Protein 5Y9D (pdb70)

Solvent-accessible surface area: 52419 Å² total; per-residue (Å²): 197,39,57,34,22,65,8,1,38,73,20,0,68,121,3,52,64,76,31,132,22,88,47,83,36,1,10,24,20,3,22,49,31,63,119,41,1,87,52,18,71,145,6,11,34,42,2,56,193,44,113,67,2,43,2,57,53,17,11,58,38,36,38,112,91,14,8,78,33,3,1,63,12,1,26,26,6,8,84,71,32,104,106,32,84,71,66,46,22,3,24,22,31,5,2,2,2,0,3,9,9,13,0,29,11,0,20,20,13,0,39,16,19,0,9,15,3,0,85,19,7,0,20,77,120,23,33,145,101,11,54,155,86,10,0,44,32,0,59,79,2,0,0,0,21,0,10,40,1,0,1,6,30,35,16,33,149,19,4,47,0,34,0,46,21,32,85,152,52,40,45,0,28,0,36,17,71,28,52,0,0,0,0,0,42,5,7,0,0,4,26,0,0,0,15,0,0,0,0,0,28,2,33,3,145,76,113,73,63,22,8,32,2,0,0,0,34,0,0,53,30,137,72,0,33,53,74,142,26,8,47,11,4,22,0,2,53,7,24,6,5,25,0,1,0,13,0,18,0,33,0,90,91,10,117,1,64,42,103,12,0,7,19,14,25,8,31,2,25,84,75,4,86,26,74,80,79,20,151,36,105,18,24,21,20,8,11,10,29,4,12,4,8,10,0,5,6,0,2,12,3,0,8,1,0,0,0,0,0,0,4,2,0,0,4,26,45,12,92,15,125,66,87,113,113,60,28,35,19,20,0,62,54,41,23,14,7,22,32,0,0,0,3,0,0,11,0,0,0,0,13,1,0,2,34,74,12,19,162,55,24,40,70,2,28,93,121,16,58,86,17,73,45,92,50,117,88,53,137,117,88,39,109,99,3,23,67,31,10,120,68,10,68,22,42,2,0,0,11,0,0,19,0,0,54,6,0,10,87,0,0,24,44,0,10,18,3,5,21,24,9,0,12,0,4,1,0,0,0,6,57,0,12,18,8,2,1,10,7,3,16,70,29,22,28,1,16,39,6,0,33,15,8,0,82,18,5,1,88,19,0,56,76,38,109,59,68,127,158,19,16,92,38,18,107,13,1,44,86,194,41,172,29,114,29,141,46,162,29,7,53,93,129,81,1,61,36,46,124,20,1,20,19,1,2,80,5,0,0,9,49,19,1,60,78,2,1,78,96,21,71,95,41,56,177,112,42,92,73,83,58,0,6,51,114,7,10,64,42,11,35,45,1,0,87,3,10,3,31,5,39,1,2,18,6,0,22,65,52,2,72,106,15,132,109,106,3,62,70,42,0,57,85,0,2,15,0,0,0,0,21,0,3,39,96,14,20,10,23,1,16,58,40,89,2,5,14,55,52,3,11,38,51,2,12,58,1,0,39,84,10,2,88,34,5,16,56,8,0,2,0,2,2,13,0,10,38,14,42,63,42,0,1,17,8,12,0,0,6,105,64,0,31,0,4,88,68,0,33,52,40,0,39,116,39,30,104,30,134,86,20,78,6,118,6,18,124,75,14,0,76,64,11,4,63,75,162,146,155,119,108,139,146,116,127,172,184,202,40,57,34,34,60,6,1,39,76,9,1,66,117,5,60,61,82,36,130,17,80,42,84,22,0,9,21,22,2,21,41,21,74,126,46,0,95,52,17,76,164,6,14,36,36,2,64,194,40,115,70,4,46,2,66,44,22,11,52,27,41,45,108,84,22,8,75,53,5,0,56,8,0,29,26,7,8,81,72,28,122,98,20,85,114,95,39,29,45,47,21,25,6,5,2,3,0,4,9,10,17,0,38,8,0,23,23,14,0,37,79,64,0,8,35,22,0,124,37,30,1,27,94,140,26,40,148,106,12,56,166,112,8,0,44,41,1,69,66,2,0,0,0,40,0,41,34,1,0,1,8,26,47,17,85,178,17,6,48,0,33,0,49,21,40,89,150,51,58,45,0,30,0,35,18,71,33,54,0,0,0,0,0,46,6,3,0,0,4,26,0,0,1,20,0,0,0,21,0,34,3,35,3,131,76,122,81,75,25,40,51,21,0,0,0,28,0,2,62,39,127,76,1,32,52,72,143,26,8,44,9,3,21,0,3,54,6,25,5,13,30,1,2,0,16,0,16,0,32,1,92,84,12,113,3,64,41,115,14,0,7,19,111,124,9,78,2,67,92,35,32,44,87,66,178,162,189,15,88,80,4,137,18,16,12,12,20,2,12,7,0,2,16,5,0,5,2,0,0,1,0,1,0,4,5,0,0,3,22,43,14,76,30,40,86,80,114,136,79,43,32,17,21,0,54,33,50,24,14,4,30,38,0,0,1,12,0,0,14,0,0,0,0,14,0,0,3,40,45,15,95,133,35,18,95,101,10,42,86,150,50,153,88,67,73,98,137,90,56,82,170,127,90,105,82,108,95,5,37,39,25,14,125,14,26,57,22,9,7,5,0,6,0,0,22,0,0,54,5,0,11,119,0,1,24,38,0,7,18,6,2,25,22,8,0,8,1,7,1,0,0,0,11,65,0,13,9,8,2,1,18,8,6,25,85,52,29,26,2,12,57,12,0,36,63,4,0,75,25,1,0,77,17,0,41,64,35,103,78,70,120,60,8,3,75,21,0,76,8,3,44,77,184,53,190,30,97,27,132,53,149,44,15,67,107,136,65,1,51,26,27,136,21,2,26,27,1,1,76,4,0,0,9,41,6,0,62,74,1,0,92,51,21,82,106,40,57,159,116,45,93,78,83,91,0,2,49,89,8,7,32,20,12,27,29,1,0,71,1,1,3,44,4,27,1,2,18,10,1,21,69,51,5,78,100,12,123,106,67,2,55,71,23,0,65,88,0,1,6,0,0,0,0,28,2,2,51,86,16,20,6,18,0,13,23,24,66,12,3,17,54,54,5,18,57,53,2,53,58,1,1,63,90,15,1,90,31,3,18,63,8,2,3,0,2,2,16,1,8,30,17,43,61,36,0,0,20,7,14,0,0,3,112,67,0,28,0,4,80,64,0,34,42,28,0,47,113,48,29,107,34,136,77,23,66,2,117,6,7,112,73,12,0,73,68,11,1,53,71,140,142,147,128,130,152,152,119,133,164,124,216

Organism: Yarrowia lipolytica (strain CLIB 122 / E 150) (NCBI:txid284591)

Foldseek 3Di:
DDDLQRQFLVLLVVLQVLAQDDLQQLLQLLQVHPVSVVLLVVLVVVQVPPVLNFCLCVLVDDLVRLQVSLVSVLVVCLVCLVVDDPVSVLSSLLLSCLRALLNSVLNCQQSQVVLVLCLLQADPVLSVVVVVVCRSSVDLFGEGEQQAFQQDDFDSQPQAWAFEADLVQQKTFTFDPDNRNWRWQIWCQAQHGQKYWHWHFYHYPRDTLTIFIFIDGAADSPVRHGDPQKDKHFPADALASSNTGGMIIGGDRGIDHNSRTHHQQWDADSVGDRVHRRPAPSSLVSLLSVLLSLLSSLLSNLLLLLLLLLSLQSSDFDAAQDPVGTGDRNLVPLVLLLLRLLLLLVSSLSSLVSVVLVVLSVVLVVQSSPDRPPDPVCPVSVVVSRVSVVVSLLLSLLSSQVSLVSSLSSLVSSLCSNPPLSVDSQQPSSSSNSSSNCSCCPSDNNLVSLLSNLLVLLVQVVCVVVVHDDDPLNPLLNDDQPDADPQPFDDPVLLLDLVNLLSLLSLLLSVLSVVLNVQLVVVVVPDPSVVSSVVCSVSSNVNSVSSSLSSSLVSLVVSLVVRDPSCSVLSSLSSSLNSLVVCVVVVVSSVVSNNGHPVVNVVSVVSNSVSSVVNSSNVLSSSVSNVDAVSSSSRLSSHNSRSNNVSNVVSVCVSPPCPDVADPCVVPPVVCVVVPDDDDPPDDDDD/DADLQRQFLVLLVVLVVLAQFDLQQLLCLLQVHPVRSVVLVVLVCLQPPDPLNFQLCVLVDDLVRLQVSLVSVLVVCLVVLVVDDPVSLLSSLLLSCQRAVLNSVLNCQQSPAVLVPCVVQADPVRNVVVVVVCRSSVDLFGEGEFQAFQQDDQDSQPADWAWAADLVVQWTWTFDPDRRNWGWQIWCFAQHGQWYWHWHFYHFPRDTPTIFTFIGGAADSPPRDGDPQKDKHFPADDLASSNTGIIIIGGHGDIGHLNRTGDPQWDDDPRDICRVPDDSLLVVLLSLLVSLLSNLLLLLLLLLLLQSSDFDDADPPDPTGDRNLPDLVLLLLRLLLLLVSSLSSLVSVVLVVVQVVLVCVVVVDDCVVAVVHNPPCLSVQLNVLSVLLSLLSSQVSLVSSLVSLVSSLVSNPPLSVPSQQPSSNSNRSSVVSCCPSHNSLRSLLVSLLVLLVQVVCVVVPHRHHPLNCLLNDDAPADCPVPFDDPVLLLDLVNLLRLLSVLLSVLSVVLNVQLVVVVVPDPNVVSSVVCRVSSNVSSVSSNLSVSLVSLVVSLVVRDPSCSVLSSLSSSLNSLSVCVVVVVSSVVVPRGDPVRVVVSVVSNSVSSVVNSSNVLSSSCSNVDACSSSSHQSSHSSSSRPVVNVVSVCVNPPDPDPDDPCVVVPVVCVVPPDDDDPDDDDDDD

Structure (mmCIF, N/CA/C/O backbone):
data_5Y9D
#
_entry.id   5Y9D
#
_cell.length_a   167.884
_cell.length_b   167.884
_cell.length_c   95.313
_cell.angle_alpha   90.000
_cell.angle_beta   90.000
_cell.angle_gamma   90.000
#
_symmetry.space_group_name_H-M   'I 4'
#
loop_
_entity.id
_entity.type
_entity.pdbx_description
1 polymer 'Acyl-coenzyme A oxidase 1'
2 non-polymer 'FLAVIN-ADENINE DINUCLEOTIDE'
3 water water
#
loop_
_atom_site.group_PDB
_atom_site.id
_atom_site.type_symbol
_atom_site.label_atom_id
_atom_site.label_alt_id
_atom_site.label_comp_id
_atom_site.label_asym_id
_atom_site.label_entity_id
_atom_site.label_seq_id
_atom_site.pdbx_PDB_ins_code
_atom_site.Cartn_x
_atom_site.Cartn_y
_atom_site.Cartn_z
_atom_site.occupancy
_atom_site.B_iso_or_equiv
_atom_site.auth_seq_id
_atom_site.auth_comp_id
_atom_site.auth_asym_id
_atom_site.auth_atom_id
_atom_site.pdbx_PDB_model_num
ATOM 1 N N . THR A 1 22 ? 45.990 -28.945 17.525 1.00 56.18 2 THR A N 1
ATOM 2 C CA . THR A 1 22 ? 44.952 -29.186 18.583 1.00 63.18 2 THR A CA 1
ATOM 3 C C . THR A 1 22 ? 44.167 -27.925 19.050 1.00 59.90 2 THR A C 1
ATOM 4 O O . THR A 1 22 ? 42.970 -28.035 19.345 1.00 62.29 2 THR A O 1
ATOM 8 N N . THR A 1 23 ? 44.804 -26.758 19.059 1.00 49.66 3 THR A N 1
ATOM 9 C CA . THR A 1 23 ? 44.143 -25.530 19.496 1.00 46.22 3 THR A CA 1
ATOM 10 C C . THR A 1 23 ? 44.061 -24.429 18.460 1.00 40.14 3 THR A C 1
ATOM 11 O O . THR A 1 23 ? 44.864 -24.346 17.562 1.00 43.86 3 THR A O 1
ATOM 15 N N . ASN A 1 24 ? 43.044 -23.600 18.609 1.00 37.65 4 ASN A N 1
ATOM 16 C CA . ASN A 1 24 ? 42.856 -22.397 17.822 1.00 35.49 4 ASN A CA 1
ATOM 17 C C . ASN A 1 24 ? 42.820 -21.171 18.728 1.00 35.50 4 ASN A C 1
ATOM 18 O O . ASN A 1 24 ? 43.055 -21.266 19.912 1.00 31.29 4 ASN A O 1
ATOM 23 N N . THR A 1 25 ? 42.533 -20.018 18.155 1.00 34.36 5 THR A N 1
ATOM 24 C CA . THR A 1 25 ? 42.597 -18.788 18.892 1.00 36.50 5 THR A CA 1
ATOM 25 C C . THR A 1 25 ? 41.653 -18.889 20.064 1.00 36.27 5 THR A C 1
ATOM 26 O O . THR A 1 25 ? 41.946 -18.412 21.128 1.00 35.19 5 THR A O 1
ATOM 30 N N . PHE A 1 26 ? 40.514 -19.517 19.852 1.00 37.18 6 PHE A N 1
ATOM 31 C CA . PHE A 1 26 ? 39.461 -19.568 20.850 1.00 38.19 6 PHE A CA 1
ATOM 32 C C . PHE A 1 26 ? 39.807 -20.483 22.022 1.00 38.00 6 PHE A C 1
ATOM 33 O O . PHE A 1 26 ? 39.555 -20.127 23.160 1.00 40.99 6 PHE A O 1
ATOM 41 N N . THR A 1 27 ? 40.430 -21.625 21.741 1.00 35.68 7 THR A N 1
ATOM 42 C CA . THR A 1 27 ? 40.664 -22.654 22.744 1.00 34.53 7 THR A CA 1
ATOM 43 C C . THR A 1 27 ? 42.061 -22.610 23.350 1.00 34.34 7 THR A C 1
ATOM 44 O O . THR A 1 27 ? 42.364 -23.316 24.298 1.00 34.18 7 THR A O 1
ATOM 48 N N . ASP A 1 28 ? 42.929 -21.782 22.799 1.00 35.77 8 ASP A N 1
ATOM 49 C CA . ASP A 1 28 ? 44.297 -21.683 23.277 1.00 33.95 8 ASP A CA 1
ATOM 50 C C . ASP A 1 28 ? 44.474 -21.058 24.661 1.00 32.14 8 ASP A C 1
ATOM 51 O O . ASP A 1 28 ? 45.320 -21.504 25.412 1.00 32.58 8 ASP A O 1
ATOM 56 N N . PRO A 1 29 ? 43.691 -20.015 25.001 1.00 30.59 9 PRO A N 1
ATOM 57 C CA . PRO A 1 29 ? 44.029 -19.299 26.231 1.00 29.78 9 PRO A CA 1
ATOM 58 C C . PRO A 1 29 ? 44.122 -20.112 27.518 1.00 29.19 9 PRO A C 1
ATOM 59 O O . PRO A 1 29 ? 45.036 -19.893 28.320 1.00 29.60 9 PRO A O 1
ATOM 63 N N . PRO A 1 30 ? 43.208 -21.056 27.733 1.00 29.21 10 PRO A N 1
ATOM 64 C CA . PRO A 1 30 ? 43.325 -21.715 29.040 1.00 28.94 10 PRO A CA 1
ATOM 65 C C . PRO A 1 30 ? 44.489 -22.677 29.079 1.00 29.48 10 PRO A C 1
ATOM 66 O O . PRO A 1 30 ? 45.068 -22.945 30.153 1.00 26.60 10 PRO A O 1
ATOM 70 N N . VAL A 1 31 ? 44.852 -23.173 27.907 1.00 31.10 11 VAL A N 1
ATOM 71 C CA . VAL A 1 31 ? 46.004 -24.051 27.814 1.00 33.21 11 VAL A CA 1
ATOM 72 C C . VAL A 1 31 ? 47.235 -23.230 28.123 1.00 31.28 11 VAL A C 1
ATOM 73 O O . VAL A 1 31 ? 48.067 -23.650 28.916 1.00 31.67 11 VAL A O 1
ATOM 77 N N . GLU A 1 32 ? 47.314 -22.036 27.546 1.00 31.77 12 GLU A N 1
ATOM 78 C CA . GLU A 1 32 ? 48.416 -21.115 27.859 1.00 34.48 12 GLU A CA 1
ATOM 79 C C . GLU A 1 32 ? 48.471 -20.672 29.297 1.00 33.30 12 GLU A C 1
ATOM 80 O O . GLU A 1 32 ? 49.549 -20.586 29.864 1.00 33.42 12 GLU A O 1
ATOM 86 N N . MET A 1 33 ? 47.319 -20.384 29.890 1.00 32.82 13 MET A N 1
ATOM 87 C CA . MET A 1 33 ? 47.287 -19.960 31.283 1.00 31.33 13 MET A CA 1
ATOM 88 C C . MET A 1 33 ? 47.748 -21.060 32.233 1.00 30.68 13 MET A C 1
ATOM 89 O O . MET A 1 33 ? 48.401 -20.780 33.221 1.00 33.71 13 MET A O 1
ATOM 94 N N . ALA A 1 34 ? 47.422 -22.308 31.940 1.00 30.77 14 ALA A N 1
ATOM 95 C CA . ALA A 1 34 ? 47.849 -23.434 32.778 1.00 30.87 14 ALA A CA 1
ATOM 96 C C . ALA A 1 34 ? 49.372 -23.587 32.714 1.00 30.95 14 ALA A C 1
ATOM 97 O O . ALA A 1 34 ? 50.012 -23.895 33.724 1.00 33.43 14 ALA A O 1
ATOM 99 N N . LYS A 1 35 ? 49.940 -23.325 31.546 1.00 31.79 15 LYS A N 1
ATOM 100 C CA . LYS A 1 35 ? 51.392 -23.367 31.335 1.00 35.09 15 LYS A CA 1
ATOM 101 C C . LYS A 1 35 ? 52.045 -22.255 32.115 1.00 35.38 15 LYS A C 1
ATOM 102 O O . LYS A 1 35 ? 53.022 -22.487 32.848 1.00 37.71 15 LYS A O 1
ATOM 108 N N . GLU A 1 36 ? 51.492 -21.049 31.984 1.00 34.53 16 GLU A N 1
ATOM 109 C CA . GLU A 1 36 ? 52.056 -19.888 32.674 1.00 34.40 16 GLU A CA 1
ATOM 110 C C . GLU A 1 36 ? 52.040 -20.144 34.151 1.00 33.15 16 GLU A C 1
ATOM 111 O O . GLU A 1 36 ? 52.988 -19.809 34.840 1.00 31.52 16 GLU A O 1
ATOM 117 N N . ARG A 1 37 ? 50.958 -20.749 34.622 1.00 34.85 17 ARG A N 1
ATOM 118 C CA . ARG A 1 37 ? 50.770 -20.979 36.053 1.00 36.90 17 ARG A CA 1
ATOM 119 C C . ARG A 1 37 ? 51.630 -22.145 36.585 1.00 36.77 17 ARG A C 1
ATOM 120 O O . ARG A 1 37 ? 51.894 -22.238 37.772 1.00 37.50 17 ARG A O 1
ATOM 128 N N . GLY A 1 38 ? 52.056 -23.036 35.702 1.00 40.37 18 GLY A N 1
ATOM 129 C CA . GLY A 1 38 ? 53.059 -24.046 36.071 1.00 40.17 18 GLY A CA 1
ATOM 130 C C . GLY A 1 38 ? 54.461 -23.477 36.268 1.00 38.41 18 GLY A C 1
ATOM 131 O O . GLY A 1 38 ? 55.276 -24.090 36.939 1.00 40.79 18 GLY A O 1
ATOM 132 N N . LYS A 1 39 ? 54.752 -22.302 35.701 1.00 36.97 19 LYS A N 1
ATOM 133 C CA . LYS A 1 39 ? 56.078 -21.670 35.884 1.00 35.21 19 LYS A CA 1
ATOM 134 C C . LYS A 1 39 ? 56.302 -21.134 37.299 1.00 34.94 19 LYS A C 1
ATOM 135 O O . LYS A 1 39 ? 57.428 -20.918 37.708 1.00 36.87 19 LYS A O 1
ATOM 141 N N . THR A 1 40 ? 55.240 -20.915 38.060 1.00 33.83 20 THR A N 1
ATOM 142 C CA . THR A 1 40 ? 55.388 -20.322 39.371 1.00 31.97 20 THR A CA 1
ATOM 143 C C . THR A 1 40 ? 56.349 -21.143 40.242 1.00 33.62 20 THR A C 1
ATOM 144 O O . THR A 1 40 ? 56.189 -22.346 40.363 1.00 33.29 20 THR A O 1
ATOM 148 N N . GLN A 1 41 ? 57.330 -20.470 40.846 1.00 36.19 21 GLN A N 1
ATOM 149 C CA . GLN A 1 41 ? 58.437 -21.114 41.564 1.00 39.67 21 GLN A CA 1
ATOM 150 C C . GLN A 1 41 ? 58.183 -21.230 43.055 1.00 38.25 21 GLN A C 1
ATOM 151 O O . GLN A 1 41 ? 58.915 -21.927 43.741 1.00 36.00 21 GLN A O 1
ATOM 157 N N . PHE A 1 42 ? 57.164 -20.517 43.540 1.00 36.52 22 PHE A N 1
ATOM 158 C CA . PHE A 1 42 ? 56.867 -20.361 44.972 1.00 35.13 22 PHE A CA 1
ATOM 159 C C . PHE A 1 42 ? 55.405 -20.751 45.304 1.00 34.80 22 PHE A C 1
ATOM 160 O O . PHE A 1 42 ? 54.575 -20.918 44.424 1.00 38.15 22 PHE A O 1
ATOM 168 N N . THR A 1 43 ? 55.099 -20.918 46.574 1.00 35.30 23 THR A N 1
ATOM 169 C CA . THR A 1 43 ? 53.730 -21.117 47.021 1.00 36.01 23 THR A CA 1
ATOM 170 C C . THR A 1 43 ? 52.987 -19.776 47.076 1.00 38.54 23 THR A C 1
ATOM 171 O O . THR A 1 43 ? 53.344 -18.885 47.867 1.00 40.17 23 THR A O 1
ATOM 175 N N . VAL A 1 44 ? 51.954 -19.637 46.244 1.00 36.98 24 VAL A N 1
ATOM 176 C CA . VAL A 1 44 ? 51.249 -18.359 46.089 1.00 37.14 24 VAL A CA 1
ATOM 177 C C . VAL A 1 44 ? 50.851 -17.758 47.431 1.00 33.72 24 VAL A C 1
ATOM 178 O O . VAL A 1 44 ? 51.014 -16.584 47.654 1.00 35.31 24 VAL A O 1
ATOM 182 N N . ARG A 1 45 ? 50.345 -18.576 48.330 1.00 33.01 25 ARG A N 1
ATOM 183 C CA . ARG A 1 45 ? 49.847 -18.077 49.602 1.00 30.08 25 ARG A CA 1
ATOM 184 C C . ARG A 1 45 ? 50.941 -17.499 50.477 1.00 32.56 25 ARG A C 1
ATOM 185 O O . ARG A 1 45 ? 50.635 -16.733 51.384 1.00 35.00 25 ARG A O 1
ATOM 193 N N . ASP A 1 46 ? 52.213 -17.843 50.241 1.00 31.61 26 ASP A N 1
ATOM 194 C CA . ASP A 1 46 ? 53.271 -17.213 51.018 1.00 31.84 26 ASP A CA 1
ATOM 195 C C . ASP A 1 46 ? 53.372 -15.714 50.616 1.00 31.16 26 ASP A C 1
ATOM 196 O O . ASP A 1 46 ? 53.506 -14.852 51.480 1.00 32.38 26 ASP A O 1
ATOM 201 N N . VAL A 1 47 ? 53.301 -15.403 49.322 1.00 29.49 27 VAL A N 1
ATOM 202 C CA . VAL A 1 47 ? 53.280 -14.001 48.880 1.00 31.78 27 VAL A CA 1
ATOM 203 C C . VAL A 1 47 ? 52.008 -13.285 49.363 1.00 32.60 27 VAL A C 1
ATOM 204 O O . VAL A 1 47 ? 52.080 -12.146 49.792 1.00 35.31 27 VAL A O 1
ATOM 208 N N . THR A 1 48 ? 50.862 -13.964 49.295 1.00 31.62 28 THR A N 1
ATOM 209 C CA . THR A 1 48 ? 49.586 -13.414 49.774 1.00 31.00 28 THR A CA 1
ATOM 210 C C . THR A 1 48 ? 49.703 -13.041 51.270 1.00 31.06 28 THR A C 1
ATOM 211 O O . THR A 1 48 ? 49.300 -11.966 51.676 1.00 29.30 28 THR A O 1
ATOM 215 N N . ASN A 1 49 ? 50.323 -13.917 52.050 1.00 32.30 29 ASN A N 1
ATOM 216 C CA . ASN A 1 49 ? 50.608 -13.691 53.479 1.00 31.27 29 ASN A CA 1
ATOM 217 C C . ASN A 1 49 ? 51.582 -12.556 53.718 1.00 31.91 29 ASN A C 1
ATOM 218 O O . ASN A 1 49 ? 51.411 -11.763 54.626 1.00 33.69 29 ASN A O 1
ATOM 223 N N . PHE A 1 50 ? 52.579 -12.450 52.866 1.00 30.60 30 PHE A N 1
ATOM 224 C CA . PHE A 1 50 ? 53.467 -11.319 52.921 1.00 31.04 30 PHE A CA 1
ATOM 225 C C . PHE A 1 50 ? 52.734 -10.003 52.673 1.00 33.09 30 PHE A C 1
ATOM 226 O O . PHE A 1 50 ? 53.008 -9.009 53.329 1.00 36.16 30 PHE A O 1
ATOM 234 N N . LEU A 1 51 ? 51.819 -9.986 51.704 1.00 34.40 31 LEU A N 1
ATOM 235 C CA . LEU A 1 51 ? 51.044 -8.782 51.418 1.00 32.49 31 LEU A CA 1
ATOM 236 C C . LEU A 1 51 ? 50.054 -8.435 52.512 1.00 31.30 31 LEU A C 1
ATOM 237 O O . LEU A 1 51 ? 49.812 -7.275 52.752 1.00 34.61 31 LEU A O 1
ATOM 242 N N . ASN A 1 52 ? 49.504 -9.415 53.200 1.00 31.28 32 ASN A N 1
ATOM 243 C CA . ASN A 1 52 ? 48.507 -9.118 54.230 1.00 32.46 32 ASN A CA 1
ATOM 244 C C . ASN A 1 52 ? 49.056 -8.959 55.640 1.00 34.45 32 ASN A C 1
ATOM 245 O O . ASN A 1 52 ? 48.304 -8.604 56.538 1.00 38.08 32 ASN A O 1
ATOM 250 N N . GLY A 1 53 ? 50.345 -9.232 55.849 1.00 36.54 33 GLY A N 1
ATOM 251 C CA . GLY A 1 53 ? 50.939 -9.170 57.191 1.00 35.57 33 GLY A CA 1
ATOM 252 C C . GLY A 1 53 ? 50.673 -10.412 58.026 1.00 37.49 33 GLY A C 1
ATOM 253 O O . GLY A 1 53 ? 50.406 -10.295 59.203 1.00 42.26 33 GLY A O 1
ATOM 254 N N . GLY A 1 54 ? 50.733 -11.596 57.406 1.00 36.65 34 GLY A N 1
ATOM 255 C CA . GLY A 1 54 ? 50.618 -12.879 58.090 1.00 36.00 34 GLY A CA 1
ATOM 256 C C . GLY A 1 54 ? 49.403 -13.714 57.689 1.00 37.22 34 GLY A C 1
ATOM 257 O O . GLY A 1 54 ? 48.423 -13.169 57.180 1.00 39.55 34 GLY A O 1
ATOM 258 N N . GLU A 1 55 ? 49.474 -15.026 57.954 1.00 34.65 35 GLU A N 1
ATOM 259 C CA . GLU A 1 55 ? 48.406 -15.979 57.662 1.00 39.34 35 GLU A CA 1
ATOM 260 C C . GLU A 1 55 ? 47.091 -15.653 58.391 1.00 40.77 35 GLU A C 1
ATOM 261 O O . GLU A 1 55 ? 45.992 -15.846 57.845 1.00 39.91 35 GLU A O 1
ATOM 267 N N . GLU A 1 56 ? 47.201 -15.130 59.607 1.00 42.58 36 GLU A N 1
ATOM 268 C CA . GLU A 1 56 ? 46.031 -14.739 60.364 1.00 43.07 36 GLU A CA 1
ATOM 269 C C . GLU A 1 56 ? 45.274 -13.638 59.639 1.00 41.27 36 GLU A C 1
ATOM 270 O O . GLU A 1 56 ? 44.049 -13.669 59.555 1.00 38.52 36 GLU A O 1
ATOM 276 N N . GLU A 1 57 ? 46.008 -12.683 59.082 1.00 41.56 37 GLU A N 1
ATOM 277 C CA . GLU A 1 57 ? 45.387 -11.552 58.406 1.00 41.30 37 GLU A CA 1
ATOM 278 C C . GLU A 1 57 ? 44.750 -12.003 57.094 1.00 38.35 37 GLU A C 1
ATOM 279 O O . GLU A 1 57 ? 43.644 -11.606 56.751 1.00 37.54 37 GLU A O 1
ATOM 285 N N . THR A 1 58 ? 45.447 -12.853 56.371 1.00 37.92 38 THR A N 1
ATOM 286 C CA . THR A 1 58 ? 44.887 -13.455 55.186 1.00 37.72 38 THR A CA 1
ATOM 287 C C . THR A 1 58 ? 43.594 -14.208 55.462 1.00 37.69 38 THR A C 1
ATOM 288 O O . THR A 1 58 ? 42.651 -14.130 54.660 1.00 34.67 38 THR A O 1
ATOM 292 N N . GLN A 1 59 ? 43.534 -14.920 56.585 1.00 37.93 39 GLN A N 1
ATOM 293 C CA . GLN A 1 59 ? 42.315 -15.644 56.920 1.00 38.03 39 GLN A CA 1
ATOM 294 C C . GLN A 1 59 ? 41.160 -14.691 57.147 1.00 38.07 39 GLN A C 1
ATOM 295 O O . GLN A 1 59 ? 40.042 -14.959 56.713 1.00 39.67 39 GLN A O 1
ATOM 301 N N . ILE A 1 60 ? 41.447 -13.573 57.809 1.00 37.24 40 ILE A N 1
ATOM 302 C CA . ILE A 1 60 ? 40.448 -12.568 58.105 1.00 34.92 40 ILE A CA 1
ATOM 303 C C . ILE A 1 60 ? 40.019 -11.911 56.800 1.00 34.13 40 ILE A C 1
ATOM 304 O O . ILE A 1 60 ? 38.834 -11.679 56.556 1.00 31.55 40 ILE A O 1
ATOM 309 N N . VAL A 1 61 ? 40.984 -11.624 55.948 1.00 33.96 41 VAL A N 1
ATOM 310 C CA . VAL A 1 61 ? 40.684 -11.051 54.627 1.00 34.84 41 VAL A CA 1
ATOM 311 C C . VAL A 1 61 ? 39.833 -11.988 53.776 1.00 33.13 41 VAL A C 1
ATOM 312 O O . VAL A 1 61 ? 38.912 -11.524 53.089 1.00 31.93 41 VAL A O 1
ATOM 316 N N . GLU A 1 62 ? 40.114 -13.288 53.848 1.00 31.53 42 GLU A N 1
ATOM 317 C CA . GLU A 1 62 ? 39.307 -14.289 53.129 1.00 32.25 42 GLU A CA 1
ATOM 318 C C . GLU A 1 62 ? 37.866 -14.377 53.665 1.00 29.88 42 GLU A C 1
ATOM 319 O O . GLU A 1 62 ? 36.940 -14.391 52.869 1.00 26.24 42 GLU A O 1
ATOM 325 N N . LYS A 1 63 ? 37.691 -14.399 54.987 1.00 30.13 43 LYS A N 1
ATOM 326 C CA . LYS A 1 63 ? 36.366 -14.299 55.600 1.00 34.55 43 LYS A CA 1
ATOM 327 C C . LYS A 1 63 ? 35.571 -13.084 55.122 1.00 33.45 43 LYS A C 1
ATOM 328 O O . LYS A 1 63 ? 34.372 -13.193 54.897 1.00 35.15 43 LYS A O 1
ATOM 334 N N . ILE A 1 64 ? 36.205 -11.929 54.970 1.00 32.04 44 ILE A N 1
ATOM 335 C CA . ILE A 1 64 ? 35.450 -10.771 54.535 1.00 33.84 44 ILE A CA 1
ATOM 336 C C . ILE A 1 64 ? 34.964 -11.025 53.114 1.00 35.18 44 ILE A C 1
ATOM 337 O O . ILE A 1 64 ? 33.809 -10.737 52.771 1.00 34.15 44 ILE A O 1
ATOM 342 N N . MET A 1 65 ? 35.868 -11.547 52.287 1.00 36.10 45 MET A N 1
ATOM 343 C CA . MET A 1 65 ? 35.626 -11.655 50.853 1.00 33.94 45 MET A CA 1
ATOM 344 C C . MET A 1 65 ? 34.603 -12.685 50.497 1.00 32.48 45 MET A C 1
ATOM 345 O O . MET A 1 65 ? 33.857 -12.450 49.556 1.00 32.73 45 MET A O 1
ATOM 350 N N . SER A 1 66 ? 34.528 -13.803 51.230 1.00 31.34 46 SER A N 1
ATOM 351 C CA . SER A 1 66 ? 33.439 -14.756 50.967 1.00 31.73 46 SER A CA 1
ATOM 352 C C . SER A 1 66 ? 32.086 -14.202 51.388 1.00 30.80 46 SER A C 1
ATOM 353 O O . SER A 1 66 ? 31.069 -14.548 50.800 1.00 33.75 46 SER A O 1
ATOM 356 N N . SER A 1 67 ? 32.042 -13.386 52.430 1.00 29.46 47 SER A N 1
ATOM 357 C CA . SER A 1 67 ? 30.770 -12.766 52.760 1.00 31.64 47 SER A CA 1
ATOM 358 C C . SER A 1 67 ? 30.353 -11.891 51.632 1.00 29.32 47 SER A C 1
ATOM 359 O O . SER A 1 67 ? 29.224 -11.995 51.176 1.00 34.79 47 SER A O 1
ATOM 362 N N . ILE A 1 68 ? 31.254 -11.052 51.146 1.00 28.05 48 ILE A N 1
ATOM 363 C CA . ILE A 1 68 ? 30.898 -10.165 50.035 1.00 27.66 48 ILE A CA 1
ATOM 364 C C . ILE A 1 68 ? 30.524 -10.923 48.763 1.00 26.95 48 ILE A C 1
ATOM 365 O O . ILE A 1 68 ? 29.551 -10.574 48.138 1.00 27.76 48 ILE A O 1
ATOM 370 N N . GLU A 1 69 ? 31.271 -11.970 48.419 1.00 29.31 49 GLU A N 1
ATOM 371 C CA . GLU A 1 69 ? 31.032 -12.823 47.229 1.00 30.07 49 GLU A CA 1
ATOM 372 C C . GLU A 1 69 ? 29.683 -13.512 47.172 1.00 29.36 49 GLU A C 1
ATOM 373 O O . GLU A 1 69 ? 29.120 -13.748 46.110 1.00 30.48 49 GLU A O 1
ATOM 379 N N . ARG A 1 70 ? 29.209 -13.935 48.314 1.00 28.67 50 ARG A N 1
ATOM 380 C CA . ARG A 1 70 ? 28.126 -14.888 48.335 1.00 30.15 50 ARG A CA 1
ATOM 381 C C . ARG A 1 70 ? 26.764 -14.229 48.540 1.00 29.61 50 ARG A C 1
ATOM 382 O O . ARG A 1 70 ? 25.743 -14.782 48.131 1.00 29.20 50 ARG A O 1
ATOM 390 N N . ASP A 1 71 ? 26.766 -13.075 49.197 1.00 30.19 51 ASP A N 1
ATOM 391 C CA . ASP A 1 71 ? 25.558 -12.327 49.505 1.00 32.36 51 ASP A CA 1
ATOM 392 C C . ASP A 1 71 ? 24.904 -11.847 48.219 1.00 32.07 51 ASP A C 1
ATOM 393 O O . ASP A 1 71 ? 25.444 -10.974 47.542 1.00 31.19 51 ASP A O 1
ATOM 398 N N . PRO A 1 72 ? 23.733 -12.416 47.878 1.00 32.31 52 PRO A N 1
ATOM 399 C CA . PRO A 1 72 ? 23.112 -12.087 46.609 1.00 33.02 52 PRO A CA 1
ATOM 400 C C . PRO A 1 72 ? 22.638 -10.644 46.454 1.00 31.86 52 PRO A C 1
ATOM 401 O O . PRO A 1 72 ? 22.522 -10.186 45.326 1.00 30.83 52 PRO A O 1
ATOM 405 N N . VAL A 1 73 ? 22.378 -9.929 47.551 1.00 30.40 53 VAL A N 1
ATOM 406 C CA . VAL A 1 73 ? 22.069 -8.513 47.438 1.00 29.33 53 VAL A CA 1
ATOM 407 C C . VAL A 1 73 ? 23.262 -7.780 46.854 1.00 28.58 53 VAL A C 1
ATOM 408 O O . VAL A 1 73 ? 23.066 -6.844 46.084 1.00 27.56 53 VAL A O 1
ATOM 412 N N . LEU A 1 74 ? 24.479 -8.243 47.167 1.00 27.32 54 LEU A N 1
ATOM 413 C CA . LEU A 1 74 ? 25.737 -7.550 46.797 1.00 25.92 54 LEU A CA 1
ATOM 414 C C . LEU A 1 74 ? 26.331 -7.922 45.439 1.00 26.51 54 LEU A C 1
ATOM 415 O O . LEU A 1 74 ? 27.468 -7.562 45.130 1.00 24.40 54 LEU A O 1
ATOM 420 N N . SER A 1 75 ? 25.595 -8.666 44.631 1.00 28.62 55 SER A N 1
ATOM 421 C CA . SER A 1 75 ? 26.187 -9.267 43.431 1.00 29.51 55 SER A CA 1
ATOM 422 C C . SER A 1 75 ? 26.365 -8.174 42.389 1.00 30.37 55 SER A C 1
ATOM 423 O O . SER A 1 75 ? 25.475 -7.367 42.179 1.00 31.70 55 SER A O 1
ATOM 426 N N . VAL A 1 76 ? 27.498 -8.171 41.713 1.00 33.80 56 VAL A N 1
ATOM 427 C CA . VAL A 1 76 ? 27.823 -7.099 40.760 1.00 34.16 56 VAL A CA 1
ATOM 428 C C . VAL A 1 76 ? 27.739 -7.508 39.280 1.00 34.16 56 VAL A C 1
ATOM 429 O O . VAL A 1 76 ? 27.962 -6.689 38.396 1.00 42.64 56 VAL A O 1
ATOM 433 N N . THR A 1 77 ? 27.352 -8.750 39.030 1.00 30.83 57 THR A N 1
ATOM 434 C CA . THR A 1 77 ? 27.093 -9.274 37.694 1.00 31.35 57 THR A CA 1
ATOM 435 C C . THR A 1 77 ? 26.473 -8.304 36.716 1.00 29.32 57 THR A C 1
ATOM 436 O O . THR A 1 77 ? 26.955 -8.162 35.636 1.00 32.72 57 THR A O 1
ATOM 440 N N . ALA A 1 78 ? 25.349 -7.692 37.074 1.00 31.54 58 ALA A N 1
ATOM 441 C CA . ALA A 1 78 ? 24.601 -6.825 36.143 1.00 29.14 58 ALA A CA 1
ATOM 442 C C . ALA A 1 78 ? 24.943 -5.320 36.283 1.00 28.95 58 ALA A C 1
ATOM 443 O O . ALA A 1 78 ? 24.392 -4.505 35.579 1.00 28.97 58 ALA A O 1
ATOM 445 N N . ASP A 1 79 ? 25.880 -4.967 37.153 1.00 29.95 59 ASP A N 1
ATOM 446 C CA . ASP A 1 79 ? 26.144 -3.561 37.473 1.00 30.97 59 ASP A CA 1
ATOM 447 C C . ASP A 1 79 ? 26.641 -2.681 36.353 1.00 30.63 59 ASP A C 1
ATOM 448 O O . ASP A 1 79 ? 26.485 -1.459 36.402 1.00 35.03 59 ASP A O 1
ATOM 453 N N . TYR A 1 80 ? 27.311 -3.262 35.381 1.00 27.88 60 TYR A N 1
ATOM 454 C CA . TYR A 1 80 ? 27.795 -2.470 34.282 1.00 27.15 60 TYR A CA 1
ATOM 455 C C . TYR A 1 80 ? 26.647 -1.949 33.417 1.00 28.16 60 TYR A C 1
ATOM 456 O O . TYR A 1 80 ? 26.755 -0.900 32.800 1.00 26.67 60 TYR A O 1
ATOM 465 N N . ASP A 1 81 ? 25.557 -2.707 33.394 1.00 29.45 61 ASP A N 1
ATOM 466 C CA . ASP A 1 81 ? 24.385 -2.396 32.605 1.00 31.69 61 ASP A CA 1
ATOM 467 C C . ASP A 1 81 ? 23.420 -1.413 33.312 1.00 29.28 61 ASP A C 1
ATOM 468 O O . ASP A 1 81 ? 22.480 -0.966 32.708 1.00 26.32 61 ASP A O 1
ATOM 473 N N . CYS A 1 82 ? 23.669 -1.089 34.581 1.00 29.70 62 CYS A N 1
ATOM 474 C CA . CYS A 1 82 ? 22.763 -0.261 35.385 1.00 30.29 62 CYS A CA 1
ATOM 475 C C . CYS A 1 82 ? 22.636 1.200 34.965 1.00 31.51 62 CYS A C 1
ATOM 476 O O . CYS A 1 82 ? 23.658 1.915 34.837 1.00 31.30 62 CYS A O 1
ATOM 479 N N . ASN A 1 83 ? 21.385 1.663 34.814 1.00 28.55 63 ASN A N 1
ATOM 480 C CA . ASN A 1 83 ? 21.128 3.110 34.744 1.00 26.55 63 ASN A CA 1
ATOM 481 C C . ASN A 1 83 ? 21.202 3.721 36.143 1.00 25.90 63 ASN A C 1
ATOM 482 O O . ASN A 1 83 ? 21.185 3.002 37.138 1.00 23.40 63 ASN A O 1
ATOM 487 N N . LEU A 1 84 ? 21.257 5.047 36.213 1.00 26.61 64 LEU A N 1
ATOM 488 C CA . LEU A 1 84 ? 21.420 5.777 37.484 1.00 27.47 64 LEU A CA 1
ATOM 489 C C . LEU A 1 84 ? 20.301 5.481 38.499 1.00 28.12 64 LEU A C 1
ATOM 490 O O . LEU A 1 84 ? 20.555 5.244 39.687 1.00 28.94 64 LEU A O 1
ATOM 495 N N . GLN A 1 85 ? 19.061 5.462 38.049 1.00 27.36 65 GLN A N 1
ATOM 496 C CA . GLN A 1 85 ? 17.963 5.118 38.959 1.00 27.04 65 GLN A CA 1
ATOM 497 C C . GLN A 1 85 ? 18.104 3.662 39.502 1.00 26.84 65 GLN A C 1
ATOM 498 O O . GLN A 1 85 ? 17.855 3.427 40.651 1.00 32.00 65 GLN A O 1
ATOM 504 N N . GLN A 1 86 ? 18.561 2.709 38.700 1.00 27.05 66 GLN A N 1
ATOM 505 C CA . GLN A 1 86 ? 18.860 1.362 39.177 1.00 26.94 66 GLN A CA 1
ATOM 506 C C . GLN A 1 86 ? 20.069 1.287 40.123 1.00 26.55 66 GLN A C 1
ATOM 507 O O . GLN A 1 86 ? 20.048 0.525 41.107 1.00 25.30 66 GLN A O 1
ATOM 513 N N . ALA A 1 87 ? 21.136 2.027 39.812 1.00 24.69 67 ALA A N 1
ATOM 514 C CA . ALA A 1 87 ? 22.278 2.107 40.712 1.00 24.92 67 ALA A CA 1
ATOM 515 C C . ALA A 1 87 ? 21.884 2.696 42.054 1.00 25.04 67 ALA A C 1
ATOM 516 O O . ALA A 1 87 ? 22.350 2.242 43.105 1.00 24.70 67 ALA A O 1
ATOM 518 N N . ARG A 1 88 ? 21.062 3.730 41.997 1.00 25.06 68 ARG A N 1
ATOM 519 C CA . ARG A 1 88 ? 20.682 4.478 43.191 1.00 27.27 68 ARG A CA 1
ATOM 520 C C . ARG A 1 88 ? 19.986 3.548 44.159 1.00 27.92 68 ARG A C 1
ATOM 521 O O . ARG A 1 88 ? 20.347 3.485 45.319 1.00 26.38 68 ARG A O 1
ATOM 529 N N . LYS A 1 89 ? 19.030 2.788 43.619 1.00 29.20 69 LYS A N 1
ATOM 530 C CA . LYS A 1 89 ? 18.208 1.880 44.387 1.00 29.00 69 LYS A CA 1
ATOM 531 C C . LYS A 1 89 ? 18.996 0.683 44.892 1.00 26.38 69 LYS A C 1
ATOM 532 O O . LYS A 1 89 ? 18.881 0.310 46.061 1.00 24.78 69 LYS A O 1
ATOM 538 N N . GLN A 1 90 ? 19.792 0.064 44.039 1.00 26.28 70 GLN A N 1
ATOM 539 C CA . GLN A 1 90 ? 20.507 -1.132 44.495 1.00 28.18 70 GLN A CA 1
ATOM 540 C C . GLN A 1 90 ? 21.655 -0.834 45.465 1.00 24.74 70 GLN A C 1
ATOM 541 O O . GLN A 1 90 ? 22.000 -1.649 46.296 1.00 23.40 70 GLN A O 1
ATOM 547 N N . THR A 1 91 ? 22.231 0.344 45.372 1.00 23.40 71 THR A N 1
ATOM 548 C CA . THR A 1 91 ? 23.178 0.798 46.359 1.00 23.02 71 THR A CA 1
ATOM 549 C C . THR A 1 91 ? 22.488 0.893 47.737 1.00 25.54 71 THR A C 1
ATOM 550 O O . THR A 1 91 ? 23.076 0.515 48.764 1.00 24.02 71 THR A O 1
ATOM 554 N N . MET A 1 92 ? 21.237 1.355 47.765 1.00 27.56 72 MET A N 1
ATOM 555 C CA . MET A 1 92 ? 20.508 1.417 49.034 1.00 29.90 72 MET A CA 1
ATOM 556 C C . MET A 1 92 ? 20.260 0.054 49.620 1.00 27.09 72 MET A C 1
ATOM 557 O O . MET A 1 92 ? 20.468 -0.143 50.791 1.00 25.24 72 MET A O 1
ATOM 562 N N . GLU A 1 93 ? 19.786 -0.877 48.809 1.00 26.11 73 GLU A N 1
ATOM 563 C CA . GLU A 1 93 ? 19.696 -2.266 49.255 1.00 27.27 73 GLU A CA 1
ATOM 564 C C . GLU A 1 93 ? 21.060 -2.789 49.781 1.00 26.37 73 GLU A C 1
ATOM 565 O O . GLU A 1 93 ? 21.122 -3.450 50.846 1.00 24.28 73 GLU A O 1
ATOM 571 N N . ARG A 1 94 ? 22.137 -2.527 49.034 1.00 24.61 74 ARG A N 1
ATOM 572 C CA . ARG A 1 94 ? 23.461 -3.025 49.444 1.00 26.24 74 ARG A CA 1
ATOM 573 C C . ARG A 1 94 ? 23.910 -2.422 50.762 1.00 26.15 74 ARG A C 1
ATOM 574 O O . ARG A 1 94 ? 24.383 -3.121 51.635 1.00 30.22 74 ARG A O 1
ATOM 582 N N . VAL A 1 95 ? 23.714 -1.132 50.933 1.00 26.97 75 VAL A N 1
ATOM 583 C CA . VAL A 1 95 ? 23.971 -0.493 52.218 1.00 26.58 75 VAL A CA 1
ATOM 584 C C . VAL A 1 95 ? 23.200 -1.191 53.345 1.00 25.42 75 VAL A C 1
ATOM 585 O O . VAL A 1 95 ? 23.767 -1.478 54.389 1.00 26.23 75 VAL A O 1
ATOM 589 N N . ALA A 1 96 ? 21.925 -1.479 53.127 1.00 23.21 76 ALA A N 1
ATOM 590 C CA . ALA A 1 96 ? 21.137 -2.208 54.120 1.00 23.66 76 ALA A CA 1
ATOM 591 C C . ALA A 1 96 ? 21.740 -3.544 54.518 1.00 25.69 76 ALA A C 1
ATOM 592 O O . ALA A 1 96 ? 21.832 -3.858 55.684 1.00 29.15 76 ALA A O 1
ATOM 594 N N . ALA A 1 97 ? 22.200 -4.306 53.536 1.00 29.32 77 ALA A N 1
ATOM 595 C CA . ALA A 1 97 ? 22.727 -5.661 53.746 1.00 28.07 77 ALA A CA 1
ATOM 596 C C . ALA A 1 97 ? 24.060 -5.672 54.471 1.00 29.82 77 ALA A C 1
ATOM 597 O O . ALA A 1 97 ? 24.369 -6.673 55.141 1.00 31.49 77 ALA A O 1
ATOM 599 N N . LEU A 1 98 ? 24.839 -4.591 54.328 1.00 28.14 78 LEU A N 1
ATOM 600 C CA . LEU A 1 98 ? 26.116 -4.442 55.033 1.00 29.21 78 LEU A CA 1
ATOM 601 C C . LEU A 1 98 ? 25.951 -3.887 56.450 1.00 27.94 78 LEU A C 1
ATOM 602 O O . LEU A 1 98 ? 26.874 -3.944 57.256 1.00 27.97 78 LEU A O 1
ATOM 607 N N . SER A 1 99 ? 24.766 -3.401 56.781 1.00 28.10 79 SER A N 1
ATOM 608 C CA . SER A 1 99 ? 24.589 -2.715 58.053 1.00 29.82 79 SER A CA 1
ATOM 609 C C . SER A 1 99 ? 24.735 -3.557 59.348 1.00 27.99 79 SER A C 1
ATOM 610 O O . SER A 1 99 ? 25.141 -3.035 60.365 1.00 27.46 79 SER A O 1
ATOM 613 N N . PRO A 1 100 ? 24.439 -4.861 59.323 1.00 28.22 80 PRO A N 1
ATOM 614 C CA . PRO A 1 100 ? 24.746 -5.620 60.546 1.00 27.19 80 PRO A CA 1
ATOM 615 C C . PRO A 1 100 ? 26.213 -5.552 60.991 1.00 29.01 80 PRO A C 1
ATOM 616 O O . PRO A 1 100 ? 26.522 -5.579 62.201 1.00 30.00 80 PRO A O 1
ATOM 620 N N . TYR A 1 101 ? 27.116 -5.462 60.034 1.00 30.12 81 TYR A N 1
ATOM 621 C CA . TYR A 1 101 ? 28.551 -5.399 60.346 1.00 33.42 81 TYR A CA 1
ATOM 622 C C . TYR A 1 101 ? 29.017 -4.095 61.049 1.00 34.94 81 TYR A C 1
ATOM 623 O O . TYR A 1 101 ? 30.114 -4.033 61.594 1.00 36.18 81 TYR A O 1
ATOM 632 N N . LEU A 1 102 ? 28.184 -3.061 61.057 1.00 38.18 82 LEU A N 1
ATOM 633 C CA . LEU A 1 102 ? 28.518 -1.808 61.744 1.00 38.26 82 LEU A CA 1
ATOM 634 C C . LEU A 1 102 ? 28.491 -1.980 63.273 1.00 42.33 82 LEU A C 1
ATOM 635 O O . LEU A 1 102 ? 29.057 -1.167 64.015 1.00 43.72 82 LEU A O 1
ATOM 640 N N . VAL A 1 103 ? 27.799 -3.010 63.743 1.00 40.38 83 VAL A N 1
ATOM 641 C CA . VAL A 1 103 ? 27.659 -3.235 65.164 1.00 40.48 83 VAL A CA 1
ATOM 642 C C . VAL A 1 103 ? 28.726 -4.168 65.683 1.00 41.22 83 VAL A C 1
ATOM 643 O O . VAL A 1 103 ? 29.041 -4.116 66.856 1.00 42.58 83 VAL A O 1
ATOM 647 N N . THR A 1 104 ? 29.265 -5.042 64.839 1.00 39.87 84 THR A N 1
ATOM 648 C CA . THR A 1 104 ? 30.193 -6.037 65.333 1.00 37.45 84 THR A CA 1
ATOM 649 C C . THR A 1 104 ? 31.628 -5.738 64.956 1.00 37.76 84 THR A C 1
ATOM 650 O O . THR A 1 104 ? 32.532 -6.148 65.668 1.00 34.55 84 THR A O 1
ATOM 654 N N . ASP A 1 105 ? 31.832 -5.018 63.858 1.00 36.75 85 ASP A N 1
ATOM 655 C CA . ASP A 1 105 ? 33.164 -4.833 63.314 1.00 38.46 85 ASP A CA 1
ATOM 656 C C . ASP A 1 105 ? 34.053 -4.015 64.261 1.00 40.10 85 ASP A C 1
ATOM 657 O O . ASP A 1 105 ? 33.639 -2.999 64.823 1.00 40.49 85 ASP A O 1
ATOM 662 N N . THR A 1 106 ? 35.296 -4.466 64.399 1.00 40.33 86 THR A N 1
ATOM 663 C CA . THR A 1 106 ? 36.381 -3.637 64.902 1.00 39.28 86 THR A CA 1
ATOM 664 C C . THR A 1 106 ? 36.760 -2.590 63.857 1.00 40.04 86 THR A C 1
ATOM 665 O O . THR A 1 106 ? 36.298 -2.648 62.724 1.00 35.46 86 THR A O 1
ATOM 669 N N . GLU A 1 107 ? 37.636 -1.663 64.235 1.00 46.41 87 GLU A N 1
ATOM 670 C CA . GLU A 1 107 ? 38.163 -0.649 63.306 1.00 50.66 87 GLU A CA 1
ATOM 671 C C . GLU A 1 107 ? 38.841 -1.296 62.084 1.00 51.07 87 GLU A C 1
ATOM 672 O O . GLU A 1 107 ? 38.583 -0.919 60.931 1.00 49.06 87 GLU A O 1
ATOM 678 N N . LYS A 1 108 ? 39.685 -2.290 62.347 1.00 52.18 88 LYS A N 1
ATOM 679 C CA . LYS A 1 108 ? 40.416 -3.001 61.292 1.00 50.24 88 LYS A CA 1
ATOM 680 C C . LYS A 1 108 ? 39.449 -3.696 60.323 1.00 43.87 88 LYS A C 1
ATOM 681 O O . LYS A 1 108 ? 39.557 -3.517 59.107 1.00 38.25 88 LYS A O 1
ATOM 687 N N . LEU A 1 109 ? 38.489 -4.451 60.862 1.00 39.62 89 LEU A N 1
ATOM 688 C CA . LEU A 1 109 ? 37.452 -5.083 60.024 1.00 37.29 89 LEU A CA 1
ATOM 689 C C . LEU A 1 109 ? 36.650 -4.076 59.208 1.00 36.17 89 LEU A C 1
ATOM 690 O O . LEU A 1 109 ? 36.352 -4.320 58.042 1.00 38.74 89 LEU A O 1
ATOM 695 N N . SER A 1 110 ? 36.328 -2.939 59.803 1.00 34.25 90 SER A N 1
ATOM 696 C CA . SER A 1 110 ? 35.501 -1.945 59.141 1.00 32.64 90 SER A CA 1
ATOM 697 C C . SER A 1 110 ? 36.288 -1.410 57.973 1.00 32.24 90 SER A C 1
ATOM 698 O O . SER A 1 110 ? 35.806 -1.439 56.842 1.00 33.16 90 SER A O 1
ATOM 701 N N . LEU A 1 111 ? 37.522 -0.970 58.221 1.00 35.25 91 LEU A N 1
ATOM 702 C CA . LEU A 1 111 ? 38.405 -0.518 57.141 1.00 34.00 91 LEU A CA 1
ATOM 703 C C . LEU A 1 111 ? 38.415 -1.553 56.016 1.00 33.57 91 LEU A C 1
ATOM 704 O O . LEU A 1 111 ? 38.121 -1.226 54.853 1.00 31.75 91 LEU A O 1
ATOM 709 N N . TRP A 1 112 ? 38.729 -2.804 56.377 1.00 31.11 92 TRP A N 1
ATOM 710 C CA . TRP A 1 112 ? 38.961 -3.852 55.394 1.00 30.18 92 TRP A CA 1
ATOM 711 C C . TRP A 1 112 ? 37.709 -4.232 54.657 1.00 27.93 92 TRP A C 1
ATOM 712 O O . TRP A 1 112 ? 37.725 -4.453 53.475 1.00 27.15 92 TRP A O 1
ATOM 723 N N . ARG A 1 113 ? 36.592 -4.275 55.332 1.00 28.67 93 ARG A N 1
ATOM 724 C CA . ARG A 1 113 ? 35.359 -4.624 54.626 1.00 28.99 93 ARG A CA 1
ATOM 725 C C . ARG A 1 113 ? 34.993 -3.571 53.594 1.00 26.63 93 ARG A C 1
ATOM 726 O O . ARG A 1 113 ? 34.524 -3.881 52.502 1.00 28.25 93 ARG A O 1
ATOM 734 N N . ALA A 1 114 ? 35.234 -2.327 53.936 1.00 27.02 94 ALA A N 1
ATOM 735 C CA . ALA A 1 114 ? 35.017 -1.215 53.002 1.00 28.89 94 ALA A CA 1
ATOM 736 C C . ALA A 1 114 ? 36.036 -1.218 51.826 1.00 28.35 94 ALA A C 1
ATOM 737 O O . ALA A 1 114 ? 35.656 -1.138 50.656 1.00 30.08 94 ALA A O 1
ATOM 739 N N . GLN A 1 115 ? 37.311 -1.375 52.128 1.00 28.86 95 GLN A N 1
ATOM 740 C CA . GLN A 1 115 ? 38.343 -1.438 51.091 1.00 30.09 95 GLN A CA 1
ATOM 741 C C . GLN A 1 115 ? 38.130 -2.584 50.104 1.00 30.10 95 GLN A C 1
ATOM 742 O O . GLN A 1 115 ? 38.122 -2.369 48.888 1.00 28.00 95 GLN A O 1
ATOM 748 N N . LEU A 1 116 ? 37.911 -3.789 50.625 1.00 31.96 96 LEU A N 1
ATOM 749 C CA . LEU A 1 116 ? 37.722 -4.966 49.775 1.00 33.70 96 LEU A CA 1
ATOM 750 C C . LEU A 1 116 ? 36.475 -4.867 48.889 1.00 36.17 96 LEU A C 1
ATOM 751 O O . LEU A 1 116 ? 36.482 -5.270 47.716 1.00 38.50 96 LEU A O 1
ATOM 756 N N . HIS A 1 117 ? 35.395 -4.325 49.440 1.00 39.05 97 HIS A N 1
ATOM 757 C CA . HIS A 1 117 ? 34.155 -4.191 48.682 1.00 35.07 97 HIS A CA 1
ATOM 758 C C . HIS A 1 117 ? 34.255 -3.093 47.627 1.00 32.25 97 HIS A C 1
ATOM 759 O O . HIS A 1 117 ? 33.619 -3.178 46.577 1.00 29.94 97 HIS A O 1
ATOM 766 N N . GLY A 1 118 ? 35.086 -2.086 47.894 1.00 30.98 98 GLY A N 1
ATOM 767 C CA . GLY A 1 118 ? 35.298 -0.963 46.971 1.00 28.31 98 GLY A CA 1
ATOM 768 C C . GLY A 1 118 ? 36.072 -1.345 45.734 1.00 29.15 98 GLY A C 1
ATOM 769 O O . GLY A 1 118 ? 36.058 -0.619 44.737 1.00 28.76 98 GLY A O 1
ATOM 770 N N . MET A 1 119 ? 36.766 -2.480 45.779 1.00 27.89 99 MET A N 1
ATOM 771 C CA . MET A 1 119 ? 37.371 -3.015 44.562 1.00 30.54 99 MET A CA 1
ATOM 772 C C . MET A 1 119 ? 36.430 -3.115 43.388 1.00 26.67 99 MET A C 1
ATOM 773 O O . MET A 1 119 ? 36.878 -2.976 42.287 1.00 26.47 99 MET A O 1
ATOM 778 N N . VAL A 1 120 ? 35.169 -3.457 43.638 1.00 26.33 100 VAL A N 1
ATOM 779 C CA . VAL A 1 120 ? 34.175 -3.747 42.579 1.00 28.30 100 VAL A CA 1
ATOM 780 C C . VAL A 1 120 ? 32.863 -2.959 42.685 1.00 28.15 100 VAL A C 1
ATOM 781 O O . VAL A 1 120 ? 32.056 -3.004 41.761 1.00 29.71 100 VAL A O 1
ATOM 785 N N . ASP A 1 121 ? 32.644 -2.273 43.805 1.00 26.54 101 ASP A N 1
ATOM 786 C CA . ASP A 1 121 ? 31.440 -1.460 43.986 1.00 26.02 101 ASP A CA 1
ATOM 787 C C . ASP A 1 121 ? 31.746 -0.185 44.758 1.00 25.50 101 ASP A C 1
ATOM 788 O O . ASP A 1 121 ? 31.499 -0.071 45.942 1.00 25.04 101 ASP A O 1
ATOM 793 N N . MET A 1 122 ? 32.258 0.803 44.058 1.00 27.09 102 MET A N 1
ATOM 794 C CA . MET A 1 122 ? 32.531 2.055 44.693 1.00 27.96 102 MET A CA 1
ATOM 795 C C . MET A 1 122 ? 31.285 2.824 45.152 1.00 26.66 102 MET A C 1
ATOM 796 O O . MET A 1 122 ? 31.372 3.524 46.154 1.00 27.17 102 MET A O 1
ATOM 801 N N . SER A 1 123 ? 30.128 2.676 44.498 1.00 24.27 103 SER A N 1
ATOM 802 C CA . SER A 1 123 ? 28.966 3.458 44.898 1.00 22.91 103 SER A CA 1
ATOM 803 C C . SER A 1 123 ? 28.499 3.081 46.342 1.00 23.71 103 SER A C 1
ATOM 804 O O . SER A 1 123 ? 28.283 3.958 47.183 1.00 21.02 103 SER A O 1
ATOM 807 N N . THR A 1 124 ? 28.394 1.787 46.644 1.00 24.55 104 THR A N 1
ATOM 808 C CA . THR A 1 124 ? 27.934 1.352 47.975 1.00 24.81 104 THR A CA 1
ATOM 809 C C . THR A 1 124 ? 28.995 1.679 49.022 1.00 26.21 104 THR A C 1
ATOM 810 O O . THR A 1 124 ? 28.699 2.007 50.172 1.00 25.73 104 THR A O 1
ATOM 814 N N . ARG A 1 125 ? 30.246 1.548 48.632 1.00 24.83 105 ARG A N 1
ATOM 815 C CA . ARG A 1 125 ? 31.289 1.857 49.545 1.00 26.70 105 ARG A CA 1
ATOM 816 C C . ARG A 1 125 ? 31.138 3.320 49.991 1.00 25.53 105 ARG A C 1
ATOM 817 O O . ARG A 1 125 ? 31.046 3.596 51.163 1.00 23.39 105 ARG A O 1
ATOM 825 N N . THR A 1 126 ? 31.003 4.248 49.051 1.00 26.41 106 THR A N 1
ATOM 826 C CA . THR A 1 126 ? 30.861 5.650 49.410 1.00 25.95 106 THR A CA 1
ATOM 827 C C . THR A 1 126 ? 29.575 5.944 50.194 1.00 27.54 106 THR A C 1
ATOM 828 O O . THR A 1 126 ? 29.589 6.727 51.180 1.00 23.84 106 THR A O 1
ATOM 832 N N . ARG A 1 127 ? 28.472 5.324 49.752 1.00 26.85 107 ARG A N 1
ATOM 833 C CA . ARG A 1 127 ? 27.168 5.621 50.324 1.00 28.10 107 ARG A CA 1
ATOM 834 C C . ARG A 1 127 ? 27.066 5.116 51.767 1.00 28.40 107 ARG A C 1
ATOM 835 O O . ARG A 1 127 ? 26.353 5.661 52.593 1.00 30.00 107 ARG A O 1
ATOM 843 N N . LEU A 1 128 ? 27.798 4.080 52.075 1.00 28.24 108 LEU A N 1
ATOM 844 C CA . LEU A 1 128 ? 27.872 3.626 53.435 1.00 28.95 108 LEU A CA 1
ATOM 845 C C . LEU A 1 128 ? 28.831 4.517 54.212 1.00 27.46 108 LEU A C 1
ATOM 846 O O . LEU A 1 128 ? 28.629 4.863 55.368 1.00 25.83 108 LEU A O 1
ATOM 851 N N . SER A 1 129 ? 29.898 4.869 53.542 1.00 28.06 109 SER A N 1
ATOM 852 C CA . SER A 1 129 ? 31.030 5.483 54.167 1.00 29.33 109 SER A CA 1
ATOM 853 C C . SER A 1 129 ? 30.699 6.884 54.721 1.00 29.03 109 SER A C 1
ATOM 854 O O . SER A 1 129 ? 31.103 7.206 55.822 1.00 31.81 109 SER A O 1
ATOM 857 N N . ILE A 1 130 ? 29.918 7.687 54.002 1.00 26.50 110 ILE A N 1
ATOM 858 C CA . ILE A 1 130 ? 29.576 9.023 54.484 1.00 26.62 110 ILE A CA 1
ATOM 859 C C . ILE A 1 130 ? 28.917 9.058 55.879 1.00 26.57 110 ILE A C 1
ATOM 860 O O . ILE A 1 130 ? 28.956 10.073 56.576 1.00 25.23 110 ILE A O 1
ATOM 865 N N . HIS A 1 131 ? 28.302 7.970 56.284 1.00 26.72 111 HIS A N 1
ATOM 866 C CA . HIS A 1 131 ? 27.676 7.931 57.596 1.00 28.58 111 HIS A CA 1
ATOM 867 C C . HIS A 1 131 ? 28.609 7.346 58.598 1.00 29.60 111 HIS A C 1
ATOM 868 O O . HIS A 1 131 ? 28.939 7.944 59.626 1.00 31.70 111 HIS A O 1
ATOM 875 N N . ASN A 1 132 ? 29.049 6.144 58.276 1.00 32.49 112 ASN A N 1
ATOM 876 C CA . ASN A 1 132 ? 29.771 5.303 59.202 1.00 31.18 112 ASN A CA 1
ATOM 877 C C . ASN A 1 132 ? 31.234 5.726 59.316 1.00 32.77 112 ASN A C 1
ATOM 878 O O . ASN A 1 132 ? 31.795 5.595 60.371 1.00 35.12 112 ASN A O 1
ATOM 883 N N . ASN A 1 133 ? 31.820 6.293 58.264 1.00 33.85 113 ASN A N 1
ATOM 884 C CA . ASN A 1 133 ? 33.191 6.893 58.318 1.00 37.40 113 ASN A CA 1
ATOM 885 C C . ASN A 1 133 ? 33.129 8.397 58.636 1.00 34.48 113 ASN A C 1
ATOM 886 O O . ASN A 1 133 ? 33.567 8.820 59.687 1.00 38.50 113 ASN A O 1
ATOM 891 N N . LEU A 1 134 ? 32.552 9.201 57.750 1.00 32.51 114 LEU A N 1
ATOM 892 C CA . LEU A 1 134 ? 32.602 10.653 57.900 1.00 30.44 114 LEU A CA 1
ATOM 893 C C . LEU A 1 134 ? 31.722 11.204 59.003 1.00 28.97 114 LEU A C 1
ATOM 894 O O . LEU A 1 134 ? 32.184 11.968 59.823 1.00 28.71 114 LEU A O 1
ATOM 899 N N . PHE A 1 135 ? 30.465 10.789 59.045 1.00 27.35 115 PHE A N 1
ATOM 900 C CA . PHE A 1 135 ? 29.541 11.365 59.984 1.00 27.30 115 PHE A CA 1
ATOM 901 C C . PHE A 1 135 ? 29.830 10.881 61.399 1.00 27.76 115 PHE A C 1
ATOM 902 O O . PHE A 1 135 ? 29.921 11.684 62.333 1.00 26.48 115 PHE A O 1
ATOM 910 N N . ILE A 1 136 ? 29.970 9.571 61.544 1.00 29.64 116 ILE A N 1
ATOM 911 C CA . ILE A 1 136 ? 30.201 8.960 62.853 1.00 29.83 116 ILE A CA 1
ATOM 912 C C . ILE A 1 136 ? 31.551 9.344 63.394 1.00 30.81 116 ILE A C 1
ATOM 913 O O . ILE A 1 136 ? 31.675 9.636 64.595 1.00 31.99 116 ILE A O 1
ATOM 918 N N . GLY A 1 137 ? 32.548 9.370 62.511 1.00 30.99 117 GLY A N 1
ATOM 919 C CA . GLY A 1 137 ? 33.925 9.687 62.909 1.00 31.93 117 GLY A CA 1
ATOM 920 C C . GLY A 1 137 ? 34.022 11.096 63.455 1.00 32.94 117 GLY A C 1
ATOM 921 O O . GLY A 1 137 ? 34.794 11.356 64.382 1.00 33.36 117 GLY A O 1
ATOM 922 N N . SER A 1 138 ? 33.219 11.996 62.878 1.00 31.78 118 SER A N 1
ATOM 923 C CA . SER A 1 138 ? 33.182 13.371 63.320 1.00 32.65 118 SER A CA 1
ATOM 924 C C . SER A 1 138 ? 32.519 13.490 64.681 1.00 33.27 118 SER A C 1
ATOM 925 O O . SER A 1 138 ? 32.961 14.280 65.474 1.00 36.44 118 SER A O 1
ATOM 928 N N . ILE A 1 139 ? 31.498 12.704 64.990 1.00 34.00 119 ILE A N 1
ATOM 929 C CA . ILE A 1 139 ? 30.877 12.860 66.306 1.00 37.24 119 ILE A CA 1
ATOM 930 C C . ILE A 1 139 ? 31.751 12.256 67.383 1.00 37.34 119 ILE A C 1
ATOM 931 O O . ILE A 1 139 ? 31.763 12.733 68.501 1.00 38.43 119 ILE A O 1
ATOM 936 N N . ARG A 1 140 ? 32.446 11.180 67.063 1.00 39.97 120 ARG A N 1
ATOM 937 C CA . ARG A 1 140 ? 33.363 10.594 68.025 1.00 42.82 120 ARG A CA 1
ATOM 938 C C . ARG A 1 140 ? 34.540 11.546 68.220 1.00 43.36 120 ARG A C 1
ATOM 939 O O . ARG A 1 140 ? 34.855 11.904 69.344 1.00 47.37 120 ARG A O 1
ATOM 947 N N . GLY A 1 141 ? 35.153 11.978 67.120 1.00 42.82 121 GLY A N 1
ATOM 948 C CA . GLY A 1 141 ? 36.369 12.799 67.167 1.00 41.19 121 GLY A CA 1
ATOM 949 C C . GLY A 1 141 ? 36.212 14.238 67.637 1.00 39.12 121 GLY A C 1
ATOM 950 O O . GLY A 1 141 ? 37.147 14.815 68.161 1.00 38.07 121 GLY A O 1
ATOM 951 N N . SER A 1 142 ? 35.043 14.835 67.428 1.00 39.98 122 SER A N 1
ATOM 952 C CA . SER A 1 142 ? 34.810 16.217 67.844 1.00 38.52 122 SER A CA 1
ATOM 953 C C . SER A 1 142 ? 33.741 16.367 68.905 1.00 37.31 122 SER A C 1
ATOM 954 O O . SER A 1 142 ? 33.587 17.454 69.453 1.00 37.26 122 SER A O 1
ATOM 957 N N . GLY A 1 143 ? 33.007 15.302 69.220 1.00 35.99 123 GLY A N 1
ATOM 958 C CA . GLY A 1 143 ? 32.024 15.391 70.298 1.00 35.58 123 GLY A CA 1
ATOM 959 C C . GLY A 1 143 ? 32.587 14.909 71.625 1.00 35.15 123 GLY A C 1
ATOM 960 O O . GLY A 1 143 ? 33.454 14.069 71.633 1.00 36.81 123 GLY A O 1
ATOM 961 N N . THR A 1 144 ? 32.089 15.420 72.743 1.00 35.16 124 THR A N 1
ATOM 962 C CA . THR A 1 144 ? 32.449 14.857 74.045 1.00 38.50 124 THR A CA 1
ATOM 963 C C . THR A 1 144 ? 31.923 13.426 74.095 1.00 42.42 124 THR A C 1
ATOM 964 O O . THR A 1 144 ? 31.118 13.050 73.263 1.00 43.01 124 THR A O 1
ATOM 968 N N . PRO A 1 145 ? 32.382 12.631 75.070 1.00 46.69 125 PRO A N 1
ATOM 969 C CA . PRO A 1 145 ? 31.764 11.328 75.301 1.00 45.40 125 PRO A CA 1
ATOM 970 C C . PRO A 1 145 ? 30.255 11.362 75.522 1.00 42.82 125 PRO A C 1
ATOM 971 O O . PRO A 1 145 ? 29.580 10.492 75.011 1.00 50.75 125 PRO A O 1
ATOM 975 N N . GLU A 1 146 ? 29.721 12.337 76.244 1.00 42.29 126 GLU A N 1
ATOM 976 C CA . GLU A 1 146 ? 28.253 12.431 76.437 1.00 43.36 126 GLU A CA 1
ATOM 977 C C . GLU A 1 146 ? 27.532 12.750 75.120 1.00 41.49 126 GLU A C 1
ATOM 978 O O . GLU A 1 146 ? 26.445 12.248 74.881 1.00 44.23 126 GLU A O 1
ATOM 984 N N . GLN A 1 147 ? 28.123 13.632 74.311 1.00 36.70 127 GLN A N 1
ATOM 985 C CA . GLN A 1 147 ? 27.523 14.086 73.062 1.00 34.92 127 GLN A CA 1
ATOM 986 C C . GLN A 1 147 ? 27.398 12.905 72.139 1.00 32.51 127 GLN A C 1
ATOM 987 O O . GLN A 1 147 ? 26.319 12.634 71.628 1.00 31.80 127 GLN A O 1
ATOM 993 N N . PHE A 1 148 ? 28.499 12.185 71.973 1.00 30.72 128 PHE A N 1
ATOM 994 C CA . PHE A 1 148 ? 28.496 10.932 71.260 1.00 32.63 128 PHE A CA 1
ATOM 995 C C . PHE A 1 148 ? 27.458 9.923 71.777 1.00 37.53 128 PHE A C 1
ATOM 996 O O . PHE A 1 148 ? 26.652 9.415 71.000 1.00 42.46 128 PHE A O 1
ATOM 1004 N N . LYS A 1 149 ? 27.486 9.608 73.065 1.00 40.70 129 LYS A N 1
ATOM 1005 C CA . LYS A 1 149 ? 26.530 8.639 73.626 1.00 44.33 129 LYS A CA 1
ATOM 1006 C C . LYS A 1 149 ? 25.089 8.995 73.288 1.00 41.49 129 LYS A C 1
ATOM 1007 O O . LYS A 1 149 ? 24.267 8.120 73.038 1.00 45.96 129 LYS A O 1
ATOM 1013 N N . TYR A 1 150 ? 24.802 10.286 73.262 1.00 37.20 130 TYR A N 1
ATOM 1014 C CA . TYR A 1 150 ? 23.465 10.773 72.981 1.00 36.58 130 TYR A CA 1
ATOM 1015 C C . TYR A 1 150 ? 22.986 10.442 71.570 1.00 35.86 130 TYR A C 1
ATOM 1016 O O . TYR A 1 150 ? 21.865 9.995 71.389 1.00 38.44 130 TYR A O 1
ATOM 1025 N N . TRP A 1 151 ? 23.829 10.698 70.575 1.00 35.23 131 TRP A N 1
ATOM 1026 C CA . TRP A 1 151 ? 23.485 10.402 69.205 1.00 34.78 131 TRP A CA 1
ATOM 1027 C C . TRP A 1 151 ? 23.545 8.886 68.985 1.00 37.14 131 TRP A C 1
ATOM 1028 O O . TRP A 1 151 ? 22.727 8.328 68.234 1.00 36.57 131 TRP A O 1
ATOM 1039 N N . VAL A 1 152 ? 24.486 8.219 69.649 1.00 36.02 132 VAL A N 1
ATOM 1040 C CA . VAL A 1 152 ? 24.493 6.759 69.650 1.00 36.28 132 VAL A CA 1
ATOM 1041 C C . VAL A 1 152 ? 23.107 6.297 70.043 1.00 38.02 132 VAL A C 1
ATOM 1042 O O . VAL A 1 152 ? 22.489 5.501 69.331 1.00 38.49 132 VAL A O 1
ATOM 1046 N N . LYS A 1 153 ? 22.612 6.820 71.159 1.00 40.91 133 LYS A N 1
ATOM 1047 C CA . LYS A 1 153 ? 21.376 6.297 71.718 1.00 45.68 133 LYS A CA 1
ATOM 1048 C C . LYS A 1 153 ? 20.219 6.683 70.813 1.00 43.74 133 LYS A C 1
ATOM 1049 O O . LYS A 1 153 ? 19.234 5.960 70.755 1.00 44.88 133 LYS A O 1
ATOM 1055 N N . LYS A 1 154 ? 20.348 7.777 70.060 1.00 42.54 134 LYS A N 1
ATOM 1056 C CA . LYS A 1 154 ? 19.298 8.128 69.096 1.00 39.57 134 LYS A CA 1
ATOM 1057 C C . LYS A 1 154 ? 19.364 7.366 67.775 1.00 32.43 134 LYS A C 1
ATOM 1058 O O . LYS A 1 154 ? 18.640 7.705 66.862 1.00 32.36 134 LYS A O 1
ATOM 1064 N N . GLY A 1 155 ? 20.208 6.338 67.679 1.00 30.74 135 GLY A N 1
ATOM 1065 C CA . GLY A 1 155 ? 20.237 5.429 66.529 1.00 27.87 135 GLY A CA 1
ATOM 1066 C C . GLY A 1 155 ? 21.427 5.600 65.602 1.00 28.64 135 GLY A C 1
ATOM 1067 O O . GLY A 1 155 ? 21.557 4.869 64.628 1.00 28.72 135 GLY A O 1
ATOM 1068 N N . ALA A 1 156 ? 22.311 6.549 65.903 1.00 27.54 136 ALA A N 1
ATOM 1069 C CA . ALA A 1 156 ? 23.354 6.956 64.980 1.00 26.28 136 ALA A CA 1
ATOM 1070 C C . ALA A 1 156 ? 24.275 5.846 64.545 1.00 26.68 136 ALA A C 1
ATOM 1071 O O . ALA A 1 156 ? 24.401 5.596 63.341 1.00 24.85 136 ALA A O 1
ATOM 1073 N N . VAL A 1 157 ? 24.927 5.181 65.501 1.00 28.30 137 VAL A N 1
ATOM 1074 C CA . VAL A 1 157 ? 25.778 4.010 65.190 1.00 30.82 137 VAL A CA 1
ATOM 1075 C C . VAL A 1 157 ? 24.965 2.849 64.566 1.00 32.84 137 VAL A C 1
ATOM 1076 O O . VAL A 1 157 ? 25.297 2.381 63.471 1.00 35.57 137 VAL A O 1
ATOM 1080 N N . ALA A 1 158 ? 23.867 2.436 65.199 1.00 31.36 138 ALA A N 1
ATOM 1081 C CA . ALA A 1 158 ? 23.035 1.339 64.643 1.00 34.45 138 ALA A CA 1
ATOM 1082 C C . ALA A 1 158 ? 22.323 1.591 63.261 1.00 31.99 138 ALA A C 1
ATOM 1083 O O . ALA A 1 158 ? 21.833 0.657 62.631 1.00 28.91 138 ALA A O 1
ATOM 1085 N N . VAL A 1 159 ? 22.267 2.847 62.824 1.00 31.60 139 VAL A N 1
ATOM 1086 C CA . VAL A 1 159 ? 21.510 3.273 61.644 1.00 30.59 139 VAL A CA 1
ATOM 1087 C C . VAL A 1 159 ? 20.029 2.880 61.750 1.00 32.57 139 VAL A C 1
ATOM 1088 O O . VAL A 1 159 ? 19.443 2.289 60.858 1.00 34.06 139 VAL A O 1
ATOM 1092 N N . LYS A 1 160 ? 19.454 3.189 62.893 1.00 36.59 140 LYS A N 1
ATOM 1093 C CA . LYS A 1 160 ? 18.057 2.964 63.122 1.00 35.46 140 LYS A CA 1
ATOM 1094 C C . LYS A 1 160 ? 17.359 4.289 63.274 1.00 34.80 140 LYS A C 1
ATOM 1095 O O . LYS A 1 160 ? 17.589 5.019 64.216 1.00 35.31 140 LYS A O 1
ATOM 1101 N N . GLN A 1 161 ? 16.500 4.587 62.321 1.00 35.65 141 GLN A N 1
ATOM 1102 C CA . GLN A 1 161 ? 15.742 5.812 62.310 1.00 33.54 141 GLN A CA 1
ATOM 1103 C C . GLN A 1 161 ? 16.686 6.976 62.144 1.00 31.22 141 GLN A C 1
ATOM 1104 O O . GLN A 1 161 ? 16.355 8.089 62.460 1.00 30.97 141 GLN A O 1
ATOM 1110 N N . PHE A 1 162 ? 17.891 6.695 61.691 1.00 30.86 142 PHE A N 1
ATOM 1111 C CA . PHE A 1 162 ? 18.926 7.687 61.632 1.00 30.93 142 PHE A CA 1
ATOM 1112 C C . PHE A 1 162 ? 19.897 7.394 60.501 1.00 28.90 142 PHE A C 1
ATOM 1113 O O . PHE A 1 162 ? 20.468 6.331 60.463 1.00 26.96 142 PHE A O 1
ATOM 1121 N N . TYR A 1 163 ? 20.100 8.339 59.600 1.00 25.41 143 TYR A N 1
ATOM 1122 C CA . TYR A 1 163 ? 21.180 8.241 58.643 1.00 25.24 143 TYR A CA 1
ATOM 1123 C C . TYR A 1 163 ? 21.955 9.539 58.550 1.00 23.18 143 TYR A C 1
ATOM 1124 O O . TYR A 1 163 ? 21.384 10.570 58.344 1.00 26.68 143 TYR A O 1
ATOM 1133 N N . GLY A 1 164 ? 23.264 9.477 58.661 1.00 21.40 144 GLY A N 1
ATOM 1134 C CA . GLY A 1 164 ? 24.053 10.661 58.804 1.00 22.15 144 GLY A CA 1
ATOM 1135 C C . GLY A 1 164 ? 24.718 11.021 57.505 1.00 23.37 144 GLY A C 1
ATOM 1136 O O . GLY A 1 164 ? 24.812 10.192 56.602 1.00 24.76 144 GLY A O 1
ATOM 1137 N N . CYS A 1 165 ? 25.168 12.263 57.400 1.00 22.75 145 CYS A N 1
ATOM 1138 C CA . CYS A 1 165 ? 26.019 12.689 56.280 1.00 23.35 145 CYS A CA 1
ATOM 1139 C C . CYS A 1 165 ? 26.953 13.814 56.743 1.00 23.18 145 CYS A C 1
ATOM 1140 O O . CYS A 1 165 ? 26.907 14.235 57.901 1.00 24.08 145 CYS A O 1
ATOM 1143 N N . PHE A 1 166 ? 27.775 14.321 55.840 1.00 23.22 146 PHE A N 1
ATOM 1144 C CA . PHE A 1 166 ? 28.931 15.147 56.206 1.00 24.29 146 PHE A CA 1
ATOM 1145 C C . PHE A 1 166 ? 28.933 16.379 55.334 1.00 21.57 146 PHE A C 1
ATOM 1146 O O . PHE A 1 166 ? 29.300 16.323 54.193 1.00 21.74 146 PHE A O 1
ATOM 1154 N N . ALA A 1 167 ? 28.483 17.495 55.866 1.00 21.95 147 ALA A N 1
ATOM 1155 C CA . ALA A 1 167 ? 28.236 18.687 55.048 1.00 21.38 147 ALA A CA 1
ATOM 1156 C C . ALA A 1 167 ? 29.290 19.743 55.262 1.00 21.76 147 ALA A C 1
ATOM 1157 O O . ALA A 1 167 ? 29.069 20.721 55.955 1.00 22.81 147 ALA A O 1
ATOM 1159 N N . MET A 1 168 ? 30.440 19.546 54.633 1.00 23.89 148 MET A N 1
ATOM 1160 C CA . MET A 1 168 ? 31.565 20.450 54.751 1.00 24.91 148 MET A CA 1
ATOM 1161 C C . MET A 1 168 ? 31.656 21.386 53.554 1.00 25.51 148 MET A C 1
ATOM 1162 O O . MET A 1 168 ? 31.656 22.585 53.711 1.00 26.56 148 MET A O 1
ATOM 1167 N N . THR A 1 169 ? 31.760 20.797 52.360 1.00 26.51 149 THR A N 1
ATOM 1168 C CA . THR A 1 169 ? 32.000 21.487 51.084 1.00 24.71 149 THR A CA 1
ATOM 1169 C C . THR A 1 169 ? 30.868 22.388 50.665 1.00 23.14 149 THR A C 1
ATOM 1170 O O . THR A 1 169 ? 29.739 22.040 50.841 1.00 23.77 149 THR A O 1
ATOM 1174 N N . GLU A 1 170 ? 31.180 23.558 50.121 1.00 23.81 150 GLU A N 1
ATOM 1175 C CA . GLU A 1 170 ? 30.171 24.476 49.572 1.00 24.88 150 GLU A CA 1
ATOM 1176 C C . GLU A 1 170 ? 30.466 24.692 48.113 1.00 24.06 150 GLU A C 1
ATOM 1177 O O . GLU A 1 170 ? 31.577 24.475 47.658 1.00 26.43 150 GLU A O 1
ATOM 1183 N N . LEU A 1 171 ? 29.465 25.141 47.387 1.00 23.10 151 LEU A N 1
ATOM 1184 C CA . LEU A 1 171 ? 29.653 25.476 46.006 1.00 23.42 151 LEU A CA 1
ATOM 1185 C C . LEU A 1 171 ? 30.891 26.366 45.807 1.00 25.23 151 LEU A C 1
ATOM 1186 O O . LEU A 1 171 ? 31.657 26.139 44.905 1.00 27.10 151 LEU A O 1
ATOM 1191 N N . GLY A 1 172 ? 30.992 27.391 46.633 1.00 27.15 152 GLY A N 1
ATOM 1192 C CA . GLY A 1 172 ? 32.099 28.307 46.708 1.00 26.73 152 GLY A CA 1
ATOM 1193 C C . GLY A 1 172 ? 33.456 27.831 47.168 1.00 26.94 152 GLY A C 1
ATOM 1194 O O . GLY A 1 172 ? 34.445 28.361 46.757 1.00 26.07 152 GLY A O 1
ATOM 1195 N N . HIS A 1 173 ? 33.497 26.934 48.131 1.00 28.60 153 HIS A N 1
ATOM 1196 C CA . HIS A 1 173 ? 34.755 26.533 48.725 1.00 30.68 153 HIS A CA 1
ATOM 1197 C C . HIS A 1 173 ? 34.960 25.055 48.872 1.00 32.61 153 HIS A C 1
ATOM 1198 O O . HIS A 1 173 ? 34.163 24.391 49.495 1.00 34.79 153 HIS A O 1
ATOM 1205 N N . GLY A 1 174 ? 36.068 24.546 48.355 1.00 31.52 154 GLY A N 1
ATOM 1206 C CA . GLY A 1 174 ? 36.380 23.157 48.558 1.00 31.98 154 GLY A CA 1
ATOM 1207 C C . GLY A 1 174 ? 37.598 22.934 49.407 1.00 31.84 154 GLY A C 1
ATOM 1208 O O . GLY A 1 174 ? 37.502 22.374 50.465 1.00 37.95 154 GLY A O 1
ATOM 1209 N N . SER A 1 175 ? 38.749 23.353 48.919 1.00 32.21 155 SER A N 1
ATOM 1210 C CA . SER A 1 175 ? 39.996 23.274 49.661 1.00 33.16 155 SER A CA 1
ATOM 1211 C C . SER A 1 175 ? 40.143 24.183 50.868 1.00 32.28 155 SER A C 1
ATOM 1212 O O . SER A 1 175 ? 40.627 23.760 51.896 1.00 30.74 155 SER A O 1
ATOM 1215 N N . ASN A 1 176 ? 39.709 25.426 50.747 1.00 30.51 156 ASN A N 1
ATOM 1216 C CA . ASN A 1 176 ? 39.868 26.356 51.845 1.00 34.48 156 ASN A CA 1
ATOM 1217 C C . ASN A 1 176 ? 38.701 26.355 52.812 1.00 35.38 156 ASN A C 1
ATOM 1218 O O . ASN A 1 176 ? 37.749 27.093 52.653 1.00 31.08 156 ASN A O 1
ATOM 1223 N N . LEU A 1 177 ? 38.822 25.525 53.835 1.00 33.68 157 LEU A N 1
ATOM 1224 C CA . LEU A 1 177 ? 37.815 25.385 54.848 1.00 33.79 157 LEU A CA 1
ATOM 1225 C C . LEU A 1 177 ? 37.655 26.617 55.713 1.00 37.21 157 LEU A C 1
ATOM 1226 O O . LEU A 1 177 ? 36.567 26.856 56.251 1.00 39.06 157 LEU A O 1
ATOM 1231 N N . LYS A 1 178 ? 38.706 27.425 55.835 1.00 40.68 158 LYS A N 1
ATOM 1232 C CA . LYS A 1 178 ? 38.612 28.655 56.626 1.00 41.29 158 LYS A CA 1
ATOM 1233 C C . LYS A 1 178 ? 37.736 29.683 55.932 1.00 38.69 158 LYS A C 1
ATOM 1234 O O . LYS A 1 178 ? 37.249 30.594 56.572 1.00 38.99 158 LYS A O 1
ATOM 1240 N N . GLY A 1 179 ? 37.530 29.543 54.627 1.00 37.39 159 GLY A N 1
ATOM 1241 C CA . GLY A 1 179 ? 36.745 30.522 53.859 1.00 34.38 159 GLY A CA 1
ATOM 1242 C C . GLY A 1 179 ? 35.298 30.124 53.651 1.00 34.36 159 GLY A C 1
ATOM 1243 O O . GLY A 1 179 ? 34.584 30.746 52.850 1.00 34.52 159 GLY A O 1
ATOM 1244 N N . LEU A 1 180 ? 34.858 29.089 54.365 1.00 32.08 160 LEU A N 1
ATOM 1245 C CA . LEU A 1 180 ? 33.469 28.647 54.287 1.00 32.21 160 LEU A CA 1
ATOM 1246 C C . LEU A 1 180 ? 32.575 29.789 54.664 1.00 30.54 160 LEU A C 1
ATOM 1247 O O . LEU A 1 180 ? 32.863 30.536 55.584 1.00 34.03 160 LEU A O 1
ATOM 1252 N N . GLU A 1 181 ? 31.452 29.881 53.999 1.00 29.96 161 GLU A N 1
ATOM 1253 C CA . GLU A 1 181 ? 30.643 31.058 54.093 1.00 29.00 161 GLU A CA 1
ATOM 1254 C C . GLU A 1 181 ? 29.367 30.805 54.879 1.00 27.77 161 GLU A C 1
ATOM 1255 O O . GLU A 1 181 ? 28.757 31.737 55.368 1.00 32.63 161 GLU A O 1
ATOM 1261 N N . THR A 1 182 ? 28.969 29.559 55.032 1.00 27.29 162 THR A N 1
ATOM 1262 C CA . THR A 1 182 ? 27.825 29.207 55.885 1.00 26.85 162 THR A CA 1
ATOM 1263 C C . THR A 1 182 ? 28.061 29.612 57.321 1.00 26.44 162 THR A C 1
ATOM 1264 O O . THR A 1 182 ? 29.120 29.350 57.850 1.00 25.47 162 THR A O 1
ATOM 1268 N N . THR A 1 183 ? 27.056 30.184 57.982 1.00 27.97 163 THR A N 1
ATOM 1269 C CA . THR A 1 183 ? 27.250 30.679 59.345 1.00 27.37 163 THR A CA 1
ATOM 1270 C C . THR A 1 183 ? 26.497 29.922 60.392 1.00 28.54 163 THR A C 1
ATOM 1271 O O . THR A 1 183 ? 25.375 29.487 60.160 1.00 29.63 163 THR A O 1
ATOM 1275 N N . ALA A 1 184 ? 27.079 29.893 61.586 1.00 29.72 164 ALA A N 1
ATOM 1276 C CA . ALA A 1 184 ? 26.426 29.409 62.795 1.00 30.46 164 ALA A CA 1
ATOM 1277 C C . ALA A 1 184 ? 26.509 30.485 63.873 1.00 32.74 164 ALA A C 1
ATOM 1278 O O . ALA A 1 184 ? 27.503 30.559 64.621 1.00 31.89 164 ALA A O 1
ATOM 1280 N N . THR A 1 185 ? 25.464 31.298 63.981 1.00 31.55 165 THR A N 1
ATOM 1281 C CA . THR A 1 185 ? 25.528 32.448 64.847 1.00 30.80 165 THR A CA 1
ATOM 1282 C C . THR A 1 185 ? 24.683 32.192 66.084 1.00 32.28 165 THR A C 1
ATOM 1283 O O . THR A 1 185 ? 23.531 31.782 65.984 1.00 28.30 165 THR A O 1
ATOM 1287 N N . TYR A 1 186 ? 25.305 32.440 67.247 1.00 36.41 166 TYR A N 1
ATOM 1288 C CA . TYR A 1 186 ? 24.803 32.009 68.552 1.00 37.08 166 TYR A CA 1
ATOM 1289 C C . TYR A 1 186 ? 23.709 32.924 69.029 1.00 34.22 166 TYR A C 1
ATOM 1290 O O . TYR A 1 186 ? 23.791 34.115 68.842 1.00 30.87 166 TYR A O 1
ATOM 1299 N N . ASP A 1 187 ? 22.675 32.349 69.623 1.00 36.38 167 ASP A N 1
ATOM 1300 C CA . ASP A 1 187 ? 21.566 33.137 70.132 1.00 41.20 167 ASP A CA 1
ATOM 1301 C C . ASP A 1 187 ? 21.325 32.776 71.585 1.00 39.54 167 ASP A C 1
ATOM 1302 O O . ASP A 1 187 ? 20.872 31.679 71.893 1.00 42.14 167 ASP A O 1
ATOM 1307 N N . GLN A 1 188 ? 21.608 33.729 72.462 1.00 44.39 168 GLN A N 1
ATOM 1308 C CA . GLN A 1 188 ? 21.580 33.509 73.909 1.00 46.99 168 GLN A CA 1
ATOM 1309 C C . GLN A 1 188 ? 20.162 33.454 74.450 1.00 44.91 168 GLN A C 1
ATOM 1310 O O . GLN A 1 188 ? 19.859 32.600 75.264 1.00 47.90 168 GLN A O 1
ATOM 1316 N N . ASP A 1 189 ? 19.290 34.348 73.979 1.00 46.34 169 ASP A N 1
ATOM 1317 C CA . ASP A 1 189 ? 17.880 34.348 74.375 1.00 45.60 169 ASP A CA 1
ATOM 1318 C C . ASP A 1 189 ? 17.309 32.945 74.364 1.00 46.18 169 ASP A C 1
ATOM 1319 O O . ASP A 1 189 ? 16.627 32.572 75.296 1.00 48.66 169 ASP A O 1
ATOM 1324 N N . SER A 1 190 ? 17.632 32.155 73.333 1.00 50.83 170 SER A N 1
ATOM 1325 C CA . SER A 1 190 ? 17.091 30.781 73.145 1.00 48.15 170 SER A CA 1
ATOM 1326 C C . SER A 1 190 ? 18.085 29.618 73.415 1.00 46.25 170 SER A C 1
ATOM 1327 O O . SER A 1 190 ? 17.676 28.449 73.441 1.00 45.86 170 SER A O 1
ATOM 1330 N N . ASP A 1 191 ? 19.362 29.944 73.629 1.00 41.57 171 ASP A N 1
ATOM 1331 C CA . ASP A 1 191 ? 20.439 28.956 73.736 1.00 39.74 171 ASP A CA 1
ATOM 1332 C C . ASP A 1 191 ? 20.498 28.027 72.492 1.00 39.57 171 ASP A C 1
ATOM 1333 O O . ASP A 1 191 ? 20.543 26.788 72.597 1.00 32.39 171 ASP A O 1
ATOM 1338 N N . GLN A 1 192 ? 20.533 28.679 71.323 1.00 37.87 172 GLN A N 1
ATOM 1339 C CA . GLN A 1 192 ? 20.538 28.016 70.018 1.00 34.31 172 GLN A CA 1
ATOM 1340 C C . GLN A 1 192 ? 21.601 28.565 69.075 1.00 31.97 172 GLN A C 1
ATOM 1341 O O . GLN A 1 192 ? 22.088 29.704 69.256 1.00 30.48 172 GLN A O 1
ATOM 1347 N N . PHE A 1 193 ? 21.975 27.750 68.083 1.00 28.48 173 PHE A N 1
ATOM 1348 C CA . PHE A 1 193 ? 22.646 28.278 66.900 1.00 27.03 173 PHE A CA 1
ATOM 1349 C C . PHE A 1 193 ? 21.658 28.449 65.751 1.00 26.66 173 PHE A C 1
ATOM 1350 O O . PHE A 1 193 ? 20.745 27.639 65.524 1.00 24.14 173 PHE A O 1
ATOM 1358 N N . ILE A 1 194 ? 21.866 29.539 65.038 1.00 28.11 174 ILE A N 1
ATOM 1359 C CA . ILE A 1 194 ? 21.168 29.848 63.818 1.00 28.52 174 ILE A CA 1
ATOM 1360 C C . ILE A 1 194 ? 22.132 29.540 62.682 1.00 27.80 174 ILE A C 1
ATOM 1361 O O . ILE A 1 194 ? 23.162 30.212 62.511 1.00 28.27 174 ILE A O 1
ATOM 1366 N N . ILE A 1 195 ? 21.777 28.510 61.923 1.00 25.27 175 ILE A N 1
ATOM 1367 C CA . ILE A 1 195 ? 22.552 28.058 60.796 1.00 24.79 175 ILE A CA 1
ATOM 1368 C C . ILE A 1 195 ? 21.973 28.654 59.542 1.00 24.59 175 ILE A C 1
ATOM 1369 O O . ILE A 1 195 ? 20.819 28.377 59.206 1.00 24.89 175 ILE A O 1
ATOM 1374 N N . ASN A 1 196 ? 22.798 29.423 58.832 1.00 23.58 176 ASN A N 1
ATOM 1375 C CA . ASN A 1 196 ? 22.348 30.155 57.661 1.00 23.01 176 ASN A CA 1
ATOM 1376 C C . ASN A 1 196 ? 23.329 30.119 56.487 1.00 23.61 176 ASN A C 1
ATOM 1377 O O . ASN A 1 196 ? 24.551 30.311 56.653 1.00 23.08 176 ASN A O 1
ATOM 1382 N N . THR A 1 197 ? 22.762 29.894 55.298 1.00 23.20 177 THR A N 1
ATOM 1383 C CA . THR A 1 197 ? 23.478 29.987 54.051 1.00 22.70 177 THR A CA 1
ATOM 1384 C C . THR A 1 197 ? 23.170 31.374 53.461 1.00 23.52 177 THR A C 1
ATOM 1385 O O . THR A 1 197 ? 22.081 31.614 52.976 1.00 22.85 177 THR A O 1
ATOM 1389 N N . PRO A 1 198 ? 24.131 32.293 53.498 1.00 24.96 178 PRO A N 1
ATOM 1390 C CA . PRO A 1 198 ? 23.837 33.674 53.135 1.00 25.68 178 PRO A CA 1
ATOM 1391 C C . PRO A 1 198 ? 23.556 33.907 51.622 1.00 28.90 178 PRO A C 1
ATOM 1392 O O . PRO A 1 198 ? 22.755 34.780 51.273 1.00 32.58 178 PRO A O 1
ATOM 1396 N N . HIS A 1 199 ? 24.168 33.128 50.733 1.00 28.37 179 HIS A N 1
ATOM 1397 C CA . HIS A 1 199 ? 23.800 33.172 49.298 1.00 25.54 179 HIS A CA 1
ATOM 1398 C C . HIS A 1 199 ? 24.014 31.812 48.656 1.00 25.06 179 HIS A C 1
ATOM 1399 O O . HIS A 1 199 ? 24.490 30.886 49.290 1.00 23.90 179 HIS A O 1
ATOM 1406 N N . ILE A 1 200 ? 23.674 31.690 47.384 1.00 28.39 180 ILE A N 1
ATOM 1407 C CA . ILE A 1 200 ? 23.737 30.400 46.696 1.00 29.62 180 ILE A CA 1
ATOM 1408 C C . ILE A 1 200 ? 25.172 29.820 46.697 1.00 27.54 180 ILE A C 1
ATOM 1409 O O . ILE A 1 200 ? 25.357 28.616 46.614 1.00 26.95 180 ILE A O 1
ATOM 1414 N N . GLY A 1 201 ? 26.168 30.679 46.757 1.00 26.90 181 GLY A N 1
ATOM 1415 C CA . GLY A 1 201 ? 27.596 30.267 46.818 1.00 27.40 181 GLY A CA 1
ATOM 1416 C C . GLY A 1 201 ? 28.022 29.453 48.024 1.00 27.43 181 GLY A C 1
ATOM 1417 O O . GLY A 1 201 ? 28.988 28.652 47.970 1.00 30.81 181 GLY A O 1
ATOM 1418 N N . ALA A 1 202 ? 27.310 29.628 49.123 1.00 24.52 182 ALA A N 1
ATOM 1419 C CA . ALA A 1 202 ? 27.565 28.819 50.281 1.00 23.28 182 ALA A CA 1
ATOM 1420 C C . ALA A 1 202 ? 26.687 27.568 50.334 1.00 22.39 182 ALA A C 1
ATOM 1421 O O . ALA A 1 202 ? 26.732 26.812 51.337 1.00 22.26 182 ALA A O 1
ATOM 1423 N N . THR A 1 203 ? 25.873 27.351 49.302 1.00 20.17 183 THR A N 1
ATOM 1424 C CA . THR A 1 203 ? 25.120 26.106 49.220 1.00 20.36 183 THR A CA 1
ATOM 1425 C C . THR A 1 203 ? 26.135 24.946 49.502 1.00 20.66 183 THR A C 1
ATOM 1426 O O . THR A 1 203 ? 27.217 24.920 48.925 1.00 18.42 183 THR A O 1
ATOM 1430 N N . LYS A 1 204 ? 25.813 24.053 50.448 1.00 20.51 184 LYS A N 1
ATOM 1431 C CA . LYS A 1 204 ? 26.641 22.858 50.681 1.00 21.48 184 LYS A CA 1
ATOM 1432 C C . LYS A 1 204 ? 26.485 22.020 49.449 1.00 20.96 184 LYS A C 1
ATOM 1433 O O . LYS A 1 204 ? 25.423 22.021 48.841 1.00 21.75 184 LYS A O 1
ATOM 1439 N N . TRP A 1 205 ? 27.543 21.360 49.036 1.00 21.28 185 TRP A N 1
ATOM 1440 C CA . TRP A 1 205 ? 27.616 20.830 47.660 1.00 21.55 185 TRP A CA 1
ATOM 1441 C C . TRP A 1 205 ? 28.404 19.541 47.591 1.00 22.75 185 TRP A C 1
ATOM 1442 O O . TRP A 1 205 ? 29.388 19.386 48.319 1.00 24.60 185 TRP A O 1
ATOM 1453 N N . TRP A 1 206 ? 27.929 18.614 46.753 1.00 23.28 186 TRP A N 1
ATOM 1454 C CA . TRP A 1 206 ? 28.421 17.238 46.666 1.00 23.08 186 TRP A CA 1
ATOM 1455 C C . TRP A 1 206 ? 28.114 16.395 47.887 1.00 22.74 186 TRP A C 1
ATOM 1456 O O . TRP A 1 206 ? 28.780 15.367 48.111 1.00 21.72 186 TRP A O 1
ATOM 1467 N N . ILE A 1 207 ? 27.175 16.814 48.721 1.00 20.88 187 ILE A N 1
ATOM 1468 C CA . ILE A 1 207 ? 27.033 16.109 49.988 1.00 20.67 187 ILE A CA 1
ATOM 1469 C C . ILE A 1 207 ? 26.463 14.701 49.779 1.00 20.28 187 ILE A C 1
ATOM 1470 O O . ILE A 1 207 ? 25.269 14.529 49.572 1.00 20.28 187 ILE A O 1
ATOM 1475 N N . GLY A 1 208 ? 27.320 13.693 49.840 1.00 20.64 188 GLY A N 1
ATOM 1476 C CA . GLY A 1 208 ? 26.867 12.300 49.815 1.00 21.59 188 GLY A CA 1
ATOM 1477 C C . GLY A 1 208 ? 25.754 11.980 50.796 1.00 23.56 188 GLY A C 1
ATOM 1478 O O . GLY A 1 208 ? 25.835 12.355 51.966 1.00 24.89 188 GLY A O 1
ATOM 1479 N N . GLY A 1 209 ? 24.682 11.339 50.305 1.00 24.65 189 GLY A N 1
ATOM 1480 C CA . GLY A 1 209 ? 23.548 10.945 51.144 1.00 23.17 189 GLY A CA 1
ATOM 1481 C C . GLY A 1 209 ? 22.495 12.028 51.343 1.00 23.28 189 GLY A C 1
ATOM 1482 O O . GLY A 1 209 ? 21.335 11.737 51.699 1.00 20.64 189 GLY A O 1
ATOM 1483 N N . ALA A 1 210 ? 22.854 13.279 51.066 1.00 23.05 190 ALA A N 1
ATOM 1484 C CA . ALA A 1 210 ? 21.938 14.365 51.353 1.00 23.89 190 ALA A CA 1
ATOM 1485 C C . ALA A 1 210 ? 20.705 14.319 50.474 1.00 23.85 190 ALA A C 1
ATOM 1486 O O . ALA A 1 210 ? 19.606 14.541 50.957 1.00 21.85 190 ALA A O 1
ATOM 1488 N N . ALA A 1 211 ? 20.886 14.014 49.188 1.00 24.79 191 ALA A N 1
ATOM 1489 C CA . ALA A 1 211 ? 19.805 14.205 48.243 1.00 24.99 191 ALA A CA 1
ATOM 1490 C C . ALA A 1 211 ? 18.590 13.436 48.667 1.00 23.66 191 ALA A C 1
ATOM 1491 O O . ALA A 1 211 ? 17.509 13.984 48.749 1.00 25.45 191 ALA A O 1
ATOM 1493 N N . HIS A 1 212 ? 18.786 12.189 49.037 1.00 24.45 192 HIS A N 1
ATOM 1494 C CA . HIS A 1 212 ? 17.678 11.282 49.210 1.00 23.79 192 HIS A CA 1
ATOM 1495 C C . HIS A 1 212 ? 17.637 10.477 50.507 1.00 25.63 192 HIS A C 1
ATOM 1496 O O . HIS A 1 212 ? 16.596 9.932 50.830 1.00 24.23 192 HIS A O 1
ATOM 1503 N N . THR A 1 213 ? 18.733 10.364 51.255 1.00 27.65 193 THR A N 1
ATOM 1504 C CA . THR A 1 213 ? 18.758 9.344 52.317 1.00 27.79 193 THR A CA 1
ATOM 1505 C C . THR A 1 213 ? 18.997 9.833 53.766 1.00 27.73 193 THR A C 1
ATOM 1506 O O . THR A 1 213 ? 18.392 9.329 54.716 1.00 29.60 193 THR A O 1
ATOM 1510 N N . SER A 1 214 ? 19.835 10.830 53.933 1.00 26.90 194 SER A N 1
ATOM 1511 C CA . SER A 1 214 ? 20.236 11.248 55.254 1.00 26.68 194 SER A CA 1
ATOM 1512 C C . SER A 1 214 ? 19.176 12.000 55.990 1.00 27.41 194 SER A C 1
ATOM 1513 O O . SER A 1 214 ? 18.471 12.851 55.388 1.00 26.47 194 SER A O 1
ATOM 1516 N N . THR A 1 215 ? 19.075 11.682 57.291 1.00 24.99 195 THR A N 1
ATOM 1517 C CA . THR A 1 215 ? 18.181 12.402 58.209 1.00 25.54 195 THR A CA 1
ATOM 1518 C C . THR A 1 215 ? 18.887 13.506 58.987 1.00 24.77 195 THR A C 1
ATOM 1519 O O . THR A 1 215 ? 18.287 14.491 59.350 1.00 22.40 195 THR A O 1
ATOM 1523 N N . HIS A 1 216 ? 20.164 13.293 59.266 1.00 27.48 196 HIS A N 1
ATOM 1524 C CA . HIS A 1 216 ? 20.947 14.216 60.050 1.00 29.04 196 HIS A CA 1
ATOM 1525 C C . HIS A 1 216 ? 22.158 14.515 59.250 1.00 29.93 196 HIS A C 1
ATOM 1526 O O . HIS A 1 216 ? 22.529 13.714 58.384 1.00 32.68 196 HIS A O 1
ATOM 1533 N N . CYS A 1 217 ? 22.757 15.670 59.514 1.00 29.88 197 CYS A N 1
ATOM 1534 C CA . CYS A 1 217 ? 24.067 16.000 58.942 1.00 30.59 197 CYS A CA 1
ATOM 1535 C C . CYS A 1 217 ? 25.007 16.527 60.027 1.00 29.08 197 CYS A C 1
ATOM 1536 O O . CYS A 1 217 ? 24.557 16.963 61.099 1.00 27.27 197 CYS A O 1
ATOM 1539 N N . VAL A 1 218 ? 26.303 16.441 59.757 1.00 26.96 198 VAL A N 1
ATOM 1540 C CA . VAL A 1 218 ? 27.280 17.236 60.474 1.00 27.50 198 VAL A CA 1
ATOM 1541 C C . VAL A 1 218 ? 27.645 18.336 59.543 1.00 26.57 198 VAL A C 1
ATOM 1542 O O . VAL A 1 218 ? 28.042 18.087 58.428 1.00 26.51 198 VAL A O 1
ATOM 1546 N N . CYS A 1 219 ? 27.518 19.563 59.984 1.00 27.18 199 CYS A N 1
ATOM 1547 C CA . CYS A 1 219 ? 27.629 20.685 59.063 1.00 28.26 199 CYS A CA 1
ATOM 1548 C C . CYS A 1 219 ? 28.720 21.636 59.542 1.00 27.76 199 CYS A C 1
ATOM 1549 O O . CYS A 1 219 ? 28.776 21.955 60.716 1.00 26.18 199 CYS A O 1
ATOM 1552 N N . PHE A 1 220 ? 29.616 22.040 58.656 1.00 27.90 200 PHE A N 1
ATOM 1553 C CA . PHE A 1 220 ? 30.723 22.907 59.063 1.00 29.53 200 PHE A CA 1
ATOM 1554 C C . PHE A 1 220 ? 30.353 24.360 58.743 1.00 28.82 200 PHE A C 1
ATOM 1555 O O . PHE A 1 220 ? 29.875 24.640 57.658 1.00 29.99 200 PHE A O 1
ATOM 1563 N N . ALA A 1 221 ? 30.580 25.271 59.685 1.00 27.66 201 ALA A N 1
ATOM 1564 C CA . ALA A 1 221 ? 30.159 26.657 59.543 1.00 28.02 201 ALA A CA 1
ATOM 1565 C C . ALA A 1 221 ? 30.983 27.592 60.426 1.00 28.49 201 ALA A C 1
ATOM 1566 O O . ALA A 1 221 ? 31.604 27.171 61.411 1.00 30.05 201 ALA A O 1
ATOM 1568 N N . LYS A 1 222 ? 30.941 28.873 60.095 1.00 27.05 202 LYS A N 1
ATOM 1569 C CA . LYS A 1 222 ? 31.602 29.883 60.899 1.00 27.34 202 LYS A CA 1
ATOM 1570 C C . LYS A 1 222 ? 30.776 30.162 62.122 1.00 27.99 202 LYS A C 1
ATOM 1571 O O . LYS A 1 222 ? 29.603 30.540 62.036 1.00 26.74 202 LYS A O 1
ATOM 1577 N N . LEU A 1 223 ? 31.404 29.927 63.268 1.00 29.40 203 LEU A N 1
ATOM 1578 C CA . LEU A 1 223 ? 30.793 30.131 64.570 1.00 28.21 203 LEU A CA 1
ATOM 1579 C C . LEU A 1 223 ? 30.771 31.624 64.857 1.00 30.67 203 LEU A C 1
ATOM 1580 O O . LEU A 1 223 ? 31.838 32.241 65.038 1.00 27.55 203 LEU A O 1
ATOM 1585 N N . ILE A 1 224 ? 29.578 32.227 64.869 1.00 32.50 204 ILE A N 1
ATOM 1586 C CA . ILE A 1 224 ? 29.508 33.655 65.123 1.00 32.92 204 ILE A CA 1
ATOM 1587 C C . ILE A 1 224 ? 28.869 33.916 66.474 1.00 32.26 204 ILE A C 1
ATOM 1588 O O . ILE A 1 224 ? 27.767 33.496 66.706 1.00 33.88 204 ILE A O 1
ATOM 1593 N N . VAL A 1 225 ? 29.583 34.624 67.343 1.00 35.82 205 VAL A N 1
ATOM 1594 C CA . VAL A 1 225 ? 29.102 35.027 68.679 1.00 38.58 205 VAL A CA 1
ATOM 1595 C C . VAL A 1 225 ? 29.398 36.521 68.862 1.00 42.00 205 VAL A C 1
ATOM 1596 O O . VAL A 1 225 ? 30.534 36.973 68.659 1.00 44.04 205 VAL A O 1
ATOM 1600 N N . HIS A 1 226 ? 28.371 37.289 69.221 1.00 48.33 206 HIS A N 1
ATOM 1601 C CA . HIS A 1 226 ? 28.503 38.741 69.430 1.00 49.66 206 HIS A CA 1
ATOM 1602 C C . HIS A 1 226 ? 29.252 39.462 68.311 1.00 47.94 206 HIS A C 1
ATOM 1603 O O . HIS A 1 226 ? 30.064 40.367 68.563 1.00 47.77 206 HIS A O 1
ATOM 1610 N N . GLY A 1 227 ? 28.971 39.045 67.077 1.00 45.75 207 GLY A N 1
ATOM 1611 C CA . GLY A 1 227 ? 29.508 39.671 65.876 1.00 41.70 207 GLY A CA 1
ATOM 1612 C C . GLY A 1 227 ? 30.918 39.272 65.528 1.00 42.94 207 GLY A C 1
ATOM 1613 O O . GLY A 1 227 ? 31.506 39.840 64.622 1.00 43.90 207 GLY A O 1
ATOM 1614 N N . LYS A 1 228 ? 31.476 38.301 66.245 1.00 46.05 208 LYS A N 1
ATOM 1615 C CA . LYS A 1 228 ? 32.839 37.863 65.987 1.00 44.06 208 LYS A CA 1
ATOM 1616 C C . LYS A 1 228 ? 32.853 36.413 65.480 1.00 43.19 208 LYS A C 1
ATOM 1617 O O . LYS A 1 228 ? 32.225 35.521 66.069 1.00 37.58 208 LYS A O 1
ATOM 1623 N N . ASP A 1 229 ? 33.591 36.220 64.384 1.00 42.15 209 ASP A N 1
ATOM 1624 C CA . ASP A 1 229 ? 33.848 34.916 63.774 1.00 39.30 209 ASP A CA 1
ATOM 1625 C C . ASP A 1 229 ? 34.935 34.164 64.542 1.00 37.41 209 ASP A C 1
ATOM 1626 O O . ASP A 1 229 ? 36.100 34.543 64.498 1.00 37.18 209 ASP A O 1
ATOM 1631 N N . TYR A 1 230 ? 34.564 33.084 65.221 1.00 35.63 210 TYR A N 1
ATOM 1632 C CA . TYR A 1 230 ? 35.555 32.258 65.905 1.00 35.69 210 TYR A CA 1
ATOM 1633 C C . TYR A 1 230 ? 36.144 31.134 65.057 1.00 35.77 210 TYR A C 1
ATOM 1634 O O . TYR A 1 230 ? 36.889 30.273 65.565 1.00 33.56 210 TYR A O 1
ATOM 1643 N N . GLY A 1 231 ? 35.842 31.162 63.761 1.00 35.28 211 GLY A N 1
ATOM 1644 C CA . GLY A 1 231 ? 36.305 30.139 62.845 1.00 34.37 211 GLY A CA 1
ATOM 1645 C C . GLY A 1 231 ? 35.343 28.991 62.573 1.00 32.10 211 GLY A C 1
ATOM 1646 O O . GLY A 1 231 ? 34.217 28.934 63.059 1.00 31.70 211 GLY A O 1
ATOM 1647 N N . THR A 1 232 ? 35.834 28.030 61.811 1.00 31.76 212 THR A N 1
ATOM 1648 C CA . THR A 1 232 ? 35.044 26.900 61.372 1.00 32.21 212 THR A CA 1
ATOM 1649 C C . THR A 1 232 ? 34.886 25.822 62.432 1.00 32.56 212 THR A C 1
ATOM 1650 O O . THR A 1 232 ? 35.847 25.285 62.933 1.00 33.11 212 THR A O 1
ATOM 1654 N N . ARG A 1 233 ? 33.639 25.482 62.698 1.00 32.01 213 ARG A N 1
ATOM 1655 C CA . ARG A 1 233 ? 33.239 24.638 63.796 1.00 33.18 213 ARG A CA 1
ATOM 1656 C C . ARG A 1 233 ? 32.244 23.574 63.315 1.00 33.86 213 ARG A C 1
ATOM 1657 O O . ARG A 1 233 ? 31.815 23.606 62.187 1.00 34.42 213 ARG A O 1
ATOM 1665 N N . ASN A 1 234 ? 31.939 22.606 64.166 1.00 33.78 214 ASN A N 1
ATOM 1666 C CA . ASN A 1 234 ? 31.142 21.438 63.830 1.00 33.38 214 ASN A CA 1
ATOM 1667 C C . ASN A 1 234 ? 29.762 21.401 64.460 1.00 30.91 214 ASN A C 1
ATOM 1668 O O . ASN A 1 234 ? 29.665 21.445 65.654 1.00 30.64 214 ASN A O 1
ATOM 1673 N N . PHE A 1 235 ? 28.693 21.247 63.691 1.00 29.45 215 PHE A N 1
ATOM 1674 C CA . PHE A 1 235 ? 27.365 21.151 64.327 1.00 28.65 215 PHE A CA 1
ATOM 1675 C C . PHE A 1 235 ? 26.556 20.012 63.737 1.00 27.18 215 PHE A C 1
ATOM 1676 O O . PHE A 1 235 ? 26.634 19.763 62.551 1.00 28.64 215 PHE A O 1
ATOM 1684 N N . VAL A 1 236 ? 25.796 19.315 64.569 1.00 25.23 216 VAL A N 1
ATOM 1685 C CA . VAL A 1 236 ? 24.809 18.387 64.086 1.00 24.42 216 VAL A CA 1
ATOM 1686 C C . VAL A 1 236 ? 23.509 19.123 63.789 1.00 25.58 216 VAL A C 1
ATOM 1687 O O . VAL A 1 236 ? 22.933 19.765 64.681 1.00 24.57 216 VAL A O 1
ATOM 1691 N N . VAL A 1 237 ? 23.025 18.984 62.550 1.00 25.14 217 VAL A N 1
ATOM 1692 C CA . VAL A 1 237 ? 21.788 19.615 62.131 1.00 24.59 217 VAL A CA 1
ATOM 1693 C C . VAL A 1 237 ? 20.873 18.525 61.570 1.00 24.39 217 VAL A C 1
ATOM 1694 O O . VAL A 1 237 ? 21.249 17.837 60.626 1.00 21.87 217 VAL A O 1
ATOM 1698 N N . PRO A 1 238 ? 19.662 18.364 62.159 1.00 25.88 218 PRO A N 1
ATOM 1699 C CA . PRO A 1 238 ? 18.633 17.496 61.559 1.00 24.79 218 PRO A CA 1
ATOM 1700 C C . PRO A 1 238 ? 18.237 18.039 60.218 1.00 23.24 218 PRO A C 1
ATOM 1701 O O . PRO A 1 238 ? 18.063 19.261 60.075 1.00 21.54 218 PRO A O 1
ATOM 1705 N N . LEU A 1 239 ? 18.106 17.151 59.244 1.00 21.26 219 LEU A N 1
ATOM 1706 C CA . LEU A 1 239 ? 17.719 17.573 57.906 1.00 21.18 219 LEU A CA 1
ATOM 1707 C C . LEU A 1 239 ? 16.285 17.239 57.606 1.00 20.41 219 LEU A C 1
ATOM 1708 O O . LEU A 1 239 ? 15.630 17.998 56.955 1.00 22.77 219 LEU A O 1
ATOM 1713 N N . ARG A 1 240 ? 15.847 16.061 57.999 1.00 20.29 220 ARG A N 1
ATOM 1714 C CA . ARG A 1 240 ? 14.513 15.576 57.650 1.00 21.13 220 ARG A CA 1
ATOM 1715 C C . ARG A 1 240 ? 13.697 15.142 58.881 1.00 21.55 220 ARG A C 1
ATOM 1716 O O . ARG A 1 240 ? 14.270 14.738 59.917 1.00 20.99 220 ARG A O 1
ATOM 1724 N N . ASN A 1 241 ? 12.372 15.209 58.746 1.00 21.66 221 ASN A N 1
ATOM 1725 C CA . ASN A 1 241 ? 11.466 14.582 59.700 1.00 23.20 221 ASN A CA 1
ATOM 1726 C C . ASN A 1 241 ? 11.554 13.081 59.427 1.00 24.32 221 ASN A C 1
ATOM 1727 O O . ASN A 1 241 ? 11.311 12.635 58.313 1.00 24.04 221 ASN A O 1
ATOM 1732 N N . VAL A 1 242 ? 11.928 12.321 60.442 1.00 26.47 222 VAL A N 1
ATOM 1733 C CA . VAL A 1 242 ? 12.309 10.918 60.266 1.00 31.60 222 VAL A CA 1
ATOM 1734 C C . VAL A 1 242 ? 11.148 9.991 59.887 1.00 30.58 222 VAL A C 1
ATOM 1735 O O . VAL A 1 242 ? 11.354 8.955 59.267 1.00 32.64 222 VAL A O 1
ATOM 1739 N N . HIS A 1 243 ? 9.925 10.377 60.217 1.00 31.34 223 HIS A N 1
ATOM 1740 C CA . HIS A 1 243 ? 8.799 9.483 60.064 1.00 31.45 223 HIS A CA 1
ATOM 1741 C C . HIS A 1 243 ? 8.143 9.560 58.707 1.00 31.21 223 HIS A C 1
ATOM 1742 O O . HIS A 1 243 ? 7.454 8.622 58.312 1.00 35.53 223 HIS A O 1
ATOM 1749 N N . ASP A 1 244 ? 8.358 10.653 57.981 1.00 31.04 224 ASP A N 1
ATOM 1750 C CA . ASP A 1 244 ? 7.929 10.765 56.575 1.00 29.35 224 ASP A CA 1
ATOM 1751 C C . ASP A 1 244 ? 9.051 11.198 55.618 1.00 27.08 224 ASP A C 1
ATOM 1752 O O . ASP A 1 244 ? 8.837 11.370 54.428 1.00 25.78 224 ASP A O 1
ATOM 1757 N N . HIS A 1 245 ? 10.245 11.412 56.154 1.00 25.95 225 HIS A N 1
ATOM 1758 C CA . HIS A 1 245 ? 11.393 11.869 55.368 1.00 23.97 225 HIS A CA 1
ATOM 1759 C C . HIS A 1 245 ? 11.335 13.292 54.768 1.00 22.37 225 HIS A C 1
ATOM 1760 O O . HIS A 1 245 ? 12.189 13.663 53.964 1.00 21.94 225 HIS A O 1
ATOM 1767 N N . SER A 1 246 ? 10.353 14.081 55.168 1.00 21.04 226 SER A N 1
ATOM 1768 C CA . SER A 1 246 ? 10.217 15.445 54.682 1.00 20.66 226 SER A CA 1
ATOM 1769 C C . SER A 1 246 ? 11.273 16.361 55.322 1.00 20.60 226 SER A C 1
ATOM 1770 O O . SER A 1 246 ? 11.705 16.105 56.427 1.00 19.63 226 SER A O 1
ATOM 1773 N N . LEU A 1 247 ? 11.660 17.408 54.596 1.00 22.10 227 LEU A N 1
ATOM 1774 C CA . LEU A 1 247 ? 12.651 18.401 55.022 1.00 23.45 227 LEU A CA 1
ATOM 1775 C C . LEU A 1 247 ? 12.134 19.212 56.201 1.00 23.71 227 LEU A C 1
ATOM 1776 O O . LEU A 1 247 ? 10.995 19.659 56.194 1.00 23.44 227 LEU A O 1
ATOM 1781 N N . LYS A 1 248 ? 12.974 19.386 57.209 1.00 25.25 228 LYS A N 1
ATOM 1782 C CA . LYS A 1 248 ? 12.676 20.314 58.274 1.00 28.87 228 LYS A CA 1
ATOM 1783 C C . LYS A 1 248 ? 12.585 21.738 57.749 1.00 30.05 228 LYS A C 1
ATOM 1784 O O . LYS A 1 248 ? 13.091 22.078 56.659 1.00 30.16 228 LYS A O 1
ATOM 1790 N N . VAL A 1 249 ? 11.919 22.564 58.537 1.00 30.65 229 VAL A N 1
ATOM 1791 C CA . VAL A 1 249 ? 11.720 23.971 58.204 1.00 31.18 229 VAL A CA 1
ATOM 1792 C C . VAL A 1 249 ? 13.062 24.723 58.088 1.00 29.97 229 VAL A C 1
ATOM 1793 O O . VAL A 1 249 ? 13.948 24.584 58.953 1.00 29.91 229 VAL A O 1
ATOM 1797 N N . GLY A 1 250 ? 13.206 25.470 56.984 1.00 27.37 230 GLY A N 1
ATOM 1798 C CA . GLY A 1 250 ? 14.447 26.181 56.645 1.00 25.25 230 GLY A CA 1
ATOM 1799 C C . GLY A 1 250 ? 15.524 25.357 55.939 1.00 24.43 230 GLY A C 1
ATOM 1800 O O . GLY A 1 250 ? 16.516 25.896 55.522 1.00 24.53 230 GLY A O 1
ATOM 1801 N N . VAL A 1 251 ? 15.345 24.048 55.832 1.00 24.42 231 VAL A N 1
ATOM 1802 C CA . VAL A 1 251 ? 16.293 23.170 55.178 1.00 23.70 231 VAL A CA 1
ATOM 1803 C C . VAL A 1 251 ? 15.844 22.900 53.738 1.00 23.35 231 VAL A C 1
ATOM 1804 O O . VAL A 1 251 ? 14.749 22.343 53.506 1.00 20.84 231 VAL A O 1
ATOM 1808 N N . SER A 1 252 ? 16.708 23.257 52.788 1.00 22.55 232 SER A N 1
ATOM 1809 C CA . SER A 1 252 ? 16.453 23.065 51.366 1.00 21.85 232 SER A CA 1
ATOM 1810 C C . SER A 1 252 ? 17.462 22.110 50.768 1.00 21.42 232 SER A C 1
ATOM 1811 O O . SER A 1 252 ? 18.644 22.358 50.873 1.00 21.14 232 SER A O 1
ATOM 1814 N N . ILE A 1 253 ? 16.990 21.063 50.095 1.00 21.80 233 ILE A N 1
ATOM 1815 C CA . ILE A 1 253 ? 17.844 20.019 49.479 1.00 22.91 233 ILE A CA 1
ATOM 1816 C C . ILE A 1 253 ? 17.402 19.639 48.047 1.00 22.66 233 ILE A C 1
ATOM 1817 O O . ILE A 1 253 ? 16.209 19.577 47.725 1.00 22.36 233 ILE A O 1
ATOM 1822 N N . GLY A 1 254 ? 18.380 19.378 47.188 1.00 22.48 234 GLY A N 1
ATOM 1823 C CA . GLY A 1 254 ? 18.117 18.757 45.895 1.00 20.99 234 GLY A CA 1
ATOM 1824 C C . GLY A 1 254 ? 19.249 17.856 45.507 1.00 20.58 234 GLY A C 1
ATOM 1825 O O . GLY A 1 254 ? 20.261 17.780 46.188 1.00 23.02 234 GLY A O 1
ATOM 1826 N N . ASP A 1 255 ? 19.068 17.165 44.406 1.00 20.79 235 ASP A N 1
ATOM 1827 C CA . ASP A 1 255 ? 19.986 16.157 43.919 1.00 20.83 235 ASP A CA 1
ATOM 1828 C C . ASP A 1 255 ? 20.867 16.772 42.864 1.00 21.32 235 ASP A C 1
ATOM 1829 O O . ASP A 1 255 ? 20.394 17.403 41.921 1.00 21.40 235 ASP A O 1
ATOM 1834 N N . ILE A 1 256 ? 22.163 16.571 43.005 1.00 24.03 236 ILE A N 1
ATOM 1835 C CA . ILE A 1 256 ? 23.147 17.145 42.091 1.00 24.27 236 ILE A CA 1
ATOM 1836 C C . ILE A 1 256 ? 23.051 16.421 40.774 1.00 24.20 236 ILE A C 1
ATOM 1837 O O . ILE A 1 256 ? 23.480 16.934 39.758 1.00 28.72 236 ILE A O 1
ATOM 1842 N N . GLY A 1 257 ? 22.567 15.189 40.802 1.00 25.09 237 GLY A N 1
ATOM 1843 C CA . GLY A 1 257 ? 22.348 14.417 39.583 1.00 24.09 237 GLY A CA 1
ATOM 1844 C C . GLY A 1 257 ? 23.587 13.740 39.041 1.00 24.01 237 GLY A C 1
ATOM 1845 O O . GLY A 1 257 ? 24.478 13.330 39.789 1.00 22.73 237 GLY A O 1
ATOM 1846 N N . LYS A 1 258 ? 23.655 13.665 37.719 1.00 25.41 238 LYS A N 1
ATOM 1847 C CA . LYS A 1 258 ? 24.618 12.826 37.045 1.00 27.65 238 LYS A CA 1
ATOM 1848 C C . LYS A 1 258 ? 26.044 13.208 37.392 1.00 27.35 238 LYS A C 1
ATOM 1849 O O . LYS A 1 258 ? 26.439 14.350 37.266 1.00 30.12 238 LYS A O 1
ATOM 1855 N N . LYS A 1 259 ? 26.828 12.228 37.798 1.00 27.40 239 LYS A N 1
ATOM 1856 C CA . LYS A 1 259 ? 28.253 12.434 38.050 1.00 26.43 239 LYS A CA 1
ATOM 1857 C C . LYS A 1 259 ? 29.021 11.682 36.998 1.00 25.30 239 LYS A C 1
ATOM 1858 O O . LYS A 1 259 ? 28.451 10.992 36.196 1.00 27.65 239 LYS A O 1
ATOM 1864 N N . MET A 1 260 ? 30.326 11.809 37.005 1.00 26.40 240 MET A N 1
ATOM 1865 C CA . MET A 1 260 ? 31.162 11.139 36.018 1.00 25.49 240 MET A CA 1
ATOM 1866 C C . MET A 1 260 ? 31.205 9.660 36.339 1.00 26.02 240 MET A C 1
ATOM 1867 O O . MET A 1 260 ? 31.299 8.824 35.434 1.00 25.18 240 MET A O 1
ATOM 1872 N N . GLY A 1 261 ? 31.170 9.354 37.646 1.00 26.73 241 GLY A N 1
ATOM 1873 C CA . GLY A 1 261 ? 30.967 7.991 38.159 1.00 23.70 241 GLY A CA 1
ATOM 1874 C C . GLY A 1 261 ? 30.274 8.024 39.516 1.00 24.12 241 GLY A C 1
ATOM 1875 O O . GLY A 1 261 ? 29.889 9.067 40.002 1.00 25.15 241 GLY A O 1
ATOM 1876 N N . ARG A 1 262 ? 30.163 6.869 40.143 1.00 23.71 242 ARG A N 1
ATOM 1877 C CA . ARG A 1 262 ? 29.565 6.689 41.468 1.00 23.99 242 ARG A CA 1
ATOM 1878 C C . ARG A 1 262 ? 28.126 7.135 41.519 1.00 23.46 242 ARG A C 1
ATOM 1879 O O . ARG A 1 262 ? 27.649 7.724 42.517 1.00 22.32 242 ARG A O 1
ATOM 1887 N N . ASP A 1 263 ? 27.432 6.761 40.463 1.00 23.08 243 ASP A N 1
ATOM 1888 C CA . ASP A 1 263 ? 26.078 7.210 40.245 1.00 24.43 243 ASP A CA 1
ATOM 1889 C C . ASP A 1 263 ? 25.073 6.677 41.218 1.00 23.11 243 ASP A C 1
ATOM 1890 O O . ASP A 1 263 ? 24.022 7.288 41.393 1.00 23.29 243 ASP A O 1
ATOM 1895 N N . GLY A 1 264 ? 25.423 5.596 41.904 1.00 23.56 244 GLY A N 1
ATOM 1896 C CA . GLY A 1 264 ? 24.604 5.073 42.983 1.00 22.98 244 GLY A CA 1
ATOM 1897 C C . GLY A 1 264 ? 24.632 5.883 44.248 1.00 23.66 244 GLY A C 1
ATOM 1898 O O . GLY A 1 264 ? 23.937 5.543 45.181 1.00 25.15 244 GLY A O 1
ATOM 1899 N N . VAL A 1 265 ? 25.433 6.948 44.300 1.00 26.07 245 VAL A N 1
ATOM 1900 C CA . VAL A 1 265 ? 25.578 7.797 45.497 1.00 25.11 245 VAL A CA 1
ATOM 1901 C C . VAL A 1 265 ? 24.754 9.025 45.240 1.00 25.11 245 VAL A C 1
ATOM 1902 O O . VAL A 1 265 ? 24.893 9.628 44.202 1.00 24.61 245 VAL A O 1
ATOM 1906 N N . ASP A 1 266 ? 23.900 9.392 46.195 1.00 27.08 246 ASP A N 1
ATOM 1907 C CA . ASP A 1 266 ? 22.916 10.450 45.992 1.00 27.48 246 ASP A CA 1
ATOM 1908 C C . ASP A 1 266 ? 23.443 11.745 46.566 1.00 26.64 246 ASP A C 1
ATOM 1909 O O . ASP A 1 266 ? 23.092 12.149 47.664 1.00 28.03 246 ASP A O 1
ATOM 1914 N N . ASN A 1 267 ? 24.316 12.383 45.814 1.00 26.37 247 ASN A N 1
ATOM 1915 C CA . ASN A 1 267 ? 24.998 13.550 46.296 1.00 25.66 247 ASN A CA 1
ATOM 1916 C C . ASN A 1 267 ? 24.030 14.686 46.097 1.00 23.75 247 ASN A C 1
ATOM 1917 O O . ASN A 1 267 ? 23.477 14.876 45.004 1.00 21.11 247 ASN A O 1
ATOM 1922 N N . GLY A 1 268 ? 23.809 15.415 47.171 1.00 22.65 248 GLY A N 1
ATOM 1923 C CA . GLY A 1 268 ? 22.844 16.483 47.158 1.00 23.52 248 GLY A CA 1
ATOM 1924 C C . GLY A 1 268 ? 23.447 17.822 47.561 1.00 21.83 248 GLY A C 1
ATOM 1925 O O . GLY A 1 268 ? 24.568 17.917 48.078 1.00 21.68 248 GLY A O 1
ATOM 1926 N N . TRP A 1 269 ? 22.668 18.862 47.331 1.00 20.11 249 TRP A N 1
ATOM 1927 C CA . TRP A 1 269 ? 23.012 20.182 47.802 1.00 19.25 249 TRP A CA 1
ATOM 1928 C C . TRP A 1 269 ? 22.021 20.557 48.916 1.00 19.96 249 TRP A C 1
ATOM 1929 O O . TRP A 1 269 ? 20.903 20.023 48.942 1.00 18.95 249 TRP A O 1
ATOM 1940 N N . ILE A 1 270 ? 22.471 21.416 49.839 1.00 19.47 250 ILE A N 1
ATOM 1941 C CA . ILE A 1 270 ? 21.760 21.780 51.045 1.00 19.42 250 ILE A CA 1
ATOM 1942 C C . ILE A 1 270 ? 21.885 23.286 51.222 1.00 21.26 250 ILE A C 1
ATOM 1943 O O . ILE A 1 270 ? 22.992 23.834 51.175 1.00 21.98 250 ILE A O 1
ATOM 1948 N N . GLN A 1 271 ? 20.754 23.948 51.423 1.00 22.51 251 GLN A N 1
ATOM 1949 C CA . GLN A 1 271 ? 20.721 25.351 51.828 1.00 23.64 251 GLN A CA 1
ATOM 1950 C C . GLN A 1 271 ? 19.995 25.432 53.174 1.00 24.69 251 GLN A C 1
ATOM 1951 O O . GLN A 1 271 ? 19.005 24.749 53.383 1.00 21.99 251 GLN A O 1
ATOM 1957 N N . PHE A 1 272 ? 20.545 26.224 54.090 1.00 26.73 252 PHE A N 1
ATOM 1958 C CA . PHE A 1 272 ? 19.904 26.515 55.376 1.00 26.87 252 PHE A CA 1
ATOM 1959 C C . PHE A 1 272 ? 19.422 27.984 55.437 1.00 26.48 252 PHE A C 1
ATOM 1960 O O . PHE A 1 272 ? 20.181 28.893 55.129 1.00 26.12 252 PHE A O 1
ATOM 1968 N N . THR A 1 273 ? 18.161 28.189 55.815 1.00 28.21 253 THR A N 1
ATOM 1969 C CA . THR A 1 273 ? 17.603 29.522 56.080 1.00 31.83 253 THR A CA 1
ATOM 1970 C C . THR A 1 273 ? 17.079 29.628 57.527 1.00 32.85 253 THR A C 1
ATOM 1971 O O . THR A 1 273 ? 15.992 29.134 57.809 1.00 31.42 253 THR A O 1
ATOM 1975 N N . ASN A 1 274 ? 17.849 30.291 58.400 1.00 34.21 254 ASN A N 1
ATOM 1976 C CA . ASN A 1 274 ? 17.554 30.470 59.866 1.00 36.25 254 ASN A CA 1
ATOM 1977 C C . ASN A 1 274 ? 17.061 29.211 60.492 1.00 32.96 254 ASN A C 1
ATOM 1978 O O . ASN A 1 274 ? 15.941 29.147 61.009 1.00 31.00 254 ASN A O 1
ATOM 1983 N N . VAL A 1 275 ? 17.890 28.186 60.374 1.00 30.49 255 VAL A N 1
ATOM 1984 C CA . VAL A 1 275 ? 17.621 26.909 61.006 1.00 29.20 255 VAL A CA 1
ATOM 1985 C C . VAL A 1 275 ? 18.197 26.866 62.414 1.00 27.63 255 VAL A C 1
ATOM 1986 O O . VAL A 1 275 ? 19.388 27.082 62.615 1.00 27.57 255 VAL A O 1
ATOM 1990 N N . ARG A 1 276 ? 17.339 26.548 63.373 1.00 28.72 256 ARG A N 1
ATOM 1991 C CA . ARG A 1 276 ? 17.679 26.637 64.776 1.00 28.64 256 ARG A CA 1
ATOM 1992 C C . ARG A 1 276 ? 18.030 25.273 65.249 1.00 26.94 256 ARG A C 1
ATOM 1993 O O . ARG A 1 276 ? 17.286 24.315 65.019 1.00 25.91 256 ARG A O 1
ATOM 2001 N N . ILE A 1 277 ? 19.217 25.182 65.834 1.00 26.24 257 ILE A N 1
ATOM 2002 C CA . ILE A 1 277 ? 19.623 23.996 66.553 1.00 27.91 257 ILE A CA 1
ATOM 2003 C C . ILE A 1 277 ? 19.974 24.367 68.014 1.00 28.02 257 ILE A C 1
ATOM 2004 O O . ILE A 1 277 ? 20.409 25.471 68.289 1.00 27.57 257 ILE A O 1
ATOM 2009 N N . PRO A 1 278 ? 19.788 23.443 68.948 1.00 27.92 258 PRO A N 1
ATOM 2010 C CA . PRO A 1 278 ? 20.309 23.782 70.268 1.00 30.20 258 PRO A CA 1
ATOM 2011 C C . PRO A 1 278 ? 21.819 23.932 70.278 1.00 32.21 258 PRO A C 1
ATOM 2012 O O . PRO A 1 278 ? 22.505 23.468 69.377 1.00 30.84 258 PRO A O 1
ATOM 2016 N N . ARG A 1 279 ? 22.321 24.583 71.320 1.00 36.25 259 ARG A N 1
ATOM 2017 C CA . ARG A 1 279 ? 23.758 24.876 71.462 1.00 35.24 259 ARG A CA 1
ATOM 2018 C C . ARG A 1 279 ? 24.574 23.586 71.651 1.00 35.28 259 ARG A C 1
ATOM 2019 O O . ARG A 1 279 ? 25.712 23.498 71.197 1.00 33.90 259 ARG A O 1
ATOM 2027 N N . GLN A 1 280 ? 23.961 22.582 72.283 1.00 35.70 260 GLN A N 1
ATOM 2028 C CA . GLN A 1 280 ? 24.608 21.287 72.541 1.00 35.55 260 GLN A CA 1
ATOM 2029 C C . GLN A 1 280 ? 24.850 20.413 71.293 1.00 33.08 260 GLN A C 1
ATOM 2030 O O . GLN A 1 280 ? 25.445 19.359 71.390 1.00 32.23 260 GLN A O 1
ATOM 2036 N N . ASN A 1 281 ? 24.380 20.862 70.139 1.00 31.72 261 ASN A N 1
ATOM 2037 C CA . ASN A 1 281 ? 24.576 20.169 68.878 1.00 31.21 261 ASN A CA 1
ATOM 2038 C C . ASN A 1 281 ? 25.923 20.478 68.301 1.00 30.33 261 ASN A C 1
ATOM 2039 O O . ASN A 1 281 ? 26.431 19.745 67.465 1.00 31.59 261 ASN A O 1
ATOM 2044 N N . MET A 1 282 ? 26.483 21.601 68.700 1.00 30.03 262 MET A N 1
ATOM 2045 C CA . MET A 1 282 ? 27.837 21.929 68.316 1.00 30.35 262 MET A CA 1
ATOM 2046 C C . MET A 1 282 ? 28.670 20.927 69.047 1.00 29.39 262 MET A C 1
ATOM 2047 O O . MET A 1 282 ? 28.389 20.611 70.189 1.00 31.92 262 MET A O 1
ATOM 2052 N N . LEU A 1 283 ? 29.690 20.419 68.395 1.00 30.12 263 LEU A N 1
ATOM 2053 C CA . LEU A 1 283 ? 30.483 19.345 68.962 1.00 30.95 263 LEU A CA 1
ATOM 2054 C C . LEU A 1 283 ? 31.656 19.969 69.728 1.00 32.67 263 LEU A C 1
ATOM 2055 O O . LEU A 1 283 ? 32.396 20.755 69.165 1.00 33.46 263 LEU A O 1
ATOM 2060 N N . MET A 1 284 ? 31.790 19.639 71.018 1.00 35.53 264 MET A N 1
ATOM 2061 C CA . MET A 1 284 ? 32.553 20.471 71.952 1.00 36.99 264 MET A CA 1
ATOM 2062 C C . MET A 1 284 ? 33.656 19.743 72.702 1.00 38.69 264 MET A C 1
ATOM 2063 O O . MET A 1 284 ? 33.949 20.059 73.854 1.00 42.13 264 MET A O 1
ATOM 2068 N N . ARG A 1 285 ? 34.287 18.779 72.062 1.00 40.50 265 ARG A N 1
ATOM 2069 C CA . ARG A 1 285 ? 35.379 18.077 72.698 1.00 40.50 265 ARG A CA 1
ATOM 2070 C C . ARG A 1 285 ? 36.538 19.060 72.932 1.00 43.33 265 ARG A C 1
ATOM 2071 O O . ARG A 1 285 ? 37.134 19.094 74.015 1.00 40.86 265 ARG A O 1
ATOM 2079 N N . TYR A 1 286 ? 36.804 19.889 71.929 1.00 42.19 266 TYR A N 1
ATOM 2080 C CA . TYR A 1 286 ? 37.949 20.784 71.933 1.00 46.05 266 TYR A CA 1
ATOM 2081 C C . TYR A 1 286 ? 37.589 22.261 72.008 1.00 43.73 266 TYR A C 1
ATOM 2082 O O . TYR A 1 286 ? 38.261 23.035 72.684 1.00 50.68 266 TYR A O 1
ATOM 2091 N N . ALA A 1 287 ? 36.558 22.650 71.278 1.00 41.66 267 ALA A N 1
ATOM 2092 C CA . ALA A 1 287 ? 36.070 24.020 71.252 1.00 40.19 267 ALA A CA 1
ATOM 2093 C C . ALA A 1 287 ? 34.729 24.064 71.950 1.00 38.41 267 ALA A C 1
ATOM 2094 O O . ALA A 1 287 ? 33.886 23.229 71.676 1.00 36.12 267 ALA A O 1
ATOM 2096 N N . LYS A 1 288 ? 34.529 25.048 72.833 1.00 38.90 268 LYS A N 1
ATOM 2097 C CA . LYS A 1 288 ? 33.333 25.123 73.669 1.00 38.41 268 LYS A CA 1
ATOM 2098 C C . LYS A 1 288 ? 32.675 26.472 73.570 1.00 37.71 268 LYS A C 1
ATOM 2099 O O . LYS A 1 288 ? 33.299 27.466 73.234 1.00 45.22 268 LYS A O 1
ATOM 2105 N N . VAL A 1 289 ? 31.394 26.496 73.865 1.00 36.14 269 VAL A N 1
ATOM 2106 C CA . VAL A 1 289 ? 30.643 27.714 73.945 1.00 37.49 269 VAL A CA 1
ATOM 2107 C C . VAL A 1 289 ? 29.689 27.522 75.092 1.00 38.74 269 VAL A C 1
ATOM 2108 O O . VAL A 1 289 ? 28.982 26.512 75.132 1.00 39.59 269 VAL A O 1
ATOM 2112 N N . SER A 1 290 ? 29.684 28.483 76.014 1.00 38.39 270 SER A N 1
ATOM 2113 C CA . SER A 1 290 ? 28.825 28.435 77.193 1.00 39.77 270 SER A CA 1
ATOM 2114 C C . SER A 1 290 ? 27.448 28.984 76.860 1.00 39.51 270 SER A C 1
ATOM 2115 O O . SER A 1 290 ? 27.256 29.637 75.810 1.00 38.53 270 SER A O 1
ATOM 2118 N N . ASP A 1 291 ? 26.499 28.755 77.767 1.00 38.97 271 ASP A N 1
ATOM 2119 C CA . ASP A 1 291 ? 25.150 29.327 77.637 1.00 41.21 271 ASP A CA 1
ATOM 2120 C C . ASP A 1 291 ? 25.098 30.865 77.826 1.00 45.44 271 ASP A C 1
ATOM 2121 O O . ASP A 1 291 ? 24.023 31.466 77.741 1.00 39.39 271 ASP A O 1
ATOM 2126 N N . THR A 1 292 ? 26.252 31.489 78.096 1.00 51.01 272 THR A N 1
ATOM 2127 C CA . THR A 1 292 ? 26.355 32.953 78.157 1.00 55.62 272 THR A CA 1
ATOM 2128 C C . THR A 1 292 ? 27.049 33.515 76.915 1.00 54.50 272 THR A C 1
ATOM 2129 O O . THR A 1 292 ? 26.983 34.718 76.657 1.00 50.73 272 THR A O 1
ATOM 2133 N N . GLY A 1 293 ? 27.726 32.641 76.169 1.00 51.39 273 GLY A N 1
ATOM 2134 C CA . GLY A 1 293 ? 28.269 32.995 74.868 1.00 49.84 273 GLY A CA 1
ATOM 2135 C C . GLY A 1 293 ? 29.766 33.156 74.813 1.00 48.77 273 GLY A C 1
ATOM 2136 O O . GLY A 1 293 ? 30.294 33.696 73.844 1.00 49.42 273 GLY A O 1
ATOM 2137 N N . VAL A 1 294 ? 30.461 32.691 75.841 1.00 53.15 274 VAL A N 1
ATOM 2138 C CA . VAL A 1 294 ? 31.921 32.787 75.873 1.00 56.60 274 VAL A CA 1
ATOM 2139 C C . VAL A 1 294 ? 32.447 31.522 75.214 1.00 53.01 274 VAL A C 1
ATOM 2140 O O . VAL A 1 294 ? 31.959 30.422 75.503 1.00 48.61 274 VAL A O 1
ATOM 2144 N N . VAL A 1 295 ? 33.401 31.665 74.300 1.00 54.39 275 VAL A N 1
ATOM 2145 C CA . VAL A 1 295 ? 33.843 30.493 73.547 1.00 59.81 275 VAL A CA 1
ATOM 2146 C C . VAL A 1 295 ? 34.896 29.851 74.430 1.00 63.80 275 VAL A C 1
ATOM 2147 O O . VAL A 1 295 ? 36.103 30.087 74.309 1.00 56.19 275 VAL A O 1
ATOM 2151 N N . THR A 1 296 ? 34.364 29.050 75.359 1.00 79.10 276 THR A N 1
ATOM 2152 C CA . THR A 1 296 ? 35.044 28.680 76.595 1.00 81.61 276 THR A CA 1
ATOM 2153 C C . THR A 1 296 ? 36.494 28.390 76.285 1.00 81.90 276 THR A C 1
ATOM 2154 O O . THR A 1 296 ? 37.377 28.828 77.021 1.00 89.41 276 THR A O 1
ATOM 2158 N N . LYS A 1 297 ? 36.730 27.692 75.175 1.00 78.06 277 LYS A N 1
ATOM 2159 C CA . LYS A 1 297 ? 38.070 27.442 74.695 1.00 82.96 277 LYS A CA 1
ATOM 2160 C C . LYS A 1 297 ? 38.174 27.781 73.217 1.00 80.47 277 LYS A C 1
ATOM 2161 O O . LYS A 1 297 ? 37.199 27.664 72.493 1.00 69.46 277 LYS A O 1
ATOM 2167 N N . PRO A 1 298 ? 39.368 28.216 72.778 1.00 94.00 278 PRO A N 1
ATOM 2168 C CA . PRO A 1 298 ? 39.756 28.034 71.387 1.00 93.61 278 PRO A CA 1
ATOM 2169 C C . PRO A 1 298 ? 40.238 26.595 71.212 1.00 91.88 278 PRO A C 1
ATOM 2170 O O . PRO A 1 298 ? 40.745 25.990 72.168 1.00 91.82 278 PRO A O 1
ATOM 2174 N N . ALA A 1 299 ? 40.082 26.053 70.009 1.00 87.26 279 ALA A N 1
ATOM 2175 C CA . ALA A 1 299 ? 40.452 24.670 69.729 1.00 85.07 279 ALA A CA 1
ATOM 2176 C C . ALA A 1 299 ? 41.824 24.303 70.321 1.00 88.42 279 ALA A C 1
ATOM 2177 O O . ALA A 1 299 ? 41.927 23.414 71.172 1.00 86.21 279 ALA A O 1
ATOM 2179 N N . LEU A 1 300 ? 42.858 25.030 69.897 1.00 90.86 280 LEU A N 1
ATOM 2180 C CA . LEU A 1 300 ? 44.259 24.604 70.047 1.00 93.41 280 LEU A CA 1
ATOM 2181 C C . LEU A 1 300 ? 44.488 23.320 69.249 1.00 91.66 280 LEU A C 1
ATOM 2182 O O . LEU A 1 300 ? 45.314 22.488 69.622 1.00 76.12 280 LEU A O 1
ATOM 2187 N N . ASP A 1 301 ? 43.763 23.208 68.131 1.00 100.46 281 ASP A N 1
ATOM 2188 C CA . ASP A 1 301 ? 43.636 21.973 67.354 1.00 104.86 281 ASP A CA 1
ATOM 2189 C C . ASP A 1 301 ? 43.112 22.246 65.942 1.00 103.64 281 ASP A C 1
ATOM 2190 O O . ASP A 1 301 ? 42.344 23.190 65.724 1.00 92.14 281 ASP A O 1
ATOM 2195 N N . GLN A 1 302 ? 43.527 21.396 64.999 1.00 105.54 282 GLN A N 1
ATOM 2196 C CA . GLN A 1 302 ? 42.950 21.336 63.651 1.00 104.69 282 GLN A CA 1
ATOM 2197 C C . GLN A 1 302 ? 42.112 20.059 63.543 1.00 98.62 282 GLN A C 1
ATOM 2198 O O . GLN A 1 302 ? 41.931 19.500 62.453 1.00 94.52 282 GLN A O 1
ATOM 2204 N N . LEU A 1 303 ? 41.585 19.629 64.690 1.00 93.30 283 LEU A N 1
ATOM 2205 C CA . LEU A 1 303 ? 40.953 18.324 64.841 1.00 89.72 283 LEU A CA 1
ATOM 2206 C C . LEU A 1 303 ? 39.445 18.416 64.652 1.00 81.44 283 LEU A C 1
ATOM 2207 O O . LEU A 1 303 ? 38.700 17.558 65.127 1.00 79.30 283 LEU A O 1
ATOM 2212 N N . THR A 1 304 ? 39.011 19.470 63.961 1.00 77.51 284 THR A N 1
ATOM 2213 C CA . THR A 1 304 ? 37.669 19.541 63.384 1.00 77.17 284 THR A CA 1
ATOM 2214 C C . THR A 1 304 ? 37.588 18.660 62.126 1.00 75.49 284 THR A C 1
ATOM 2215 O O . THR A 1 304 ? 36.510 18.167 61.775 1.00 75.78 284 THR A O 1
ATOM 2219 N N . TYR A 1 305 ? 38.737 18.449 61.474 1.00 76.48 285 TYR A N 1
ATOM 2220 C CA . TYR A 1 305 ? 38.850 17.604 60.275 1.00 67.76 285 TYR A CA 1
ATOM 2221 C C . TYR A 1 305 ? 39.506 16.258 60.594 1.00 63.31 285 TYR A C 1
ATOM 2222 O O . TYR A 1 305 ? 40.160 15.670 59.742 1.00 68.10 285 TYR A O 1
ATOM 2231 N N . GLY A 1 306 ? 39.327 15.771 61.817 1.00 56.86 286 GLY A N 1
ATOM 2232 C CA . GLY A 1 306 ? 39.927 14.512 62.244 1.00 58.69 286 GLY A CA 1
ATOM 2233 C C . GLY A 1 306 ? 39.462 13.301 61.454 1.00 59.53 286 GLY A C 1
ATOM 2234 O O . GLY A 1 306 ? 40.248 12.382 61.193 1.00 60.78 286 GLY A O 1
ATOM 2235 N N . ALA A 1 307 ? 38.185 13.307 61.069 1.00 62.05 287 ALA A N 1
ATOM 2236 C CA . ALA A 1 307 ? 37.567 12.210 60.287 1.00 60.41 287 ALA A CA 1
ATOM 2237 C C . ALA A 1 307 ? 38.149 12.075 58.871 1.00 55.00 287 ALA A C 1
ATOM 2238 O O . ALA A 1 307 ? 38.197 10.970 58.308 1.00 51.20 287 ALA A O 1
ATOM 2240 N N . LEU A 1 308 ? 38.599 13.204 58.317 1.00 50.93 288 LEU A N 1
ATOM 2241 C CA . LEU A 1 308 ? 39.185 13.232 56.981 1.00 47.74 288 LEU A CA 1
ATOM 2242 C C . LEU A 1 308 ? 40.496 12.470 56.895 1.00 46.32 288 LEU A C 1
ATOM 2243 O O . LEU A 1 308 ? 40.821 11.931 55.835 1.00 44.95 288 LEU A O 1
ATOM 2248 N N . ILE A 1 309 ? 41.243 12.425 57.999 1.00 46.53 289 ILE A N 1
ATOM 2249 C CA . ILE A 1 309 ? 42.526 11.754 58.006 1.00 46.14 289 ILE A CA 1
ATOM 2250 C C . ILE A 1 309 ? 42.239 10.275 57.895 1.00 43.40 289 ILE A C 1
ATOM 2251 O O . ILE A 1 309 ? 42.897 9.589 57.124 1.00 41.93 289 ILE A O 1
ATOM 2256 N N . ARG A 1 310 ? 41.240 9.780 58.624 1.00 42.67 290 ARG A N 1
ATOM 2257 C CA . ARG A 1 310 ? 40.922 8.344 58.550 1.00 42.40 290 ARG A CA 1
ATOM 2258 C C . ARG A 1 310 ? 40.853 7.871 57.099 1.00 41.69 290 ARG A C 1
ATOM 2259 O O . ARG A 1 310 ? 41.498 6.895 56.735 1.00 46.01 290 ARG A O 1
ATOM 2267 N N . GLY A 1 311 ? 40.066 8.563 56.279 1.00 37.30 291 GLY A N 1
ATOM 2268 C CA . GLY A 1 311 ? 39.786 8.112 54.938 1.00 34.47 291 GLY A CA 1
ATOM 2269 C C . GLY A 1 311 ? 40.881 8.397 53.935 1.00 36.78 291 GLY A C 1
ATOM 2270 O O . GLY A 1 311 ? 40.880 7.806 52.855 1.00 39.20 291 GLY A O 1
ATOM 2271 N N . ARG A 1 312 ? 41.770 9.343 54.243 1.00 34.94 292 ARG A N 1
ATOM 2272 C CA . ARG A 1 312 ? 42.952 9.569 53.424 1.00 34.85 292 ARG A CA 1
ATOM 2273 C C . ARG A 1 312 ? 43.853 8.371 53.576 1.00 35.28 292 ARG A C 1
ATOM 2274 O O . ARG A 1 312 ? 44.433 7.911 52.598 1.00 31.09 292 ARG A O 1
ATOM 2282 N N . VAL A 1 313 ? 43.957 7.894 54.817 1.00 35.63 293 VAL A N 1
ATOM 2283 C CA . VAL A 1 313 ? 44.651 6.653 55.151 1.00 35.51 293 VAL A CA 1
ATOM 2284 C C . VAL A 1 313 ? 43.988 5.476 54.485 1.00 36.65 293 VAL A C 1
ATOM 2285 O O . VAL A 1 313 ? 44.654 4.625 53.878 1.00 37.72 293 VAL A O 1
ATOM 2289 N N . SER A 1 314 ? 42.664 5.430 54.570 1.00 39.69 294 SER A N 1
ATOM 2290 C CA . SER A 1 314 ? 41.926 4.366 53.894 1.00 38.65 294 SER A CA 1
ATOM 2291 C C . SER A 1 314 ? 42.088 4.450 52.370 1.00 33.47 294 SER A C 1
ATOM 2292 O O . SER A 1 314 ? 42.050 3.436 51.704 1.00 33.41 294 SER A O 1
ATOM 2295 N N . MET A 1 315 ? 42.307 5.646 51.825 1.00 30.49 295 MET A N 1
ATOM 2296 C CA . MET A 1 315 ? 42.585 5.793 50.373 1.00 29.62 295 MET A CA 1
ATOM 2297 C C . MET A 1 315 ? 43.943 5.277 49.856 1.00 27.28 295 MET A C 1
ATOM 2298 O O . MET A 1 315 ? 44.099 5.051 48.643 1.00 24.98 295 MET A O 1
ATOM 2303 N N . ILE A 1 316 ? 44.915 5.092 50.746 1.00 24.80 296 ILE A N 1
ATOM 2304 C CA . ILE A 1 316 ? 46.171 4.543 50.324 1.00 26.03 296 ILE A CA 1
ATOM 2305 C C . ILE A 1 316 ? 45.920 3.055 50.009 1.00 26.56 296 ILE A C 1
ATOM 2306 O O . ILE A 1 316 ? 46.424 2.529 49.031 1.00 31.00 296 ILE A O 1
ATOM 2311 N N . ALA A 1 317 ? 45.093 2.407 50.802 1.00 26.70 297 ALA A N 1
ATOM 2312 C CA . ALA A 1 317 ? 44.768 1.000 50.601 1.00 27.62 297 ALA A CA 1
ATOM 2313 C C . ALA A 1 317 ? 43.897 0.806 49.378 1.00 27.88 297 ALA A C 1
ATOM 2314 O O . ALA A 1 317 ? 44.147 -0.102 48.595 1.00 29.27 297 ALA A O 1
ATOM 2316 N N . ASP A 1 318 ? 42.871 1.641 49.204 1.00 27.58 298 ASP A N 1
ATOM 2317 C CA . ASP A 1 318 ? 42.058 1.533 48.002 1.00 28.05 298 ASP A CA 1
ATOM 2318 C C . ASP A 1 318 ? 42.967 1.531 46.807 1.00 26.78 298 ASP A C 1
ATOM 2319 O O . ASP A 1 318 ? 42.831 0.684 45.954 1.00 33.69 298 ASP A O 1
ATOM 2324 N N . SER A 1 319 ? 43.912 2.458 46.752 1.00 25.52 299 SER A N 1
ATOM 2325 C CA . SER A 1 319 ? 44.829 2.528 45.643 1.00 24.88 299 SER A CA 1
ATOM 2326 C C . SER A 1 319 ? 45.512 1.183 45.394 1.00 23.13 299 SER A C 1
ATOM 2327 O O . SER A 1 319 ? 45.595 0.738 44.260 1.00 21.02 299 SER A O 1
ATOM 2330 N N . PHE A 1 320 ? 46.001 0.536 46.443 1.00 23.05 300 PHE A N 1
ATOM 2331 C CA . PHE A 1 320 ? 46.497 -0.839 46.302 1.00 23.41 300 PHE A CA 1
ATOM 2332 C C . PHE A 1 320 ? 45.416 -1.788 45.799 1.00 23.75 300 PHE A C 1
ATOM 2333 O O . PHE A 1 320 ? 45.598 -2.479 44.797 1.00 23.50 300 PHE A O 1
ATOM 2341 N N . HIS A 1 321 ? 44.279 -1.818 46.478 1.00 24.17 301 HIS A N 1
ATOM 2342 C CA . HIS A 1 321 ? 43.269 -2.826 46.142 1.00 24.71 301 HIS A CA 1
ATOM 2343 C C . HIS A 1 321 ? 42.677 -2.717 44.727 1.00 26.24 301 HIS A C 1
ATOM 2344 O O . HIS A 1 321 ? 42.559 -3.713 44.014 1.00 28.48 301 HIS A O 1
ATOM 2351 N N . VAL A 1 322 ? 42.351 -1.516 44.292 1.00 23.40 302 VAL A N 1
ATOM 2352 C CA . VAL A 1 322 ? 41.847 -1.353 42.943 1.00 23.11 302 VAL A CA 1
ATOM 2353 C C . VAL A 1 322 ? 42.953 -1.541 41.871 1.00 23.12 302 VAL A C 1
ATOM 2354 O O . VAL A 1 322 ? 42.700 -2.037 40.791 1.00 23.60 302 VAL A O 1
ATOM 2358 N N . SER A 1 323 ? 44.175 -1.132 42.172 1.00 23.77 303 SER A N 1
ATOM 2359 C CA . SER A 1 323 ? 45.302 -1.354 41.266 1.00 23.57 303 SER A CA 1
ATOM 2360 C C . SER A 1 323 ? 45.531 -2.810 41.067 1.00 22.98 303 SER A C 1
ATOM 2361 O O . SER A 1 323 ? 45.746 -3.253 39.966 1.00 21.79 303 SER A O 1
ATOM 2364 N N . LYS A 1 324 ? 45.436 -3.573 42.140 1.00 24.81 304 LYS A N 1
ATOM 2365 C CA . LYS A 1 324 ? 45.769 -4.956 42.027 1.00 25.63 304 LYS A CA 1
ATOM 2366 C C . LYS A 1 324 ? 44.696 -5.677 41.230 1.00 27.87 304 LYS A C 1
ATOM 2367 O O . LYS A 1 324 ? 44.977 -6.723 40.653 1.00 30.09 304 LYS A O 1
ATOM 2373 N N . ARG A 1 325 ? 43.487 -5.122 41.189 1.00 26.68 305 ARG A N 1
ATOM 2374 C CA . ARG A 1 325 ? 42.429 -5.752 40.452 1.00 26.78 305 ARG A CA 1
ATOM 2375 C C . ARG A 1 325 ? 42.683 -5.568 38.967 1.00 26.40 305 ARG A C 1
ATOM 2376 O O . ARG A 1 325 ? 42.617 -6.508 38.188 1.00 24.56 305 ARG A O 1
ATOM 2384 N N . PHE A 1 326 ? 43.002 -4.346 38.572 1.00 27.19 306 PHE A N 1
ATOM 2385 C CA . PHE A 1 326 ? 43.141 -4.056 37.148 1.00 26.64 306 PHE A CA 1
ATOM 2386 C C . PHE A 1 326 ? 44.481 -4.540 36.604 1.00 25.53 306 PHE A C 1
ATOM 2387 O O . PHE A 1 326 ? 44.555 -4.933 35.470 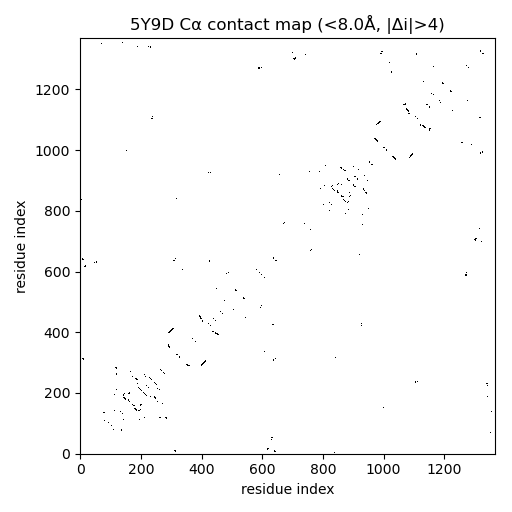1.00 25.76 306 PHE A O 1
ATOM 2395 N N . LEU A 1 327 ? 45.527 -4.592 37.414 1.00 25.71 307 LEU A N 1
ATOM 2396 C CA . LEU A 1 327 ? 46.776 -5.196 36.935 1.00 25.92 307 LEU A CA 1
ATOM 2397 C C . LEU A 1 327 ? 46.588 -6.701 36.697 1.00 27.37 307 LEU A C 1
ATOM 2398 O O . LEU A 1 327 ? 47.111 -7.260 35.716 1.00 27.56 307 LEU A O 1
ATOM 2403 N N . THR A 1 328 ? 45.802 -7.350 37.562 1.00 25.64 308 THR A N 1
ATOM 2404 C CA . THR A 1 328 ? 45.462 -8.739 37.336 1.00 24.30 308 THR A CA 1
ATOM 2405 C C . THR A 1 328 ? 44.614 -8.944 36.066 1.00 24.18 308 THR A C 1
ATOM 2406 O O . THR A 1 328 ? 44.814 -9.889 35.335 1.00 23.17 308 THR A O 1
ATOM 2410 N N . ILE A 1 329 ? 43.678 -8.070 35.774 1.00 23.75 309 ILE A N 1
ATOM 2411 C CA . ILE A 1 329 ? 42.951 -8.252 34.535 1.00 24.25 309 ILE A CA 1
ATOM 2412 C C . ILE A 1 329 ? 43.928 -8.193 33.355 1.00 23.66 309 ILE A C 1
ATOM 2413 O O . ILE A 1 329 ? 44.095 -9.142 32.623 1.00 23.17 309 ILE A O 1
ATOM 2418 N N . ALA A 1 330 ? 44.590 -7.059 33.218 1.00 25.57 310 ALA A N 1
ATOM 2419 C CA . ALA A 1 330 ? 45.523 -6.799 32.116 1.00 25.49 310 ALA A CA 1
ATOM 2420 C C . ALA A 1 330 ? 46.610 -7.875 31.918 1.00 25.53 310 ALA A C 1
ATOM 2421 O O . ALA A 1 330 ? 46.843 -8.305 30.794 1.00 29.12 310 ALA A O 1
ATOM 2423 N N . LEU A 1 331 ? 47.283 -8.268 32.994 1.00 24.17 311 LEU A N 1
ATOM 2424 C CA . LEU A 1 331 ? 48.405 -9.171 32.905 1.00 24.52 311 LEU A CA 1
ATOM 2425 C C . LEU A 1 331 ? 47.982 -10.609 32.637 1.00 25.53 311 LEU A C 1
ATOM 2426 O O . LEU A 1 331 ? 48.734 -11.339 31.998 1.00 27.06 311 LEU A O 1
ATOM 2431 N N . ARG A 1 332 ? 46.829 -11.049 33.152 1.00 24.43 312 ARG A N 1
ATOM 2432 C CA . ARG A 1 332 ? 46.294 -12.366 32.747 1.00 24.38 312 ARG A CA 1
ATOM 2433 C C . ARG A 1 332 ? 45.888 -12.374 31.258 1.00 25.30 312 ARG A C 1
ATOM 2434 O O . ARG A 1 332 ? 46.066 -13.369 30.563 1.00 25.95 312 ARG A O 1
ATOM 2442 N N . TYR A 1 333 ? 45.324 -11.267 30.797 1.00 24.43 313 TYR A N 1
ATOM 2443 C CA . TYR A 1 333 ? 45.021 -11.105 29.407 1.00 25.00 313 TYR A CA 1
ATOM 2444 C C . TYR A 1 333 ? 46.290 -11.075 28.562 1.00 26.06 313 TYR A C 1
ATOM 2445 O O . TYR A 1 333 ? 46.258 -11.601 27.460 1.00 28.75 313 TYR A O 1
ATOM 2454 N N . ALA A 1 334 ? 47.388 -10.498 29.073 1.00 24.53 314 ALA A N 1
ATOM 2455 C CA . ALA A 1 334 ? 48.657 -10.385 28.324 1.00 24.95 314 ALA A CA 1
ATOM 2456 C C . ALA A 1 334 ? 49.283 -11.730 28.070 1.00 26.21 314 ALA A C 1
ATOM 2457 O O . ALA A 1 334 ? 49.911 -11.965 27.035 1.00 28.22 314 ALA A O 1
ATOM 2459 N N . CYS A 1 335 ? 49.174 -12.586 29.060 1.00 27.50 315 CYS A N 1
ATOM 2460 C CA . CYS A 1 335 ? 49.635 -13.943 28.951 1.00 30.23 315 CYS A CA 1
ATOM 2461 C C . CYS A 1 335 ? 48.829 -14.810 27.979 1.00 29.85 315 CYS A C 1
ATOM 2462 O O . CYS A 1 335 ? 49.249 -15.900 27.661 1.00 34.40 315 CYS A O 1
ATOM 2465 N N . VAL A 1 336 ? 47.664 -14.374 27.534 1.00 27.57 316 VAL A N 1
ATOM 2466 C CA . VAL A 1 336 ? 46.910 -15.209 26.602 1.00 27.15 316 VAL A CA 1
ATOM 2467 C C . VAL A 1 336 ? 46.674 -14.567 25.230 1.00 26.04 316 VAL A C 1
ATOM 2468 O O . VAL A 1 336 ? 46.547 -15.260 24.247 1.00 25.78 316 VAL A O 1
ATOM 2472 N N . ARG A 1 337 ? 46.662 -13.244 25.164 1.00 24.76 317 ARG A N 1
ATOM 2473 C CA . ARG A 1 337 ? 46.438 -12.549 23.908 1.00 24.17 317 ARG A CA 1
ATOM 2474 C C . ARG A 1 337 ? 47.672 -12.668 23.014 1.00 25.96 317 ARG A C 1
ATOM 2475 O O . ARG A 1 337 ? 48.813 -12.568 23.494 1.00 25.69 317 ARG A O 1
ATOM 2483 N N . ARG A 1 338 ? 47.439 -12.957 21.745 1.00 26.26 318 ARG A N 1
ATOM 2484 C CA . ARG A 1 338 ? 48.505 -13.032 20.778 1.00 26.01 318 ARG A CA 1
ATOM 2485 C C . ARG A 1 338 ? 48.253 -12.052 19.648 1.00 28.32 318 ARG A C 1
ATOM 2486 O O . ARG A 1 338 ? 47.189 -12.011 19.085 1.00 26.88 318 ARG A O 1
ATOM 2494 N N . GLN A 1 339 ? 49.236 -11.231 19.341 1.00 30.41 319 GLN A N 1
ATOM 2495 C CA . GLN A 1 339 ? 49.184 -10.403 18.156 1.00 31.70 319 GLN A CA 1
ATOM 2496 C C . GLN A 1 339 ? 50.551 -10.328 17.493 1.00 31.13 319 GLN A C 1
ATOM 2497 O O . GLN A 1 339 ? 51.511 -9.952 18.131 1.00 27.68 319 GLN A O 1
ATOM 2503 N N . PHE A 1 340 ? 50.639 -10.717 16.217 1.00 31.48 320 PHE A N 1
ATOM 2504 C CA . PHE A 1 340 ? 51.809 -10.515 15.334 1.00 32.59 320 PHE A CA 1
ATOM 2505 C C . PHE A 1 340 ? 52.965 -11.517 15.303 1.00 35.79 320 PHE A C 1
ATOM 2506 O O . PHE A 1 340 ? 53.887 -11.352 14.541 1.00 40.84 320 PHE A O 1
ATOM 2514 N N . GLY A 1 341 ? 52.918 -12.565 16.088 1.00 41.13 321 GLY A N 1
ATOM 2515 C CA . GLY A 1 341 ? 54.043 -13.479 16.203 1.00 43.91 321 GLY A CA 1
ATOM 2516 C C . GLY A 1 341 ? 54.337 -14.545 15.150 1.00 45.90 321 GLY A C 1
ATOM 2517 O O . GLY A 1 341 ? 53.601 -14.709 14.200 1.00 39.85 321 GLY A O 1
ATOM 2518 N N . THR A 1 342 ? 55.466 -15.227 15.326 1.00 50.50 322 THR A N 1
ATOM 2519 C CA . THR A 1 342 ? 55.740 -16.511 14.693 1.00 58.78 322 THR A CA 1
ATOM 2520 C C . THR A 1 342 ? 56.179 -17.527 15.726 1.00 64.11 322 THR A C 1
ATOM 2521 O O . THR A 1 342 ? 56.694 -17.161 16.776 1.00 62.92 322 THR A O 1
ATOM 2525 N N . SER A 1 343 ? 55.922 -18.799 15.429 1.00 63.96 323 SER A N 1
ATOM 2526 C CA . SER A 1 343 ? 56.150 -19.917 16.345 1.00 68.15 323 SER A CA 1
ATOM 2527 C C . SER A 1 343 ? 56.167 -21.247 15.604 1.00 63.86 323 SER A C 1
ATOM 2528 O O . SER A 1 343 ? 55.881 -21.301 14.424 1.00 59.48 323 SER A O 1
ATOM 2531 N N . GLY A 1 344 ? 56.505 -22.323 16.301 1.00 64.68 324 GLY A N 1
ATOM 2532 C CA . GLY A 1 344 ? 56.564 -23.608 15.643 1.00 66.72 324 GLY A CA 1
ATOM 2533 C C . GLY A 1 344 ? 55.299 -23.974 14.899 1.00 67.87 324 GLY A C 1
ATOM 2534 O O . GLY A 1 344 ? 55.365 -24.537 13.812 1.00 59.56 324 GLY A O 1
ATOM 2535 N N . ASP A 1 345 ? 54.142 -23.671 15.466 1.00 70.02 325 ASP A N 1
ATOM 2536 C CA . ASP A 1 345 ? 52.898 -23.950 14.763 1.00 71.79 325 ASP A CA 1
ATOM 2537 C C . ASP A 1 345 ? 52.198 -22.707 14.239 1.00 69.83 325 ASP A C 1
ATOM 2538 O O . ASP A 1 345 ? 50.994 -22.695 14.062 1.00 73.83 325 ASP A O 1
ATOM 2543 N N . THR A 1 346 ? 52.961 -21.644 14.053 1.00 67.98 326 THR A N 1
ATOM 2544 C CA . THR A 1 346 ? 52.464 -20.438 13.407 1.00 66.59 326 THR A CA 1
ATOM 2545 C C . THR A 1 346 ? 51.526 -19.657 14.302 1.00 60.50 326 THR A C 1
ATOM 2546 O O . THR A 1 346 ? 50.802 -18.782 13.847 1.00 59.36 326 THR A O 1
ATOM 2550 N N . LYS A 1 347 ? 51.544 -19.982 15.581 1.00 56.03 327 LYS A N 1
ATOM 2551 C CA . LYS A 1 347 ? 50.869 -19.153 16.541 1.00 49.14 327 LYS A CA 1
ATOM 2552 C C . LYS A 1 347 ? 51.643 -17.850 16.695 1.00 43.32 327 LYS A C 1
ATOM 2553 O O . LYS A 1 347 ? 52.860 -17.844 16.759 1.00 39.03 327 LYS A O 1
ATOM 2559 N N . GLU A 1 348 ? 50.905 -16.754 16.752 1.00 41.19 328 GLU A N 1
ATOM 2560 C CA . GLU A 1 348 ? 51.450 -15.431 16.982 1.00 40.38 328 GLU A CA 1
ATOM 2561 C C . GLU A 1 348 ? 51.985 -15.287 18.382 1.00 39.31 328 GLU A C 1
ATOM 2562 O O . GLU A 1 348 ? 51.713 -16.115 19.243 1.00 38.29 328 GLU A O 1
ATOM 2568 N N . THR A 1 349 ? 52.766 -14.233 18.601 1.00 38.14 329 THR A N 1
ATOM 2569 C CA . THR A 1 349 ? 53.388 -13.989 19.904 1.00 35.44 329 THR A CA 1
ATOM 2570 C C . THR A 1 349 ? 52.358 -13.471 20.923 1.00 31.27 329 THR A C 1
ATOM 2571 O O . THR A 1 349 ? 51.468 -12.687 20.607 1.00 28.87 329 THR A O 1
ATOM 2575 N N . LYS A 1 350 ? 52.515 -13.963 22.134 1.00 30.55 330 LYS A N 1
ATOM 2576 C CA . LYS A 1 350 ? 51.812 -13.511 23.340 1.00 28.49 330 LYS A CA 1
ATOM 2577 C C . LYS A 1 350 ? 52.232 -12.104 23.733 1.00 26.53 330 LYS A C 1
ATOM 2578 O O . LYS A 1 350 ? 53.416 -11.878 23.960 1.00 24.50 330 LYS A O 1
ATOM 2584 N N . ILE A 1 351 ? 51.285 -11.170 23.862 1.00 25.12 331 ILE A N 1
ATOM 2585 C CA . ILE A 1 351 ? 51.688 -9.780 24.033 1.00 25.98 331 ILE A CA 1
ATOM 2586 C C . ILE A 1 351 ? 52.658 -9.588 25.205 1.00 26.52 331 ILE A C 1
ATOM 2587 O O . ILE A 1 351 ? 53.563 -8.771 25.117 1.00 29.73 331 ILE A O 1
ATOM 2592 N N . ILE A 1 352 ? 52.501 -10.381 26.254 1.00 28.12 332 ILE A N 1
ATOM 2593 C CA . ILE A 1 352 ? 53.401 -10.383 27.414 1.00 30.11 332 ILE A CA 1
ATOM 2594 C C . ILE A 1 352 ? 54.846 -10.773 27.108 1.00 32.58 332 ILE A C 1
ATOM 2595 O O . ILE A 1 352 ? 55.734 -10.504 27.913 1.00 36.37 332 ILE A O 1
ATOM 2600 N N . ASP A 1 353 ? 55.089 -11.447 25.988 1.00 33.84 333 ASP A N 1
ATOM 2601 C CA . ASP A 1 353 ? 56.462 -11.771 25.591 1.00 32.46 333 ASP A CA 1
ATOM 2602 C C . ASP A 1 353 ? 57.145 -10.590 24.850 1.00 33.69 333 ASP A C 1
ATOM 2603 O O . ASP A 1 353 ? 58.372 -10.568 24.758 1.00 33.78 333 ASP A O 1
ATOM 2608 N N . TYR A 1 354 ? 56.380 -9.615 24.330 1.00 33.36 334 TYR A N 1
ATOM 2609 C CA . TYR A 1 354 ? 57.000 -8.397 23.764 1.00 32.38 334 TYR A CA 1
ATOM 2610 C C . TYR A 1 354 ? 57.540 -7.520 24.889 1.00 31.13 334 TYR A C 1
ATOM 2611 O O . TYR A 1 354 ? 56.792 -7.126 25.743 1.00 34.14 334 TYR A O 1
ATOM 2620 N N . PRO A 1 355 ? 58.836 -7.209 24.893 1.00 32.44 335 PRO A N 1
ATOM 2621 C CA . PRO A 1 355 ? 59.452 -6.367 25.959 1.00 31.82 335 PRO A CA 1
ATOM 2622 C C . PRO A 1 355 ? 58.812 -5.003 26.295 1.00 32.26 335 PRO A C 1
ATOM 2623 O O . PRO A 1 355 ? 58.861 -4.590 27.482 1.00 34.63 335 PRO A O 1
ATOM 2627 N N . TYR A 1 356 ? 58.203 -4.319 25.335 1.00 30.35 336 TYR A N 1
ATOM 2628 C CA . TYR A 1 356 ? 57.558 -3.035 25.658 1.00 33.39 336 TYR A CA 1
ATOM 2629 C C . TYR A 1 356 ? 56.333 -3.184 26.571 1.00 32.92 336 TYR A C 1
ATOM 2630 O O . TYR A 1 356 ? 56.086 -2.349 27.449 1.00 34.40 336 TYR A O 1
ATOM 2639 N N . HIS A 1 357 ? 55.586 -4.252 26.358 1.00 32.35 337 HIS A N 1
ATOM 2640 C CA . HIS A 1 357 ? 54.376 -4.521 27.112 1.00 30.66 337 HIS A CA 1
ATOM 2641 C C . HIS A 1 357 ? 54.758 -4.822 28.543 1.00 30.99 337 HIS A C 1
ATOM 2642 O O . HIS A 1 357 ? 54.063 -4.419 29.474 1.00 31.39 337 HIS A O 1
ATOM 2649 N N . GLN A 1 358 ? 55.890 -5.490 28.721 1.00 31.03 338 GLN A N 1
ATOM 2650 C CA . GLN A 1 358 ? 56.393 -5.769 30.045 1.00 33.80 338 GLN A CA 1
ATOM 2651 C C . GLN A 1 358 ? 56.693 -4.451 30.746 1.00 35.86 338 GLN A C 1
ATOM 2652 O O . GLN A 1 358 ? 56.256 -4.201 31.887 1.00 40.68 338 GLN A O 1
ATOM 2658 N N . ARG A 1 359 ? 57.409 -3.569 30.070 1.00 34.47 339 ARG A N 1
ATOM 2659 C CA . ARG A 1 359 ? 57.720 -2.316 30.729 1.00 35.55 339 ARG A CA 1
ATOM 2660 C C . ARG A 1 359 ? 56.466 -1.414 30.910 1.00 32.52 339 ARG A C 1
ATOM 2661 O O . ARG A 1 359 ? 56.441 -0.586 31.798 1.00 30.12 339 ARG A O 1
ATOM 2669 N N . ARG A 1 360 ? 55.417 -1.594 30.114 1.00 29.93 340 ARG A N 1
ATOM 2670 C CA . ARG A 1 360 ? 54.189 -0.878 30.389 1.00 30.63 340 ARG A CA 1
ATOM 2671 C C . ARG A 1 360 ? 53.585 -1.382 31.699 1.00 32.95 340 ARG A C 1
ATOM 2672 O O . ARG A 1 360 ? 53.143 -0.561 32.519 1.00 32.89 340 ARG A O 1
ATOM 2680 N N . LEU A 1 361 ? 53.609 -2.701 31.939 1.00 31.28 341 LEU A N 1
ATOM 2681 C CA . LEU A 1 361 ? 52.827 -3.232 33.064 1.00 32.89 341 LEU A CA 1
ATOM 2682 C C . LEU A 1 361 ? 53.576 -3.620 34.330 1.00 30.24 341 LEU A C 1
ATOM 2683 O O . LEU A 1 361 ? 53.099 -3.352 35.427 1.00 25.73 341 LEU A O 1
ATOM 2688 N N . LEU A 1 362 ? 54.728 -4.257 34.180 1.00 30.66 342 LEU A N 1
ATOM 2689 C CA . LEU A 1 362 ? 55.402 -4.866 35.326 1.00 30.82 342 LEU A CA 1
ATOM 2690 C C . LEU A 1 362 ? 55.928 -3.843 36.343 1.00 31.64 342 LEU A C 1
ATOM 2691 O O . LEU A 1 362 ? 55.906 -4.070 37.562 1.00 32.70 342 LEU A O 1
ATOM 2696 N N . PRO A 1 363 ? 56.365 -2.680 35.864 1.00 29.94 343 PRO A N 1
ATOM 2697 C CA . PRO A 1 363 ? 56.763 -1.717 36.882 1.00 29.95 343 PRO A CA 1
ATOM 2698 C C . PRO A 1 363 ? 55.567 -1.234 37.679 1.00 27.50 343 PRO A C 1
ATOM 2699 O O . PRO A 1 363 ? 55.653 -1.056 38.887 1.00 27.85 343 PRO A O 1
ATOM 2703 N N . LEU A 1 364 ? 54.455 -1.047 36.998 1.00 26.05 344 LEU A N 1
ATOM 2704 C CA . LEU A 1 364 ? 53.190 -0.775 37.658 1.00 25.06 344 LEU A CA 1
ATOM 2705 C C . LEU A 1 364 ? 52.819 -1.917 38.629 1.00 24.69 344 LEU A C 1
ATOM 2706 O O . LEU A 1 364 ? 52.363 -1.654 39.760 1.00 23.89 344 LEU A O 1
ATOM 2711 N N . LEU A 1 365 ? 53.078 -3.173 38.250 1.00 25.08 345 LEU A N 1
ATOM 2712 C CA . LEU A 1 365 ? 52.923 -4.278 39.235 1.00 25.86 345 LEU A CA 1
ATOM 2713 C C . LEU A 1 365 ? 53.759 -4.067 40.509 1.00 23.48 345 LEU A C 1
ATOM 2714 O O . LEU A 1 365 ? 53.300 -4.293 41.614 1.00 21.78 345 LEU A O 1
ATOM 2719 N N . ALA A 1 366 ? 54.991 -3.639 40.338 1.00 24.33 346 ALA A N 1
ATOM 2720 C CA . ALA A 1 366 ? 55.836 -3.347 41.482 1.00 25.53 346 ALA A CA 1
ATOM 2721 C C . ALA A 1 366 ? 55.323 -2.138 42.269 1.00 25.16 346 ALA A C 1
ATOM 2722 O O . ALA A 1 366 ? 55.240 -2.188 43.501 1.00 24.59 346 ALA A O 1
ATOM 2724 N N . TYR A 1 367 ? 54.918 -1.097 41.563 1.00 25.72 347 TYR A N 1
ATOM 2725 C CA . TYR A 1 367 ? 54.309 0.088 42.199 1.00 28.94 347 TYR A CA 1
ATOM 2726 C C . TYR A 1 367 ? 53.230 -0.414 43.122 1.00 30.31 347 TYR A C 1
ATOM 2727 O O . TYR A 1 367 ? 53.236 -0.141 44.320 1.00 34.61 347 TYR A O 1
ATOM 2736 N N . CYS A 1 368 ? 52.296 -1.160 42.547 1.00 32.37 348 CYS A N 1
ATOM 2737 C CA . CYS A 1 368 ? 51.165 -1.695 43.282 1.00 28.87 348 CYS A CA 1
ATOM 2738 C C . CYS A 1 368 ? 51.612 -2.433 44.536 1.00 26.86 348 CYS A C 1
ATOM 2739 O O . CYS A 1 368 ? 51.152 -2.100 45.624 1.00 26.20 348 CYS A O 1
ATOM 2742 N N . TYR A 1 369 ? 52.518 -3.411 44.421 1.00 27.66 349 TYR A N 1
ATOM 2743 C CA . TYR A 1 369 ? 53.020 -4.131 45.648 1.00 27.50 349 TYR A CA 1
ATOM 2744 C C . TYR A 1 369 ? 53.483 -3.116 46.685 1.00 27.56 349 TYR A C 1
ATOM 2745 O O . TYR A 1 369 ? 53.204 -3.278 47.864 1.00 27.64 349 TYR A O 1
ATOM 2754 N N . ALA A 1 370 ? 54.180 -2.064 46.233 1.00 28.35 350 ALA A N 1
ATOM 2755 C CA . ALA A 1 370 ? 54.690 -1.007 47.126 1.00 30.20 350 ALA A CA 1
ATOM 2756 C C . ALA A 1 370 ? 53.571 -0.215 47.770 1.00 32.76 350 ALA A C 1
ATOM 2757 O O . ALA A 1 370 ? 53.632 0.172 48.952 1.00 32.42 350 ALA A O 1
ATOM 2759 N N . MET A 1 371 ? 52.520 0.048 47.012 1.00 31.75 351 MET A N 1
ATOM 2760 C CA . MET A 1 371 ? 51.412 0.752 47.638 1.00 31.67 351 MET A CA 1
ATOM 2761 C C . MET A 1 371 ? 50.944 0.099 48.933 1.00 29.80 351 MET A C 1
ATOM 2762 O O . MET A 1 371 ? 50.682 0.809 49.897 1.00 30.53 351 MET A O 1
ATOM 2767 N N . LYS A 1 372 ? 50.896 -1.235 48.978 1.00 29.50 352 LYS A N 1
ATOM 2768 C CA . LYS A 1 372 ? 50.467 -1.955 50.192 1.00 28.63 352 LYS A CA 1
ATOM 2769 C C . LYS A 1 372 ? 51.373 -1.730 51.386 1.00 30.20 352 LYS A C 1
ATOM 2770 O O . LYS A 1 372 ? 50.889 -1.616 52.512 1.00 29.65 352 LYS A O 1
ATOM 2776 N N . MET A 1 373 ? 52.683 -1.703 51.143 1.00 30.54 353 MET A N 1
ATOM 2777 C CA . MET A 1 373 ? 53.653 -1.312 52.181 1.00 32.88 353 MET A CA 1
ATOM 2778 C C . MET A 1 373 ? 53.288 0.083 52.771 1.00 32.18 353 MET A C 1
ATOM 2779 O O . MET A 1 373 ? 53.122 0.230 53.989 1.00 38.88 353 MET A O 1
ATOM 2784 N N . GLY A 1 374 ? 53.104 1.076 51.919 1.00 28.88 354 GLY A N 1
ATOM 2785 C CA . GLY A 1 374 ? 52.567 2.372 52.332 1.00 29.49 354 GLY A CA 1
ATOM 2786 C C . GLY A 1 374 ? 51.251 2.307 53.100 1.00 32.18 354 GLY A C 1
ATOM 2787 O O . GLY A 1 374 ? 51.155 2.760 54.249 1.00 33.74 354 GLY A O 1
ATOM 2788 N N . ALA A 1 375 ? 50.218 1.752 52.482 1.00 34.35 355 ALA A N 1
ATOM 2789 C CA . ALA A 1 375 ? 48.919 1.591 53.154 1.00 33.02 355 ALA A CA 1
ATOM 2790 C C . ALA A 1 375 ? 49.037 1.017 54.584 1.00 35.79 355 ALA A C 1
ATOM 2791 O O . ALA A 1 375 ? 48.420 1.523 55.506 1.00 38.51 355 ALA A O 1
ATOM 2793 N N . ASP A 1 376 ? 49.856 -0.012 54.788 1.00 40.67 356 ASP A N 1
ATOM 2794 C CA . ASP A 1 376 ? 49.988 -0.613 56.129 1.00 44.26 356 ASP A CA 1
ATOM 2795 C C . ASP A 1 376 ? 50.646 0.297 57.164 1.00 43.01 356 ASP A C 1
ATOM 2796 O O . ASP A 1 376 ? 50.134 0.409 58.256 1.00 45.15 356 ASP A O 1
ATOM 2801 N N . GLU A 1 377 ? 51.756 0.956 56.839 1.00 43.77 357 GLU A N 1
ATOM 2802 C CA . GLU A 1 377 ? 52.358 1.889 57.792 1.00 47.86 357 GLU A CA 1
ATOM 2803 C C . GLU A 1 377 ? 51.313 2.900 58.247 1.00 45.46 357 GLU A C 1
ATOM 2804 O O . GLU A 1 377 ? 50.997 3.015 59.425 1.00 43.99 357 GLU A O 1
ATOM 2810 N N . ALA A 1 378 ? 50.753 3.598 57.276 1.00 43.09 358 ALA A N 1
ATOM 2811 C CA . ALA A 1 378 ? 49.811 4.645 57.535 1.00 45.58 358 ALA A CA 1
ATOM 2812 C C . ALA A 1 378 ? 48.695 4.118 58.432 1.00 46.53 358 ALA A C 1
ATOM 2813 O O . ALA A 1 378 ? 48.368 4.757 59.417 1.00 41.79 358 ALA A O 1
ATOM 2815 N N . GLN A 1 379 ? 48.171 2.929 58.111 1.00 49.52 359 GLN A N 1
ATOM 2816 C CA . GLN A 1 379 ? 47.079 2.275 58.874 1.00 53.02 359 GLN A CA 1
ATOM 2817 C C . GLN A 1 379 ? 47.438 2.010 60.340 1.00 53.86 359 GLN A C 1
ATOM 2818 O O . GLN A 1 379 ? 46.643 2.312 61.248 1.00 53.30 359 GLN A O 1
ATOM 2824 N N . LYS A 1 380 ? 48.617 1.429 60.554 1.00 50.99 360 LYS A N 1
ATOM 2825 C CA . LYS A 1 380 ? 49.104 1.115 61.906 1.00 52.67 360 LYS A CA 1
ATOM 2826 C C . LYS A 1 380 ? 49.161 2.386 62.746 1.00 47.96 360 LYS A C 1
ATOM 2827 O O . LYS A 1 380 ? 48.851 2.353 63.924 1.00 44.45 360 LYS A O 1
ATOM 2833 N N . THR A 1 381 ? 49.531 3.507 62.124 1.00 46.93 361 THR A N 1
ATOM 2834 C CA . THR A 1 381 ? 49.642 4.782 62.836 1.00 46.02 361 THR A CA 1
ATOM 2835 C C . THR A 1 381 ? 48.281 5.431 63.101 1.00 47.68 361 THR A C 1
ATOM 2836 O O . THR A 1 381 ? 48.047 5.888 64.210 1.00 46.96 361 THR A O 1
ATOM 2840 N N . TRP A 1 382 ? 47.372 5.434 62.124 1.00 49.46 362 TRP A N 1
ATOM 2841 C CA . TRP A 1 382 ? 46.015 5.942 62.375 1.00 51.47 362 TRP A CA 1
ATOM 2842 C C . TRP A 1 382 ? 45.342 5.203 63.542 1.00 54.07 362 TRP A C 1
ATOM 2843 O O . TRP A 1 382 ? 44.719 5.834 64.400 1.00 58.18 362 TRP A O 1
ATOM 2854 N N . ILE A 1 383 ? 45.436 3.876 63.557 1.00 50.75 363 ILE A N 1
ATOM 2855 C CA . ILE A 1 383 ? 44.732 3.100 64.558 1.00 52.58 363 ILE A CA 1
ATOM 2856 C C . ILE A 1 383 ? 45.371 3.318 65.926 1.00 61.07 363 ILE A C 1
ATOM 2857 O O . ILE A 1 383 ? 44.659 3.427 66.937 1.00 57.72 363 ILE A O 1
ATOM 2862 N N . GLU A 1 384 ? 46.702 3.396 65.946 1.00 67.21 364 GLU A N 1
ATOM 2863 C CA . GLU A 1 384 ? 47.442 3.696 67.172 1.00 71.98 364 GLU A CA 1
ATOM 2864 C C . GLU A 1 384 ? 47.149 5.116 67.659 1.00 71.34 364 GLU A C 1
ATOM 2865 O O . GLU A 1 384 ? 46.866 5.336 68.836 1.00 76.85 364 GLU A O 1
ATOM 2871 N N . THR A 1 385 ? 47.218 6.078 66.753 1.00 69.94 365 THR A N 1
ATOM 2872 C CA . THR A 1 385 ? 47.146 7.468 67.150 1.00 69.36 365 THR A CA 1
ATOM 2873 C C . THR A 1 385 ? 45.768 7.850 67.709 1.00 68.85 365 THR A C 1
ATOM 2874 O O . THR A 1 385 ? 45.696 8.620 68.660 1.00 71.54 365 THR A O 1
ATOM 2878 N N . THR A 1 386 ? 44.690 7.314 67.137 1.00 68.74 366 THR A N 1
ATOM 2879 C CA . THR A 1 386 ? 43.332 7.689 67.564 1.00 71.49 366 THR A CA 1
ATOM 2880 C C . THR A 1 386 ? 42.827 6.913 68.811 1.00 76.90 366 THR A C 1
ATOM 2881 O O . THR A 1 386 ? 41.837 7.321 69.427 1.00 77.68 366 THR A O 1
ATOM 2885 N N . ASP A 1 387 ? 43.488 5.805 69.167 1.00 78.09 367 ASP A N 1
ATOM 2886 C CA . ASP A 1 387 ? 43.332 5.199 70.501 1.00 76.16 367 ASP A CA 1
ATOM 2887 C C . ASP A 1 387 ? 43.744 6.253 71.525 1.00 70.85 367 ASP A C 1
ATOM 2888 O O . ASP A 1 387 ? 42.985 6.567 72.439 1.00 66.90 367 ASP A O 1
ATOM 2893 N N . ARG A 1 388 ? 44.961 6.777 71.339 1.00 64.56 368 ARG A N 1
ATOM 2894 C CA . ARG A 1 388 ? 45.577 7.767 72.227 1.00 66.96 368 ARG A CA 1
ATOM 2895 C C . ARG A 1 388 ? 44.760 9.045 72.361 1.00 62.69 368 ARG A C 1
ATOM 2896 O O . ARG A 1 388 ? 44.481 9.493 73.479 1.00 53.79 368 ARG A O 1
ATOM 2904 N N . ILE A 1 389 ? 44.412 9.626 71.213 1.00 59.79 369 ILE A N 1
ATOM 2905 C CA . ILE A 1 389 ? 43.555 10.806 71.150 1.00 61.45 369 ILE A CA 1
ATOM 2906 C C . ILE A 1 389 ? 42.218 10.598 71.860 1.00 57.63 369 ILE A C 1
ATOM 2907 O O . ILE A 1 389 ? 41.865 11.372 72.719 1.00 51.63 369 ILE A O 1
ATOM 2912 N N . LEU A 1 390 ? 41.482 9.555 71.511 1.00 60.65 370 LEU A N 1
ATOM 2913 C CA . LEU A 1 390 ? 40.159 9.337 72.130 1.00 63.46 370 LEU A CA 1
ATOM 2914 C C . LEU A 1 390 ? 40.231 9.033 73.662 1.00 63.64 370 LEU A C 1
ATOM 2915 O O . LEU A 1 390 ? 39.322 9.396 74.405 1.00 53.88 370 LEU A O 1
ATOM 2920 N N . ALA A 1 391 ? 41.311 8.389 74.117 1.00 67.72 371 ALA A N 1
ATOM 2921 C CA . ALA A 1 391 ? 41.503 8.070 75.540 1.00 71.28 371 ALA A CA 1
ATOM 2922 C C . ALA A 1 391 ? 41.978 9.273 76.371 1.00 79.66 371 ALA A C 1
ATOM 2923 O O . ALA A 1 391 ? 41.918 9.228 77.602 1.00 81.66 371 ALA A O 1
ATOM 2925 N N . LEU A 1 392 ? 42.461 10.327 75.703 1.00 82.71 372 LEU A N 1
ATOM 2926 C CA . LEU A 1 392 ? 42.820 11.592 76.365 1.00 82.16 372 LEU A CA 1
ATOM 2927 C C . LEU A 1 392 ? 41.585 12.457 76.654 1.00 86.72 372 LEU A C 1
ATOM 2928 O O . LEU A 1 392 ? 40.681 12.575 75.814 1.00 81.33 372 LEU A O 1
ATOM 2933 N N . ASN A 1 393 ? 41.568 13.060 77.847 1.00 88.76 373 ASN A N 1
ATOM 2934 C CA . ASN A 1 393 ? 40.573 14.064 78.232 1.00 84.51 373 ASN A CA 1
ATOM 2935 C C . ASN A 1 393 ? 41.214 15.460 78.160 1.00 86.48 373 ASN A C 1
ATOM 2936 O O . ASN A 1 393 ? 42.173 15.725 78.892 1.00 92.48 373 ASN A O 1
ATOM 2941 N N . PRO A 1 394 ? 40.713 16.347 77.266 1.00 86.46 374 PRO A N 1
ATOM 2942 C CA . PRO A 1 394 ? 41.257 17.721 77.181 1.00 86.65 374 PRO A CA 1
ATOM 2943 C C . PRO A 1 394 ? 40.822 18.648 78.320 1.00 86.51 374 PRO A C 1
ATOM 2944 O O . PRO A 1 394 ? 41.320 19.775 78.421 1.00 83.67 374 PRO A O 1
ATOM 2948 N N . ASN A 1 395 ? 39.888 18.185 79.148 1.00 85.49 375 ASN A N 1
ATOM 2949 C CA . ASN A 1 395 ? 39.503 18.902 80.364 1.00 89.98 375 ASN A CA 1
ATOM 2950 C C . ASN A 1 395 ? 40.307 18.478 81.602 1.00 85.06 375 ASN A C 1
ATOM 2951 O O . ASN A 1 395 ? 39.944 18.838 82.727 1.00 89.35 375 ASN A O 1
ATOM 2956 N N . ASP A 1 396 ? 41.388 17.721 81.399 1.00 79.54 376 ASP A N 1
ATOM 2957 C CA . ASP A 1 396 ? 42.290 17.366 82.489 1.00 82.57 376 ASP A CA 1
ATOM 2958 C C . ASP A 1 396 ? 43.626 18.131 82.364 1.00 86.08 376 ASP A C 1
ATOM 2959 O O . ASP A 1 396 ? 44.331 17.999 81.353 1.00 80.51 376 ASP A O 1
ATOM 2964 N N . PRO A 1 397 ? 43.968 18.952 83.387 1.00 87.95 377 PRO A N 1
ATOM 2965 C CA . PRO A 1 397 ? 45.262 19.641 83.376 1.00 85.82 377 PRO A CA 1
ATOM 2966 C C . PRO A 1 397 ? 46.452 18.686 83.481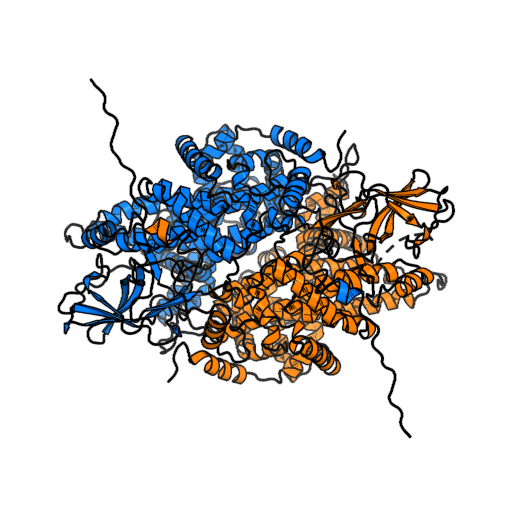 1.00 81.54 377 PRO A C 1
ATOM 2967 O O . PRO A 1 397 ? 47.485 18.941 82.873 1.00 82.08 377 PRO A O 1
ATOM 2971 N N . ALA A 1 398 ? 46.307 17.602 84.238 1.00 81.03 378 ALA A N 1
ATOM 2972 C CA . ALA A 1 398 ? 47.347 16.577 84.315 1.00 87.24 378 ALA A CA 1
ATOM 2973 C C . ALA A 1 398 ? 47.721 16.060 82.918 1.00 90.15 378 ALA A C 1
ATOM 2974 O O . ALA A 1 398 ? 48.904 16.007 82.561 1.00 90.25 378 ALA A O 1
ATOM 2976 N N . GLN A 1 399 ? 46.705 15.725 82.122 1.00 93.81 379 GLN A N 1
ATOM 2977 C CA . GLN A 1 399 ? 46.896 15.122 80.792 1.00 91.76 379 GLN A CA 1
ATOM 2978 C C . GLN A 1 399 ? 47.316 16.094 79.671 1.00 86.10 379 GLN A C 1
ATOM 2979 O O . GLN A 1 399 ? 47.302 15.715 78.507 1.00 85.64 379 GLN A O 1
ATOM 2985 N N . LYS A 1 400 ? 47.687 17.327 80.007 1.00 84.54 380 LYS A N 1
ATOM 2986 C CA . LYS A 1 400 ? 48.048 18.327 78.995 1.00 87.13 380 LYS A CA 1
ATOM 2987 C C . LYS A 1 400 ? 49.334 17.969 78.228 1.00 86.82 380 LYS A C 1
ATOM 2988 O O . LYS A 1 400 ? 49.471 18.298 77.046 1.00 85.80 380 LYS A O 1
ATOM 2994 N N . ASN A 1 401 ? 50.277 17.308 78.892 1.00 88.13 381 ASN A N 1
ATOM 2995 C CA . ASN A 1 401 ? 51.519 16.897 78.224 1.00 88.48 381 ASN A CA 1
ATOM 2996 C C . ASN A 1 401 ? 51.362 15.612 77.391 1.00 84.13 381 ASN A C 1
ATOM 2997 O O . ASN A 1 401 ? 52.040 15.444 76.378 1.00 72.60 381 ASN A O 1
ATOM 3002 N N . ASP A 1 402 ? 50.452 14.726 77.801 1.00 81.23 382 ASP A N 1
ATOM 3003 C CA . ASP A 1 402 ? 50.073 13.577 76.971 1.00 81.31 382 ASP A CA 1
ATOM 3004 C C . ASP A 1 402 ? 49.512 14.040 75.631 1.00 77.19 382 ASP A C 1
ATOM 3005 O O . ASP A 1 402 ? 50.000 13.618 74.587 1.00 73.08 382 ASP A O 1
ATOM 3010 N N . LEU A 1 403 ? 48.499 14.909 75.656 1.00 77.98 383 LEU A N 1
ATOM 3011 C CA . LEU A 1 403 ? 47.844 15.336 74.410 1.00 78.94 383 LEU A CA 1
ATOM 3012 C C . LEU A 1 403 ? 48.747 16.219 73.539 1.00 78.74 383 LEU A C 1
ATOM 3013 O O . LEU A 1 403 ? 48.689 16.139 72.304 1.00 72.56 383 LEU A O 1
ATOM 3018 N N . GLU A 1 404 ? 49.604 17.017 74.182 1.00 79.06 384 GLU A N 1
ATOM 3019 C CA . GLU A 1 404 ? 50.639 17.812 73.491 1.00 79.29 384 GLU A CA 1
ATOM 3020 C C . GLU A 1 404 ? 51.403 16.999 72.421 1.00 77.27 384 GLU A C 1
ATOM 3021 O O . GLU A 1 404 ? 51.708 17.510 71.345 1.00 76.29 384 GLU A O 1
ATOM 3027 N N . LYS A 1 405 ? 51.689 15.735 72.719 1.00 79.54 385 LYS A N 1
ATOM 3028 C CA . LYS A 1 405 ? 52.363 14.842 71.769 1.00 85.22 385 LYS A CA 1
ATOM 3029 C C . LYS A 1 405 ? 51.342 14.234 70.792 1.00 78.76 385 LYS A C 1
ATOM 3030 O O . LYS A 1 405 ? 51.655 14.020 69.625 1.00 71.77 385 LYS A O 1
ATOM 3036 N N . ALA A 1 406 ? 50.129 13.962 71.274 1.00 75.18 386 ALA A N 1
ATOM 3037 C CA . ALA A 1 406 ? 49.066 13.408 70.437 1.00 72.53 386 ALA A CA 1
ATOM 3038 C C . ALA A 1 406 ? 48.679 14.390 69.332 1.00 73.86 386 ALA A C 1
ATOM 3039 O O . ALA A 1 406 ? 48.356 13.979 68.218 1.00 72.09 386 ALA A O 1
ATOM 3041 N N . VAL A 1 407 ? 48.746 15.685 69.626 1.00 75.48 387 VAL A N 1
ATOM 3042 C CA . VAL A 1 407 ? 48.514 16.705 68.605 1.00 75.34 387 VAL A CA 1
ATOM 3043 C C . VAL A 1 407 ? 49.598 16.674 67.525 1.00 78.67 387 VAL A C 1
ATOM 3044 O O . VAL A 1 407 ? 49.269 16.645 66.333 1.00 75.64 387 VAL A O 1
ATOM 3048 N N . THR A 1 408 ? 50.874 16.678 67.933 1.00 80.30 388 THR A N 1
ATOM 3049 C CA . THR A 1 408 ? 51.998 16.628 66.965 1.00 78.71 388 THR A CA 1
ATOM 3050 C C . THR A 1 408 ? 52.056 15.278 66.230 1.00 76.13 388 THR A C 1
ATOM 3051 O O . THR A 1 408 ? 52.499 15.207 65.079 1.00 75.37 388 THR A O 1
ATOM 3055 N N . ASP A 1 409 ? 51.612 14.214 66.898 1.00 70.24 389 ASP A N 1
ATOM 3056 C CA . ASP A 1 409 ? 51.402 12.948 66.219 1.00 67.25 389 ASP A CA 1
ATOM 3057 C C . ASP A 1 409 ? 50.366 13.145 65.118 1.00 63.27 389 ASP A C 1
ATOM 3058 O O . ASP A 1 409 ? 50.650 12.782 63.984 1.00 63.56 389 ASP A O 1
ATOM 3063 N N . THR A 1 410 ? 49.206 13.745 65.428 1.00 59.56 390 THR A N 1
ATOM 3064 C CA . THR A 1 410 ? 48.163 13.949 64.403 1.00 63.46 390 THR A CA 1
ATOM 3065 C C . THR A 1 410 ? 48.594 14.920 63.303 1.00 63.47 390 THR A C 1
ATOM 3066 O O . THR A 1 410 ? 48.204 14.741 62.150 1.00 64.68 390 THR A O 1
ATOM 3070 N N . LYS A 1 411 ? 49.372 15.943 63.656 1.00 64.59 391 LYS A N 1
ATOM 3071 C CA . LYS A 1 411 ? 49.938 16.869 62.666 1.00 66.81 391 LYS A CA 1
ATOM 3072 C C . LYS A 1 411 ? 50.843 16.155 61.659 1.00 65.32 391 LYS A C 1
ATOM 3073 O O . LYS A 1 411 ? 50.714 16.349 60.450 1.00 61.51 391 LYS A O 1
ATOM 3079 N N . GLU A 1 412 ? 51.767 15.349 62.175 1.00 62.95 392 GLU A N 1
ATOM 3080 C CA . GLU A 1 412 ? 52.696 14.585 61.346 1.00 66.05 392 GLU A CA 1
ATOM 3081 C C . GLU A 1 412 ? 51.927 13.588 60.479 1.00 57.84 392 GLU A C 1
ATOM 3082 O O . GLU A 1 412 ? 52.263 13.371 59.313 1.00 51.35 392 GLU A O 1
ATOM 3088 N N . LEU A 1 413 ? 50.902 12.987 61.071 1.00 50.07 393 LEU A N 1
ATOM 3089 C CA . LEU A 1 413 ? 50.080 12.019 60.386 1.00 50.69 393 LEU A CA 1
ATOM 3090 C C . LEU A 1 413 ? 49.294 12.664 59.235 1.00 48.83 393 LEU A C 1
ATOM 3091 O O . LEU A 1 413 ? 49.175 12.102 58.142 1.00 40.82 393 LEU A O 1
ATOM 3096 N N . PHE A 1 414 ? 48.751 13.841 59.520 1.00 47.18 394 PHE A N 1
ATOM 3097 C CA . PHE A 1 414 ? 48.064 14.632 58.551 1.00 46.15 394 PHE A CA 1
ATOM 3098 C C . PHE A 1 414 ? 48.974 14.795 57.342 1.00 47.22 394 PHE A C 1
ATOM 3099 O O . PHE A 1 414 ? 48.597 14.418 56.222 1.00 49.00 394 PHE A O 1
ATOM 3107 N N . ALA A 1 415 ? 50.167 15.341 57.574 1.00 42.41 395 ALA A N 1
ATOM 3108 C CA . ALA A 1 415 ? 51.085 15.671 56.481 1.00 42.48 395 ALA A CA 1
ATOM 3109 C C . ALA A 1 415 ? 51.526 14.456 55.702 1.00 42.62 395 ALA A C 1
ATOM 3110 O O . ALA A 1 415 ? 51.595 14.507 54.477 1.00 44.42 395 ALA A O 1
ATOM 3112 N N . ALA A 1 416 ? 51.831 13.367 56.410 1.00 42.61 396 ALA A N 1
ATOM 3113 C CA . ALA A 1 416 ? 52.284 12.132 55.765 1.00 41.67 396 ALA A CA 1
ATOM 3114 C C . ALA A 1 416 ? 51.160 11.509 54.931 1.00 41.45 396 ALA A C 1
ATOM 3115 O O . ALA A 1 416 ? 51.374 11.129 53.792 1.00 41.95 396 ALA A O 1
ATOM 3117 N N . SER A 1 417 ? 49.966 11.414 55.508 1.00 41.25 397 SER A N 1
ATOM 3118 C CA . SER A 1 417 ? 48.808 10.880 54.806 1.00 40.02 397 SER A CA 1
ATOM 3119 C C . SER A 1 417 ? 48.465 11.620 53.536 1.00 38.83 397 SER A C 1
ATOM 3120 O O . SER A 1 417 ? 47.877 11.047 52.626 1.00 35.26 397 SER A O 1
ATOM 3123 N N . ALA A 1 418 ? 48.763 12.911 53.508 1.00 36.55 398 ALA A N 1
ATOM 3124 C CA . ALA A 1 418 ? 48.219 13.761 52.486 1.00 35.06 398 ALA A CA 1
ATOM 3125 C C . ALA A 1 418 ? 48.979 13.523 51.192 1.00 36.24 398 ALA A C 1
ATOM 3126 O O . ALA A 1 418 ? 48.388 13.320 50.124 1.00 35.73 398 ALA A O 1
ATOM 3128 N N . GLY A 1 419 ? 50.302 13.532 51.286 1.00 37.74 399 GLY A N 1
ATOM 3129 C CA . GLY A 1 419 ? 51.135 13.288 50.116 1.00 35.68 399 GLY A CA 1
ATOM 3130 C C . GLY A 1 419 ? 51.004 11.856 49.669 1.00 35.17 399 GLY A C 1
ATOM 3131 O O . GLY A 1 419 ? 50.979 11.577 48.483 1.00 36.80 399 GLY A O 1
ATOM 3132 N N . MET A 1 420 ? 50.943 10.930 50.611 1.00 34.28 400 MET A N 1
ATOM 3133 C CA . MET A 1 420 ? 50.771 9.538 50.240 1.00 35.07 400 MET A CA 1
ATOM 3134 C C . MET A 1 420 ? 49.389 9.262 49.602 1.00 32.29 400 MET A C 1
ATOM 3135 O O . MET A 1 420 ? 49.282 8.502 48.648 1.00 30.61 400 MET A O 1
ATOM 3140 N N . LYS A 1 421 ? 48.341 9.891 50.116 1.00 30.99 401 LYS A N 1
ATOM 3141 C CA . LYS A 1 421 ? 47.020 9.858 49.468 1.00 28.41 401 LYS A CA 1
ATOM 3142 C C . LYS A 1 421 ? 47.112 10.387 48.044 1.00 28.04 401 LYS A C 1
ATOM 3143 O O . LYS A 1 421 ? 46.727 9.713 47.093 1.00 27.93 401 LYS A O 1
ATOM 3149 N N . ALA A 1 422 ? 47.626 11.591 47.877 1.00 27.00 402 ALA A N 1
ATOM 3150 C CA . ALA A 1 422 ? 47.645 12.158 46.551 1.00 27.56 402 ALA A CA 1
ATOM 3151 C C . ALA A 1 422 ? 48.368 11.256 45.557 1.00 27.40 402 ALA A C 1
ATOM 3152 O O . ALA A 1 422 ? 47.824 10.889 44.524 1.00 32.83 402 ALA A O 1
ATOM 3154 N N . PHE A 1 423 ? 49.584 10.869 45.864 1.00 26.00 403 PHE A N 1
ATOM 3155 C CA . PHE A 1 423 ? 50.375 10.148 44.865 1.00 26.17 403 PHE A CA 1
ATOM 3156 C C . PHE A 1 423 ? 49.880 8.746 44.642 1.00 26.45 403 PHE A C 1
ATOM 3157 O O . PHE A 1 423 ? 49.818 8.303 43.463 1.00 28.47 403 PHE A O 1
ATOM 3165 N N . THR A 1 424 ? 49.495 8.050 45.717 1.00 24.47 404 THR A N 1
ATOM 3166 C CA . THR A 1 424 ? 48.926 6.739 45.502 1.00 24.26 404 THR A CA 1
ATOM 3167 C C . THR A 1 424 ? 47.626 6.739 44.735 1.00 24.02 404 THR A C 1
ATOM 3168 O O . THR A 1 424 ? 47.460 5.864 43.917 1.00 25.88 404 THR A O 1
ATOM 3172 N N . THR A 1 425 ? 46.743 7.722 44.928 1.00 23.89 405 THR A N 1
ATOM 3173 C CA . THR A 1 425 ? 45.496 7.781 44.138 1.00 24.58 405 THR A CA 1
ATOM 3174 C C . THR A 1 425 ? 45.725 8.210 42.662 1.00 24.76 405 THR A C 1
ATOM 3175 O O . THR A 1 425 ? 45.098 7.691 41.764 1.00 23.78 405 THR A O 1
ATOM 3179 N N . TRP A 1 426 ? 46.636 9.135 42.414 1.00 25.06 406 TRP A N 1
ATOM 3180 C CA . TRP A 1 426 ? 47.066 9.369 41.042 1.00 26.63 406 TRP A CA 1
ATOM 3181 C C . TRP A 1 426 ? 47.727 8.155 40.384 1.00 25.76 406 TRP A C 1
ATOM 3182 O O . TRP A 1 426 ? 47.548 7.921 39.181 1.00 26.15 406 TRP A O 1
ATOM 3193 N N . GLY A 1 427 ? 48.522 7.422 41.147 1.00 24.40 407 GLY A N 1
ATOM 3194 C CA . GLY A 1 427 ? 49.204 6.239 40.617 1.00 24.38 407 GLY A CA 1
ATOM 3195 C C . GLY A 1 427 ? 48.190 5.173 40.263 1.00 25.75 407 GLY A C 1
ATOM 3196 O O . GLY A 1 427 ? 48.306 4.570 39.219 1.00 29.17 407 GLY A O 1
ATOM 3197 N N . CYS A 1 428 ? 47.188 4.957 41.110 1.00 25.96 408 CYS A N 1
ATOM 3198 C CA . CYS A 1 428 ? 46.054 4.086 40.761 1.00 27.52 408 CYS A CA 1
ATOM 3199 C C . CYS A 1 428 ? 45.336 4.540 39.502 1.00 27.84 408 CYS A C 1
ATOM 3200 O O . CYS A 1 428 ? 45.110 3.735 38.606 1.00 32.91 408 CYS A O 1
ATOM 3203 N N . ALA A 1 429 ? 44.959 5.813 39.426 1.00 28.25 409 ALA A N 1
ATOM 3204 C CA . ALA A 1 429 ? 44.393 6.369 38.193 1.00 28.54 409 ALA A CA 1
ATOM 3205 C C . ALA A 1 429 ? 45.234 5.936 36.974 1.00 30.52 409 ALA A C 1
ATOM 3206 O O . ALA A 1 429 ? 44.674 5.416 36.004 1.00 28.81 409 ALA A O 1
ATOM 3208 N N . LYS A 1 430 ? 46.564 6.112 37.056 1.00 31.18 410 LYS A N 1
ATOM 3209 C CA . LYS A 1 430 ? 47.456 5.787 35.936 1.00 34.36 410 LYS A CA 1
ATOM 3210 C C . LYS A 1 430 ? 47.487 4.288 35.644 1.00 30.26 410 LYS A C 1
ATOM 3211 O O . LYS A 1 430 ? 47.571 3.867 34.496 1.00 29.55 410 LYS A O 1
ATOM 3217 N N . ILE A 1 431 ? 47.424 3.482 36.682 1.00 27.19 411 ILE A N 1
ATOM 3218 C CA . ILE A 1 431 ? 47.442 2.035 36.509 1.00 26.50 411 ILE A CA 1
ATOM 3219 C C . ILE A 1 431 ? 46.172 1.554 35.785 1.00 25.16 411 ILE A C 1
ATOM 3220 O O . ILE A 1 431 ? 46.229 0.825 34.788 1.00 24.28 411 ILE A O 1
ATOM 3225 N N . ILE A 1 432 ? 45.033 2.013 36.261 1.00 24.12 412 ILE A N 1
ATOM 3226 C CA . ILE A 1 432 ? 43.761 1.611 35.691 1.00 23.67 412 ILE A CA 1
ATOM 3227 C C . ILE A 1 432 ? 43.785 1.936 34.212 1.00 25.28 412 ILE A C 1
ATOM 3228 O O . ILE A 1 432 ? 43.337 1.106 33.395 1.00 21.15 412 ILE A O 1
ATOM 3233 N N . ASP A 1 433 ? 44.294 3.148 33.909 1.00 25.75 413 ASP A N 1
ATOM 3234 C CA . ASP A 1 433 ? 44.377 3.688 32.551 1.00 27.84 413 ASP A CA 1
ATOM 3235 C C . ASP A 1 433 ? 45.371 2.975 31.644 1.00 28.22 413 ASP A C 1
ATOM 3236 O O . ASP A 1 433 ? 45.029 2.668 30.504 1.00 28.54 413 ASP A O 1
ATOM 3241 N N . GLU A 1 434 ? 46.598 2.750 32.122 1.00 27.91 414 GLU A N 1
ATOM 3242 C CA . GLU A 1 434 ? 47.553 1.906 31.395 1.00 31.30 414 GLU A CA 1
ATOM 3243 C C . GLU A 1 434 ? 47.092 0.457 31.200 1.00 29.62 414 GLU A C 1
ATOM 3244 O O . GLU A 1 434 ? 47.323 -0.097 30.124 1.00 33.12 414 GLU A O 1
ATOM 3250 N N . CYS A 1 435 ? 46.456 -0.160 32.204 1.00 27.39 415 CYS A N 1
ATOM 3251 C CA . CYS A 1 435 ? 45.871 -1.504 32.027 1.00 25.52 415 CYS A CA 1
ATOM 3252 C C . CYS A 1 435 ? 44.744 -1.527 30.998 1.00 25.21 415 CYS A C 1
ATOM 3253 O O . CYS A 1 435 ? 44.565 -2.494 30.281 1.00 25.87 415 CYS A O 1
ATOM 3256 N N . ARG A 1 436 ? 43.970 -0.468 30.895 1.00 25.49 416 ARG A N 1
ATOM 3257 C CA . ARG A 1 436 ? 42.892 -0.490 29.960 1.00 26.62 416 ARG A CA 1
ATOM 3258 C C . ARG A 1 436 ? 43.483 -0.598 28.528 1.00 29.14 416 ARG A C 1
ATOM 3259 O O . ARG A 1 436 ? 43.121 -1.500 27.760 1.00 29.04 416 ARG A O 1
ATOM 3267 N N . GLN A 1 437 ? 44.405 0.303 28.198 1.00 29.57 417 GLN A N 1
ATOM 3268 C CA . GLN A 1 437 ? 45.032 0.320 26.874 1.00 31.08 417 GLN A CA 1
ATOM 3269 C C . GLN A 1 437 ? 45.778 -0.957 26.604 1.00 28.02 417 GLN A C 1
ATOM 3270 O O . GLN A 1 437 ? 45.759 -1.452 25.479 1.00 28.56 417 GLN A O 1
ATOM 3276 N N . ALA A 1 438 ? 46.426 -1.487 27.633 1.00 24.69 418 ALA A N 1
ATOM 3277 C CA . ALA A 1 438 ? 47.110 -2.766 27.518 1.00 26.19 418 ALA A CA 1
ATOM 3278 C C . ALA A 1 438 ? 46.193 -3.930 27.066 1.00 26.14 418 ALA A C 1
ATOM 3279 O O . ALA A 1 438 ? 46.688 -4.991 26.696 1.00 28.78 418 ALA A O 1
ATOM 3281 N N . CYS A 1 439 ? 44.876 -3.761 27.168 1.00 25.95 419 CYS A N 1
ATOM 3282 C CA . CYS A 1 439 ? 43.922 -4.761 26.691 1.00 25.03 419 CYS A CA 1
ATOM 3283 C C . CYS A 1 439 ? 43.376 -4.345 25.323 1.00 24.79 419 CYS A C 1
ATOM 3284 O O . CYS A 1 439 ? 42.490 -4.978 24.764 1.00 24.44 419 CYS A O 1
ATOM 3287 N N . GLY A 1 440 ? 43.889 -3.271 24.759 1.00 25.15 420 GLY A N 1
ATOM 3288 C CA . GLY A 1 440 ? 43.382 -2.872 23.457 1.00 28.28 420 GLY A CA 1
ATOM 3289 C C . GLY A 1 440 ? 41.884 -2.574 23.455 1.00 27.71 420 GLY A C 1
ATOM 3290 O O . GLY A 1 440 ? 41.297 -2.123 24.438 1.00 28.11 420 GLY A O 1
ATOM 3291 N N . GLY A 1 441 ? 41.264 -2.795 22.320 1.00 28.66 421 GLY A N 1
ATOM 3292 C CA . GLY A 1 441 ? 39.839 -2.564 22.198 1.00 28.88 421 GLY A CA 1
ATOM 3293 C C . GLY A 1 441 ? 39.023 -3.330 23.225 1.00 28.57 421 GLY A C 1
ATOM 3294 O O . GLY A 1 441 ? 37.950 -2.874 23.575 1.00 28.64 421 GLY A O 1
ATOM 3295 N N . HIS A 1 442 ? 39.503 -4.472 23.729 1.00 27.54 422 HIS A N 1
ATOM 3296 C CA . HIS A 1 442 ? 38.689 -5.163 24.758 1.00 29.43 422 HIS A CA 1
ATOM 3297 C C . HIS A 1 442 ? 38.681 -4.476 26.123 1.00 27.40 422 HIS A C 1
ATOM 3298 O O . HIS A 1 442 ? 37.859 -4.812 26.971 1.00 30.59 422 HIS A O 1
ATOM 3305 N N . GLY A 1 443 ? 39.539 -3.472 26.284 1.00 25.86 423 GLY A N 1
ATOM 3306 C CA . GLY A 1 443 ? 39.554 -2.639 27.464 1.00 28.00 423 GLY A CA 1
ATOM 3307 C C . GLY A 1 443 ? 38.399 -1.647 27.515 1.00 27.07 423 GLY A C 1
ATOM 3308 O O . GLY A 1 443 ? 38.099 -1.081 28.568 1.00 29.82 423 GLY A O 1
ATOM 3309 N N . TYR A 1 444 ? 37.773 -1.421 26.371 1.00 24.28 424 TYR A N 1
ATOM 3310 C CA . TYR A 1 444 ? 36.724 -0.427 26.229 1.00 24.19 424 TYR A CA 1
ATOM 3311 C C . TYR A 1 444 ? 35.332 -1.094 26.421 1.00 23.06 424 TYR A C 1
ATOM 3312 O O . TYR A 1 444 ? 34.289 -0.425 26.388 1.00 20.55 424 TYR A O 1
ATOM 3321 N N . SER A 1 445 ? 35.309 -2.415 26.567 1.00 23.16 425 SER A N 1
ATOM 3322 C CA . SER A 1 445 ? 34.039 -3.070 26.842 1.00 24.22 425 SER A CA 1
ATOM 3323 C C . SER A 1 445 ? 33.747 -2.894 28.310 1.00 24.02 425 SER A C 1
ATOM 3324 O O . SER A 1 445 ? 34.611 -3.176 29.153 1.00 23.04 425 SER A O 1
ATOM 3327 N N . GLY A 1 446 ? 32.528 -2.431 28.594 1.00 23.16 426 GLY A N 1
ATOM 3328 C CA . GLY A 1 446 ? 32.090 -2.165 29.952 1.00 23.06 426 GLY A CA 1
ATOM 3329 C C . GLY A 1 446 ? 32.275 -3.358 30.860 1.00 22.87 426 GLY A C 1
ATOM 3330 O O . GLY A 1 446 ? 32.611 -3.207 32.029 1.00 24.43 426 GLY A O 1
ATOM 3331 N N . TYR A 1 447 ? 32.108 -4.550 30.311 1.00 21.73 427 TYR A N 1
ATOM 3332 C CA . TYR A 1 447 ? 32.152 -5.756 31.107 1.00 22.24 427 TYR A CA 1
ATOM 3333 C C . TYR A 1 447 ? 33.522 -6.124 31.589 1.00 22.71 427 TYR A C 1
ATOM 3334 O O . TYR A 1 447 ? 33.644 -6.904 32.540 1.00 20.52 427 TYR A O 1
ATOM 3343 N N . ASN A 1 448 ? 34.552 -5.562 30.950 1.00 23.64 428 ASN A N 1
ATOM 3344 C CA . ASN A 1 448 ? 35.899 -5.787 31.444 1.00 25.44 428 ASN A CA 1
ATOM 3345 C C . ASN A 1 448 ? 36.336 -4.783 32.479 1.00 28.12 428 ASN A C 1
ATOM 3346 O O . ASN A 1 448 ? 37.397 -4.939 33.071 1.00 34.04 428 ASN A O 1
ATOM 3351 N N . GLY A 1 449 ? 35.480 -3.805 32.763 1.00 27.00 429 GLY A N 1
ATOM 3352 C CA . GLY A 1 449 ? 35.521 -3.128 34.062 1.00 24.67 429 GLY A CA 1
ATOM 3353 C C . GLY A 1 449 ? 36.258 -1.805 34.122 1.00 22.89 429 GLY A C 1
ATOM 3354 O O . GLY A 1 449 ? 36.154 -1.099 35.096 1.00 23.73 429 GLY A O 1
ATOM 3355 N N . PHE A 1 450 ? 36.990 -1.458 33.083 1.00 22.59 430 PHE A N 1
ATOM 3356 C CA . PHE A 1 450 ? 37.902 -0.337 33.161 1.00 22.66 430 PHE A CA 1
ATOM 3357 C C . PHE A 1 450 ? 37.184 0.958 33.192 1.00 22.27 430 PHE A C 1
ATOM 3358 O O . PHE A 1 450 ? 37.624 1.859 33.856 1.00 24.78 430 PHE A O 1
ATOM 3366 N N . GLY A 1 451 ? 36.063 1.036 32.495 1.00 23.40 431 GLY A N 1
ATOM 3367 C CA . GLY A 1 451 ? 35.325 2.262 32.323 1.00 22.81 431 GLY A CA 1
ATOM 3368 C C . GLY A 1 451 ? 34.709 2.708 33.613 1.00 23.73 431 GLY A C 1
ATOM 3369 O O . GLY A 1 451 ? 35.031 3.779 34.123 1.00 26.59 431 GLY A O 1
ATOM 3370 N N . GLN A 1 452 ? 33.799 1.900 34.130 1.00 26.87 432 GLN A N 1
ATOM 3371 C CA . GLN A 1 452 ? 33.186 2.123 35.454 1.00 27.55 432 GLN A CA 1
ATOM 3372 C C . GLN A 1 452 ? 34.274 2.290 36.495 1.00 25.80 432 GLN A C 1
ATOM 3373 O O . GLN A 1 452 ? 34.155 3.126 37.369 1.00 21.82 432 GLN A O 1
ATOM 3379 N N . GLY A 1 453 ? 35.329 1.476 36.370 1.00 25.95 433 GLY A N 1
ATOM 3380 C CA . GLY A 1 453 ? 36.473 1.524 37.276 1.00 26.22 433 GLY A CA 1
ATOM 3381 C C . GLY A 1 453 ? 37.155 2.868 37.303 1.00 26.03 433 GLY A C 1
ATOM 3382 O O . GLY A 1 453 ? 37.188 3.511 38.337 1.00 27.98 433 GLY A O 1
ATOM 3383 N N . TYR A 1 454 ? 37.711 3.296 36.185 1.00 24.85 434 TYR A N 1
ATOM 3384 C CA . TYR A 1 454 ? 38.383 4.604 36.128 1.00 26.71 434 TYR A CA 1
ATOM 3385 C C . TYR A 1 454 ? 37.454 5.761 36.566 1.00 27.89 434 TYR A C 1
ATOM 3386 O O . TYR A 1 454 ? 37.849 6.624 37.356 1.00 28.53 434 TYR A O 1
ATOM 3395 N N . ALA A 1 455 ? 36.231 5.784 36.034 1.00 27.40 435 ALA A N 1
ATOM 3396 C CA . ALA A 1 455 ? 35.294 6.885 36.315 1.00 27.28 435 ALA A CA 1
ATOM 3397 C C . ALA A 1 455 ? 34.938 6.947 37.785 1.00 25.08 435 ALA A C 1
ATOM 3398 O O . ALA A 1 455 ? 34.916 8.022 38.385 1.00 25.01 435 ALA A O 1
ATOM 3400 N N . ASP A 1 456 ? 34.638 5.800 38.360 1.00 24.28 436 ASP A N 1
ATOM 3401 C CA . ASP A 1 456 ? 34.493 5.705 39.818 1.00 25.80 436 ASP A CA 1
ATOM 3402 C C . ASP A 1 456 ? 35.803 6.000 40.580 1.00 24.39 436 ASP A C 1
ATOM 3403 O O . ASP A 1 456 ? 35.766 6.646 41.616 1.00 25.33 436 ASP A O 1
ATOM 3408 N N . TRP A 1 457 ? 36.952 5.557 40.080 1.00 23.22 437 TRP A N 1
ATOM 3409 C CA . TRP A 1 457 ? 38.206 5.739 40.838 1.00 24.15 437 TRP A CA 1
ATOM 3410 C C . TRP A 1 457 ? 38.647 7.197 40.988 1.00 25.71 437 TRP A C 1
ATOM 3411 O O . TRP A 1 457 ? 39.188 7.596 42.010 1.00 26.27 437 TRP A O 1
ATOM 3422 N N . VAL A 1 458 ? 38.384 7.983 39.976 1.00 27.00 438 VAL A N 1
ATOM 3423 C CA . VAL A 1 458 ? 39.075 9.255 39.789 1.00 29.11 438 VAL A CA 1
ATOM 3424 C C . VAL A 1 458 ? 38.705 10.354 40.782 1.00 26.07 438 VAL A C 1
ATOM 3425 O O . VAL A 1 458 ? 39.498 11.266 41.043 1.00 26.08 438 VAL A O 1
ATOM 3429 N N . VAL A 1 459 ? 37.539 10.232 41.381 1.00 25.08 439 VAL A N 1
ATOM 3430 C CA . VAL A 1 459 ? 37.081 11.209 42.346 1.00 25.54 439 VAL A CA 1
ATOM 3431 C C . VAL A 1 459 ? 37.905 11.197 43.623 1.00 26.95 439 VAL A C 1
ATOM 3432 O O . VAL A 1 459 ? 37.931 12.180 44.374 1.00 25.16 439 VAL A O 1
ATOM 3436 N N . GLN A 1 460 ? 38.619 10.105 43.831 1.00 27.74 440 GLN A N 1
ATOM 3437 C CA . GLN A 1 460 ? 39.541 9.933 44.937 1.00 30.37 440 GLN A CA 1
ATOM 3438 C C . GLN A 1 460 ? 40.714 10.897 44.884 1.00 30.65 440 GLN A C 1
ATOM 3439 O O . GLN A 1 460 ? 41.316 11.177 45.892 1.00 30.25 440 GLN A O 1
ATOM 3445 N N . CYS A 1 461 ? 41.052 11.359 43.691 1.00 30.81 441 CYS A N 1
ATOM 3446 C CA . CYS A 1 461 ? 42.117 12.318 43.500 1.00 32.33 441 CYS A CA 1
ATOM 3447 C C . CYS A 1 461 ? 41.667 13.731 43.774 1.00 32.32 441 CYS A C 1
ATOM 3448 O O . CYS A 1 461 ? 42.442 14.652 43.691 1.00 30.93 441 CYS A O 1
ATOM 3451 N N . THR A 1 462 ? 40.380 13.889 44.032 1.00 31.99 442 THR A N 1
ATOM 3452 C CA . THR A 1 462 ? 39.774 15.188 44.230 1.00 30.55 442 THR A CA 1
ATOM 3453 C C . THR A 1 462 ? 39.210 15.410 45.615 1.00 31.84 442 THR A C 1
ATOM 3454 O O . THR A 1 462 ? 39.418 16.437 46.201 1.00 37.02 442 THR A O 1
ATOM 3458 N N . TRP A 1 463 ? 38.435 14.459 46.098 1.00 33.50 443 TRP A N 1
ATOM 3459 C CA . TRP A 1 463 ? 37.740 14.596 47.366 1.00 35.12 443 TRP A CA 1
ATOM 3460 C C . TRP A 1 463 ? 38.555 14.234 48.586 1.00 33.96 443 TRP A C 1
ATOM 3461 O O . TRP A 1 463 ? 39.553 13.564 48.490 1.00 37.42 443 TRP A O 1
ATOM 3472 N N . GLU A 1 464 ? 38.096 14.679 49.741 1.00 34.13 444 GLU A N 1
ATOM 3473 C CA . GLU A 1 464 ? 38.860 14.551 50.962 1.00 33.12 444 GLU A CA 1
ATOM 3474 C C . GLU A 1 464 ? 40.277 15.120 50.798 1.00 33.65 444 GLU A C 1
ATOM 3475 O O . GLU A 1 464 ? 41.266 14.524 51.264 1.00 32.32 444 GLU A O 1
ATOM 3481 N N . GLY A 1 465 ? 40.343 16.279 50.128 1.00 31.86 445 GLY A N 1
ATOM 3482 C CA . GLY A 1 465 ? 41.566 16.942 49.769 1.00 29.01 445 GLY A CA 1
ATOM 3483 C C . GLY A 1 465 ? 41.879 16.775 48.299 1.00 28.07 445 GLY A C 1
ATOM 3484 O O . GLY A 1 465 ? 42.131 15.668 47.840 1.00 28.42 445 GLY A O 1
ATOM 3485 N N . ASP A 1 466 ? 41.863 17.882 47.567 1.00 27.43 446 ASP A N 1
ATOM 3486 C CA . ASP A 1 466 ? 42.319 17.927 46.195 1.00 28.68 446 ASP A CA 1
ATOM 3487 C C . ASP A 1 466 ? 43.793 17.561 46.216 1.00 29.37 446 ASP A C 1
ATOM 3488 O O . ASP A 1 466 ? 44.570 18.087 47.009 1.00 29.72 446 ASP A O 1
ATOM 3493 N N . ASN A 1 467 ? 44.194 16.644 45.359 1.00 29.31 447 ASN A N 1
ATOM 3494 C CA . ASN A 1 467 ? 45.568 16.109 45.448 1.00 29.47 447 ASN A CA 1
ATOM 3495 C C . ASN A 1 467 ? 46.678 17.184 45.383 1.00 28.75 447 ASN A C 1
ATOM 3496 O O . ASN A 1 467 ? 47.613 17.155 46.185 1.00 25.83 447 ASN A O 1
ATOM 3501 N N . ASN A 1 468 ? 46.548 18.118 44.448 1.00 28.13 448 ASN A N 1
ATOM 3502 C CA . ASN A 1 468 ? 47.557 19.140 44.253 1.00 28.68 448 ASN A CA 1
ATOM 3503 C C . ASN A 1 468 ? 47.719 19.956 45.498 1.00 28.39 448 ASN A C 1
ATOM 3504 O O . ASN A 1 468 ? 48.832 20.200 45.929 1.00 31.62 448 ASN A O 1
ATOM 3509 N N . VAL A 1 469 ? 46.602 20.347 46.087 1.00 26.45 449 VAL A N 1
ATOM 3510 C CA . VAL A 1 469 ? 46.594 21.073 47.340 1.00 26.16 449 VAL A CA 1
ATOM 3511 C C . VAL A 1 469 ? 47.134 20.234 48.511 1.00 26.05 449 VAL A C 1
ATOM 3512 O O . VAL A 1 469 ? 47.788 20.756 49.395 1.00 24.26 449 VAL A O 1
ATOM 3516 N N . LEU A 1 470 ? 46.812 18.944 48.542 1.00 27.66 450 LEU A N 1
ATOM 3517 C CA . LEU A 1 470 ? 47.435 18.039 49.495 1.00 28.38 450 LEU A CA 1
ATOM 3518 C C . LEU A 1 470 ? 48.950 17.983 49.311 1.00 28.80 450 LEU A C 1
ATOM 3519 O O . LEU A 1 470 ? 49.672 17.993 50.307 1.00 30.62 450 LEU A O 1
ATOM 3524 N N . CYS A 1 471 ? 49.429 17.965 48.070 1.00 29.41 451 CYS A N 1
ATOM 3525 C CA . CYS A 1 471 ? 50.874 18.023 47.797 1.00 30.86 451 CYS A CA 1
ATOM 3526 C C . CYS A 1 471 ? 51.492 19.303 48.353 1.00 31.12 451 CYS A C 1
ATOM 3527 O O . CYS A 1 471 ? 52.572 19.260 48.948 1.00 32.46 451 CYS A O 1
ATOM 3530 N N . LEU A 1 472 ? 50.812 20.429 48.159 1.00 29.62 452 LEU A N 1
ATOM 3531 C CA . LEU A 1 472 ? 51.260 21.693 48.726 1.00 29.26 452 LEU A CA 1
ATOM 3532 C C . LEU A 1 472 ? 51.340 21.636 50.227 1.00 26.43 452 LEU A C 1
ATOM 3533 O O . LEU A 1 472 ? 52.275 22.165 50.786 1.00 26.59 452 LEU A O 1
ATOM 3538 N N . SER A 1 473 ? 50.372 21.015 50.883 1.00 26.49 453 SER A N 1
ATOM 3539 C CA . SER A 1 473 ? 50.434 20.823 52.354 1.00 27.67 453 SER A CA 1
ATOM 3540 C C . SER A 1 473 ? 51.615 19.961 52.800 1.00 29.01 453 SER A C 1
ATOM 3541 O O . SER A 1 473 ? 52.251 20.243 53.820 1.00 30.21 453 SER A O 1
ATOM 3544 N N . MET A 1 474 ? 51.902 18.891 52.073 1.00 31.97 454 MET A N 1
ATOM 3545 C CA . MET A 1 474 ? 53.033 18.074 52.474 1.00 35.28 454 MET A CA 1
ATOM 3546 C C . MET A 1 474 ? 54.346 18.842 52.231 1.00 31.99 454 MET A C 1
ATOM 3547 O O . MET A 1 474 ? 55.190 18.923 53.105 1.00 30.16 454 MET A O 1
ATOM 3552 N N . GLY A 1 475 ? 54.495 19.434 51.062 1.00 30.84 455 GLY A N 1
ATOM 3553 C CA . GLY A 1 475 ? 55.643 20.300 50.813 1.00 33.66 455 GLY A CA 1
ATOM 3554 C C . GLY A 1 475 ? 55.903 21.281 51.954 1.00 35.49 455 GLY A C 1
ATOM 3555 O O . GLY A 1 475 ? 57.022 21.381 52.428 1.00 36.01 455 GLY A O 1
ATOM 3556 N N . ARG A 1 476 ? 54.866 21.989 52.409 1.00 37.35 456 ARG A N 1
ATOM 3557 C CA . ARG A 1 476 ? 54.999 22.893 53.551 1.00 41.88 456 ARG A CA 1
ATOM 3558 C C . ARG A 1 476 ? 55.468 22.168 54.818 1.00 37.93 456 ARG A C 1
ATOM 3559 O O . ARG A 1 476 ? 56.388 22.633 55.494 1.00 36.41 456 ARG A O 1
ATOM 3567 N N . GLY A 1 477 ? 54.828 21.044 55.134 1.00 34.89 457 GLY A N 1
ATOM 3568 C CA . GLY A 1 477 ? 55.214 20.247 56.299 1.00 35.77 457 GLY A CA 1
ATOM 3569 C C . GLY A 1 477 ? 56.664 19.762 56.250 1.00 35.02 457 GLY A C 1
ATOM 3570 O O . GLY A 1 477 ? 57.282 19.499 57.280 1.00 36.94 457 GLY A O 1
ATOM 3571 N N . LEU A 1 478 ? 57.192 19.616 55.046 1.00 30.63 458 LEU A N 1
ATOM 3572 C CA . LEU A 1 478 ? 58.499 19.065 54.859 1.00 30.39 458 LEU A CA 1
ATOM 3573 C C . LEU A 1 478 ? 59.513 20.165 55.040 1.00 31.03 458 LEU A C 1
ATOM 3574 O O . LEU A 1 478 ? 60.600 19.923 55.564 1.00 31.08 458 LEU A O 1
ATOM 3579 N N . VAL A 1 479 ? 59.172 21.369 54.584 1.00 29.88 459 VAL A N 1
ATOM 3580 C CA . VAL A 1 479 ? 59.991 22.514 54.867 1.00 31.41 459 VAL A CA 1
ATOM 3581 C C . VAL A 1 479 ? 60.036 22.743 56.380 1.00 37.39 459 VAL A C 1
ATOM 3582 O O . VAL A 1 479 ? 61.111 22.882 56.944 1.00 44.46 459 VAL A O 1
ATOM 3586 N N . GLN A 1 480 ? 58.885 22.720 57.046 1.00 39.80 460 GLN A N 1
ATOM 3587 C CA . GLN A 1 480 ? 58.839 22.925 58.501 1.00 41.27 460 GLN A CA 1
ATOM 3588 C C . GLN A 1 480 ? 59.565 21.855 59.293 1.00 39.49 460 GLN A C 1
ATOM 3589 O O . GLN A 1 480 ? 60.041 22.104 60.396 1.00 40.92 460 GLN A O 1
ATOM 3595 N N . SER A 1 481 ? 59.645 20.655 58.738 1.00 37.77 461 SER A N 1
ATOM 3596 C CA . SER A 1 481 ? 60.391 19.596 59.384 1.00 35.13 461 SER A CA 1
ATOM 3597 C C . SER A 1 481 ? 61.894 19.824 59.274 1.00 33.60 461 SER A C 1
ATOM 3598 O O . SER A 1 481 ? 62.615 19.580 60.216 1.00 32.50 461 SER A O 1
ATOM 3601 N N . ALA A 1 482 ? 62.325 20.298 58.111 1.00 33.25 462 ALA A N 1
ATOM 3602 C CA . ALA A 1 482 ? 63.696 20.710 57.855 1.00 37.92 462 ALA A CA 1
ATOM 3603 C C . ALA A 1 482 ? 64.177 21.809 58.804 1.00 39.73 462 ALA A C 1
ATOM 3604 O O . ALA A 1 482 ? 65.299 21.743 59.290 1.00 40.81 462 ALA A O 1
ATOM 3606 N N . LEU A 1 483 ? 63.345 22.823 59.050 1.00 41.79 463 LEU A N 1
ATOM 3607 C CA . LEU A 1 483 ? 63.691 23.863 60.033 1.00 43.78 463 LEU A CA 1
ATOM 3608 C C . LEU A 1 483 ? 63.829 23.270 61.427 1.00 42.57 463 LEU A C 1
ATOM 3609 O O . LEU A 1 483 ? 64.766 23.581 62.134 1.00 48.40 463 LEU A O 1
ATOM 3614 N N . GLN A 1 484 ? 62.912 22.398 61.821 1.00 44.21 464 GLN A N 1
ATOM 3615 C CA . GLN A 1 484 ? 63.071 21.710 63.097 1.00 46.56 464 GLN A CA 1
ATOM 3616 C C . GLN A 1 484 ? 64.433 21.038 63.104 1.00 47.77 464 GLN A C 1
ATOM 3617 O O . GLN A 1 484 ? 65.194 21.255 64.037 1.00 51.21 464 GLN A O 1
ATOM 3623 N N . ILE A 1 485 ? 64.763 20.284 62.047 1.00 44.66 465 ILE A N 1
ATOM 3624 C CA . ILE A 1 485 ? 66.044 19.569 61.978 1.00 46.58 465 ILE A CA 1
ATOM 3625 C C . ILE A 1 485 ? 67.232 20.541 62.107 1.00 47.40 465 ILE A C 1
ATOM 3626 O O . ILE A 1 485 ? 68.147 20.327 62.919 1.00 48.48 465 ILE A O 1
ATOM 3631 N N . LEU A 1 486 ? 67.212 21.608 61.321 1.00 43.77 466 LEU A N 1
ATOM 3632 C CA . LEU A 1 486 ? 68.254 22.632 61.396 1.00 44.45 466 LEU A CA 1
ATOM 3633 C C . LEU A 1 486 ? 68.355 23.253 62.808 1.00 44.30 466 LEU A C 1
ATOM 3634 O O . LEU A 1 486 ? 69.436 23.585 63.285 1.00 39.35 466 LEU A O 1
ATOM 3639 N N . ALA A 1 487 ? 67.225 23.349 63.489 1.00 47.65 467 ALA A N 1
ATOM 3640 C CA . ALA A 1 487 ? 67.205 23.751 64.884 1.00 48.76 467 ALA A CA 1
ATOM 3641 C C . ALA A 1 487 ? 67.633 22.627 65.821 1.00 48.98 467 ALA A C 1
ATOM 3642 O O . ALA A 1 487 ? 67.657 22.823 67.033 1.00 51.66 467 ALA A O 1
ATOM 3644 N N . GLY A 1 488 ? 67.923 21.443 65.282 1.00 51.38 468 GLY A N 1
ATOM 3645 C CA . GLY A 1 488 ? 68.305 20.279 66.099 1.00 49.75 468 GLY A CA 1
ATOM 3646 C C . GLY A 1 488 ? 67.193 19.658 66.942 1.00 50.71 468 GLY A C 1
ATOM 3647 O O . GLY A 1 488 ? 67.460 18.907 67.883 1.00 43.63 468 GLY A O 1
ATOM 3648 N N . LYS A 1 489 ? 65.941 19.957 66.614 1.00 55.06 469 LYS A N 1
ATOM 3649 C CA . LYS A 1 489 ? 64.824 19.444 67.389 1.00 61.14 469 LYS A CA 1
ATOM 3650 C C . LYS A 1 489 ? 64.369 18.088 66.849 1.00 66.72 469 LYS A C 1
ATOM 3651 O O . LYS A 1 489 ? 64.869 17.617 65.818 1.00 65.85 469 LYS A O 1
ATOM 3657 N N . HIS A 1 490 ? 63.461 17.444 67.578 1.00 72.32 470 HIS A N 1
ATOM 3658 C CA . HIS A 1 490 ? 63.031 16.075 67.264 1.00 77.95 470 HIS A CA 1
ATOM 3659 C C . HIS A 1 490 ? 62.130 16.019 66.027 1.00 72.18 470 HIS A C 1
ATOM 3660 O O . HIS A 1 490 ? 61.350 16.930 65.778 1.00 69.96 470 HIS A O 1
ATOM 3667 N N . VAL A 1 491 ? 62.263 14.956 65.242 1.00 68.79 471 VAL A N 1
ATOM 3668 C CA . VAL A 1 491 ? 61.413 14.749 64.068 1.00 63.67 471 VAL A CA 1
ATOM 3669 C C . VAL A 1 491 ? 61.126 13.272 63.852 1.00 58.00 471 VAL A C 1
ATOM 3670 O O . VAL A 1 491 ? 61.926 12.409 64.230 1.00 53.26 471 VAL A O 1
ATOM 3674 N N . GLY A 1 492 ? 59.979 12.987 63.238 1.00 53.89 472 GLY A N 1
ATOM 3675 C CA . GLY A 1 492 ? 59.607 11.602 62.863 1.00 53.44 472 GLY A CA 1
ATOM 3676 C C . GLY A 1 492 ? 60.689 10.793 62.161 1.00 46.52 472 GLY A C 1
ATOM 3677 O O . GLY A 1 492 ? 61.473 11.336 61.396 1.00 46.95 472 GLY A O 1
ATOM 3678 N N . ALA A 1 493 ? 60.733 9.490 62.421 1.00 47.28 473 ALA A N 1
ATOM 3679 C CA . ALA A 1 493 ? 61.700 8.574 61.757 1.00 48.48 473 ALA A CA 1
ATOM 3680 C C . ALA A 1 493 ? 61.687 8.702 60.222 1.00 47.84 473 ALA A C 1
ATOM 3681 O O . ALA A 1 493 ? 62.729 8.565 59.559 1.00 41.93 473 ALA A O 1
ATOM 3683 N N . SER A 1 494 ? 60.485 8.979 59.701 1.00 47.84 474 SER A N 1
ATOM 3684 C CA . SER A 1 494 ? 60.187 9.119 58.281 1.00 48.02 474 SER A CA 1
ATOM 3685 C C . SER A 1 494 ? 61.007 10.214 57.623 1.00 46.01 474 SER A C 1
ATOM 3686 O O . SER A 1 494 ? 61.341 10.125 56.447 1.00 46.14 474 SER A O 1
ATOM 3689 N N . ILE A 1 495 ? 61.248 11.288 58.359 1.00 47.02 475 ILE A N 1
ATOM 3690 C CA . ILE A 1 495 ? 61.927 12.451 57.809 1.00 45.70 475 ILE A CA 1
ATOM 3691 C C . ILE A 1 495 ? 63.340 12.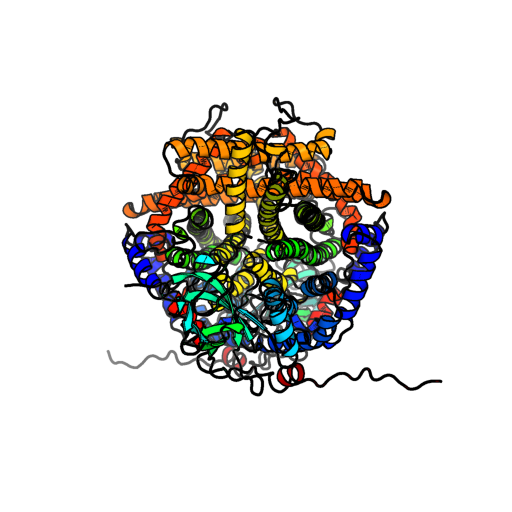691 58.317 1.00 41.00 475 ILE A C 1
ATOM 3692 O O . ILE A 1 495 ? 63.962 13.656 57.941 1.00 41.74 475 ILE A O 1
ATOM 3697 N N . GLN A 1 496 ? 63.860 11.795 59.133 1.00 41.23 476 GLN A N 1
ATOM 3698 C CA . GLN A 1 496 ? 65.164 11.989 59.756 1.00 45.40 476 GLN A CA 1
ATOM 3699 C C . GLN A 1 496 ? 66.305 12.115 58.749 1.00 42.43 476 GLN A C 1
ATOM 3700 O O . GLN A 1 496 ? 67.235 12.874 58.951 1.00 41.85 476 GLN A O 1
ATOM 3706 N N . TYR A 1 497 ? 66.209 11.378 57.657 1.00 40.11 477 TYR A N 1
ATOM 3707 C CA . TYR A 1 497 ? 67.272 11.280 56.673 1.00 39.94 477 TYR A CA 1
ATOM 3708 C C . TYR A 1 497 ? 67.583 12.632 56.069 1.00 38.82 477 TYR A C 1
ATOM 3709 O O . TYR A 1 497 ? 68.650 12.838 55.520 1.00 36.55 477 TYR A O 1
ATOM 3718 N N . VAL A 1 498 ? 66.634 13.547 56.153 1.00 41.92 478 VAL A N 1
ATOM 3719 C CA . VAL A 1 498 ? 66.798 14.869 55.577 1.00 42.45 478 VAL A CA 1
ATOM 3720 C C . VAL A 1 498 ? 67.998 15.556 56.219 1.00 42.33 478 VAL A C 1
ATOM 3721 O O . VAL A 1 498 ? 68.658 16.367 55.592 1.00 39.24 478 VAL A O 1
ATOM 3725 N N . GLY A 1 499 ? 68.251 15.240 57.482 1.00 44.98 479 GLY A N 1
ATOM 3726 C CA . GLY A 1 499 ? 69.430 15.698 58.194 1.00 47.96 479 GLY A CA 1
ATOM 3727 C C . GLY A 1 499 ? 70.810 15.273 57.702 1.00 48.93 479 GLY A C 1
ATOM 3728 O O . GLY A 1 499 ? 71.743 16.052 57.777 1.00 50.93 479 GLY A O 1
ATOM 3729 N N . ASP A 1 500 ? 70.947 14.035 57.243 1.00 49.08 480 ASP A N 1
ATOM 3730 C CA . ASP A 1 500 ? 72.238 13.432 56.890 1.00 50.59 480 ASP A CA 1
ATOM 3731 C C . ASP A 1 500 ? 72.921 13.926 55.612 1.00 50.95 480 ASP A C 1
ATOM 3732 O O . ASP A 1 500 ? 72.267 14.431 54.722 1.00 53.96 480 ASP A O 1
ATOM 3737 N N . LYS A 1 501 ? 74.244 13.772 55.531 1.00 51.44 481 LYS A N 1
ATOM 3738 C CA . LYS A 1 501 ? 74.982 14.047 54.281 1.00 50.39 481 LYS A CA 1
ATOM 3739 C C . LYS A 1 501 ? 74.891 12.798 53.388 1.00 48.93 481 LYS A C 1
ATOM 3740 O O . LYS A 1 501 ? 74.900 11.661 53.890 1.00 45.45 481 LYS A O 1
ATOM 3746 N N . SER A 1 502 ? 74.805 12.976 52.077 1.00 46.31 482 SER A N 1
ATOM 3747 C CA . SER A 1 502 ? 74.676 11.796 51.243 1.00 50.25 482 SER A CA 1
ATOM 3748 C C . SER A 1 502 ? 75.944 10.943 51.346 1.00 51.27 482 SER A C 1
ATOM 3749 O O . SER A 1 502 ? 77.068 11.441 51.490 1.00 46.34 482 SER A O 1
ATOM 3752 N N . LYS A 1 503 ? 75.732 9.640 51.324 1.00 54.08 483 LYS A N 1
ATOM 3753 C CA . LYS A 1 503 ? 76.822 8.712 51.373 1.00 56.17 483 LYS A CA 1
ATOM 3754 C C . LYS A 1 503 ? 77.375 8.498 49.964 1.00 59.63 483 LYS A C 1
ATOM 3755 O O . LYS A 1 503 ? 78.359 7.777 49.814 1.00 63.88 483 LYS A O 1
ATOM 3761 N N . ILE A 1 504 ? 76.787 9.144 48.946 1.00 55.38 484 ILE A N 1
ATOM 3762 C CA . ILE A 1 504 ? 77.276 8.981 47.571 1.00 57.42 484 ILE A CA 1
ATOM 3763 C C . ILE A 1 504 ? 77.879 10.266 46.984 1.00 57.37 484 ILE A C 1
ATOM 3764 O O . ILE A 1 504 ? 77.382 11.353 47.216 1.00 53.52 484 ILE A O 1
ATOM 3769 N N . SER A 1 505 ? 78.984 10.124 46.250 1.00 60.41 485 SER A N 1
ATOM 3770 C CA . SER A 1 505 ? 79.537 11.220 45.435 1.00 61.07 485 SER A CA 1
ATOM 3771 C C . SER A 1 505 ? 80.074 10.648 44.133 1.00 58.33 485 SER A C 1
ATOM 3772 O O . SER A 1 505 ? 80.777 9.637 44.139 1.00 54.50 485 SER A O 1
ATOM 3775 N N . GLN A 1 506 ? 79.727 11.308 43.032 1.00 60.93 486 GLN A N 1
ATOM 3776 C CA . GLN A 1 506 ? 80.081 10.884 41.670 1.00 62.27 486 GLN A CA 1
ATOM 3777 C C . GLN A 1 506 ? 81.065 11.879 41.036 1.00 63.16 486 GLN A C 1
ATOM 3778 O O . GLN A 1 506 ? 80.719 13.046 40.822 1.00 64.89 486 GLN A O 1
ATOM 3784 N N . ASN A 1 507 ? 82.270 11.433 40.701 1.00 61.60 487 ASN A N 1
ATOM 3785 C CA . ASN A 1 507 ? 83.197 12.309 39.979 1.00 67.20 487 ASN A CA 1
ATOM 3786 C C . ASN A 1 507 ? 83.014 12.258 38.449 1.00 65.70 487 ASN A C 1
ATOM 3787 O O . ASN A 1 507 ? 83.883 12.690 37.692 1.00 60.25 487 ASN A O 1
ATOM 3792 N N . GLY A 1 508 ? 81.876 11.736 37.999 1.00 68.22 488 GLY A N 1
ATOM 3793 C CA . GLY A 1 508 ? 81.545 11.686 36.577 1.00 70.23 488 GLY A CA 1
ATOM 3794 C C . GLY A 1 508 ? 82.052 10.465 35.818 1.00 71.80 488 GLY A C 1
ATOM 3795 O O . GLY A 1 508 ? 81.955 10.428 34.593 1.00 66.10 488 GLY A O 1
ATOM 3796 N N . GLN A 1 509 ? 82.581 9.472 36.535 1.00 78.57 489 GLN A N 1
ATOM 3797 C CA . GLN A 1 509 ? 83.130 8.263 35.915 1.00 88.86 489 GLN A CA 1
ATOM 3798 C C . GLN A 1 509 ? 82.121 7.105 35.817 1.00 93.41 489 GLN A C 1
ATOM 3799 O O . GLN A 1 509 ? 82.497 5.991 35.435 1.00 101.58 489 GLN A O 1
ATOM 3805 N N . GLY A 1 510 ? 80.851 7.372 36.143 1.00 87.58 490 GLY A N 1
ATOM 3806 C CA . GLY A 1 510 ? 79.773 6.375 36.041 1.00 79.51 490 GLY A CA 1
ATOM 3807 C C . GLY A 1 510 ? 79.511 5.607 37.326 1.00 71.24 490 GLY A C 1
ATOM 3808 O O . GLY A 1 510 ? 80.357 5.536 38.206 1.00 70.65 490 GLY A O 1
ATOM 3809 N N . THR A 1 511 ? 78.325 5.026 37.428 1.00 67.01 491 THR A N 1
ATOM 3810 C CA . THR A 1 511 ? 77.963 4.173 38.554 1.00 64.83 491 THR A CA 1
ATOM 3811 C C . THR A 1 511 ? 77.931 2.720 38.037 1.00 64.43 491 THR A C 1
ATOM 3812 O O . THR A 1 511 ? 77.338 2.450 36.996 1.00 58.40 491 THR A O 1
ATOM 3816 N N . PRO A 1 512 ? 78.573 1.780 38.753 1.00 67.90 492 PRO A N 1
ATOM 3817 C CA . PRO A 1 512 ? 78.595 0.415 38.232 1.00 67.66 492 PRO A CA 1
ATOM 3818 C C . PRO A 1 512 ? 77.257 -0.283 38.391 1.00 68.15 492 PRO A C 1
ATOM 3819 O O . PRO A 1 512 ? 76.370 0.202 39.097 1.00 67.11 492 PRO A O 1
ATOM 3823 N N . ARG A 1 513 ? 77.137 -1.427 37.732 1.00 68.64 493 ARG A N 1
ATOM 3824 C CA . ARG A 1 513 ? 75.961 -2.286 37.821 1.00 66.95 493 ARG A CA 1
ATOM 3825 C C . ARG A 1 513 ? 75.646 -2.767 39.253 1.00 68.33 493 ARG A C 1
ATOM 3826 O O . ARG A 1 513 ? 74.480 -2.799 39.646 1.00 71.31 493 ARG A O 1
ATOM 3834 N N . GLU A 1 514 ? 76.675 -3.148 40.012 1.00 67.16 494 GLU A N 1
ATOM 3835 C CA . GLU A 1 514 ? 76.504 -3.736 41.355 1.00 66.81 494 GLU A CA 1
ATOM 3836 C C . GLU A 1 514 ? 75.825 -2.763 42.306 1.00 65.59 494 GLU A C 1
ATOM 3837 O O . GLU A 1 514 ? 74.962 -3.149 43.096 1.00 67.17 494 GLU A O 1
ATOM 3843 N N . GLN A 1 515 ? 76.235 -1.505 42.247 1.00 63.40 495 GLN A N 1
ATOM 3844 C CA . GLN A 1 515 ? 75.604 -0.465 43.062 1.00 65.26 495 GLN A CA 1
ATOM 3845 C C . GLN A 1 515 ? 74.172 -0.195 42.592 1.00 56.58 495 GLN A C 1
ATOM 3846 O O . GLN A 1 515 ? 73.246 -0.090 43.387 1.00 51.13 495 GLN A O 1
ATOM 3852 N N . LEU A 1 516 ? 74.003 -0.109 41.284 1.00 54.05 496 LEU A N 1
ATOM 3853 C CA . LEU A 1 516 ? 72.693 0.117 40.711 1.00 57.21 496 LEU A CA 1
ATOM 3854 C C . LEU A 1 516 ? 71.657 -1.002 40.978 1.00 55.90 496 LEU A C 1
ATOM 3855 O O . LEU A 1 516 ? 70.460 -0.757 40.839 1.00 58.68 496 LEU A O 1
ATOM 3860 N N . LEU A 1 517 ? 72.101 -2.202 41.361 1.00 53.82 497 LEU A N 1
ATOM 3861 C CA . LEU A 1 517 ? 71.193 -3.256 41.840 1.00 54.03 497 LEU A CA 1
ATOM 3862 C C . LEU A 1 517 ? 71.195 -3.394 43.357 1.00 55.10 497 LEU A C 1
ATOM 3863 O O . LEU A 1 517 ? 70.739 -4.413 43.889 1.00 54.63 497 LEU A O 1
ATOM 3868 N N . SER A 1 518 ? 71.704 -2.384 44.061 1.00 57.11 498 SER A N 1
ATOM 3869 C CA . SER A 1 518 ? 71.786 -2.449 45.520 1.00 53.75 498 SER A CA 1
ATOM 3870 C C . SER A 1 518 ? 70.634 -1.675 46.143 1.00 50.65 498 SER A C 1
ATOM 3871 O O . SER A 1 518 ? 70.454 -0.500 45.852 1.00 42.13 498 SER A O 1
ATOM 3874 N N . PRO A 1 519 ? 69.856 -2.334 47.008 1.00 47.89 499 PRO A N 1
ATOM 3875 C CA . PRO A 1 519 ? 68.868 -1.646 47.827 1.00 45.89 499 PRO A CA 1
ATOM 3876 C C . PRO A 1 519 ? 69.417 -0.423 48.582 1.00 47.47 499 PRO A C 1
ATOM 3877 O O . PRO A 1 519 ? 68.841 0.668 48.497 1.00 48.75 499 PRO A O 1
ATOM 3881 N N . GLU A 1 520 ? 70.526 -0.592 49.294 1.00 50.00 500 GLU A N 1
ATOM 3882 C CA . GLU A 1 520 ? 71.135 0.522 50.040 1.00 53.33 500 GLU A CA 1
ATOM 3883 C C . GLU A 1 520 ? 71.445 1.683 49.105 1.00 44.54 500 GLU A C 1
ATOM 3884 O O . GLU A 1 520 ? 71.241 2.828 49.454 1.00 42.62 500 GLU A O 1
ATOM 3890 N N . PHE A 1 521 ? 71.957 1.394 47.928 1.00 40.58 501 PHE A N 1
ATOM 3891 C CA . PHE A 1 521 ? 72.363 2.471 47.061 1.00 39.63 501 PHE A CA 1
ATOM 3892 C C . PHE A 1 521 ? 71.146 3.212 46.502 1.00 38.60 501 PHE A C 1
ATOM 3893 O O . PHE A 1 521 ? 71.151 4.443 46.405 1.00 34.84 501 PHE A O 1
ATOM 3901 N N . LEU A 1 522 ? 70.116 2.461 46.120 1.00 39.25 502 LEU A N 1
ATOM 3902 C CA . LEU A 1 522 ? 68.929 3.049 45.499 1.00 39.10 502 LEU A CA 1
ATOM 3903 C C . LEU A 1 522 ? 68.256 3.915 46.533 1.00 35.79 502 LEU A C 1
ATOM 3904 O O . LEU A 1 522 ? 67.971 5.088 46.282 1.00 33.91 502 LEU A O 1
ATOM 3909 N N . VAL A 1 523 ? 68.076 3.350 47.716 1.00 36.82 503 VAL A N 1
ATOM 3910 C CA . VAL A 1 523 ? 67.476 4.095 48.826 1.00 39.59 503 VAL A CA 1
ATOM 3911 C C . VAL A 1 523 ? 68.210 5.422 49.015 1.00 37.54 503 VAL A C 1
ATOM 3912 O O . VAL A 1 523 ? 67.620 6.497 48.901 1.00 36.89 503 VAL A O 1
ATOM 3916 N N . GLU A 1 524 ? 69.510 5.312 49.247 1.00 39.00 504 GLU A N 1
ATOM 3917 C CA . GLU A 1 524 ? 70.388 6.442 49.470 1.00 37.20 504 GLU A CA 1
ATOM 3918 C C . GLU A 1 524 ? 70.327 7.397 48.294 1.00 35.89 504 GLU A C 1
ATOM 3919 O O . GLU A 1 524 ? 70.372 8.611 48.479 1.00 33.37 504 GLU A O 1
ATOM 3925 N N . ALA A 1 525 ? 70.193 6.867 47.077 1.00 34.97 505 ALA A N 1
ATOM 3926 C CA . ALA A 1 525 ? 70.096 7.744 45.914 1.00 34.27 505 ALA A CA 1
ATOM 3927 C C . ALA A 1 525 ? 68.825 8.548 45.997 1.00 33.61 505 ALA A C 1
ATOM 3928 O O . ALA A 1 525 ? 68.802 9.757 45.686 1.00 29.75 505 ALA A O 1
ATOM 3930 N N . PHE A 1 526 ? 67.767 7.880 46.441 1.00 34.57 506 PHE A N 1
ATOM 3931 C CA . PHE A 1 526 ? 66.472 8.541 46.490 1.00 36.14 506 PHE A CA 1
ATOM 3932 C C . PHE A 1 526 ? 66.413 9.537 47.606 1.00 35.48 506 PHE A C 1
ATOM 3933 O O . PHE A 1 526 ? 65.967 10.659 47.380 1.00 37.98 506 PHE A O 1
ATOM 3941 N N . ARG A 1 527 ? 66.876 9.138 48.789 1.00 33.10 507 ARG A N 1
ATOM 3942 C CA . ARG A 1 527 ? 66.993 10.048 49.933 1.00 33.62 507 ARG A CA 1
ATOM 3943 C C . ARG A 1 527 ? 67.818 11.314 49.639 1.00 35.65 507 ARG A C 1
ATOM 3944 O O . ARG A 1 527 ? 67.433 12.429 50.003 1.00 37.87 507 ARG A O 1
ATOM 3952 N N . THR A 1 528 ? 68.936 11.127 48.953 1.00 35.39 508 THR A N 1
ATOM 3953 C CA . THR A 1 528 ? 69.755 12.224 48.452 1.00 35.29 508 THR A CA 1
ATOM 3954 C C . THR A 1 528 ? 69.012 13.163 47.514 1.00 35.07 508 THR A C 1
ATOM 3955 O O . THR A 1 528 ? 69.154 14.380 47.622 1.00 35.31 508 THR A O 1
ATOM 3959 N N . ALA A 1 529 ? 68.260 12.613 46.565 1.00 35.69 509 ALA A N 1
ATOM 3960 C CA . ALA A 1 529 ? 67.477 13.467 45.659 1.00 36.23 509 ALA A CA 1
ATOM 3961 C C . ALA A 1 529 ? 66.410 14.211 46.448 1.00 34.16 509 ALA A C 1
ATOM 3962 O O . ALA A 1 529 ? 66.218 15.398 46.273 1.00 36.12 509 ALA A O 1
ATOM 3964 N N . SER A 1 530 ? 65.724 13.517 47.336 1.00 35.76 510 SER A N 1
ATOM 3965 C CA . SER A 1 530 ? 64.701 14.177 48.155 1.00 35.77 510 SER A CA 1
ATOM 3966 C C . SER A 1 530 ? 65.311 15.237 49.083 1.00 34.95 510 SER A C 1
ATOM 3967 O O . SER A 1 530 ? 64.872 16.386 49.084 1.00 34.26 510 SER A O 1
ATOM 3970 N N . ARG A 1 531 ? 66.311 14.851 49.865 1.00 37.20 511 ARG A N 1
ATOM 3971 C CA . ARG A 1 531 ? 66.912 15.765 50.872 1.00 41.95 511 ARG A CA 1
ATOM 3972 C C . ARG A 1 531 ? 67.374 17.083 50.261 1.00 40.17 511 ARG A C 1
ATOM 3973 O O . ARG A 1 531 ? 67.125 18.162 50.802 1.00 43.95 511 ARG A O 1
ATOM 3981 N N . ASN A 1 532 ? 68.051 16.976 49.131 1.00 39.52 512 ASN A N 1
ATOM 3982 C CA . ASN A 1 532 ? 68.582 18.135 48.435 1.00 40.04 512 ASN A CA 1
ATOM 3983 C C . ASN A 1 532 ? 67.484 19.084 47.932 1.00 40.66 512 ASN A C 1
ATOM 3984 O O . ASN A 1 532 ? 67.593 20.289 48.104 1.00 38.47 512 ASN A O 1
ATOM 3989 N N . ASN A 1 533 ? 66.442 18.547 47.297 1.00 42.97 513 ASN A N 1
ATOM 3990 C CA . ASN A 1 533 ? 65.270 19.373 46.949 1.00 43.57 513 ASN A CA 1
ATOM 3991 C C . ASN A 1 533 ? 64.637 20.028 48.170 1.00 39.80 513 ASN A C 1
ATOM 3992 O O . ASN A 1 533 ? 64.318 21.221 48.131 1.00 37.64 513 ASN A O 1
ATOM 3997 N N . ILE A 1 534 ? 64.470 19.271 49.249 1.00 34.61 514 ILE A N 1
ATOM 3998 C CA . ILE A 1 534 ? 63.850 19.847 50.436 1.00 36.21 514 ILE A CA 1
ATOM 3999 C C . ILE A 1 534 ? 64.737 20.933 51.008 1.00 36.90 514 ILE A C 1
ATOM 4000 O O . ILE A 1 534 ? 64.230 22.001 51.364 1.00 35.49 514 ILE A O 1
ATOM 4005 N N . LEU A 1 535 ? 66.046 20.642 51.120 1.00 37.57 515 LEU A N 1
ATOM 4006 C CA . LEU A 1 535 ? 67.009 21.584 51.725 1.00 37.49 515 LEU A CA 1
ATOM 4007 C C . LEU A 1 535 ? 67.152 22.841 50.895 1.00 36.60 515 LEU A C 1
ATOM 4008 O O . LEU A 1 535 ? 67.273 23.922 51.445 1.00 34.07 515 LEU A O 1
ATOM 4013 N N . ARG A 1 536 ? 67.087 22.703 49.575 1.00 40.92 516 ARG A N 1
ATOM 4014 C CA . ARG A 1 536 ? 67.083 23.865 48.685 1.00 46.91 516 ARG A CA 1
ATOM 4015 C C . ARG A 1 536 ? 65.807 24.705 48.887 1.00 46.30 516 ARG A C 1
ATOM 4016 O O . ARG A 1 536 ? 65.867 25.944 49.003 1.00 45.50 516 ARG A O 1
ATOM 4024 N N . THR A 1 537 ? 64.658 24.025 48.918 1.00 41.80 517 THR A N 1
ATOM 4025 C CA . THR A 1 537 ? 63.380 24.686 49.059 1.00 36.93 517 THR A CA 1
ATOM 4026 C C . THR A 1 537 ? 63.354 25.369 50.398 1.00 36.21 517 THR A C 1
ATOM 4027 O O . THR A 1 537 ? 62.938 26.512 50.488 1.00 36.52 517 THR A O 1
ATOM 4031 N N . THR A 1 538 ? 63.840 24.707 51.436 1.00 37.45 518 THR A N 1
ATOM 4032 C CA . THR A 1 538 ? 63.947 25.377 52.737 1.00 43.56 518 THR A CA 1
ATOM 4033 C C . THR A 1 538 ? 64.868 26.611 52.712 1.00 47.00 518 THR A C 1
ATOM 4034 O O . THR A 1 538 ? 64.633 27.603 53.427 1.00 45.13 518 THR A O 1
ATOM 4038 N N . ASP A 1 539 ? 65.897 26.548 51.874 1.00 46.81 519 ASP A N 1
ATOM 4039 C CA . ASP A 1 539 ? 66.752 27.701 51.637 1.00 50.51 519 ASP A CA 1
ATOM 4040 C C . ASP A 1 539 ? 65.998 28.891 51.041 1.00 47.06 519 ASP A C 1
ATOM 4041 O O . ASP A 1 539 ? 66.080 29.984 51.587 1.00 42.99 519 ASP A O 1
ATOM 4046 N N . LYS A 1 540 ? 65.285 28.689 49.928 1.00 45.02 520 LYS A N 1
ATOM 4047 C CA . LYS A 1 540 ? 64.536 29.781 49.308 1.00 46.21 520 LYS A CA 1
ATOM 4048 C C . LYS A 1 540 ? 63.533 30.370 50.291 1.00 44.68 520 LYS A C 1
ATOM 4049 O O . LYS A 1 540 ? 63.301 31.576 50.301 1.00 50.05 520 LYS A O 1
ATOM 4055 N N . TYR A 1 541 ? 62.945 29.526 51.123 1.00 43.88 521 TYR A N 1
ATOM 4056 C CA . TYR A 1 541 ? 61.901 29.965 52.053 1.00 45.08 521 TYR A CA 1
ATOM 4057 C C . TYR A 1 541 ? 62.471 30.935 53.047 1.00 45.03 521 TYR A C 1
ATOM 4058 O O . TYR A 1 541 ? 61.911 31.991 53.253 1.00 45.00 521 TYR A O 1
ATOM 4067 N N . GLN A 1 542 ? 63.600 30.576 53.644 1.00 54.91 522 GLN A N 1
ATOM 4068 C CA . GLN A 1 542 ? 64.309 31.455 54.594 1.00 58.53 522 GLN A CA 1
ATOM 4069 C C . GLN A 1 542 ? 64.553 32.863 54.016 1.00 59.21 522 GLN A C 1
ATOM 4070 O O . GLN A 1 542 ? 64.215 33.865 54.653 1.00 59.71 522 GLN A O 1
ATOM 4076 N N . GLU A 1 543 ? 65.115 32.913 52.803 1.00 57.77 523 GLU A N 1
ATOM 4077 C CA . GLU A 1 543 ? 65.306 34.161 52.057 1.00 58.06 523 GLU A CA 1
ATOM 4078 C C . GLU A 1 543 ? 63.993 34.917 51.882 1.00 56.43 523 GLU A C 1
ATOM 4079 O O . GLU A 1 543 ? 63.971 36.133 51.961 1.00 51.38 523 GLU A O 1
ATOM 4085 N N . LEU A 1 544 ? 62.909 34.197 51.614 1.00 57.53 524 LEU A N 1
ATOM 4086 C CA . LEU A 1 544 ? 61.620 34.839 51.364 1.00 55.55 524 LEU A CA 1
ATOM 4087 C C . LEU A 1 544 ? 60.978 35.400 52.618 1.00 53.73 524 LEU A C 1
ATOM 4088 O O . LEU A 1 544 ? 60.442 36.499 52.586 1.00 56.85 524 LEU A O 1
ATOM 4093 N N . VAL A 1 545 ? 61.070 34.686 53.732 1.00 54.08 525 VAL A N 1
ATOM 4094 C CA . VAL A 1 545 ? 60.448 35.141 54.980 1.00 57.25 525 VAL A CA 1
ATOM 4095 C C . VAL A 1 545 ? 61.045 36.464 55.503 1.00 60.84 525 VAL A C 1
ATOM 4096 O O . VAL A 1 545 ? 60.560 37.032 56.484 1.00 67.26 525 VAL A O 1
ATOM 4100 N N . LYS A 1 546 ? 62.081 36.974 54.849 1.00 65.09 526 LYS A N 1
ATOM 4101 C CA . LYS A 1 546 ? 62.631 38.265 55.235 1.00 68.07 526 LYS A CA 1
ATOM 4102 C C . LYS A 1 546 ? 61.736 39.432 54.840 1.00 64.09 526 LYS A C 1
ATOM 4103 O O . LYS A 1 546 ? 61.706 40.427 55.548 1.00 63.97 526 LYS A O 1
ATOM 4109 N N . THR A 1 547 ? 60.991 39.307 53.744 1.00 57.03 527 THR A N 1
ATOM 4110 C CA . THR A 1 547 ? 59.975 40.302 53.404 1.00 57.11 527 THR A CA 1
ATOM 4111 C C . THR A 1 547 ? 58.531 39.770 53.598 1.00 62.18 527 THR A C 1
ATOM 4112 O O . THR A 1 547 ? 57.648 40.460 54.159 1.00 55.84 527 THR A O 1
ATOM 4116 N N . LEU A 1 548 ? 58.312 38.539 53.130 1.00 60.26 528 LEU A N 1
ATOM 4117 C CA . LEU A 1 548 ? 56.996 37.903 53.123 1.00 51.65 528 LEU A CA 1
ATOM 4118 C C . LEU A 1 548 ? 56.633 37.265 54.466 1.00 47.65 528 LEU A C 1
ATOM 4119 O O . LEU A 1 548 ? 57.480 37.029 55.315 1.00 45.66 528 LEU A O 1
ATOM 4124 N N . ASN A 1 549 ? 55.346 37.013 54.648 1.00 48.66 529 ASN A N 1
ATOM 4125 C CA . ASN A 1 549 ? 54.860 36.197 55.739 1.00 49.02 529 ASN A CA 1
ATOM 4126 C C . ASN A 1 549 ? 55.048 34.757 55.308 1.00 45.62 529 ASN A C 1
ATOM 4127 O O . ASN A 1 549 ? 55.180 34.499 54.099 1.00 39.38 529 ASN A O 1
ATOM 4132 N N . PRO A 1 550 ? 55.032 33.813 56.267 1.00 41.14 530 PRO A N 1
ATOM 4133 C CA . PRO A 1 550 ? 55.137 32.392 55.881 1.00 44.47 530 PRO A CA 1
ATOM 4134 C C . PRO A 1 550 ? 54.194 32.008 54.715 1.00 42.39 530 PRO A C 1
ATOM 4135 O O . PRO A 1 550 ? 54.631 31.446 53.719 1.00 40.59 530 PRO A O 1
ATOM 4139 N N . ASP A 1 551 ? 52.923 32.356 54.841 1.00 44.34 531 ASP A N 1
ATOM 4140 C CA . ASP A 1 551 ? 51.909 32.023 53.849 1.00 46.50 531 ASP A CA 1
ATOM 4141 C C . ASP A 1 551 ? 52.313 32.445 52.457 1.00 45.47 531 ASP A C 1
ATOM 4142 O O . ASP A 1 551 ? 52.282 31.647 51.534 1.00 47.05 531 ASP A O 1
ATOM 4147 N N . GLN A 1 552 ? 52.686 33.707 52.304 1.00 46.95 532 GLN A N 1
ATOM 4148 C CA . GLN A 1 552 ? 53.008 34.237 50.991 1.00 44.06 532 GLN A CA 1
ATOM 4149 C C . GLN A 1 552 ? 54.241 33.579 50.451 1.00 43.37 532 GLN A C 1
ATOM 4150 O O . GLN A 1 552 ? 54.375 33.440 49.235 1.00 45.82 532 GLN A O 1
ATOM 4156 N N . ALA A 1 553 ? 55.155 33.195 51.342 1.00 38.44 533 ALA A N 1
ATOM 4157 C CA . ALA A 1 553 ? 56.372 32.494 50.926 1.00 38.48 533 ALA A CA 1
ATOM 4158 C C . ALA A 1 553 ? 56.053 31.145 50.313 1.00 37.80 533 ALA A C 1
ATOM 4159 O O . ALA A 1 553 ? 56.541 30.841 49.233 1.00 39.50 533 ALA A O 1
ATOM 4161 N N . PHE A 1 554 ? 55.233 30.344 50.996 1.00 40.29 534 PHE A N 1
ATOM 4162 C CA . PHE A 1 554 ? 54.871 28.986 50.512 1.00 39.23 534 PHE A CA 1
ATOM 4163 C C . PHE A 1 554 ? 54.203 29.022 49.158 1.00 38.78 534 PHE A C 1
ATOM 4164 O O . PHE A 1 554 ? 54.582 28.232 48.292 1.00 38.84 534 PHE A O 1
ATOM 4172 N N . GLU A 1 555 ? 53.264 29.954 48.954 1.00 38.74 535 GLU A N 1
ATOM 4173 C CA . GLU A 1 555 ? 52.669 30.170 47.616 1.00 40.89 535 GLU A CA 1
ATOM 4174 C C . GLU A 1 555 ? 53.736 30.499 46.543 1.00 40.65 535 GLU A C 1
ATOM 4175 O O . GLU A 1 555 ? 53.647 30.015 45.408 1.00 40.22 535 GLU A O 1
ATOM 4181 N N . GLU A 1 556 ? 54.743 31.303 46.882 1.00 40.51 536 GLU A N 1
ATOM 4182 C CA . GLU A 1 556 ? 55.832 31.545 45.920 1.00 45.74 536 GLU A CA 1
ATOM 4183 C C . GLU A 1 556 ? 56.519 30.231 45.592 1.00 45.03 536 GLU A C 1
ATOM 4184 O O . GLU A 1 556 ? 56.901 30.003 44.442 1.00 47.53 536 GLU A O 1
ATOM 4190 N N . LEU A 1 557 ? 56.604 29.366 46.604 1.00 43.66 537 LEU A N 1
ATOM 4191 C CA . LEU A 1 557 ? 57.269 28.049 46.533 1.00 43.03 537 LEU A CA 1
ATOM 4192 C C . LEU A 1 557 ? 56.345 26.866 46.181 1.00 40.00 537 LEU A C 1
ATOM 4193 O O . LEU A 1 557 ? 56.759 25.712 46.243 1.00 38.33 537 LEU A O 1
ATOM 4198 N N . SER A 1 558 ? 55.178 27.159 45.634 1.00 38.95 538 SER A N 1
ATOM 4199 C CA . SER A 1 558 ? 54.204 26.119 45.369 1.00 37.55 538 SER A CA 1
ATOM 4200 C C . SER A 1 558 ? 54.739 25.032 44.450 1.00 36.02 538 SER A C 1
ATOM 4201 O O . SER A 1 558 ? 54.586 23.865 44.745 1.00 36.27 538 SER A O 1
ATOM 4204 N N . GLN A 1 559 ? 55.401 25.397 43.364 1.00 38.52 539 GLN A N 1
ATOM 4205 C CA . GLN A 1 559 ? 55.954 24.396 42.463 1.00 42.05 539 GLN A CA 1
ATOM 4206 C C . GLN A 1 559 ? 57.023 23.567 43.152 1.00 40.30 539 GLN A C 1
ATOM 4207 O O . GLN A 1 559 ? 57.139 22.379 42.921 1.00 36.95 539 GLN A O 1
ATOM 4213 N N . GLN A 1 560 ? 57.825 24.227 43.970 1.00 38.88 540 GLN A N 1
ATOM 4214 C CA . GLN A 1 560 ? 58.856 23.570 44.756 1.00 39.58 540 GLN A CA 1
ATOM 4215 C C . GLN A 1 560 ? 58.291 22.605 45.785 1.00 35.91 540 GLN A C 1
ATOM 4216 O O . GLN A 1 560 ? 58.844 21.550 46.009 1.00 33.15 540 GLN A O 1
ATOM 4222 N N . ARG A 1 561 ? 57.198 22.990 46.425 1.00 32.54 541 ARG A N 1
ATOM 4223 C CA . ARG A 1 561 ? 56.560 22.141 47.410 1.00 30.35 541 ARG A CA 1
ATOM 4224 C C . ARG A 1 561 ? 56.044 20.854 46.791 1.00 29.73 541 ARG A C 1
ATOM 4225 O O . ARG A 1 561 ? 56.148 19.803 47.388 1.00 31.34 541 ARG A O 1
ATOM 4233 N N . PHE A 1 562 ? 55.481 20.949 45.596 1.00 29.81 542 PHE A N 1
ATOM 4234 C CA . PHE A 1 562 ? 55.047 19.780 44.840 1.00 30.36 542 PHE A CA 1
ATOM 4235 C C . PHE A 1 562 ? 56.214 18.840 44.598 1.00 30.57 542 PHE A C 1
ATOM 4236 O O . PHE A 1 562 ? 56.145 17.671 44.948 1.00 28.55 542 PHE A O 1
ATOM 4244 N N . GLN A 1 563 ? 57.283 19.353 44.012 1.00 32.72 543 GLN A N 1
ATOM 4245 C CA . GLN A 1 563 ? 58.461 18.524 43.759 1.00 34.70 543 GLN A CA 1
ATOM 4246 C C . GLN A 1 563 ? 58.896 17.731 44.975 1.00 34.79 543 GLN A C 1
ATOM 4247 O O . GLN A 1 563 ? 59.185 16.535 44.870 1.00 36.58 543 GLN A O 1
ATOM 4253 N N . CYS A 1 564 ? 58.881 18.366 46.138 1.00 32.47 544 CYS A N 1
ATOM 4254 C CA . CYS A 1 564 ? 59.399 17.728 47.325 1.00 32.66 544 CYS A CA 1
ATOM 4255 C C . CYS A 1 564 ? 58.485 16.621 47.813 1.00 29.70 544 CYS A C 1
ATOM 4256 O O . CYS A 1 564 ? 58.938 15.548 48.208 1.00 26.60 544 CYS A O 1
ATOM 4259 N N . ALA A 1 565 ? 57.187 16.885 47.759 1.00 31.04 545 ALA A N 1
ATOM 4260 C CA . ALA A 1 565 ? 56.198 15.913 48.152 1.00 29.77 545 ALA A CA 1
ATOM 4261 C C . ALA A 1 565 ? 56.405 14.712 47.296 1.00 28.61 545 ALA A C 1
ATOM 4262 O O . ALA A 1 565 ? 56.433 13.589 47.777 1.00 27.72 545 ALA A O 1
ATOM 4264 N N . ARG A 1 566 ? 56.585 14.969 46.012 1.00 29.55 546 ARG A N 1
ATOM 4265 C CA . ARG A 1 566 ? 56.656 13.905 45.042 1.00 31.83 546 ARG A CA 1
ATOM 4266 C C . ARG A 1 566 ? 57.833 13.011 45.258 1.00 31.14 546 ARG A C 1
ATOM 4267 O O . ARG A 1 566 ? 57.624 11.826 45.319 1.00 30.30 546 ARG A O 1
ATOM 4275 N N . ILE A 1 567 ? 59.058 13.567 45.316 1.00 30.36 547 ILE A N 1
ATOM 4276 C CA . ILE A 1 567 ? 60.253 12.734 45.532 1.00 30.38 547 ILE A CA 1
ATOM 4277 C C . ILE A 1 567 ? 60.242 12.035 46.894 1.00 27.40 547 ILE A C 1
ATOM 4278 O O . ILE A 1 567 ? 60.613 10.890 46.991 1.00 25.82 547 ILE A O 1
ATOM 4283 N N . HIS A 1 568 ? 59.827 12.723 47.942 1.00 27.46 548 HIS A N 1
ATOM 4284 C CA . HIS A 1 568 ? 59.940 12.174 49.304 1.00 26.89 548 HIS A CA 1
ATOM 4285 C C . HIS A 1 568 ? 58.946 11.033 49.506 1.00 28.03 548 HIS A C 1
ATOM 4286 O O . HIS A 1 568 ? 59.249 10.024 50.131 1.00 30.88 548 HIS A O 1
ATOM 4293 N N . THR A 1 569 ? 57.743 11.224 48.986 1.00 27.81 549 THR A N 1
ATOM 4294 C CA . THR A 1 569 ? 56.760 10.170 48.916 1.00 27.33 549 THR A CA 1
ATOM 4295 C C . THR A 1 569 ? 57.312 8.982 48.154 1.00 26.41 549 THR A C 1
ATOM 4296 O O . THR A 1 569 ? 57.242 7.842 48.666 1.00 23.16 549 THR A O 1
ATOM 4300 N N . ARG A 1 570 ? 57.866 9.215 46.953 1.00 24.82 550 ARG A N 1
ATOM 4301 C CA . ARG A 1 570 ? 58.360 8.071 46.194 1.00 26.33 550 ARG A CA 1
ATOM 4302 C C . ARG A 1 570 ? 59.489 7.352 46.938 1.00 26.77 550 ARG A C 1
ATOM 4303 O O . ARG A 1 570 ? 59.531 6.115 46.941 1.00 24.77 550 ARG A O 1
ATOM 4311 N N . GLN A 1 571 ? 60.363 8.134 47.587 1.00 26.70 551 GLN A N 1
ATOM 4312 C CA . GLN A 1 571 ? 61.442 7.616 48.447 1.00 28.07 551 GLN A CA 1
ATOM 4313 C C . GLN A 1 571 ? 60.888 6.851 49.661 1.00 28.02 551 GLN A C 1
ATOM 4314 O O . GLN A 1 571 ? 61.432 5.835 50.077 1.00 28.95 551 GLN A O 1
ATOM 4320 N N . HIS A 1 572 ? 59.806 7.335 50.235 1.00 29.38 552 HIS A N 1
ATOM 4321 C CA . HIS A 1 572 ? 59.180 6.629 51.332 1.00 30.27 552 HIS A CA 1
ATOM 4322 C C . HIS A 1 572 ? 58.670 5.236 50.943 1.00 31.91 552 HIS A C 1
ATOM 4323 O O . HIS A 1 572 ? 58.795 4.260 51.722 1.00 34.14 552 HIS A O 1
ATOM 4330 N N . LEU A 1 573 ? 58.091 5.128 49.754 1.00 30.78 553 LEU A N 1
ATOM 4331 C CA . LEU A 1 573 ? 57.463 3.866 49.365 1.00 31.07 553 LEU A CA 1
ATOM 4332 C C . LEU A 1 573 ? 58.512 2.851 49.024 1.00 31.24 553 LEU A C 1
ATOM 4333 O O . LEU A 1 573 ? 58.439 1.696 49.473 1.00 32.59 553 LEU A O 1
ATOM 4338 N N . ILE A 1 574 ? 59.483 3.285 48.226 1.00 30.55 554 ILE A N 1
ATOM 4339 C CA . ILE A 1 574 ? 60.628 2.445 47.874 1.00 31.65 554 ILE A CA 1
ATOM 4340 C C . ILE A 1 574 ? 61.267 1.937 49.168 1.00 32.24 554 ILE A C 1
ATOM 4341 O O . ILE A 1 574 ? 61.458 0.739 49.338 1.00 33.17 554 ILE A O 1
ATOM 4346 N N . SER A 1 575 ? 61.517 2.842 50.109 1.00 34.18 555 SER A N 1
ATOM 4347 C CA . SER A 1 575 ? 62.111 2.441 51.396 1.00 36.26 555 SER A CA 1
ATOM 4348 C C . SER A 1 575 ? 61.237 1.498 52.175 1.00 35.58 555 SER A C 1
ATOM 4349 O O . SER A 1 575 ? 61.755 0.574 52.790 1.00 37.58 555 SER A O 1
ATOM 4352 N N . SER A 1 576 ? 59.926 1.744 52.189 1.00 34.20 556 SER A N 1
ATOM 4353 C CA . SER A 1 576 ? 59.022 0.880 52.937 1.00 34.53 556 SER A CA 1
ATOM 4354 C C . SER A 1 576 ? 58.933 -0.525 52.346 1.00 30.64 556 SER A C 1
ATOM 4355 O O . SER A 1 576 ? 58.792 -1.489 53.078 1.00 30.44 556 SER A O 1
ATOM 4358 N N . PHE A 1 577 ? 59.023 -0.634 51.031 1.00 28.85 557 PHE A N 1
ATOM 4359 C CA . PHE A 1 577 ? 58.994 -1.930 50.368 1.00 27.90 557 PHE A CA 1
ATOM 4360 C C . PHE A 1 577 ? 60.202 -2.753 50.759 1.00 29.71 557 PHE A C 1
ATOM 4361 O O . PHE A 1 577 ? 60.060 -3.920 51.113 1.00 29.47 557 PHE A O 1
ATOM 4369 N N . TYR A 1 578 ? 61.387 -2.148 50.725 1.00 30.51 558 TYR A N 1
ATOM 4370 C CA . TYR A 1 578 ? 62.620 -2.864 51.154 1.00 31.35 558 TYR A CA 1
ATOM 4371 C C . TYR A 1 578 ? 62.610 -3.273 52.625 1.00 31.22 558 TYR A C 1
ATOM 4372 O O . TYR A 1 578 ? 63.110 -4.320 52.978 1.00 30.30 558 TYR A O 1
ATOM 4381 N N . ALA A 1 579 ? 62.058 -2.419 53.472 1.00 32.00 559 ALA A N 1
ATOM 4382 C CA . ALA A 1 579 ? 61.986 -2.696 54.891 1.00 33.50 559 ALA A CA 1
ATOM 4383 C C . ALA A 1 579 ? 61.131 -3.930 55.158 1.00 34.23 559 ALA A C 1
ATOM 4384 O O . ALA A 1 579 ? 61.408 -4.661 56.102 1.00 33.81 559 ALA A O 1
ATOM 4386 N N . ARG A 1 580 ? 60.093 -4.150 54.344 1.00 33.16 560 ARG A N 1
ATOM 4387 C CA . ARG A 1 580 ? 59.261 -5.367 54.463 1.00 34.48 560 ARG A CA 1
ATOM 4388 C C . ARG A 1 580 ? 59.900 -6.621 53.810 1.00 32.11 560 ARG A C 1
ATOM 4389 O O . ARG A 1 580 ? 59.702 -7.734 54.280 1.00 31.01 560 ARG A O 1
ATOM 4397 N N . ILE A 1 581 ? 60.627 -6.437 52.712 1.00 32.70 561 ILE A N 1
ATOM 4398 C CA . ILE A 1 581 ? 61.319 -7.544 52.013 1.00 35.63 561 ILE A CA 1
ATOM 4399 C C . ILE A 1 581 ? 62.413 -8.149 52.914 1.00 39.16 561 ILE A C 1
ATOM 4400 O O . ILE A 1 581 ? 62.763 -9.339 52.808 1.00 40.25 561 ILE A O 1
ATOM 4405 N N . ALA A 1 582 ? 62.929 -7.310 53.811 1.00 39.09 562 ALA A N 1
ATOM 4406 C CA . ALA A 1 582 ? 63.877 -7.724 54.816 1.00 39.78 562 ALA A CA 1
ATOM 4407 C C . ALA A 1 582 ? 63.287 -8.748 55.767 1.00 39.95 562 ALA A C 1
ATOM 4408 O O . ALA A 1 582 ? 64.048 -9.558 56.344 1.00 40.93 562 ALA A O 1
ATOM 4410 N N . THR A 1 583 ? 61.958 -8.715 55.936 1.00 36.74 563 THR A N 1
ATOM 4411 C CA . THR A 1 583 ? 61.272 -9.516 56.960 1.00 36.32 563 THR A CA 1
ATOM 4412 C C . THR A 1 583 ? 60.558 -10.732 56.397 1.00 39.40 563 THR A C 1
ATOM 4413 O O . THR A 1 583 ? 59.872 -11.451 57.128 1.00 40.27 563 THR A O 1
ATOM 4417 N N . ALA A 1 584 ? 60.723 -10.965 55.098 1.00 43.71 564 ALA A N 1
ATOM 4418 C CA . ALA A 1 584 ? 59.944 -11.974 54.376 1.00 44.42 564 ALA A CA 1
ATOM 4419 C C . ALA A 1 584 ? 60.425 -13.385 54.662 1.00 45.91 564 ALA A C 1
ATOM 4420 O O . ALA A 1 584 ? 61.561 -13.578 55.119 1.00 49.15 564 ALA A O 1
ATOM 4422 N N . LYS A 1 585 ? 59.574 -14.370 54.362 1.00 46.57 565 LYS A N 1
ATOM 4423 C CA . LYS A 1 585 ? 60.050 -15.743 54.190 1.00 49.67 565 LYS A CA 1
ATOM 4424 C C . LYS A 1 585 ? 61.091 -15.734 53.092 1.00 47.51 565 LYS A C 1
ATOM 4425 O O . LYS A 1 585 ? 60.968 -15.007 52.105 1.00 43.56 565 LYS A O 1
ATOM 4431 N N . ASP A 1 586 ? 62.099 -16.572 53.255 1.00 48.60 566 ASP A N 1
ATOM 4432 C CA . ASP A 1 586 ? 63.257 -16.573 52.364 1.00 48.13 566 ASP A CA 1
ATOM 4433 C C . ASP A 1 586 ? 62.938 -17.043 50.943 1.00 48.86 566 ASP A C 1
ATOM 4434 O O . ASP A 1 586 ? 63.417 -16.469 49.950 1.00 44.33 566 ASP A O 1
ATOM 4439 N N . ASP A 1 587 ? 62.078 -18.044 50.836 1.00 47.26 567 ASP A N 1
ATOM 4440 C CA . ASP A 1 587 ? 61.776 -18.624 49.546 1.00 49.72 567 ASP A CA 1
ATOM 4441 C C . ASP A 1 587 ? 61.197 -17.582 48.558 1.00 46.35 567 ASP A C 1
ATOM 4442 O O . ASP A 1 587 ? 61.409 -17.684 47.353 1.00 40.70 567 ASP A O 1
ATOM 4447 N N . ILE A 1 588 ? 60.501 -16.568 49.078 1.00 44.63 568 ILE A N 1
ATOM 4448 C CA . ILE A 1 588 ? 59.868 -15.542 48.236 1.00 39.35 568 ILE A CA 1
ATOM 4449 C C . ILE A 1 588 ? 60.727 -14.312 48.121 1.00 37.14 568 ILE A C 1
ATOM 4450 O O . ILE A 1 588 ? 60.588 -13.526 47.167 1.00 37.84 568 ILE A O 1
ATOM 4455 N N . LYS A 1 589 ? 61.662 -14.155 49.043 1.00 36.17 569 LYS A N 1
ATOM 4456 C CA . LYS A 1 589 ? 62.457 -12.911 49.092 1.00 37.82 569 LYS A CA 1
ATOM 4457 C C . LYS A 1 589 ? 63.073 -12.491 47.742 1.00 36.01 569 LYS A C 1
ATOM 4458 O O . LYS A 1 589 ? 63.005 -11.305 47.384 1.00 36.67 569 LYS A O 1
ATOM 4464 N N . PRO A 1 590 ? 63.629 -13.443 46.971 1.00 33.70 570 PRO A N 1
ATOM 4465 C CA . PRO A 1 590 ? 64.307 -13.022 45.729 1.00 34.98 570 PRO A CA 1
ATOM 4466 C C . PRO A 1 590 ? 63.384 -12.512 44.635 1.00 33.50 570 PRO A C 1
ATOM 4467 O O . PRO A 1 590 ? 63.773 -11.628 43.884 1.00 32.49 570 PRO A O 1
ATOM 4471 N N . HIS A 1 591 ? 62.172 -13.051 44.557 1.00 35.30 571 HIS A N 1
ATOM 4472 C CA . HIS A 1 591 ? 61.173 -12.555 43.600 1.00 34.90 571 HIS A CA 1
ATOM 4473 C C . HIS A 1 591 ? 60.649 -11.200 44.032 1.00 36.17 571 HIS A C 1
ATOM 4474 O O . HIS A 1 591 ? 60.475 -10.298 43.204 1.00 37.49 571 HIS A O 1
ATOM 4481 N N . LEU A 1 592 ? 60.394 -11.057 45.333 1.00 38.31 572 LEU A N 1
ATOM 4482 C CA . LEU A 1 592 ? 60.019 -9.767 45.883 1.00 36.85 572 LEU A CA 1
ATOM 4483 C C . LEU A 1 592 ? 61.138 -8.744 45.704 1.00 40.06 572 LEU A C 1
ATOM 4484 O O . LEU A 1 592 ? 60.862 -7.547 45.458 1.00 38.62 572 LEU A O 1
ATOM 4489 N N . LEU A 1 593 ? 62.392 -9.198 45.832 1.00 40.80 573 LEU A N 1
ATOM 4490 C CA . LEU A 1 593 ? 63.524 -8.310 45.596 1.00 41.14 573 LEU A CA 1
ATOM 4491 C C . LEU A 1 593 ? 63.521 -7.791 44.176 1.00 37.62 573 LEU A C 1
ATOM 4492 O O . LEU A 1 593 ? 63.732 -6.599 43.943 1.00 36.90 573 LEU A O 1
ATOM 4497 N N . LYS A 1 594 ? 63.236 -8.656 43.228 1.00 36.26 574 LYS A N 1
ATOM 4498 C CA . LYS A 1 594 ? 63.202 -8.214 41.828 1.00 40.27 574 LYS A CA 1
ATOM 4499 C C . LYS A 1 594 ? 62.182 -7.100 41.602 1.00 37.23 574 LYS A C 1
ATOM 4500 O O . LYS A 1 594 ? 62.497 -6.080 40.977 1.00 38.66 574 LYS A O 1
ATOM 4506 N N . LEU A 1 595 ? 60.973 -7.282 42.130 1.00 34.77 575 LEU A N 1
ATOM 4507 C CA . LEU A 1 595 ? 59.943 -6.245 42.047 1.00 33.76 575 LEU A CA 1
ATOM 4508 C C . LEU A 1 595 ? 60.419 -4.911 42.651 1.00 31.69 575 LEU A C 1
ATOM 4509 O O . LEU A 1 595 ? 60.237 -3.878 42.024 1.00 27.76 575 LEU A O 1
ATOM 4514 N N . ALA A 1 596 ? 60.999 -4.949 43.863 1.00 29.47 576 ALA A N 1
ATOM 4515 C CA . ALA A 1 596 ? 61.535 -3.735 44.516 1.00 31.09 576 ALA A CA 1
ATOM 4516 C C . ALA A 1 596 ? 62.507 -2.971 43.643 1.00 31.77 576 ALA A C 1
ATOM 4517 O O . ALA A 1 596 ? 62.327 -1.777 43.431 1.00 31.55 576 ALA A O 1
ATOM 4519 N N . ASN A 1 597 ? 63.529 -3.653 43.123 1.00 32.44 577 ASN A N 1
ATOM 4520 C CA . ASN A 1 597 ? 64.560 -2.962 42.359 1.00 33.32 577 ASN A CA 1
ATOM 4521 C C . ASN A 1 597 ? 64.011 -2.447 41.056 1.00 34.47 577 ASN A C 1
ATOM 4522 O O . ASN A 1 597 ? 64.453 -1.408 40.561 1.00 35.49 577 ASN A O 1
ATOM 4527 N N . LEU A 1 598 ? 63.083 -3.205 40.485 1.00 33.25 578 LEU A N 1
ATOM 4528 C CA . LEU A 1 598 ? 62.383 -2.771 39.312 1.00 34.43 578 LEU A CA 1
ATOM 4529 C C . LEU A 1 598 ? 61.646 -1.455 39.592 1.00 33.18 578 LEU A C 1
ATOM 4530 O O . LEU A 1 598 ? 61.776 -0.485 38.854 1.00 35.19 578 LEU A O 1
ATOM 4535 N N . PHE A 1 599 ? 60.867 -1.427 40.660 1.00 33.94 579 PHE A N 1
ATOM 4536 C CA . PHE A 1 599 ? 60.153 -0.214 41.097 1.00 31.36 579 PHE A CA 1
ATOM 4537 C C . PHE A 1 599 ? 61.139 0.948 41.272 1.00 32.02 579 PHE A C 1
ATOM 4538 O O . PHE A 1 599 ? 60.973 2.009 40.695 1.00 32.68 579 PHE A O 1
ATOM 4546 N N . ALA A 1 600 ? 62.173 0.728 42.068 1.00 35.22 580 ALA A N 1
ATOM 4547 C CA . ALA A 1 600 ? 63.220 1.728 42.288 1.00 35.61 580 ALA A CA 1
ATOM 4548 C C . ALA A 1 600 ? 63.852 2.233 40.997 1.00 36.61 580 ALA A C 1
ATOM 4549 O O . ALA A 1 600 ? 63.817 3.442 40.739 1.00 37.60 580 ALA A O 1
ATOM 4551 N N . LEU A 1 601 ? 64.414 1.329 40.186 1.00 35.29 581 LEU A N 1
ATOM 4552 C CA . LEU A 1 601 ? 65.102 1.742 38.945 1.00 35.13 581 LEU A CA 1
ATOM 4553 C C . LEU A 1 601 ? 64.166 2.343 37.928 1.00 36.32 581 LEU A C 1
ATOM 4554 O O . LEU A 1 601 ? 64.494 3.332 37.261 1.00 42.19 581 LEU A O 1
ATOM 4559 N N . TRP A 1 602 ? 63.003 1.739 37.774 1.00 34.10 582 TRP A N 1
ATOM 4560 C CA . TRP A 1 602 ? 61.986 2.336 36.939 1.00 33.38 582 TRP A CA 1
ATOM 4561 C C . TRP A 1 602 ? 61.680 3.757 37.403 1.00 34.75 582 TRP A C 1
ATOM 4562 O O . TRP A 1 602 ? 61.441 4.618 36.561 1.00 36.83 582 TRP A O 1
ATOM 4573 N N . SER A 1 603 ? 61.672 4.009 38.719 1.00 35.37 583 SER A N 1
ATOM 4574 C CA . SER A 1 603 ? 61.352 5.354 39.233 1.00 35.99 583 SER A CA 1
ATOM 4575 C C . SER A 1 603 ? 62.459 6.331 38.878 1.00 38.35 583 SER A C 1
ATOM 4576 O O . SER A 1 603 ? 62.181 7.480 38.548 1.00 35.93 583 SER A O 1
ATOM 4579 N N . ILE A 1 604 ? 63.712 5.878 38.912 1.00 41.44 584 ILE A N 1
ATOM 4580 C CA . ILE A 1 604 ? 64.791 6.701 38.360 1.00 43.07 584 ILE A CA 1
ATOM 4581 C C . ILE A 1 604 ? 64.398 7.088 36.933 1.00 47.03 584 ILE A C 1
ATOM 4582 O O . ILE A 1 604 ? 64.518 8.236 36.533 1.00 46.76 584 ILE A O 1
ATOM 4587 N N . GLU A 1 605 ? 63.920 6.109 36.177 1.00 50.12 585 GLU A N 1
ATOM 4588 C CA . GLU A 1 605 ? 63.592 6.299 34.763 1.00 53.45 585 GLU A CA 1
ATOM 4589 C C . GLU A 1 605 ? 62.533 7.351 34.416 1.00 54.91 585 GLU A C 1
ATOM 4590 O O . GLU A 1 605 ? 62.507 7.815 33.281 1.00 56.00 585 GLU A O 1
ATOM 4596 N N . GLU A 1 606 ? 61.620 7.667 35.330 1.00 57.01 586 GLU A N 1
ATOM 4597 C CA . GLU A 1 606 ? 60.669 8.750 35.089 1.00 61.30 586 GLU A CA 1
ATOM 4598 C C . GLU A 1 606 ? 61.346 10.069 35.445 1.00 61.93 586 GLU A C 1
ATOM 4599 O O . GLU A 1 606 ? 61.178 11.068 34.758 1.00 66.07 586 GLU A O 1
ATOM 4605 N N . ASP A 1 607 ? 62.124 10.051 36.527 1.00 61.22 587 ASP A N 1
ATOM 4606 C CA . ASP A 1 607 ? 62.731 11.250 37.108 1.00 59.61 587 ASP A CA 1
ATOM 4607 C C . ASP A 1 607 ? 64.219 11.368 36.736 1.00 58.86 587 ASP A C 1
ATOM 4608 O O . ASP A 1 607 ? 65.038 11.753 37.566 1.00 60.74 587 ASP A O 1
ATOM 4613 N N . THR A 1 608 ? 64.574 11.040 35.496 1.00 56.08 588 THR A N 1
ATOM 4614 C CA . THR A 1 608 ? 65.984 11.034 35.077 1.00 52.72 588 THR A CA 1
ATOM 4615 C C . THR A 1 608 ? 66.597 12.442 35.211 1.00 52.05 588 THR A C 1
ATOM 4616 O O . THR A 1 608 ? 67.721 12.600 35.701 1.00 50.13 588 THR A O 1
ATOM 4620 N N . GLY A 1 609 ? 65.832 13.456 34.805 1.00 51.17 589 GLY A N 1
ATOM 4621 C CA . GLY A 1 609 ? 66.228 14.844 34.974 1.00 48.88 589 GLY A CA 1
ATOM 4622 C C . GLY A 1 609 ? 66.718 15.095 36.379 1.00 50.73 589 GLY A C 1
ATOM 4623 O O . GLY A 1 609 ? 67.802 15.650 36.571 1.00 51.26 589 GLY A O 1
ATOM 4624 N N . ILE A 1 610 ? 65.942 14.644 37.361 1.00 52.28 590 ILE A N 1
ATOM 4625 C CA . ILE A 1 610 ? 66.196 14.985 38.763 1.00 54.72 590 ILE A CA 1
ATOM 4626 C C . ILE A 1 610 ? 67.516 14.418 39.277 1.00 53.92 590 ILE A C 1
ATOM 4627 O O . ILE A 1 610 ? 68.164 15.048 40.095 1.00 58.42 590 ILE A O 1
ATOM 4632 N N . PHE A 1 611 ? 67.906 13.237 38.811 1.00 52.95 591 PHE A N 1
ATOM 4633 C CA . PHE A 1 611 ? 69.126 12.580 39.306 1.00 51.47 591 PHE A CA 1
ATOM 4634 C C . PHE A 1 611 ? 70.398 13.069 38.589 1.00 53.36 591 PHE A C 1
ATOM 4635 O O . PHE A 1 611 ? 71.489 12.944 39.135 1.00 50.74 591 PHE A O 1
ATOM 4643 N N . LEU A 1 612 ? 70.252 13.605 37.372 1.00 54.03 592 LEU A N 1
ATOM 4644 C CA . LEU A 1 612 ? 71.371 14.231 36.645 1.00 53.99 592 LEU A CA 1
ATOM 4645 C C . LEU A 1 612 ? 71.509 15.695 37.021 1.00 54.71 592 LEU A C 1
ATOM 4646 O O . LEU A 1 612 ? 72.605 16.263 36.959 1.00 49.45 592 LEU A O 1
ATOM 4651 N N . ARG A 1 613 ? 70.383 16.321 37.370 1.00 57.78 593 ARG A N 1
ATOM 4652 C CA . ARG A 1 613 ? 70.389 17.708 37.839 1.00 56.72 593 ARG A CA 1
ATOM 4653 C C . ARG A 1 613 ? 71.318 17.714 39.027 1.00 55.35 593 ARG A C 1
ATOM 4654 O O . ARG A 1 613 ? 72.197 18.562 39.137 1.00 55.16 593 ARG A O 1
ATOM 4662 N N . GLU A 1 614 ? 71.142 16.706 39.879 1.00 55.75 594 GLU A N 1
ATOM 4663 C CA . GLU A 1 614 ? 71.751 16.659 41.198 1.00 55.97 594 GLU A CA 1
ATOM 4664 C C . GLU A 1 614 ? 73.110 15.972 41.264 1.00 52.03 594 GLU A C 1
ATOM 4665 O O . GLU A 1 614 ? 73.626 15.756 42.370 1.00 45.90 594 GLU A O 1
ATOM 4671 N N . ASN A 1 615 ? 73.679 15.617 40.109 1.00 53.13 595 ASN A N 1
ATOM 4672 C CA . ASN A 1 615 ? 74.961 14.900 40.070 1.00 58.97 595 ASN A CA 1
ATOM 4673 C C . ASN A 1 615 ? 74.947 13.641 40.965 1.00 61.01 595 ASN A C 1
ATOM 4674 O O . ASN A 1 615 ? 75.790 13.476 41.854 1.00 65.24 595 ASN A O 1
ATOM 4679 N N . ILE A 1 616 ? 73.960 12.775 40.739 1.00 58.84 596 ILE A N 1
ATOM 4680 C CA . ILE A 1 616 ? 73.843 11.489 41.443 1.00 55.22 596 ILE A CA 1
ATOM 4681 C C . ILE A 1 616 ? 74.241 10.352 40.494 1.00 53.90 596 ILE A C 1
ATOM 4682 O O . ILE A 1 616 ? 74.923 9.399 40.882 1.00 50.46 596 ILE A O 1
ATOM 4687 N N . LEU A 1 617 ? 73.778 10.478 39.255 1.00 53.07 597 LEU A N 1
ATOM 4688 C CA . LEU A 1 617 ? 74.086 9.569 38.173 1.00 53.23 597 LEU A CA 1
ATOM 4689 C C . LEU A 1 617 ? 74.766 10.362 37.074 1.00 50.50 597 LEU A C 1
ATOM 4690 O O . LEU A 1 617 ? 74.603 11.569 36.989 1.00 44.16 597 LEU A O 1
ATOM 4695 N N . THR A 1 618 ? 75.502 9.672 36.217 1.00 51.61 598 THR A N 1
ATOM 4696 C CA . THR A 1 618 ? 76.035 10.281 34.999 1.00 52.67 598 THR A CA 1
ATOM 4697 C C . THR A 1 618 ? 75.137 9.912 33.831 1.00 54.30 598 THR A C 1
ATOM 4698 O O . THR A 1 618 ? 74.411 8.926 33.906 1.00 50.03 598 THR A O 1
ATOM 4702 N N . PRO A 1 619 ? 75.190 10.694 32.736 1.00 61.67 599 PRO A N 1
ATOM 4703 C CA . PRO A 1 619 ? 74.555 10.278 31.476 1.00 61.11 599 PRO A CA 1
ATOM 4704 C C . PRO A 1 619 ? 74.777 8.808 31.108 1.00 60.91 599 PRO A C 1
ATOM 4705 O O . PRO A 1 619 ? 73.817 8.100 30.830 1.00 64.49 599 PRO A O 1
ATOM 4709 N N . GLY A 1 620 ? 76.020 8.346 31.148 1.00 63.03 600 GLY A N 1
ATOM 4710 C CA . GLY A 1 620 ? 76.334 6.935 30.879 1.00 67.06 600 GLY A CA 1
ATOM 4711 C C . GLY A 1 620 ? 75.724 5.892 31.819 1.00 67.20 600 GLY A C 1
ATOM 4712 O O . GLY A 1 620 ? 75.791 4.688 31.553 1.00 68.81 600 GLY A O 1
ATOM 4713 N N . ASP A 1 621 ? 75.150 6.341 32.930 1.00 67.67 601 ASP A N 1
ATOM 4714 C CA . ASP A 1 621 ? 74.386 5.463 33.811 1.00 63.92 601 ASP A CA 1
ATOM 4715 C C . ASP A 1 621 ? 72.962 5.248 33.317 1.00 58.56 601 ASP A C 1
ATOM 4716 O O . ASP A 1 621 ? 72.368 4.254 33.647 1.00 55.21 601 ASP A O 1
ATOM 4721 N N . ILE A 1 622 ? 72.434 6.174 32.520 1.00 60.35 602 ILE A N 1
ATOM 4722 C CA . ILE A 1 622 ? 71.056 6.094 32.012 1.00 60.11 602 ILE A CA 1
ATOM 4723 C C . ILE A 1 622 ? 70.899 4.933 31.038 1.00 59.70 602 ILE A C 1
ATOM 4724 O O . ILE A 1 622 ? 69.943 4.164 31.113 1.00 56.95 602 ILE A O 1
ATOM 4729 N N . ASP A 1 623 ? 71.839 4.819 30.112 1.00 56.70 603 ASP A N 1
ATOM 4730 C CA . ASP A 1 623 ? 71.897 3.653 29.249 1.00 56.85 603 ASP A CA 1
ATOM 4731 C C . ASP A 1 623 ? 71.837 2.386 30.113 1.00 52.80 603 ASP A C 1
ATOM 4732 O O . ASP A 1 623 ? 71.013 1.505 29.889 1.00 52.43 603 ASP A O 1
ATOM 4737 N N . LEU A 1 624 ? 72.690 2.316 31.117 1.00 47.94 604 LEU A N 1
ATOM 4738 C CA . LEU A 1 624 ? 72.733 1.141 31.955 1.00 51.82 604 LEU A CA 1
ATOM 4739 C C . LEU A 1 624 ? 71.422 0.904 32.725 1.00 52.82 604 LEU A C 1
ATOM 4740 O O . LEU A 1 624 ? 71.043 -0.239 32.919 1.00 56.77 604 LEU A O 1
ATOM 4745 N N . ILE A 1 625 ? 70.735 1.973 33.156 1.00 57.88 605 ILE A N 1
ATOM 4746 C CA . ILE A 1 625 ? 69.479 1.843 33.919 1.00 53.17 605 ILE A CA 1
ATOM 4747 C C . ILE A 1 625 ? 68.431 1.191 33.043 1.00 47.34 605 ILE A C 1
ATOM 4748 O O . ILE A 1 625 ? 67.761 0.277 33.481 1.00 49.18 605 ILE A O 1
ATOM 4753 N N . ASN A 1 626 ? 68.303 1.681 31.814 1.00 43.44 606 ASN A N 1
ATOM 4754 C CA . ASN A 1 626 ? 67.385 1.131 30.834 1.00 46.00 606 ASN A CA 1
ATOM 4755 C C . ASN A 1 626 ? 67.523 -0.377 30.623 1.00 47.46 606 ASN A C 1
ATOM 4756 O O . ASN A 1 626 ? 66.519 -1.071 30.583 1.00 48.59 606 ASN A O 1
ATOM 4761 N N . SER A 1 627 ? 68.757 -0.865 30.495 1.00 44.99 607 SER A N 1
ATOM 4762 C CA . SER A 1 627 ? 69.035 -2.293 30.336 1.00 45.73 607 SER A CA 1
ATOM 4763 C C . SER A 1 627 ? 68.615 -3.106 31.554 1.00 46.14 607 SER A C 1
ATOM 4764 O O . SER A 1 627 ? 68.043 -4.200 31.410 1.00 44.01 607 SER A O 1
ATOM 4767 N N . LEU A 1 628 ? 68.961 -2.601 32.742 1.00 42.68 608 LEU A N 1
ATOM 4768 C CA . LEU A 1 628 ? 68.580 -3.257 33.990 1.00 45.85 608 LEU A CA 1
ATOM 4769 C C . LEU A 1 628 ? 67.042 -3.399 34.146 1.00 42.64 608 LEU A C 1
ATOM 4770 O O . LEU A 1 628 ? 66.555 -4.437 34.550 1.00 38.47 608 LEU A O 1
ATOM 4775 N N . VAL A 1 629 ? 66.301 -2.349 33.817 1.00 41.27 609 VAL A N 1
ATOM 4776 C CA . VAL A 1 629 ? 64.843 -2.405 33.807 1.00 44.47 609 VAL A CA 1
ATOM 4777 C C . VAL A 1 629 ? 64.366 -3.549 32.906 1.00 44.03 609 VAL A C 1
ATOM 4778 O O . VAL A 1 629 ? 63.576 -4.396 33.340 1.00 41.76 609 VAL A O 1
ATOM 4782 N N . ASP A 1 630 ? 64.869 -3.570 31.674 1.00 43.77 610 ASP A N 1
ATOM 4783 C CA . ASP A 1 630 ? 64.656 -4.680 30.739 1.00 45.85 610 ASP A CA 1
ATOM 4784 C C . ASP A 1 630 ? 64.937 -6.070 31.339 1.00 47.67 610 ASP A C 1
ATOM 4785 O O . ASP A 1 630 ? 64.149 -7.007 31.123 1.00 46.82 610 ASP A O 1
ATOM 4790 N N . GLU A 1 631 ? 66.043 -6.212 32.078 1.00 45.33 611 GLU A N 1
ATOM 4791 C CA . GLU A 1 631 ? 66.377 -7.493 32.725 1.00 45.19 611 GLU A CA 1
ATOM 4792 C C . GLU A 1 631 ? 65.385 -7.855 33.807 1.00 41.79 611 GLU A C 1
ATOM 4793 O O . GLU A 1 631 ? 64.927 -8.989 33.900 1.00 47.95 611 GLU A O 1
ATOM 4799 N N . LEU A 1 632 ? 65.118 -6.898 34.674 1.00 41.65 612 LEU A N 1
ATOM 4800 C CA . LEU A 1 632 ? 64.231 -7.099 35.826 1.00 37.71 612 LEU A CA 1
ATOM 4801 C C . LEU A 1 632 ? 62.808 -7.483 35.384 1.00 35.50 612 LEU A C 1
ATOM 4802 O O . LEU A 1 632 ? 62.138 -8.307 36.037 1.00 31.04 612 LEU A O 1
ATOM 4807 N N . CYS A 1 633 ? 62.385 -6.887 34.267 1.00 34.69 613 CYS A N 1
ATOM 4808 C CA . CYS A 1 633 ? 61.079 -7.129 33.671 1.00 36.36 613 CYS A CA 1
ATOM 4809 C C . CYS A 1 633 ? 61.019 -8.585 33.220 1.00 39.49 613 CYS A C 1
ATOM 4810 O O . CYS A 1 633 ? 60.095 -9.329 33.568 1.00 42.32 613 CYS A O 1
ATOM 4813 N N . VAL A 1 634 ? 62.023 -8.992 32.460 1.00 40.01 614 VAL A N 1
ATOM 4814 C CA . VAL A 1 634 ? 62.093 -10.349 31.947 1.00 40.41 614 VAL A CA 1
ATOM 4815 C C . VAL A 1 634 ? 62.039 -11.334 33.098 1.00 36.34 614 VAL A C 1
ATOM 4816 O O . VAL A 1 634 ? 61.342 -12.343 33.038 1.00 38.34 614 VAL A O 1
ATOM 4820 N N . ALA A 1 635 ? 62.757 -11.049 34.158 1.00 33.03 615 ALA A N 1
ATOM 4821 C CA . ALA A 1 635 ? 62.710 -11.945 35.319 1.00 33.82 615 ALA A CA 1
ATOM 4822 C C . ALA A 1 635 ? 61.346 -11.925 36.028 1.00 34.43 615 ALA A C 1
ATOM 4823 O O . ALA A 1 635 ? 60.859 -12.950 36.480 1.00 39.77 615 ALA A O 1
ATOM 4825 N N . VAL A 1 636 ? 60.733 -10.757 36.148 1.00 33.71 616 VAL A N 1
ATOM 4826 C CA . VAL A 1 636 ? 59.408 -10.675 36.783 1.00 31.97 616 VAL A CA 1
ATOM 4827 C C . VAL A 1 636 ? 58.309 -11.254 35.891 1.00 31.50 616 VAL A C 1
ATOM 4828 O O . VAL A 1 636 ? 57.350 -11.833 36.391 1.00 29.73 616 VAL A O 1
ATOM 4832 N N . ARG A 1 637 ? 58.466 -11.089 34.581 1.00 31.18 617 ARG A N 1
ATOM 4833 C CA . ARG A 1 637 ? 57.540 -11.659 33.630 1.00 34.06 617 ARG A CA 1
ATOM 4834 C C . ARG A 1 637 ? 57.405 -13.168 33.772 1.00 36.26 617 ARG A C 1
ATOM 4835 O O . ARG A 1 637 ? 56.301 -13.695 33.615 1.00 37.14 617 ARG A O 1
ATOM 4843 N N . ASP A 1 638 ? 58.487 -13.864 34.095 1.00 36.71 618 ASP A N 1
ATOM 4844 C CA . ASP A 1 638 ? 58.404 -15.321 34.197 1.00 37.37 618 ASP A CA 1
ATOM 4845 C C . ASP A 1 638 ? 57.383 -15.749 35.263 1.00 35.59 618 ASP A C 1
ATOM 4846 O O . ASP A 1 638 ? 56.795 -16.820 35.132 1.00 35.36 618 ASP A O 1
ATOM 4851 N N . GLN A 1 639 ? 57.198 -14.924 36.294 1.00 32.77 619 GLN A N 1
ATOM 4852 C CA . GLN A 1 639 ? 56.347 -15.245 37.445 1.00 34.18 619 GLN A CA 1
ATOM 4853 C C . GLN A 1 639 ? 55.047 -14.405 37.563 1.00 30.41 619 GLN A C 1
ATOM 4854 O O . GLN A 1 639 ? 54.435 -14.394 38.628 1.00 28.43 619 GLN A O 1
ATOM 4860 N N . VAL A 1 640 ? 54.620 -13.708 36.506 1.00 28.46 620 VAL A N 1
ATOM 4861 C CA . VAL A 1 640 ? 53.514 -12.771 36.649 1.00 28.14 620 VAL A CA 1
ATOM 4862 C C . VAL A 1 640 ? 52.258 -13.382 37.213 1.00 28.99 620 VAL A C 1
ATOM 4863 O O . VAL A 1 640 ? 51.528 -12.695 37.981 1.00 27.49 620 VAL A O 1
ATOM 4867 N N . ILE A 1 641 ? 51.976 -14.605 36.793 1.00 26.54 621 ILE A N 1
ATOM 4868 C CA . ILE A 1 641 ? 50.807 -15.329 37.230 1.00 25.36 621 ILE A CA 1
ATOM 4869 C C . ILE A 1 641 ? 50.866 -15.605 38.716 1.00 25.17 621 ILE A C 1
ATOM 4870 O O . ILE A 1 641 ? 49.863 -15.537 39.386 1.00 25.62 621 ILE A O 1
ATOM 4875 N N . GLY A 1 642 ? 52.040 -15.934 39.228 1.00 24.31 622 GLY A N 1
ATOM 4876 C CA . GLY A 1 642 ? 52.180 -16.115 40.652 1.00 25.84 622 GLY A CA 1
ATOM 4877 C C . GLY A 1 642 ? 51.932 -14.873 41.479 1.00 27.02 622 GLY A C 1
ATOM 4878 O O . GLY A 1 642 ? 51.197 -14.935 42.428 1.00 27.55 622 GLY A O 1
ATOM 4879 N N . LEU A 1 643 ? 52.495 -13.737 41.098 1.00 28.40 623 LEU A N 1
ATOM 4880 C CA . LEU A 1 643 ? 52.301 -12.484 41.840 1.00 29.72 623 LEU A CA 1
ATOM 4881 C C . LEU A 1 643 ? 50.867 -11.914 41.818 1.00 29.97 623 LEU A C 1
ATOM 4882 O O . LEU A 1 643 ? 50.264 -11.481 42.852 1.00 35.26 623 LEU A O 1
ATOM 4887 N N . THR A 1 644 ? 50.304 -11.972 40.627 1.00 28.05 624 THR A N 1
ATOM 4888 C CA . THR A 1 644 ? 48.923 -11.629 40.433 1.00 26.21 624 THR A CA 1
ATOM 4889 C C . THR A 1 644 ? 48.009 -12.598 41.178 1.00 25.99 624 THR A C 1
ATOM 4890 O O . THR A 1 644 ? 47.011 -12.194 41.723 1.00 28.96 624 THR A O 1
ATOM 4894 N N . ASP A 1 645 ? 48.363 -13.877 41.187 1.00 27.22 625 ASP A N 1
ATOM 4895 C CA . ASP A 1 645 ? 47.606 -14.905 41.886 1.00 26.05 625 ASP A CA 1
ATOM 4896 C C . ASP A 1 645 ? 47.670 -14.602 43.368 1.00 28.07 625 ASP A C 1
ATOM 4897 O O . ASP A 1 645 ? 46.748 -14.849 44.121 1.00 27.29 625 ASP A O 1
ATOM 4902 N N . ALA A 1 646 ? 48.824 -14.078 43.742 1.00 28.35 626 ALA A N 1
ATOM 4903 C CA . ALA A 1 646 ? 49.241 -13.729 45.086 1.00 28.74 626 ALA A CA 1
ATOM 4904 C C . ALA A 1 646 ? 48.358 -12.659 45.665 1.00 27.38 626 ALA A C 1
ATOM 4905 O O . ALA A 1 646 ? 48.225 -12.564 46.875 1.00 27.13 626 ALA A O 1
ATOM 4907 N N . PHE A 1 647 ? 47.740 -11.864 44.802 1.00 26.77 627 PHE A N 1
ATOM 4908 C CA . PHE A 1 647 ? 46.706 -10.945 45.338 1.00 27.13 627 PHE A CA 1
ATOM 4909 C C . PHE A 1 647 ? 45.522 -11.604 46.109 1.00 26.22 627 PHE A C 1
ATOM 4910 O O . PHE A 1 647 ? 45.007 -11.017 47.040 1.00 28.19 627 PHE A O 1
ATOM 4918 N N . GLY A 1 648 ? 45.076 -12.781 45.693 1.00 26.16 628 GLY A N 1
ATOM 4919 C CA . GLY A 1 648 ? 44.109 -13.595 46.375 1.00 26.15 628 GLY A CA 1
ATOM 4920 C C . GLY A 1 648 ? 42.690 -13.347 45.928 1.00 26.21 628 GLY A C 1
ATOM 4921 O O . GLY A 1 648 ? 41.779 -13.751 46.616 1.00 28.25 628 GLY A O 1
ATOM 4922 N N . LEU A 1 649 ? 42.509 -12.698 44.778 1.00 26.87 629 LEU A N 1
ATOM 4923 C CA . LEU A 1 649 ? 41.183 -12.371 44.230 1.00 27.08 629 LEU A CA 1
ATOM 4924 C C . LEU A 1 649 ? 40.418 -13.494 43.523 1.00 26.54 629 LEU A C 1
ATOM 4925 O O . LEU A 1 649 ? 40.892 -14.055 42.553 1.00 28.12 629 LEU A O 1
ATOM 4930 N N . SER A 1 650 ? 39.210 -13.791 43.999 1.00 26.11 630 SER A N 1
ATOM 4931 C CA . SER A 1 650 ? 38.320 -14.709 43.302 1.00 25.38 630 SER A CA 1
ATOM 4932 C C . SER A 1 650 ? 37.792 -14.007 42.059 1.00 25.60 630 SER A C 1
ATOM 4933 O O . SER A 1 650 ? 38.059 -12.826 41.862 1.00 24.82 630 SER A O 1
ATOM 4936 N N . ASP A 1 651 ? 37.047 -14.722 41.225 1.00 26.23 631 ASP A N 1
ATOM 4937 C CA . ASP A 1 651 ? 36.529 -14.137 39.981 1.00 26.57 631 ASP A CA 1
ATOM 4938 C C . ASP A 1 651 ? 35.453 -13.089 40.247 1.00 26.76 631 ASP A C 1
ATOM 4939 O O . ASP A 1 651 ? 35.235 -12.176 39.428 1.00 28.97 631 ASP A O 1
ATOM 4944 N N . PHE A 1 652 ? 34.817 -13.173 41.395 1.00 23.22 632 PHE A N 1
ATOM 4945 C CA . PHE A 1 652 ? 33.860 -12.179 41.758 1.00 23.76 632 PHE A CA 1
ATOM 4946 C C . PHE A 1 652 ? 34.543 -10.788 41.838 1.00 23.71 632 PHE A C 1
ATOM 4947 O O . PHE A 1 652 ? 34.004 -9.801 41.334 1.00 20.38 632 PHE A O 1
ATOM 4955 N N . PHE A 1 653 ? 35.693 -10.706 42.522 1.00 24.37 633 PHE A N 1
ATOM 4956 C CA . PHE A 1 653 ? 36.392 -9.411 42.665 1.00 25.56 633 PHE A CA 1
ATOM 4957 C C . PHE A 1 653 ? 37.133 -9.011 41.399 1.00 25.11 633 PHE A C 1
ATOM 4958 O O . PHE A 1 653 ? 37.406 -7.835 41.196 1.00 24.00 633 PHE A O 1
ATOM 4966 N N . ILE A 1 654 ? 37.426 -9.971 40.531 1.00 24.83 634 ILE A N 1
ATOM 4967 C CA . ILE A 1 654 ? 37.896 -9.622 39.202 1.00 25.64 634 ILE A CA 1
ATOM 4968 C C . ILE A 1 654 ? 36.802 -8.834 38.508 1.00 25.06 634 ILE A C 1
ATOM 4969 O O . ILE A 1 654 ? 37.009 -7.692 38.083 1.00 25.50 634 ILE A O 1
ATOM 4974 N N . ASN A 1 655 ? 35.634 -9.460 38.449 1.00 24.55 635 ASN A N 1
ATOM 4975 C CA . ASN A 1 655 ? 34.463 -8.964 37.767 1.00 24.90 635 ASN A CA 1
ATOM 4976 C C . ASN A 1 655 ? 34.759 -8.576 36.304 1.00 26.77 635 ASN A C 1
ATOM 4977 O O . ASN A 1 655 ? 34.314 -7.534 35.802 1.00 28.85 635 ASN A O 1
ATOM 4982 N N . ALA A 1 656 ? 35.499 -9.434 35.614 1.00 26.83 636 ALA A N 1
ATOM 4983 C CA . ALA A 1 656 ? 35.876 -9.169 34.218 1.00 29.16 636 ALA A CA 1
ATOM 4984 C C . ALA A 1 656 ? 36.267 -10.458 33.483 1.00 26.21 636 ALA A C 1
ATOM 4985 O O . ALA A 1 656 ? 37.259 -11.070 33.824 1.00 22.83 636 ALA A O 1
ATOM 4987 N N . PRO A 1 657 ? 35.495 -10.835 32.455 1.00 25.91 637 PRO A N 1
ATOM 4988 C CA . PRO A 1 657 ? 35.743 -12.082 31.766 1.00 26.04 637 PRO A CA 1
ATOM 4989 C C . PRO A 1 657 ? 37.180 -12.246 31.353 1.00 25.00 637 PRO A C 1
ATOM 4990 O O . PRO A 1 657 ? 37.707 -13.319 31.560 1.00 27.40 637 PRO A O 1
ATOM 4994 N N . ILE A 1 658 ? 37.836 -11.214 30.830 1.00 24.62 638 ILE A N 1
ATOM 4995 C CA . ILE A 1 658 ? 39.210 -11.410 30.321 1.00 24.25 638 ILE A CA 1
ATOM 4996 C C . ILE A 1 658 ? 40.276 -11.501 31.421 1.00 23.20 638 ILE A C 1
ATOM 4997 O O . ILE A 1 658 ? 41.475 -11.653 31.139 1.00 22.98 638 ILE A O 1
ATOM 5002 N N . GLY A 1 659 ? 39.836 -11.407 32.669 1.00 22.92 639 GLY A N 1
ATOM 5003 C CA . GLY A 1 659 ? 40.703 -11.511 33.822 1.00 22.55 639 GLY A CA 1
ATOM 5004 C C . GLY A 1 659 ? 40.402 -12.761 34.607 1.00 23.54 639 GLY A C 1
ATOM 5005 O O . GLY A 1 659 ? 40.842 -12.899 35.761 1.00 24.41 639 GLY A O 1
ATOM 5006 N N . SER A 1 660 ? 39.689 -13.689 33.988 1.00 25.52 640 SER A N 1
ATOM 5007 C CA . SER A 1 660 ? 39.425 -14.984 34.616 1.00 30.17 640 SER A CA 1
ATOM 5008 C C . SER A 1 660 ? 40.667 -15.771 35.024 1.00 30.04 640 SER A C 1
ATOM 5009 O O . SER A 1 660 ? 41.644 -15.840 34.276 1.00 30.33 640 SER A O 1
ATOM 5012 N N . TYR A 1 661 ? 40.606 -16.331 36.241 1.00 28.83 641 TYR A N 1
ATOM 5013 C CA . TYR A 1 661 ? 41.645 -17.160 36.794 1.00 28.19 641 TYR A CA 1
ATOM 5014 C C . TYR A 1 661 ? 42.147 -18.234 35.837 1.00 28.57 641 TYR A C 1
ATOM 5015 O O . TYR A 1 661 ? 43.352 -18.401 35.674 1.00 29.02 641 TYR A O 1
ATOM 5024 N N . ASP A 1 662 ? 41.222 -18.967 35.229 1.00 30.23 642 ASP A N 1
ATOM 5025 C CA . ASP A 1 662 ? 41.553 -20.113 34.385 1.00 30.32 642 ASP A CA 1
ATOM 5026 C C . ASP A 1 662 ? 41.897 -19.696 32.960 1.00 31.86 642 ASP A C 1
ATOM 5027 O O . ASP A 1 662 ? 42.326 -20.534 32.156 1.00 31.26 642 ASP A O 1
ATOM 5032 N N . GLY A 1 663 ? 41.705 -18.413 32.635 1.00 30.16 643 GLY A N 1
ATOM 5033 C CA . GLY A 1 663 ? 42.255 -17.869 31.398 1.00 30.20 643 GLY A CA 1
ATOM 5034 C C . GLY A 1 663 ? 41.417 -18.134 30.170 1.00 31.75 643 GLY A C 1
ATOM 5035 O O . GLY A 1 663 ? 41.854 -17.850 29.035 1.00 31.58 643 GLY A O 1
ATOM 5036 N N . ASN A 1 664 ? 40.200 -18.637 30.360 1.00 31.28 644 ASN A N 1
ATOM 5037 C CA . ASN A 1 664 ? 39.342 -18.952 29.213 1.00 30.83 644 ASN A CA 1
ATOM 5038 C C . ASN A 1 664 ? 38.662 -17.673 28.784 1.00 29.90 644 ASN A C 1
ATOM 5039 O O . ASN A 1 664 ? 37.448 -17.511 28.843 1.00 30.08 644 ASN A O 1
ATOM 5044 N N . VAL A 1 665 ? 39.502 -16.757 28.347 1.00 31.46 645 VAL A N 1
ATOM 5045 C CA . VAL A 1 665 ? 39.147 -15.350 28.201 1.00 31.66 645 VAL A CA 1
ATOM 5046 C C . VAL A 1 665 ? 38.026 -15.152 27.195 1.00 31.31 645 VAL A C 1
ATOM 5047 O O . VAL A 1 66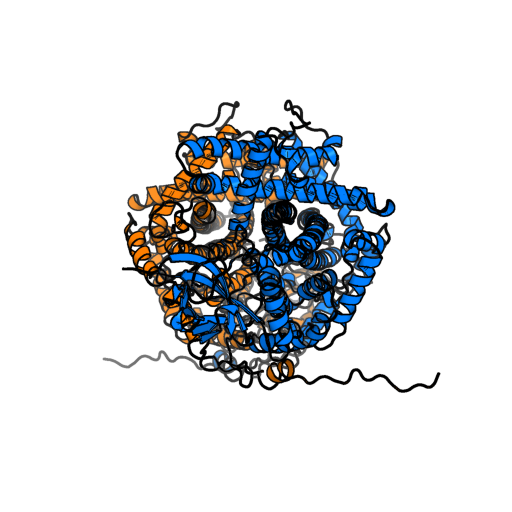5 ? 37.088 -14.412 27.431 1.00 37.38 645 VAL A O 1
ATOM 5051 N N . TYR A 1 666 ? 38.134 -15.836 26.073 1.00 30.16 646 TYR A N 1
ATOM 5052 C CA . TYR A 1 666 ? 37.288 -15.588 24.920 1.00 28.69 646 TYR A CA 1
ATOM 5053 C C . TYR A 1 666 ? 35.932 -16.237 25.083 1.00 27.39 646 TYR A C 1
ATOM 5054 O O . TYR A 1 666 ? 34.923 -15.648 24.762 1.00 25.45 646 TYR A O 1
ATOM 5063 N N . GLU A 1 667 ? 35.911 -17.441 25.630 1.00 31.36 647 GLU A N 1
ATOM 5064 C CA . GLU A 1 667 ? 34.661 -18.096 25.918 1.00 34.49 647 GLU A CA 1
ATOM 5065 C C . GLU A 1 667 ? 33.860 -17.259 26.906 1.00 34.22 647 GLU A C 1
ATOM 5066 O O . GLU A 1 667 ? 32.687 -16.927 26.645 1.00 33.13 647 GLU A O 1
ATOM 5072 N N . LYS A 1 668 ? 34.500 -16.882 28.019 1.00 33.83 648 LYS A N 1
ATOM 5073 C CA . LYS A 1 668 ? 33.805 -16.135 29.074 1.00 32.93 648 LYS A CA 1
ATOM 5074 C C . LYS A 1 668 ? 33.382 -14.761 28.636 1.00 30.40 648 LYS A C 1
ATOM 5075 O O . LYS A 1 668 ? 32.291 -14.331 28.980 1.00 30.87 648 LYS A O 1
ATOM 5081 N N . TYR A 1 669 ? 34.212 -14.103 27.835 1.00 27.68 649 TYR A N 1
ATOM 5082 C CA . TYR A 1 669 ? 33.899 -12.773 27.302 1.00 27.69 649 TYR A CA 1
ATOM 5083 C C . TYR A 1 669 ? 32.717 -12.828 26.359 1.00 24.18 649 TYR A C 1
ATOM 5084 O O . TYR A 1 669 ? 31.807 -12.030 26.419 1.00 21.66 649 TYR A O 1
ATOM 5093 N N . PHE A 1 670 ? 32.726 -13.788 25.467 1.00 25.29 650 PHE A N 1
ATOM 5094 C CA . PHE A 1 670 ? 31.569 -13.975 24.585 1.00 25.90 650 PHE A CA 1
ATOM 5095 C C . PHE A 1 670 ? 30.299 -14.352 25.420 1.00 24.38 650 PHE A C 1
ATOM 5096 O O . PHE A 1 670 ? 29.193 -13.938 25.100 1.00 24.70 650 PHE A O 1
ATOM 5104 N N . ALA A 1 671 ? 30.468 -15.085 26.514 1.00 22.99 651 ALA A N 1
ATOM 5105 C CA . ALA A 1 671 ? 29.327 -15.541 27.277 1.00 22.62 651 ALA A CA 1
ATOM 5106 C C . ALA A 1 671 ? 28.745 -14.378 28.043 1.00 24.70 651 ALA A C 1
ATOM 5107 O O . ALA A 1 671 ? 27.562 -14.123 27.924 1.00 25.10 651 ALA A O 1
ATOM 5109 N N . LYS A 1 672 ? 29.587 -13.613 28.746 1.00 27.31 652 LYS A N 1
ATOM 5110 C CA . LYS A 1 672 ? 29.144 -12.397 29.454 1.00 28.67 652 LYS A CA 1
ATOM 5111 C C . LYS A 1 672 ? 28.352 -11.467 28.529 1.00 27.21 652 LYS A C 1
ATOM 5112 O O . LYS A 1 672 ? 27.243 -11.051 28.880 1.00 29.67 652 LYS A O 1
ATOM 5118 N N . VAL A 1 673 ? 28.899 -11.161 27.349 1.00 24.07 653 VAL A N 1
ATOM 5119 C CA . VAL A 1 673 ? 28.225 -10.277 26.385 1.00 22.93 653 VAL A CA 1
ATOM 5120 C C . VAL A 1 673 ? 26.837 -10.784 25.946 1.00 22.92 653 VAL A C 1
ATOM 5121 O O . VAL A 1 673 ? 25.864 -10.023 25.890 1.00 19.59 653 VAL A O 1
ATOM 5125 N N . ASN A 1 674 ? 26.744 -12.082 25.670 1.00 24.14 654 ASN A N 1
ATOM 5126 C CA . ASN A 1 674 ? 25.496 -12.684 25.234 1.00 24.30 654 ASN A CA 1
ATOM 5127 C C . ASN A 1 674 ? 24.483 -12.813 26.372 1.00 26.41 654 ASN A C 1
ATOM 5128 O O . ASN A 1 674 ? 23.309 -12.580 26.161 1.00 26.11 654 ASN A O 1
ATOM 5133 N N . GLN A 1 675 ? 24.943 -13.206 27.560 1.00 27.59 655 GLN A N 1
ATOM 5134 C CA . GLN A 1 675 ? 24.101 -13.276 28.736 1.00 30.86 655 GLN A CA 1
ATOM 5135 C C . GLN A 1 675 ? 23.499 -11.873 29.081 1.00 29.57 655 GLN A C 1
ATOM 5136 O O . GLN A 1 675 ? 22.300 -11.718 29.318 1.00 25.02 655 GLN A O 1
ATOM 5142 N N . GLN A 1 676 ? 24.309 -10.837 29.040 1.00 28.81 656 GLN A N 1
ATOM 5143 C CA . GLN A 1 676 ? 23.778 -9.507 29.320 1.00 28.76 656 GLN A CA 1
ATOM 5144 C C . GLN A 1 676 ? 22.967 -8.913 28.171 1.00 29.65 656 GLN A C 1
ATOM 5145 O O . GLN A 1 676 ? 22.166 -8.003 28.378 1.00 29.21 656 GLN A O 1
ATOM 5151 N N . ASN A 1 677 ? 23.186 -9.407 26.955 1.00 31.16 657 ASN A N 1
ATOM 5152 C CA . ASN A 1 677 ? 22.501 -8.894 25.790 1.00 31.69 657 ASN A CA 1
ATOM 5153 C C . ASN A 1 677 ? 22.011 -10.050 24.929 1.00 35.83 657 ASN A C 1
ATOM 5154 O O . ASN A 1 677 ? 22.519 -10.269 23.834 1.00 35.04 657 ASN A O 1
ATOM 5159 N N . PRO A 1 678 ? 21.004 -10.801 25.409 1.00 40.51 658 PRO A N 1
ATOM 5160 C CA . PRO A 1 678 ? 20.479 -11.865 24.515 1.00 41.45 658 PRO A CA 1
ATOM 5161 C C . PRO A 1 678 ? 20.199 -11.290 23.121 1.00 43.40 658 PRO A C 1
ATOM 5162 O O . PRO A 1 678 ? 19.660 -10.178 23.012 1.00 45.55 658 PRO A O 1
ATOM 5166 N N . ALA A 1 679 ? 20.571 -12.020 22.072 1.00 43.41 659 ALA A N 1
ATOM 5167 C CA . ALA A 1 679 ? 20.506 -11.476 20.707 1.00 46.39 659 ALA A CA 1
ATOM 5168 C C . ALA A 1 679 ? 19.360 -12.054 19.859 1.00 48.13 659 ALA A C 1
ATOM 5169 O O . ALA A 1 679 ? 19.437 -12.068 18.619 1.00 44.35 659 ALA A O 1
ATOM 5171 N N . THR A 1 680 ? 18.281 -12.489 20.500 1.00 49.67 660 THR A N 1
ATOM 5172 C CA . THR A 1 680 ? 17.238 -13.173 19.735 1.00 52.27 660 THR A CA 1
ATOM 5173 C C . THR A 1 680 ? 16.451 -12.205 18.844 1.00 49.33 660 THR A C 1
ATOM 5174 O O . THR A 1 680 ? 15.937 -12.633 17.798 1.00 52.98 660 THR A O 1
ATOM 5178 N N . ASN A 1 681 ? 16.373 -10.924 19.223 1.00 43.21 661 ASN A N 1
ATOM 5179 C CA . ASN A 1 681 ? 15.765 -9.912 18.341 1.00 40.78 661 ASN A CA 1
ATOM 5180 C C . ASN A 1 681 ? 16.843 -9.119 17.577 1.00 39.29 661 ASN A C 1
ATOM 5181 O O . ASN A 1 681 ? 17.711 -8.487 18.183 1.00 38.19 661 ASN A O 1
ATOM 5186 N N . PRO A 1 682 ? 16.791 -9.141 16.234 1.00 37.97 662 PRO A N 1
ATOM 5187 C CA . PRO A 1 682 ? 17.781 -8.398 15.451 1.00 36.99 662 PRO A CA 1
ATOM 5188 C C . PRO A 1 682 ? 17.403 -6.921 15.202 1.00 36.71 662 PRO A C 1
ATOM 5189 O O . PRO A 1 682 ? 18.187 -6.211 14.584 1.00 35.91 662 PRO A O 1
ATOM 5193 N N . ARG A 1 683 ? 16.199 -6.508 15.618 1.00 36.15 663 ARG A N 1
ATOM 5194 C CA . ARG A 1 683 ? 15.721 -5.121 15.515 1.00 36.86 663 ARG A CA 1
ATOM 5195 C C . ARG A 1 683 ? 15.936 -4.408 16.827 1.00 37.86 663 ARG A C 1
ATOM 5196 O O . ARG A 1 683 ? 15.934 -5.037 17.886 1.00 37.98 663 ARG A O 1
ATOM 5204 N N . PRO A 1 684 ? 16.087 -3.083 16.773 1.00 36.97 664 PRO A N 1
ATOM 5205 C CA . PRO A 1 684 ? 16.155 -2.319 18.007 1.00 36.09 664 PRO A CA 1
ATOM 5206 C C . PRO A 1 684 ? 14.761 -1.935 18.528 1.00 32.42 664 PRO A C 1
ATOM 5207 O O . PRO A 1 684 ? 13.786 -2.000 17.794 1.00 34.38 664 PRO A O 1
ATOM 5211 N N . PRO A 1 685 ? 14.670 -1.522 19.786 1.00 29.73 665 PRO A N 1
ATOM 5212 C CA . PRO A 1 685 ? 13.372 -1.038 20.310 1.00 30.97 665 PRO A CA 1
ATOM 5213 C C . PRO A 1 685 ? 12.830 0.177 19.541 1.00 31.76 665 PRO A C 1
ATOM 5214 O O . PRO A 1 685 ? 11.666 0.463 19.617 1.00 34.05 665 PRO A O 1
ATOM 5218 N N . TYR A 1 686 ? 13.692 0.916 18.861 1.00 32.29 666 TYR A N 1
ATOM 5219 C CA . TYR A 1 686 ? 13.273 2.083 18.066 1.00 33.64 666 TYR A CA 1
ATOM 5220 C C . TYR A 1 686 ? 13.155 1.711 16.568 1.00 34.05 666 TYR A C 1
ATOM 5221 O O . TYR A 1 686 ? 13.269 2.582 15.707 1.00 35.97 666 TYR A O 1
ATOM 5230 N N . TYR A 1 687 ? 12.937 0.434 16.257 1.00 31.45 667 TYR A N 1
ATOM 5231 C CA . TYR A 1 687 ? 12.772 0.045 14.866 1.00 36.85 667 TYR A CA 1
ATOM 5232 C C . TYR A 1 687 ? 11.594 0.766 14.196 1.00 38.53 667 TYR A C 1
ATOM 5233 O O . TYR A 1 687 ? 11.784 1.543 13.251 1.00 39.15 667 TYR A O 1
ATOM 5242 N N . GLU A 1 688 ? 10.396 0.517 14.717 1.00 41.71 668 GLU A N 1
ATOM 5243 C CA . GLU A 1 688 ? 9.149 1.001 14.124 1.00 43.33 668 GLU A CA 1
ATOM 5244 C C . GLU A 1 688 ? 9.028 2.504 14.185 1.00 42.55 668 GLU A C 1
ATOM 5245 O O . GLU A 1 688 ? 8.471 3.124 13.275 1.00 49.56 668 GLU A O 1
ATOM 5251 N N . SER A 1 689 ? 9.559 3.104 15.239 1.00 40.46 669 SER A N 1
ATOM 5252 C CA . SER A 1 689 ? 9.424 4.543 15.422 1.00 38.72 669 SER A CA 1
ATOM 5253 C C . SER A 1 689 ? 10.531 5.395 14.727 1.00 40.42 669 SER A C 1
ATOM 5254 O O . SER A 1 689 ? 10.275 6.551 14.342 1.00 40.56 669 SER A O 1
ATOM 5257 N N . THR A 1 690 ? 11.740 4.845 14.576 1.00 37.47 670 THR A N 1
ATOM 5258 C CA . THR A 1 690 ? 12.882 5.648 14.166 1.00 38.17 670 THR A CA 1
ATOM 5259 C C . THR A 1 690 ? 13.625 5.103 12.959 1.00 39.46 670 THR A C 1
ATOM 5260 O O . THR A 1 690 ? 13.778 5.820 11.977 1.00 39.33 670 THR A O 1
ATOM 5264 N N . LEU A 1 691 ? 14.118 3.864 13.049 1.00 40.50 671 LEU A N 1
ATOM 5265 C CA . LEU A 1 691 ? 14.975 3.275 11.982 1.00 38.03 671 LEU A CA 1
ATOM 5266 C C . LEU A 1 691 ? 14.238 2.906 10.667 1.00 35.82 671 LEU A C 1
ATOM 5267 O O . LEU A 1 691 ? 14.622 3.349 9.590 1.00 34.65 671 LEU A O 1
ATOM 5272 N N . LYS A 1 692 ? 13.202 2.085 10.748 1.00 38.04 672 LYS A N 1
ATOM 5273 C CA . LYS A 1 692 ? 12.365 1.819 9.567 1.00 41.77 672 LYS A CA 1
ATOM 5274 C C . LYS A 1 692 ? 11.847 3.116 8.906 1.00 40.46 672 LYS A C 1
ATOM 5275 O O . LYS A 1 692 ? 12.132 3.362 7.738 1.00 37.43 672 LYS A O 1
ATOM 5281 N N . PRO A 1 693 ? 11.140 3.975 9.652 1.00 42.84 673 PRO A N 1
ATOM 5282 C CA . PRO A 1 693 ? 10.694 5.210 8.978 1.00 46.72 673 PRO A CA 1
ATOM 5283 C C . PRO A 1 693 ? 11.809 5.960 8.217 1.00 43.51 673 PRO A C 1
ATOM 5284 O O . PRO A 1 693 ? 11.604 6.386 7.096 1.00 49.07 673 PRO A O 1
ATOM 5288 N N . PHE A 1 694 ? 12.961 6.108 8.840 1.00 40.97 674 PHE A N 1
ATOM 5289 C CA . PHE A 1 694 ? 14.147 6.688 8.220 1.00 41.00 674 PHE A CA 1
ATOM 5290 C C . PHE A 1 694 ? 14.619 5.988 6.939 1.00 41.88 674 PHE A C 1
ATOM 5291 O O . PHE A 1 694 ? 14.666 6.600 5.870 1.00 44.99 674 PHE A O 1
ATOM 5299 N N . LEU A 1 695 ? 14.999 4.719 7.071 1.00 42.04 675 LEU A N 1
ATOM 5300 C CA . LEU A 1 695 ? 15.496 3.926 5.950 1.00 44.18 675 LEU A CA 1
ATOM 5301 C C . LEU A 1 695 ? 14.501 3.779 4.779 1.00 45.33 675 LEU A C 1
ATOM 5302 O O . LEU A 1 695 ? 14.913 3.529 3.649 1.00 49.61 675 LEU A O 1
ATOM 5307 N N . PHE A 1 696 ? 13.204 3.865 5.078 1.00 44.88 676 PHE A N 1
ATOM 5308 C CA . PHE A 1 696 ? 12.130 3.723 4.095 1.00 44.30 676 PHE A CA 1
ATOM 5309 C C . PHE A 1 696 ? 11.411 5.048 3.849 1.00 43.93 676 PHE A C 1
ATOM 5310 O O . PHE A 1 696 ? 10.231 5.074 3.456 1.00 40.09 676 PHE A O 1
ATOM 5318 N N . ARG A 1 697 ? 12.132 6.145 4.072 1.00 41.54 677 ARG A N 1
ATOM 5319 C CA . ARG A 1 697 ? 11.554 7.451 3.892 1.00 42.85 677 ARG A CA 1
ATOM 5320 C C . ARG A 1 697 ? 11.301 7.699 2.395 1.00 46.47 677 ARG A C 1
ATOM 5321 O O . ARG A 1 697 ? 12.096 7.283 1.544 1.00 38.57 677 ARG A O 1
ATOM 5329 N N . GLU A 1 698 ? 10.181 8.359 2.087 1.00 53.72 678 GLU A N 1
ATOM 5330 C CA . GLU A 1 698 ? 9.814 8.651 0.692 1.00 58.73 678 GLU A CA 1
ATOM 5331 C C . GLU A 1 698 ? 10.707 9.753 0.110 1.00 59.44 678 GLU A C 1
ATOM 5332 O O . GLU A 1 698 ? 11.483 10.388 0.834 1.00 50.11 678 GLU A O 1
ATOM 5338 N N . GLU A 1 699 ? 10.618 9.950 -1.205 1.00 66.84 679 GLU A N 1
ATOM 5339 C CA . GLU A 1 699 ? 11.488 10.895 -1.904 1.00 72.20 679 GLU A CA 1
ATOM 5340 C C . GLU A 1 699 ? 11.002 12.318 -1.720 1.00 75.97 679 GLU A C 1
ATOM 5341 O O . GLU A 1 699 ? 9.795 12.574 -1.777 1.00 65.21 679 GLU A O 1
ATOM 5347 N N . GLU A 1 700 ? 11.949 13.228 -1.485 1.00 83.11 680 GLU A N 1
ATOM 5348 C CA . GLU A 1 700 ? 11.657 14.658 -1.342 1.00 94.14 680 GLU A CA 1
ATOM 5349 C C . GLU A 1 700 ? 11.414 15.242 -2.723 1.00 95.37 680 GLU A C 1
ATOM 5350 O O . GLU A 1 700 ? 12.294 15.144 -3.588 1.00 91.51 680 GLU A O 1
ATOM 5356 N N . ASP A 1 701 ? 10.243 15.854 -2.930 1.00 98.32 681 ASP A N 1
ATOM 5357 C CA . ASP A 1 701 ? 9.915 16.423 -4.242 1.00 102.85 681 ASP A CA 1
ATOM 5358 C C . ASP A 1 701 ? 10.335 17.886 -4.379 1.00 98.42 681 ASP A C 1
ATOM 5359 O O . ASP A 1 701 ? 9.672 18.794 -3.865 1.00 86.27 681 ASP A O 1
ATOM 5364 N N . ASP A 1 702 ? 11.448 18.084 -5.089 1.00 102.30 682 ASP A N 1
ATOM 5365 C CA . ASP A 1 702 ? 11.902 19.406 -5.522 1.00 105.02 682 ASP A CA 1
ATOM 5366 C C . ASP A 1 702 ? 11.277 19.793 -6.880 1.00 101.69 682 ASP A C 1
ATOM 5367 O O . ASP A 1 702 ? 11.885 20.527 -7.664 1.00 98.95 682 ASP A O 1
ATOM 5372 N N . GLU A 1 703 ? 10.071 19.297 -7.159 1.00 96.75 683 GLU A N 1
ATOM 5373 C CA . GLU A 1 703 ? 9.316 19.737 -8.322 1.00 93.95 683 GLU A CA 1
ATOM 5374 C C . GLU A 1 703 ? 9.051 21.218 -8.139 1.00 89.65 683 GLU A C 1
ATOM 5375 O O . GLU A 1 703 ? 8.453 21.617 -7.141 1.00 87.53 683 GLU A O 1
ATOM 5381 N N . ILE A 1 704 ? 9.489 22.024 -9.104 1.00 88.70 684 ILE A N 1
ATOM 5382 C CA . ILE A 1 704 ? 9.491 23.479 -8.952 1.00 83.01 684 ILE A CA 1
ATOM 5383 C C . ILE A 1 704 ? 8.133 24.066 -9.331 1.00 85.34 684 ILE A C 1
ATOM 5384 O O . ILE A 1 704 ? 7.395 23.494 -10.142 1.00 79.20 684 ILE A O 1
ATOM 5389 N N . CYS A 1 705 ? 7.819 25.199 -8.703 1.00 90.82 685 CYS A N 1
ATOM 5390 C CA . CYS A 1 705 ? 6.615 25.988 -8.969 1.00 94.74 685 CYS A CA 1
ATOM 5391 C C . CYS A 1 705 ? 6.589 26.547 -10.398 1.00 95.44 685 CYS A C 1
ATOM 5392 O O . CYS A 1 705 ? 7.634 26.710 -11.020 1.00 102.55 685 CYS A O 1
ATOM 5395 N N . ASP A 1 706 ? 5.387 26.833 -10.903 1.00 92.85 686 ASP A N 1
ATOM 5396 C CA . ASP A 1 706 ? 5.200 27.435 -12.230 1.00 86.08 686 ASP A CA 1
ATOM 5397 C C . ASP A 1 706 ? 5.301 28.951 -12.145 1.00 86.08 686 ASP A C 1
ATOM 5398 O O . ASP A 1 706 ? 4.841 29.550 -11.169 1.00 85.10 686 ASP A O 1
ATOM 5403 N N . LEU A 1 707 ? 5.882 29.567 -13.174 1.00 84.80 687 LEU A N 1
ATOM 5404 C CA . LEU A 1 707 ? 6.028 31.025 -13.214 1.00 86.27 687 LEU A CA 1
ATOM 5405 C C . LEU A 1 707 ? 6.259 31.545 -14.656 1.00 91.52 687 LEU A C 1
ATOM 5406 O O . LEU A 1 707 ? 6.977 30.915 -15.442 1.00 87.78 687 LEU A O 1
ATOM 5411 N N . ASP A 1 708 ? 5.611 32.670 -14.991 1.00 96.52 688 ASP A N 1
ATOM 5412 C CA . ASP A 1 708 ? 5.864 33.434 -16.233 1.00 94.89 688 ASP A CA 1
ATOM 5413 C C . ASP A 1 708 ? 6.801 34.626 -15.963 1.00 94.79 688 ASP A C 1
ATOM 5414 O O . ASP A 1 708 ? 7.223 35.343 -16.880 1.00 93.60 688 ASP A O 1
ATOM 5419 N N . THR B 1 22 ? 28.861 44.494 47.679 1.00 50.50 2 THR B N 1
ATOM 5420 C CA . THR B 1 22 ? 28.785 44.942 46.267 1.00 52.95 2 THR B CA 1
ATOM 5421 C C . THR B 1 22 ? 28.765 43.747 45.330 1.00 47.96 2 THR B C 1
ATOM 5422 O O . THR B 1 22 ? 27.997 43.722 44.381 1.00 47.29 2 THR B O 1
ATOM 5426 N N . THR B 1 23 ? 29.617 42.763 45.594 1.00 44.35 3 THR B N 1
ATOM 5427 C CA . THR B 1 23 ? 29.569 41.476 44.873 1.00 40.30 3 THR B CA 1
ATOM 5428 C C . THR B 1 23 ? 29.905 40.381 45.869 1.00 34.41 3 THR B C 1
ATOM 5429 O O . THR B 1 23 ? 30.724 40.596 46.772 1.00 32.02 3 THR B O 1
ATOM 5433 N N . ASN B 1 24 ? 29.249 39.225 45.739 1.00 30.22 4 ASN B N 1
ATOM 5434 C CA . ASN B 1 24 ? 29.594 38.038 46.546 1.00 26.69 4 ASN B CA 1
ATOM 5435 C C . ASN B 1 24 ? 30.047 36.853 45.646 1.00 25.50 4 ASN B C 1
ATOM 5436 O O . ASN B 1 24 ? 30.059 36.954 44.446 1.00 24.01 4 ASN B O 1
ATOM 5441 N N . THR B 1 25 ? 30.451 35.748 46.253 1.00 26.12 5 THR B N 1
ATOM 5442 C CA . THR B 1 25 ? 30.984 34.602 45.545 1.00 26.00 5 THR B CA 1
ATOM 5443 C C . THR B 1 25 ? 30.091 34.172 44.395 1.00 28.80 5 THR B C 1
ATOM 5444 O O . THR B 1 25 ? 30.562 33.849 43.327 1.00 32.03 5 THR B O 1
ATOM 5448 N N . PHE B 1 26 ? 28.789 34.185 44.643 1.00 28.33 6 PHE B N 1
ATOM 5449 C CA . PHE B 1 26 ? 27.807 33.833 43.667 1.00 26.76 6 PHE B CA 1
ATOM 5450 C C . PHE B 1 26 ? 27.773 34.813 42.501 1.00 25.90 6 PHE B C 1
ATOM 5451 O O . PHE B 1 26 ? 27.651 34.376 41.351 1.00 24.91 6 PHE B O 1
ATOM 5459 N N . THR B 1 27 ? 27.874 36.122 42.775 1.00 25.36 7 THR B N 1
ATOM 5460 C CA . THR B 1 27 ? 27.657 37.144 41.726 1.00 26.27 7 THR B CA 1
ATOM 5461 C C . THR B 1 27 ? 28.946 37.729 41.145 1.00 26.47 7 THR B C 1
ATOM 5462 O O . THR B 1 27 ? 28.915 38.402 40.129 1.00 28.72 7 THR B O 1
ATOM 5466 N N . ASP B 1 28 ? 30.080 37.448 41.767 1.00 27.21 8 ASP B N 1
ATOM 5467 C CA . ASP B 1 28 ? 31.391 37.925 41.292 1.00 26.56 8 ASP B CA 1
ATOM 5468 C C . ASP B 1 28 ? 31.831 37.440 39.896 1.00 27.42 8 ASP B C 1
ATOM 5469 O O . ASP B 1 28 ? 32.495 38.186 39.180 1.00 30.52 8 ASP B O 1
ATOM 5474 N N . PRO B 1 29 ? 31.514 36.195 39.524 1.00 25.64 9 PRO B N 1
ATOM 5475 C CA . PRO B 1 29 ? 32.099 35.647 38.336 1.00 26.18 9 PRO B CA 1
ATOM 5476 C C . PRO B 1 29 ? 31.866 36.373 37.011 1.00 27.70 9 PRO B C 1
ATOM 5477 O O . PRO B 1 29 ? 32.853 36.581 36.275 1.00 25.66 9 PRO B O 1
ATOM 5481 N N . PRO B 1 30 ? 30.596 36.743 36.688 1.00 29.28 10 PRO B N 1
ATOM 5482 C CA . PRO B 1 30 ? 30.327 37.412 35.400 1.00 29.03 10 PRO B CA 1
ATOM 5483 C C . PRO B 1 30 ? 31.020 38.754 35.309 1.00 29.75 10 PRO B C 1
ATOM 5484 O O . PRO B 1 30 ? 31.287 39.263 34.208 1.00 36.25 10 PRO B O 1
ATOM 5488 N N . VAL B 1 31 ? 31.261 39.357 36.454 1.00 30.62 11 VAL B N 1
ATOM 5489 C CA . VAL B 1 31 ? 31.936 40.638 36.503 1.00 31.58 11 VAL B CA 1
ATOM 5490 C C . VAL B 1 31 ? 33.396 40.436 36.141 1.00 32.97 11 VAL B C 1
ATOM 5491 O O . VAL B 1 31 ? 33.913 41.111 35.236 1.00 33.74 11 VAL B O 1
ATOM 5495 N N . GLU B 1 32 ? 34.039 39.522 36.868 1.00 33.01 12 GLU B N 1
ATOM 5496 C CA . GLU B 1 32 ? 35.423 39.130 36.633 1.00 33.61 12 GLU B CA 1
ATOM 5497 C C . GLU B 1 32 ? 35.685 38.665 35.202 1.00 32.07 12 GLU B C 1
ATOM 5498 O O . GLU B 1 32 ? 36.655 39.064 34.579 1.00 31.45 12 GLU B O 1
ATOM 5504 N N . MET B 1 33 ? 34.809 37.846 34.662 1.00 31.41 13 MET B N 1
ATOM 5505 C CA . MET B 1 33 ? 34.948 37.454 33.273 1.00 33.47 13 MET B CA 1
ATOM 5506 C C . MET B 1 33 ? 34.925 38.663 32.351 1.00 32.73 13 MET B C 1
ATOM 5507 O O . MET B 1 33 ? 35.568 38.644 31.314 1.00 30.83 13 MET B O 1
ATOM 5512 N N . ALA B 1 34 ? 34.171 39.698 32.727 1.00 32.18 14 ALA B N 1
ATOM 5513 C CA . ALA B 1 34 ? 34.140 40.955 31.958 1.00 32.28 14 ALA B CA 1
ATOM 5514 C C . ALA B 1 34 ? 35.468 41.737 31.984 1.00 28.98 14 ALA B C 1
ATOM 5515 O O . ALA B 1 34 ? 35.827 42.303 30.979 1.00 31.50 14 ALA B O 1
ATOM 5517 N N . LYS B 1 35 ? 36.185 41.770 33.096 1.00 29.66 15 LYS B N 1
ATOM 5518 C CA . LYS B 1 35 ? 37.515 42.424 33.139 1.00 33.41 15 LYS B CA 1
ATOM 5519 C C . LYS B 1 35 ? 38.585 41.712 32.285 1.00 35.95 15 LYS B C 1
ATOM 5520 O O . LYS B 1 35 ? 39.437 42.361 31.663 1.00 37.12 15 LYS B O 1
ATOM 5526 N N . GLU B 1 36 ? 38.522 40.384 32.283 1.00 34.48 16 GLU B N 1
ATOM 5527 C CA . GLU B 1 36 ? 39.439 39.532 31.554 1.00 35.86 16 GLU B CA 1
ATOM 5528 C C . GLU B 1 36 ? 39.230 39.674 30.039 1.00 34.82 16 GLU B C 1
ATOM 5529 O O . GLU B 1 36 ? 40.172 39.911 29.285 1.00 36.71 16 GLU B O 1
ATOM 5535 N N . ARG B 1 37 ? 37.994 39.573 29.578 1.00 35.05 17 ARG B N 1
ATOM 5536 C CA . ARG B 1 37 ? 37.709 39.837 28.159 1.00 34.86 17 ARG B CA 1
ATOM 5537 C C . ARG B 1 37 ? 38.133 41.275 27.835 1.00 34.82 17 ARG B C 1
ATOM 5538 O O . ARG B 1 37 ? 38.421 41.617 26.690 1.00 32.68 17 ARG B O 1
ATOM 5546 N N . GLY B 1 38 ? 38.171 42.107 28.879 1.00 36.84 18 GLY B N 1
ATOM 5547 C CA . GLY B 1 38 ? 38.676 43.464 28.795 1.00 35.25 18 GLY B CA 1
ATOM 5548 C C . GLY B 1 38 ? 40.179 43.564 28.631 1.00 35.30 18 GLY B C 1
ATOM 5549 O O . GLY B 1 38 ? 40.664 44.579 28.195 1.00 37.39 18 GLY B O 1
ATOM 5550 N N . LYS B 1 39 ? 40.932 42.535 28.994 1.00 35.51 19 LYS B N 1
ATOM 5551 C CA . LYS B 1 39 ? 42.387 42.616 28.876 1.00 36.89 19 LYS B CA 1
ATOM 5552 C C . LYS B 1 39 ? 42.887 42.369 27.446 1.00 37.06 19 LYS B C 1
ATOM 5553 O O . LYS B 1 39 ? 44.004 42.716 27.124 1.00 40.19 19 LYS B O 1
ATOM 5559 N N . THR B 1 40 ? 42.034 41.790 26.610 1.00 36.02 20 THR B N 1
ATOM 5560 C CA . THR B 1 40 ? 42.381 41.311 25.292 1.00 37.15 20 THR B CA 1
ATOM 5561 C C . THR B 1 40 ? 42.888 42.399 24.331 1.00 37.11 20 THR B C 1
ATOM 5562 O O . THR B 1 40 ? 42.137 43.293 23.994 1.00 40.60 20 THR B O 1
ATOM 5566 N N . GLN B 1 41 ? 44.132 42.254 23.857 1.00 36.42 21 GLN B N 1
ATOM 5567 C CA . GLN B 1 41 ? 44.873 43.271 23.076 1.00 36.95 21 GLN B CA 1
ATOM 5568 C C . GLN B 1 41 ? 44.820 43.089 21.573 1.00 35.22 21 GLN B C 1
ATOM 5569 O O . GLN B 1 41 ? 45.433 43.846 20.847 1.00 36.93 21 GLN B O 1
ATOM 5575 N N . PHE B 1 42 ? 44.116 42.068 21.110 1.00 35.43 22 PHE B N 1
ATOM 5576 C CA . PHE B 1 42 ? 44.029 41.748 19.697 1.00 34.24 22 PHE B CA 1
ATOM 5577 C C . PHE B 1 42 ? 42.573 41.498 19.300 1.00 33.83 22 PHE B C 1
ATOM 5578 O O . PHE B 1 42 ? 41.685 41.479 20.138 1.00 33.90 22 PHE B O 1
ATOM 5586 N N . THR B 1 43 ? 42.342 41.349 18.006 1.00 35.70 23 THR B N 1
ATOM 5587 C CA . THR B 1 43 ? 41.036 40.994 17.472 1.00 37.41 23 THR B CA 1
ATOM 5588 C C . THR B 1 43 ? 40.929 39.460 17.438 1.00 41.38 23 THR B C 1
ATOM 5589 O O . THR B 1 43 ? 41.705 38.779 16.735 1.00 38.67 23 THR B O 1
ATOM 5593 N N . VAL B 1 44 ? 39.983 38.923 18.214 1.00 42.26 24 VAL B N 1
ATOM 5594 C CA . VAL B 1 44 ? 39.874 37.472 18.419 1.00 44.15 24 VAL B CA 1
ATOM 5595 C C . VAL B 1 44 ? 39.776 36.741 17.089 1.00 43.20 24 VAL B C 1
ATOM 5596 O O . VAL B 1 44 ? 40.569 35.839 16.802 1.00 45.49 24 VAL B O 1
ATOM 5600 N N . ARG B 1 45 ? 38.817 37.156 16.276 1.00 43.70 25 ARG B N 1
ATOM 5601 C CA . ARG B 1 45 ? 38.595 36.555 14.945 1.00 43.49 25 ARG B CA 1
ATOM 5602 C C . ARG B 1 45 ? 39.832 36.412 14.039 1.00 42.54 25 ARG B C 1
ATOM 5603 O O . ARG B 1 45 ? 39.848 35.585 13.141 1.00 43.93 25 ARG B O 1
ATOM 5611 N N . ASP B 1 46 ? 40.842 37.247 14.245 1.00 42.60 26 ASP B N 1
ATOM 5612 C CA . ASP B 1 46 ? 42.100 37.086 13.538 1.00 44.38 26 ASP B CA 1
ATOM 5613 C C . ASP B 1 46 ? 42.803 35.812 13.965 1.00 41.14 26 ASP B C 1
ATOM 5614 O O . ASP B 1 46 ? 43.343 35.101 13.132 1.00 44.36 26 ASP B O 1
ATOM 5619 N N . VAL B 1 47 ? 42.797 35.527 15.262 1.00 39.44 27 VAL B N 1
ATOM 5620 C CA . VAL B 1 47 ? 43.349 34.254 15.746 1.00 36.24 27 VAL B CA 1
ATOM 5621 C C . VAL B 1 47 ? 42.477 33.074 15.271 1.00 33.76 27 VAL B C 1
ATOM 5622 O O . VAL B 1 47 ? 42.982 32.008 14.968 1.00 31.41 27 VAL B O 1
ATOM 5626 N N . THR B 1 48 ? 41.175 33.290 15.179 1.00 33.98 28 THR B N 1
ATOM 5627 C CA . THR B 1 48 ? 40.260 32.281 14.634 1.00 35.70 28 THR B CA 1
ATOM 5628 C C . THR B 1 48 ? 40.542 31.995 13.162 1.00 36.00 28 THR B C 1
ATOM 5629 O O . THR B 1 48 ? 40.463 30.854 12.740 1.00 35.90 28 THR B O 1
ATOM 5633 N N . ASN B 1 49 ? 40.872 33.028 12.387 1.00 38.04 29 ASN B N 1
ATOM 5634 C CA . ASN B 1 49 ? 41.189 32.837 10.959 1.00 36.82 29 ASN B CA 1
ATOM 5635 C C . ASN B 1 49 ? 42.557 32.201 10.804 1.00 37.52 29 ASN B C 1
ATOM 5636 O O . ASN B 1 49 ? 42.761 31.359 9.930 1.00 37.99 29 ASN B O 1
ATOM 5641 N N . PHE B 1 50 ? 43.483 32.578 11.678 1.00 38.11 30 PHE B N 1
ATOM 5642 C CA . PHE B 1 50 ? 44.778 31.932 11.731 1.00 39.29 30 PHE B CA 1
ATOM 5643 C C . PHE B 1 50 ? 44.688 30.414 12.037 1.00 43.28 30 PHE B C 1
ATOM 5644 O O . PHE B 1 50 ? 45.377 29.590 11.432 1.00 46.14 30 PHE B O 1
ATOM 5652 N N . LEU B 1 51 ? 43.838 30.048 12.982 1.00 46.07 31 LEU B N 1
ATOM 5653 C CA . LEU B 1 51 ? 43.680 28.654 13.338 1.00 46.84 31 LEU B CA 1
ATOM 5654 C C . LEU B 1 51 ? 43.045 27.895 12.199 1.00 49.18 31 LEU B C 1
ATOM 5655 O O . LEU B 1 51 ? 43.614 26.924 11.715 1.00 54.16 31 LEU B O 1
ATOM 5660 N N . ASN B 1 52 ? 41.899 28.382 11.746 1.00 45.95 32 ASN B N 1
ATOM 5661 C CA . ASN B 1 52 ? 41.089 27.674 10.776 1.00 44.42 32 ASN B CA 1
ATOM 5662 C C . ASN B 1 52 ? 41.627 27.778 9.347 1.00 47.16 32 ASN B C 1
ATOM 5663 O O . ASN B 1 52 ? 41.131 27.091 8.433 1.00 42.74 32 ASN B O 1
ATOM 5668 N N . GLY B 1 53 ? 42.629 28.638 9.152 1.00 52.61 33 GLY B N 1
ATOM 5669 C CA . GLY B 1 53 ? 43.280 28.806 7.837 1.00 55.54 33 GLY B CA 1
ATOM 5670 C C . GLY B 1 53 ? 42.683 29.858 6.902 1.00 56.66 33 GLY B C 1
ATOM 5671 O O . GLY B 1 53 ? 42.766 29.714 5.685 1.00 59.42 33 GLY B O 1
ATOM 5672 N N . GLY B 1 54 ? 42.079 30.907 7.464 1.00 57.46 34 GLY B N 1
ATOM 5673 C CA . GLY B 1 54 ? 41.650 32.087 6.697 1.00 55.82 34 GLY B CA 1
ATOM 5674 C C . GLY B 1 54 ? 40.193 32.459 6.895 1.00 54.45 34 GLY B C 1
ATOM 5675 O O . GLY B 1 54 ? 39.416 31.661 7.405 1.00 53.95 34 GLY B O 1
ATOM 5676 N N . GLU B 1 55 ? 39.826 33.675 6.489 1.00 55.34 35 GLU B N 1
ATOM 5677 C CA . GLU B 1 55 ? 38.436 34.154 6.596 1.00 55.36 35 GLU B CA 1
ATOM 5678 C C . GLU B 1 55 ? 37.419 33.202 5.966 1.00 57.47 35 GLU B C 1
ATOM 5679 O O . GLU B 1 55 ? 36.364 32.953 6.544 1.00 51.06 35 GLU B O 1
ATOM 5685 N N . GLU B 1 56 ? 37.745 32.679 4.781 1.00 63.95 36 GLU B N 1
ATOM 5686 C CA . GLU B 1 56 ? 36.812 31.833 4.015 1.00 64.33 36 GLU B CA 1
ATOM 5687 C C . GLU B 1 56 ? 36.367 30.625 4.843 1.00 58.84 36 GLU B C 1
ATOM 5688 O O . GLU B 1 56 ? 35.188 30.299 4.858 1.00 53.30 36 GLU B O 1
ATOM 5694 N N . GLU B 1 57 ? 37.323 29.976 5.515 1.00 55.43 37 GLU B N 1
ATOM 5695 C CA . GLU B 1 57 ? 37.079 28.737 6.264 1.00 56.36 37 GLU B CA 1
ATOM 5696 C C . GLU B 1 57 ? 36.360 28.961 7.602 1.00 51.38 37 GLU B C 1
ATOM 5697 O O . GLU B 1 57 ? 35.486 28.186 7.975 1.00 49.18 37 GLU B O 1
ATOM 5703 N N . THR B 1 58 ? 36.732 30.008 8.327 1.00 47.31 38 THR B N 1
ATOM 5704 C CA . THR B 1 58 ? 36.013 30.380 9.555 1.00 47.66 38 THR B CA 1
ATOM 5705 C C . THR B 1 58 ? 34.518 30.600 9.282 1.00 47.84 38 THR B C 1
ATOM 5706 O O . THR B 1 58 ? 33.672 30.285 10.102 1.00 48.76 38 THR B O 1
ATOM 5710 N N . GLN B 1 59 ? 34.193 31.122 8.114 1.00 49.35 39 GLN B N 1
ATOM 5711 C CA . GLN B 1 59 ? 32.808 31.193 7.703 1.00 50.43 39 GLN B CA 1
ATOM 5712 C C . GLN B 1 59 ? 32.307 29.829 7.243 1.00 51.08 39 GLN B C 1
ATOM 5713 O O . GLN B 1 59 ? 31.111 29.560 7.313 1.00 51.59 39 GLN B O 1
ATOM 5719 N N . ILE B 1 60 ? 33.203 28.967 6.765 1.00 50.06 40 ILE B N 1
ATOM 5720 C CA . ILE B 1 60 ? 32.805 27.597 6.448 1.00 54.66 40 ILE B CA 1
ATOM 5721 C C . ILE B 1 60 ? 32.395 26.885 7.748 1.00 54.59 40 ILE B C 1
ATOM 5722 O O . ILE B 1 60 ? 31.286 26.341 7.839 1.00 48.82 40 ILE B O 1
ATOM 5727 N N . VAL B 1 61 ? 33.257 26.926 8.762 1.00 50.45 41 VAL B N 1
ATOM 5728 C CA . VAL B 1 61 ? 32.958 26.212 9.984 1.00 52.14 41 VAL B CA 1
ATOM 5729 C C . VAL B 1 61 ? 31.801 26.856 10.754 1.00 54.12 41 VAL B C 1
ATOM 5730 O O . VAL B 1 61 ? 31.102 26.156 11.487 1.00 58.30 41 VAL B O 1
ATOM 5734 N N . GLU B 1 62 ? 31.556 28.154 10.563 1.00 50.00 42 GLU B N 1
ATOM 5735 C CA . GLU B 1 62 ? 30.448 28.806 11.279 1.00 53.74 42 GLU B CA 1
ATOM 5736 C C . GLU B 1 62 ? 29.061 28.503 10.701 1.00 52.25 42 GLU B C 1
ATOM 5737 O O . GLU B 1 62 ? 28.087 28.443 11.452 1.00 53.97 42 GLU B O 1
ATOM 5743 N N . LYS B 1 63 ? 28.960 28.285 9.394 1.00 51.84 43 LYS B N 1
ATOM 5744 C CA . LYS B 1 63 ? 27.719 27.737 8.836 1.00 52.34 43 LYS B CA 1
ATOM 5745 C C . LYS B 1 63 ? 27.501 26.301 9.310 1.00 49.72 43 LYS B C 1
ATOM 5746 O O . LYS B 1 63 ? 26.378 25.931 9.632 1.00 46.22 43 LYS B O 1
ATOM 5752 N N . ILE B 1 64 ? 28.568 25.501 9.349 1.00 49.68 44 ILE B N 1
ATOM 5753 C CA . ILE B 1 64 ? 28.478 24.127 9.852 1.00 50.88 44 ILE B CA 1
ATOM 5754 C C . ILE B 1 64 ? 27.885 24.138 11.256 1.00 50.90 44 ILE B C 1
ATOM 5755 O O . ILE B 1 64 ? 26.850 23.486 11.505 1.00 51.32 44 ILE B O 1
ATOM 5760 N N . MET B 1 65 ? 28.547 24.889 12.148 1.00 49.79 45 MET B N 1
ATOM 5761 C CA . MET B 1 65 ? 28.201 24.958 13.578 1.00 50.38 45 MET B CA 1
ATOM 5762 C C . MET B 1 65 ? 26.766 25.415 13.844 1.00 47.90 45 MET B C 1
ATOM 5763 O O . MET B 1 65 ? 26.121 24.928 14.794 1.00 43.28 45 MET B O 1
ATOM 5768 N N . SER B 1 66 ? 26.266 26.335 13.012 1.00 46.27 46 SER B N 1
ATOM 5769 C CA . SER B 1 66 ? 24.921 26.883 13.218 1.00 45.63 46 SER B CA 1
ATOM 5770 C C . SER B 1 66 ? 23.867 25.826 12.871 1.00 42.96 46 SER B C 1
ATOM 5771 O O . SER B 1 66 ? 22.806 25.753 13.504 1.00 41.63 46 SER B O 1
ATOM 5774 N N . SER B 1 67 ? 24.173 24.991 11.886 1.00 39.88 47 SER B N 1
ATOM 5775 C CA . SER B 1 67 ? 23.271 23.917 11.496 1.00 41.69 47 SER B CA 1
ATOM 5776 C C . SER B 1 67 ? 23.077 22.986 12.651 1.00 40.38 47 SER B C 1
ATOM 5777 O O . SER B 1 67 ? 21.959 22.610 13.013 1.00 40.58 47 SER B O 1
ATOM 5780 N N . ILE B 1 68 ? 24.212 22.619 13.223 1.00 42.53 48 ILE B N 1
ATOM 5781 C CA . ILE B 1 68 ? 24.246 21.682 14.313 1.00 39.42 48 ILE B CA 1
ATOM 5782 C C . ILE B 1 68 ? 23.492 22.245 15.505 1.00 37.15 48 ILE B C 1
ATOM 5783 O O . ILE B 1 68 ? 22.619 21.561 16.033 1.00 38.60 48 ILE B O 1
ATOM 5788 N N . GLU B 1 69 ? 23.767 23.494 15.887 1.00 36.67 49 GLU B N 1
ATOM 5789 C CA . GLU B 1 69 ? 23.291 23.991 17.186 1.00 37.97 49 GLU B CA 1
ATOM 5790 C C . GLU B 1 69 ? 21.811 24.418 17.213 1.00 34.90 49 GLU B C 1
ATOM 5791 O O . GLU B 1 69 ? 21.190 24.466 18.278 1.00 28.91 49 GLU B O 1
ATOM 5797 N N . ARG B 1 70 ? 21.328 24.888 16.077 1.00 36.87 50 ARG B N 1
ATOM 5798 C CA . ARG B 1 70 ? 19.925 25.190 15.895 1.00 40.15 50 ARG B CA 1
ATOM 5799 C C . ARG B 1 70 ? 19.008 23.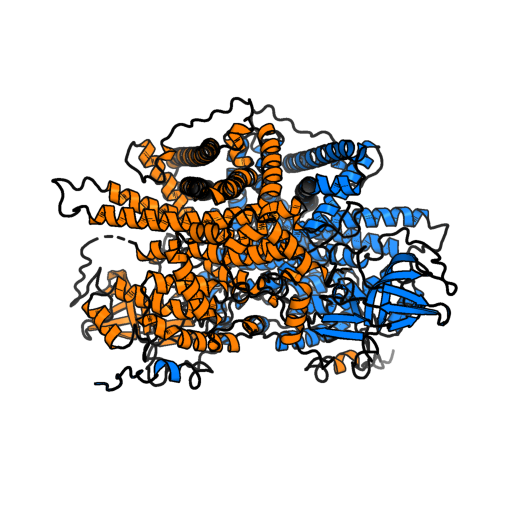981 15.839 1.00 44.37 50 ARG B C 1
ATOM 5800 O O . ARG B 1 70 ? 17.904 24.016 16.360 1.00 52.12 50 ARG B O 1
ATOM 5808 N N . ASP B 1 71 ? 19.461 22.914 15.196 1.00 47.25 51 ASP B N 1
ATOM 5809 C CA . ASP B 1 71 ? 18.579 21.800 14.913 1.00 46.72 51 ASP B CA 1
ATOM 5810 C C . ASP B 1 71 ? 18.092 21.187 16.206 1.00 43.21 51 ASP B C 1
ATOM 5811 O O . ASP B 1 71 ? 18.873 20.733 17.018 1.00 42.58 51 ASP B O 1
ATOM 5816 N N . PRO B 1 72 ? 16.785 21.137 16.405 1.00 45.32 52 PRO B N 1
ATOM 5817 C CA . PRO B 1 72 ? 16.254 20.615 17.662 1.00 42.54 52 PRO B CA 1
ATOM 5818 C C . PRO B 1 72 ? 16.622 19.152 17.902 1.00 41.88 52 PRO B C 1
ATOM 5819 O O . PRO B 1 72 ? 16.873 18.789 19.037 1.00 44.18 52 PRO B O 1
ATOM 5823 N N . VAL B 1 73 ? 16.630 18.329 16.862 1.00 39.60 53 VAL B N 1
ATOM 5824 C CA . VAL B 1 73 ? 16.917 16.910 17.011 1.00 36.79 53 VAL B CA 1
ATOM 5825 C C . VAL B 1 73 ? 18.309 16.698 17.585 1.00 34.02 53 VAL B C 1
ATOM 5826 O O . VAL B 1 73 ? 18.524 15.802 18.378 1.00 33.18 53 VAL B O 1
ATOM 5830 N N . LEU B 1 74 ? 19.249 17.530 17.173 1.00 33.92 54 LEU B N 1
ATOM 5831 C CA . LEU B 1 74 ? 20.646 17.382 17.553 1.00 31.94 54 LEU B CA 1
ATOM 5832 C C . LEU B 1 74 ? 21.016 17.974 18.896 1.00 29.90 54 LEU B C 1
ATOM 5833 O O . LEU B 1 74 ? 22.149 17.883 19.294 1.00 29.61 54 LEU B O 1
ATOM 5838 N N . SER B 1 75 ? 20.077 18.615 19.570 1.00 33.00 55 SER B N 1
ATOM 5839 C CA . SER B 1 75 ? 20.359 19.258 20.857 1.00 33.96 55 SER B CA 1
ATOM 5840 C C . SER B 1 75 ? 21.035 18.310 21.852 1.00 36.82 55 SER B C 1
ATOM 5841 O O . SER B 1 75 ? 20.652 17.138 21.960 1.00 41.23 55 SER B O 1
ATOM 5844 N N . VAL B 1 76 ? 22.016 18.826 22.596 1.00 39.67 56 VAL B N 1
ATOM 5845 C CA . VAL B 1 76 ? 22.771 18.021 23.550 1.00 37.75 56 VAL B CA 1
ATOM 5846 C C . VAL B 1 76 ? 22.486 18.324 25.021 1.00 37.77 56 VAL B C 1
ATOM 5847 O O . VAL B 1 76 ? 22.986 17.605 25.912 1.00 34.79 56 VAL B O 1
ATOM 5851 N N . THR B 1 77 ? 21.662 19.344 25.277 1.00 38.74 57 THR B N 1
ATOM 5852 C CA . THR B 1 77 ? 21.245 19.721 26.651 1.00 39.53 57 THR B CA 1
ATOM 5853 C C . THR B 1 77 ? 21.099 18.511 27.578 1.00 36.48 57 THR B C 1
ATOM 5854 O O . THR B 1 77 ? 21.694 18.484 28.636 1.00 38.99 57 THR B O 1
ATOM 5858 N N . ALA B 1 78 ? 20.348 17.497 27.163 1.00 33.92 58 ALA B N 1
ATOM 5859 C CA . ALA B 1 78 ? 20.045 16.375 28.042 1.00 33.62 58 ALA B CA 1
ATOM 5860 C C . ALA B 1 78 ? 20.907 15.111 27.844 1.00 33.53 58 ALA B C 1
ATOM 5861 O O . ALA B 1 78 ? 20.665 14.110 28.502 1.00 33.68 58 ALA B O 1
ATOM 5863 N N . ASP B 1 79 ? 21.939 15.147 27.005 1.00 35.46 59 ASP B N 1
ATOM 5864 C CA . ASP B 1 79 ? 22.708 13.901 26.713 1.00 34.33 59 ASP B CA 1
ATOM 5865 C C . ASP B 1 79 ? 23.386 13.295 27.959 1.00 31.84 59 ASP B C 1
ATOM 5866 O O . ASP B 1 79 ? 23.518 12.079 28.114 1.00 31.70 59 ASP B O 1
ATOM 5871 N N . TYR B 1 80 ? 23.814 14.141 28.860 1.00 28.38 60 TYR B N 1
ATOM 5872 C CA . TYR B 1 80 ? 24.496 13.646 30.027 1.00 29.25 60 TYR B CA 1
ATOM 5873 C C . TYR B 1 80 ? 23.626 12.765 30.976 1.00 30.04 60 TYR B C 1
ATOM 5874 O O . TYR B 1 80 ? 24.189 11.921 31.674 1.00 32.71 60 TYR B O 1
ATOM 5883 N N . ASP B 1 81 ? 22.295 12.962 31.007 1.00 27.63 61 ASP B N 1
ATOM 5884 C CA . ASP B 1 81 ? 21.384 12.136 31.831 1.00 26.94 61 ASP B CA 1
ATOM 5885 C C . ASP B 1 81 ? 20.827 10.875 31.137 1.00 28.27 61 ASP B C 1
ATOM 5886 O O . ASP B 1 81 ? 20.234 9.992 31.796 1.00 26.95 61 ASP B O 1
ATOM 5891 N N . CYS B 1 82 ? 20.983 10.790 29.818 1.00 28.43 62 CYS B N 1
ATOM 5892 C CA . CYS B 1 82 ? 20.551 9.612 29.067 1.00 29.84 62 CYS B CA 1
ATOM 5893 C C . CYS B 1 82 ? 21.141 8.327 29.580 1.00 29.08 62 CYS B C 1
ATOM 5894 O O . CYS B 1 82 ? 22.323 8.283 29.891 1.00 32.92 62 CYS B O 1
ATOM 5897 N N . ASN B 1 83 ? 20.330 7.276 29.638 1.00 30.73 63 ASN B N 1
ATOM 5898 C CA . ASN B 1 83 ? 20.835 5.914 29.871 1.00 29.82 63 ASN B CA 1
ATOM 5899 C C . ASN B 1 83 ? 21.130 5.246 28.526 1.00 29.21 63 ASN B C 1
ATOM 5900 O O . ASN B 1 83 ? 20.922 5.862 27.494 1.00 29.50 63 ASN B O 1
ATOM 5905 N N . LEU B 1 84 ? 21.643 4.018 28.520 1.00 29.15 64 LEU B N 1
ATOM 5906 C CA . LEU B 1 84 ? 22.100 3.422 27.253 1.00 28.93 64 LEU B CA 1
ATOM 5907 C C . LEU B 1 84 ? 21.001 3.338 26.184 1.00 28.71 64 LEU B C 1
ATOM 5908 O O . LEU B 1 84 ? 21.276 3.582 25.025 1.00 29.02 64 LEU B O 1
ATOM 5913 N N . GLN B 1 85 ? 19.769 3.023 26.568 1.00 28.81 65 GLN B N 1
ATOM 5914 C CA . GLN B 1 85 ? 18.691 2.869 25.597 1.00 29.71 65 GLN B CA 1
ATOM 5915 C C . GLN B 1 85 ? 18.393 4.178 24.936 1.00 30.45 65 GLN B C 1
ATOM 5916 O O . GLN B 1 85 ? 18.253 4.237 23.732 1.00 32.56 65 GLN B O 1
ATOM 5922 N N . GLN B 1 86 ? 18.278 5.224 25.736 1.00 31.67 66 GLN B N 1
ATOM 5923 C CA . GLN B 1 86 ? 17.946 6.544 25.245 1.00 31.67 66 GLN B CA 1
ATOM 5924 C C . GLN B 1 86 ? 18.999 7.064 24.303 1.00 29.10 66 GLN B C 1
ATOM 5925 O O . GLN B 1 86 ? 18.691 7.676 23.298 1.00 29.27 66 GLN B O 1
ATOM 5931 N N . ALA B 1 87 ? 20.251 6.828 24.640 1.00 26.80 67 ALA B N 1
ATOM 5932 C CA . ALA B 1 87 ? 21.326 7.286 23.804 1.00 27.04 67 ALA B CA 1
ATOM 5933 C C . ALA B 1 87 ? 21.257 6.641 22.426 1.00 29.18 67 ALA B C 1
ATOM 5934 O O . ALA B 1 87 ? 21.393 7.320 21.436 1.00 29.31 67 ALA B O 1
ATOM 5936 N N . ARG B 1 88 ? 20.996 5.345 22.356 1.00 29.31 68 ARG B N 1
ATOM 5937 C CA . ARG B 1 88 ? 20.993 4.671 21.073 1.00 29.03 68 ARG B CA 1
ATOM 5938 C C . ARG B 1 88 ? 19.926 5.228 20.165 1.00 29.75 68 ARG B C 1
ATOM 5939 O O . ARG B 1 88 ? 20.180 5.566 19.011 1.00 28.84 68 ARG B O 1
ATOM 5947 N N . LYS B 1 89 ? 18.737 5.376 20.723 1.00 30.64 69 LYS B N 1
ATOM 5948 C CA . LYS B 1 89 ? 17.604 5.870 19.982 1.00 33.13 69 LYS B CA 1
ATOM 59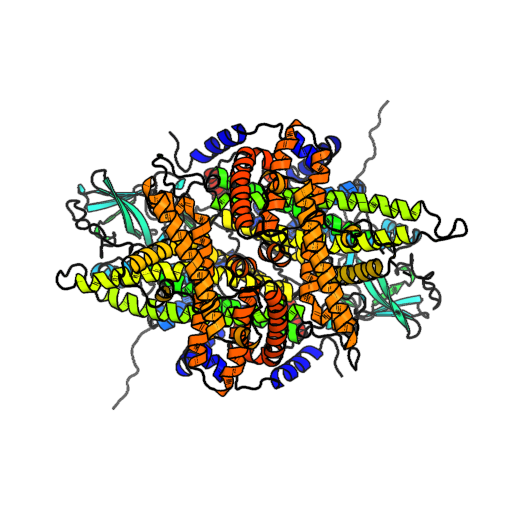49 C C . LYS B 1 89 ? 17.853 7.296 19.538 1.00 35.75 69 LYS B C 1
ATOM 5950 O O . LYS B 1 89 ? 17.574 7.666 18.399 1.00 38.47 69 LYS B O 1
ATOM 5956 N N . GLN B 1 90 ? 18.402 8.097 20.436 1.00 36.06 70 GLN B N 1
ATOM 5957 C CA . GLN B 1 90 ? 18.667 9.473 20.095 1.00 39.15 70 GLN B CA 1
ATOM 5958 C C . GLN B 1 90 ? 19.712 9.578 19.004 1.00 37.65 70 GLN B C 1
ATOM 5959 O O . GLN B 1 90 ? 19.595 10.392 18.116 1.00 38.39 70 GLN B O 1
ATOM 5965 N N . THR B 1 91 ? 20.729 8.734 19.069 1.00 37.22 71 THR B N 1
ATOM 5966 C CA . THR B 1 91 ? 21.783 8.748 18.084 1.00 35.48 71 THR B CA 1
ATOM 5967 C C . THR B 1 91 ? 21.173 8.412 16.746 1.00 36.83 71 THR B C 1
ATOM 5968 O O . THR B 1 91 ? 21.518 9.012 15.753 1.00 35.99 71 THR B O 1
ATOM 5972 N N . MET B 1 92 ? 20.260 7.450 16.727 1.00 37.90 72 MET B N 1
ATOM 5973 C CA . MET B 1 92 ? 19.613 7.058 15.485 1.00 41.32 72 MET B CA 1
ATOM 5974 C C . MET B 1 92 ? 18.805 8.212 14.897 1.00 40.46 72 MET B C 1
ATOM 5975 O O . MET B 1 92 ? 18.881 8.503 13.700 1.00 37.39 72 MET B O 1
ATOM 5980 N N . GLU B 1 93 ? 18.083 8.913 15.756 1.00 40.40 73 GLU B N 1
ATOM 5981 C CA . GLU B 1 93 ? 17.315 10.056 15.297 1.00 40.49 73 GLU B CA 1
ATOM 5982 C C . GLU B 1 93 ? 18.238 11.119 14.717 1.00 40.67 73 GLU B C 1
ATOM 5983 O O . GLU B 1 93 ? 17.942 11.739 13.697 1.00 44.10 73 GLU B O 1
ATOM 5989 N N . ARG B 1 94 ? 19.362 11.321 15.378 1.00 35.76 74 ARG B N 1
ATOM 5990 C CA . ARG B 1 94 ? 20.346 12.288 14.944 1.00 35.18 74 ARG B CA 1
ATOM 5991 C C . ARG B 1 94 ? 20.963 11.944 13.607 1.00 33.47 74 ARG B C 1
ATOM 5992 O O . ARG B 1 94 ? 21.209 12.815 12.799 1.00 34.79 74 ARG B O 1
ATOM 6000 N N . VAL B 1 95 ? 21.228 10.665 13.393 1.00 35.01 75 VAL B N 1
ATOM 6001 C CA . VAL B 1 95 ? 21.755 10.194 12.130 1.00 33.43 75 VAL B CA 1
ATOM 6002 C C . VAL B 1 95 ? 20.733 10.464 11.043 1.00 34.60 75 VAL B C 1
ATOM 6003 O O . VAL B 1 95 ? 21.089 10.893 9.961 1.00 37.90 75 VAL B O 1
ATOM 6007 N N . ALA B 1 96 ? 19.462 10.234 11.336 1.00 35.30 76 ALA B N 1
ATOM 6008 C CA . ALA B 1 96 ? 18.438 10.526 10.346 1.00 39.41 76 ALA B CA 1
ATOM 6009 C C . ALA B 1 96 ? 18.414 12.017 10.010 1.00 41.01 76 ALA B C 1
ATOM 6010 O O . ALA B 1 96 ? 18.257 12.399 8.861 1.00 40.40 76 ALA B O 1
ATOM 6012 N N . ALA B 1 97 ? 18.586 12.847 11.027 1.00 41.13 77 ALA B N 1
ATOM 6013 C CA . ALA B 1 97 ? 18.621 14.296 10.868 1.00 42.41 77 ALA B CA 1
ATOM 6014 C C . ALA B 1 97 ? 19.767 14.790 9.986 1.00 39.92 77 ALA B C 1
ATOM 6015 O O . ALA B 1 97 ? 19.646 15.793 9.312 1.00 36.57 77 ALA B O 1
ATOM 6017 N N . LEU B 1 98 ? 20.898 14.110 10.065 1.00 39.34 78 LEU B N 1
ATOM 6018 C CA . LEU B 1 98 ? 22.144 14.489 9.401 1.00 38.61 78 LEU B CA 1
ATOM 6019 C C . LEU B 1 98 ? 22.245 13.958 7.980 1.00 40.92 78 LEU B C 1
ATOM 6020 O O . LEU B 1 98 ? 23.173 14.305 7.254 1.00 45.83 78 LEU B O 1
ATOM 6025 N N . SER B 1 99 ? 21.325 13.090 7.592 1.00 42.13 79 SER B N 1
ATOM 6026 C CA . SER B 1 99 ? 21.447 12.365 6.325 1.00 44.54 79 SER B CA 1
ATOM 6027 C C . SER B 1 99 ? 21.345 13.236 5.057 1.00 43.32 79 SER B C 1
ATOM 6028 O O . SER B 1 99 ? 22.046 12.963 4.080 1.00 42.93 79 SER B O 1
ATOM 6031 N N . PRO B 1 100 ? 20.500 14.283 5.064 1.00 44.00 80 PRO B N 1
ATOM 6032 C CA . PRO B 1 100 ? 20.477 15.097 3.842 1.00 45.54 80 PRO B CA 1
ATOM 6033 C C . PRO B 1 100 ? 21.840 15.687 3.499 1.00 44.22 80 PRO B C 1
ATOM 6034 O O . PRO B 1 100 ? 22.142 15.846 2.350 1.00 48.27 80 PRO B O 1
ATOM 6038 N N . TYR B 1 101 ? 22.682 15.975 4.473 1.00 48.30 81 TYR B N 1
ATOM 6039 C CA . TYR B 1 101 ? 24.014 16.511 4.160 1.00 49.96 81 TYR B CA 1
ATOM 6040 C C . TYR B 1 101 ? 24.958 15.471 3.496 1.00 50.72 81 TYR B C 1
ATOM 6041 O O . TYR B 1 101 ? 26.055 15.819 3.082 1.00 51.52 81 TYR B O 1
ATOM 6050 N N . LEU B 1 102 ? 24.546 14.208 3.395 1.00 53.37 82 LEU B N 1
ATOM 6051 C CA . LEU B 1 102 ? 25.358 13.181 2.720 1.00 54.49 82 LEU B CA 1
ATOM 6052 C C . LEU B 1 102 ? 25.392 13.365 1.216 1.00 60.77 82 LEU B C 1
ATOM 6053 O O . LEU B 1 102 ? 26.369 12.991 0.576 1.00 61.58 82 LEU B O 1
ATOM 6058 N N . VAL B 1 103 ? 24.307 13.897 0.652 1.00 66.92 83 VAL B N 1
ATOM 6059 C CA . VAL B 1 103 ? 24.264 14.235 -0.768 1.00 72.88 83 VAL B CA 1
ATOM 6060 C C . VAL B 1 103 ? 24.994 15.558 -1.039 1.00 71.78 83 VAL B C 1
ATOM 6061 O O . VAL B 1 103 ? 25.778 15.659 -1.974 1.00 72.43 83 VAL B O 1
ATOM 6065 N N . THR B 1 104 ? 24.747 16.547 -0.190 1.00 74.85 84 THR B N 1
ATOM 6066 C CA . THR B 1 104 ? 25.276 17.906 -0.332 1.00 72.14 84 THR B CA 1
ATOM 6067 C C . THR B 1 104 ? 26.785 17.984 -0.135 1.00 71.62 84 THR B C 1
ATOM 6068 O O . THR B 1 104 ? 27.495 18.565 -0.947 1.00 70.59 84 THR B O 1
ATOM 6072 N N . ASP B 1 105 ? 27.264 17.416 0.965 1.00 70.79 85 ASP B N 1
ATOM 6073 C CA . ASP B 1 105 ? 28.641 17.622 1.414 1.00 66.57 85 ASP B CA 1
ATOM 6074 C C . ASP B 1 105 ? 29.697 17.057 0.474 1.00 64.68 85 ASP B C 1
ATOM 6075 O O . ASP B 1 105 ? 29.619 15.900 0.056 1.00 63.93 85 ASP B O 1
ATOM 6080 N N . THR B 1 106 ? 30.704 17.875 0.175 1.00 63.78 86 THR B N 1
ATOM 6081 C CA . THR B 1 106 ? 31.961 17.387 -0.402 1.00 61.04 86 THR B CA 1
ATOM 6082 C C . THR B 1 106 ? 32.756 16.651 0.673 1.00 61.27 86 THR B C 1
ATOM 6083 O O . THR B 1 106 ? 32.409 16.715 1.848 1.00 61.63 86 THR B O 1
ATOM 6087 N N . GLU B 1 107 ? 33.830 15.972 0.272 1.00 63.73 87 GLU B N 1
ATOM 6088 C CA . GLU B 1 107 ? 34.686 15.242 1.214 1.00 65.71 87 GLU B CA 1
ATOM 6089 C C . GLU B 1 107 ? 35.174 16.146 2.343 1.00 61.78 87 GLU B C 1
ATOM 6090 O O . GLU B 1 107 ? 35.169 15.733 3.507 1.00 56.04 87 GLU B O 1
ATOM 6096 N N . LYS B 1 108 ? 35.588 17.369 2.008 1.00 61.21 88 LYS B N 1
ATOM 6097 C CA . LYS B 1 108 ? 36.061 18.305 3.034 1.00 60.01 88 LYS B CA 1
ATOM 6098 C C . LYS B 1 108 ? 34.945 18.631 4.016 1.00 56.11 88 LYS B C 1
ATOM 6099 O O . LYS B 1 108 ? 35.169 18.572 5.223 1.00 58.57 88 LYS B O 1
ATOM 6105 N N . LEU B 1 109 ? 33.761 18.977 3.508 1.00 49.82 89 LEU B N 1
ATOM 6106 C CA . LEU B 1 109 ? 32.675 19.413 4.386 1.00 50.15 89 LEU B CA 1
ATOM 6107 C C . LEU B 1 109 ? 32.128 18.263 5.202 1.00 48.10 89 LEU B C 1
ATOM 6108 O O . LEU B 1 109 ? 31.925 18.408 6.398 1.00 47.17 89 LEU B O 1
ATOM 6113 N N . SER B 1 110 ? 31.901 17.124 4.553 1.00 47.85 90 SER B N 1
ATOM 6114 C CA . SER B 1 110 ? 31.435 15.920 5.235 1.00 48.64 90 SER B CA 1
ATOM 6115 C C . SER B 1 110 ? 32.341 15.686 6.441 1.00 48.50 90 SER B C 1
ATOM 6116 O O . SER B 1 110 ? 31.864 15.582 7.576 1.00 48.65 90 SER B O 1
ATOM 6119 N N . LEU B 1 111 ? 33.646 15.654 6.193 1.00 45.93 91 LEU B N 1
ATOM 6120 C CA . LEU B 1 111 ? 34.617 15.414 7.240 1.00 47.42 91 LEU B CA 1
ATOM 6121 C C . LEU B 1 111 ? 34.600 16.517 8.296 1.00 44.84 91 LEU B C 1
ATOM 6122 O O . LEU B 1 111 ? 34.613 16.243 9.503 1.00 45.90 91 LEU B O 1
ATOM 6127 N N . TRP B 1 112 ? 34.570 17.763 7.859 1.00 41.67 92 TRP B N 1
ATOM 6128 C CA . TRP B 1 112 ? 34.514 18.880 8.811 1.00 42.21 92 TRP B CA 1
ATOM 6129 C C . TRP B 1 112 ? 33.268 18.861 9.722 1.00 39.90 92 TRP B C 1
ATOM 6130 O O . TRP B 1 112 ? 33.371 19.071 10.937 1.00 33.90 92 TRP B O 1
ATOM 6141 N N . ARG B 1 113 ? 32.110 18.620 9.118 1.00 37.63 93 ARG B N 1
ATOM 6142 C CA . ARG B 1 113 ? 30.869 18.484 9.855 1.00 39.69 93 ARG B CA 1
ATOM 6143 C C . ARG B 1 113 ? 31.066 17.454 10.949 1.00 41.73 93 ARG B C 1
ATOM 6144 O O . ARG B 1 113 ? 30.783 17.737 12.115 1.00 42.60 93 ARG B O 1
ATOM 6152 N N . ALA B 1 114 ? 31.613 16.292 10.578 1.00 40.96 94 ALA B N 1
ATOM 6153 C CA . ALA B 1 114 ? 31.907 15.221 11.529 1.00 40.29 94 ALA B CA 1
ATOM 6154 C C . ALA B 1 114 ? 32.761 15.716 12.715 1.00 39.78 94 ALA B C 1
ATOM 6155 O O . ALA B 1 114 ? 32.384 15.551 13.863 1.00 39.19 94 ALA B O 1
ATOM 6157 N N . GLN B 1 115 ? 33.882 16.359 12.425 1.00 42.74 95 GLN B N 1
ATOM 6158 C CA . GLN B 1 115 ? 34.871 16.708 13.454 1.00 42.35 95 GLN B CA 1
ATOM 6159 C C . GLN B 1 115 ? 34.324 17.699 14.442 1.00 41.44 95 GLN B C 1
ATOM 6160 O O . GLN B 1 115 ? 34.565 17.562 15.628 1.00 41.15 95 GLN B O 1
ATOM 6166 N N . LEU B 1 116 ? 33.581 18.674 13.933 1.00 43.61 96 LEU B N 1
ATOM 6167 C CA . LEU B 1 116 ? 32.971 19.710 14.745 1.00 44.75 96 LEU B CA 1
ATOM 6168 C C . LEU B 1 116 ? 31.837 19.198 15.589 1.00 42.85 96 LEU B C 1
ATOM 6169 O O . LEU B 1 116 ? 31.728 19.570 16.745 1.00 49.92 96 LEU B O 1
ATOM 6174 N N . HIS B 1 117 ? 30.970 18.382 15.005 1.00 42.61 97 HIS B N 1
ATOM 6175 C CA . HIS B 1 117 ? 29.910 17.691 15.753 1.00 40.70 97 HIS B CA 1
ATOM 6176 C C . HIS B 1 117 ? 30.532 16.739 16.771 1.00 40.56 97 HIS B C 1
ATOM 6177 O O . HIS B 1 117 ? 29.951 16.488 17.820 1.00 40.21 97 HIS B O 1
ATOM 6184 N N . GLY B 1 118 ? 31.727 16.231 16.457 1.00 37.82 98 GLY B N 1
ATOM 6185 C CA . GLY B 1 118 ? 32.459 15.336 17.343 1.00 37.37 98 GLY B CA 1
ATOM 6186 C C . GLY B 1 118 ? 33.006 15.999 18.590 1.00 37.98 98 GLY B C 1
ATOM 6187 O O . GLY B 1 118 ? 33.593 15.336 19.433 1.00 37.09 98 GLY B O 1
ATOM 6188 N N . MET B 1 119 ? 32.856 17.309 18.724 1.00 36.95 99 MET B N 1
ATOM 6189 C CA . MET B 1 119 ? 33.247 17.938 19.982 1.00 38.84 99 MET B CA 1
ATOM 6190 C C . MET B 1 119 ? 32.239 17.658 21.084 1.00 36.50 99 MET B C 1
ATOM 6191 O O . MET B 1 119 ? 32.657 17.503 22.232 1.00 37.76 99 MET B O 1
ATOM 6196 N N . VAL B 1 120 ? 30.941 17.625 20.748 1.00 31.38 100 VAL B N 1
ATOM 6197 C CA . VAL B 1 120 ? 29.889 17.407 21.764 1.00 33.55 100 VAL B CA 1
ATOM 6198 C C . VAL B 1 120 ? 29.155 16.079 21.654 1.00 33.76 100 VAL B C 1
ATOM 6199 O O . VAL B 1 120 ? 28.530 15.649 22.618 1.00 34.37 100 VAL B O 1
ATOM 6203 N N . ASP B 1 121 ? 29.211 15.444 20.493 1.00 30.64 101 ASP B N 1
ATOM 6204 C CA . ASP B 1 121 ? 28.483 14.239 20.324 1.00 32.94 101 ASP B CA 1
ATOM 6205 C C . ASP B 1 121 ? 29.237 13.187 19.547 1.00 32.11 101 ASP B C 1
ATOM 6206 O O . ASP B 1 121 ? 28.946 12.918 18.396 1.00 32.32 101 ASP B O 1
ATOM 6211 N N . MET B 1 122 ? 30.178 12.548 20.207 1.00 32.33 102 MET B N 1
ATOM 6212 C CA . MET B 1 122 ? 30.958 11.518 19.555 1.00 33.60 102 MET B CA 1
ATOM 6213 C C . MET B 1 122 ? 30.209 10.221 19.242 1.00 35.05 102 MET B C 1
ATOM 6214 O O . MET B 1 122 ? 30.688 9.423 18.435 1.00 34.38 102 MET B O 1
ATOM 6219 N N . SER B 1 123 ? 29.042 9.992 19.844 1.00 37.35 103 SER B N 1
ATOM 6220 C CA . SER B 1 123 ? 28.255 8.805 19.473 1.00 36.74 103 SER B CA 1
ATOM 6221 C C . SER B 1 123 ? 27.687 8.927 18.055 1.00 37.20 103 SER B C 1
ATOM 6222 O O . SER B 1 123 ? 27.790 7.996 17.268 1.00 39.79 103 SER B O 1
ATOM 6225 N N . THR B 1 124 ? 27.073 10.060 17.741 1.00 37.09 104 THR B N 1
ATOM 6226 C CA . THR B 1 124 ? 26.446 10.250 16.429 1.00 38.34 104 THR B CA 1
ATOM 6227 C C . THR B 1 124 ? 27.487 10.349 15.320 1.00 37.63 104 THR B C 1
ATOM 6228 O O . THR B 1 124 ? 27.347 9.701 14.272 1.00 40.09 104 THR B O 1
ATOM 6232 N N . ARG B 1 125 ? 28.525 11.140 15.550 1.00 33.82 105 ARG B N 1
ATOM 6233 C CA . ARG B 1 125 ? 29.638 11.177 14.632 1.00 35.32 105 ARG B CA 1
ATOM 6234 C C . ARG B 1 125 ? 29.975 9.752 14.198 1.00 33.12 105 ARG B C 1
ATOM 6235 O O . ARG B 1 125 ? 29.999 9.451 13.023 1.00 36.72 105 ARG B O 1
ATOM 6243 N N . THR B 1 126 ? 30.136 8.846 15.145 1.00 32.89 106 THR B N 1
ATOM 6244 C CA . THR B 1 126 ? 30.573 7.500 14.817 1.00 31.20 106 THR B CA 1
ATOM 6245 C C . THR B 1 126 ? 29.487 6.651 14.175 1.00 31.19 106 THR B C 1
ATOM 6246 O O . THR B 1 126 ? 29.742 5.951 13.204 1.00 28.52 106 THR B O 1
ATOM 6250 N N . ARG B 1 127 ? 28.265 6.741 14.665 1.00 33.18 107 ARG B N 1
ATOM 6251 C CA . ARG B 1 127 ? 27.188 5.955 14.093 1.00 35.97 107 ARG B CA 1
ATOM 6252 C C . ARG B 1 127 ? 26.939 6.317 12.630 1.00 37.66 107 ARG B C 1
ATOM 6253 O O . ARG B 1 127 ? 26.496 5.494 11.847 1.00 34.39 107 ARG B O 1
ATOM 6261 N N . LEU B 1 128 ? 27.185 7.573 12.288 1.00 42.48 108 LEU B N 1
ATOM 6262 C CA . LEU B 1 128 ? 27.109 8.053 10.902 1.00 42.16 108 LEU B CA 1
ATOM 6263 C C . LEU B 1 128 ? 28.394 7.761 10.121 1.00 42.03 108 LEU B C 1
ATOM 6264 O O . LEU B 1 128 ? 28.347 7.418 8.953 1.00 40.21 108 LEU B O 1
ATOM 6269 N N . SER B 1 129 ? 29.544 7.890 10.773 1.00 41.04 109 SER B N 1
ATOM 6270 C CA . SER B 1 129 ? 30.830 7.738 10.088 1.00 41.48 109 SER B CA 1
ATOM 6271 C C . SER B 1 129 ? 31.102 6.294 9.639 1.00 40.95 109 SER B C 1
ATOM 6272 O O . SER B 1 129 ? 31.866 6.050 8.716 1.00 38.75 109 SER B O 1
ATOM 6275 N N . ILE B 1 130 ? 30.477 5.347 10.321 1.00 40.04 110 ILE B N 1
ATOM 6276 C CA . ILE B 1 130 ? 30.673 3.919 10.089 1.00 38.44 110 ILE B CA 1
ATOM 6277 C C . ILE B 1 130 ? 30.202 3.576 8.677 1.00 37.59 110 ILE B C 1
ATOM 6278 O O . ILE B 1 130 ? 30.773 2.722 8.000 1.00 34.67 110 ILE B O 1
ATOM 6283 N N . HIS B 1 131 ? 29.150 4.257 8.235 1.00 37.99 111 HIS B N 1
ATOM 6284 C CA . HIS B 1 131 ? 28.621 4.044 6.905 1.00 39.26 111 HIS B CA 1
ATOM 6285 C C . HIS B 1 131 ? 29.276 4.985 5.894 1.00 41.70 111 HIS B C 1
ATOM 6286 O O . HIS B 1 131 ? 29.982 4.559 4.964 1.00 41.25 111 HIS B O 1
ATOM 6293 N N . ASN B 1 132 ? 29.063 6.274 6.101 1.00 43.41 112 ASN B N 1
ATOM 6294 C CA . ASN B 1 132 ? 29.415 7.272 5.090 1.00 44.30 112 ASN B CA 1
ATOM 6295 C C . ASN B 1 132 ? 30.923 7.524 4.997 1.00 46.06 112 ASN B C 1
ATOM 6296 O O . ASN B 1 132 ? 31.400 7.928 3.957 1.00 53.22 112 ASN B O 1
ATOM 6301 N N . ASN B 1 133 ? 31.674 7.258 6.053 1.00 45.94 113 ASN B N 1
ATOM 6302 C CA . ASN B 1 133 ? 33.120 7.239 5.934 1.00 46.40 113 ASN B CA 1
ATOM 6303 C C . ASN B 1 133 ? 33.766 5.854 5.725 1.00 43.54 113 ASN B C 1
ATOM 6304 O O . ASN B 1 133 ? 34.645 5.727 4.897 1.00 44.81 113 ASN B O 1
ATOM 6309 N N . LEU B 1 134 ? 33.372 4.825 6.463 1.00 39.14 114 LEU B N 1
ATOM 6310 C CA . LEU B 1 134 ? 34.085 3.547 6.364 1.00 38.30 114 LEU B CA 1
ATOM 6311 C C . LEU B 1 134 ? 33.526 2.583 5.292 1.00 37.01 114 LEU B C 1
ATOM 6312 O O . LEU B 1 134 ? 34.283 2.004 4.518 1.00 34.25 114 LEU B O 1
ATOM 6317 N N . PHE B 1 135 ? 32.215 2.420 5.241 1.00 34.99 115 PHE B N 1
ATOM 6318 C CA . PHE B 1 135 ? 31.633 1.529 4.265 1.00 37.18 115 PHE B CA 1
ATOM 6319 C C . PHE B 1 135 ? 31.773 2.084 2.845 1.00 38.88 115 PHE B C 1
ATOM 6320 O O . PHE B 1 135 ? 32.321 1.443 1.958 1.00 38.17 115 PHE B O 1
ATOM 6328 N N . ILE B 1 136 ? 31.242 3.280 2.656 1.00 41.56 116 ILE B N 1
ATOM 6329 C CA . ILE B 1 136 ? 31.389 4.031 1.423 1.00 43.37 116 ILE B CA 1
ATOM 6330 C C . ILE B 1 136 ? 32.860 4.286 1.127 1.00 43.26 116 ILE B C 1
ATOM 6331 O O . ILE B 1 136 ? 33.348 3.924 0.076 1.00 45.55 116 ILE B O 1
ATOM 6336 N N . GLY B 1 137 ? 33.586 4.877 2.056 1.00 43.34 117 GLY B N 1
ATOM 6337 C CA . GLY B 1 137 ? 35.017 5.019 1.847 1.00 43.10 117 GLY B CA 1
ATOM 6338 C C . GLY B 1 137 ? 35.558 3.787 1.152 1.00 43.88 117 GLY B C 1
ATOM 6339 O O . GLY B 1 137 ? 36.233 3.915 0.145 1.00 46.69 117 GLY B O 1
ATOM 6340 N N . SER B 1 138 ? 35.216 2.597 1.657 1.00 45.32 118 SER B N 1
ATOM 6341 C CA . SER B 1 138 ? 35.819 1.340 1.167 1.00 48.46 118 SER B CA 1
ATOM 6342 C C . SER B 1 138 ? 35.280 0.786 -0.149 1.00 48.05 118 SER B C 1
ATOM 6343 O O . SER B 1 138 ? 36.029 0.177 -0.900 1.00 45.27 118 SER B O 1
ATOM 6346 N N . ILE B 1 139 ? 33.996 0.948 -0.427 1.00 45.14 119 ILE B N 1
ATOM 6347 C CA . ILE B 1 139 ? 33.509 0.439 -1.693 1.00 46.71 119 ILE B CA 1
ATOM 6348 C C . ILE B 1 139 ? 33.732 1.404 -2.858 1.00 52.44 119 ILE B C 1
ATOM 6349 O O . ILE B 1 139 ? 33.620 0.987 -4.003 1.00 53.94 119 ILE B O 1
ATOM 6354 N N . ARG B 1 140 ? 34.010 2.677 -2.563 1.00 54.58 120 ARG B N 1
ATOM 6355 C CA . ARG B 1 140 ? 34.540 3.605 -3.544 1.00 55.99 120 ARG B CA 1
ATOM 6356 C C . ARG B 1 140 ? 36.009 3.310 -3.748 1.00 56.27 120 ARG B C 1
ATOM 6357 O O . ARG B 1 140 ? 36.490 3.313 -4.882 1.00 53.06 120 ARG B O 1
ATOM 6365 N N . GLY B 1 141 ? 36.712 3.057 -2.649 1.00 55.86 121 GLY B N 1
ATOM 6366 C CA . GLY B 1 141 ? 38.172 2.907 -2.676 1.00 56.04 121 GLY B CA 1
ATOM 6367 C C . GLY B 1 141 ? 38.659 1.617 -3.304 1.00 57.44 121 GLY B C 1
ATOM 6368 O O . GLY B 1 141 ? 39.583 1.631 -4.111 1.00 62.29 121 GLY B O 1
ATOM 6369 N N . SER B 1 142 ? 38.019 0.507 -2.947 1.00 59.04 122 SER B N 1
ATOM 6370 C CA . SER B 1 142 ? 38.408 -0.828 -3.410 1.00 56.78 122 SER B CA 1
ATOM 6371 C C . SER B 1 142 ? 37.501 -1.429 -4.488 1.00 54.51 122 SER B C 1
ATOM 6372 O O . SER B 1 142 ? 37.816 -2.492 -5.012 1.00 60.28 122 SER B O 1
ATOM 6375 N N . GLY B 1 143 ? 36.385 -0.789 -4.810 1.00 51.50 123 GLY B N 1
ATOM 6376 C CA . GLY B 1 143 ? 35.510 -1.270 -5.888 1.00 52.38 123 GLY B CA 1
ATOM 6377 C C . GLY B 1 143 ? 35.787 -0.650 -7.264 1.00 55.68 123 GLY B C 1
ATOM 6378 O O . GLY B 1 143 ? 36.171 0.519 -7.377 1.00 50.09 123 GLY B O 1
ATOM 6379 N N . THR B 1 144 ? 35.581 -1.431 -8.321 1.00 56.34 124 THR B N 1
ATOM 6380 C CA . THR B 1 144 ? 35.653 -0.896 -9.674 1.00 59.17 124 THR B CA 1
ATOM 6381 C C . THR B 1 144 ? 34.452 0.057 -9.906 1.00 61.77 124 THR B C 1
ATOM 6382 O O . THR B 1 144 ? 33.430 -0.026 -9.208 1.00 54.35 124 THR B O 1
ATOM 6386 N N . PRO B 1 145 ? 34.589 0.981 -10.874 1.00 65.26 125 PRO B N 1
ATOM 6387 C CA . PRO B 1 145 ? 33.571 2.012 -11.092 1.00 67.94 125 PRO B CA 1
ATOM 6388 C C . PRO B 1 145 ? 32.178 1.464 -11.363 1.00 65.83 125 PRO B C 1
ATOM 6389 O O . PRO B 1 145 ? 31.191 2.117 -11.020 1.00 62.28 125 PRO B O 1
ATOM 6393 N N . GLU B 1 146 ? 32.108 0.278 -11.967 1.00 66.16 126 GLU B N 1
ATOM 6394 C CA . GLU B 1 146 ? 30.826 -0.398 -12.192 1.00 67.03 126 GLU B CA 1
ATOM 6395 C C . GLU B 1 146 ? 30.172 -0.835 -10.873 1.00 63.94 126 GLU B C 1
ATOM 6396 O O . GLU B 1 146 ? 28.937 -0.832 -10.742 1.00 58.25 126 GLU B O 1
ATOM 6402 N N . GLN B 1 147 ? 31.017 -1.185 -9.905 1.00 58.31 127 GLN B N 1
ATOM 6403 C CA . GLN B 1 147 ? 30.573 -1.712 -8.625 1.00 57.66 127 GLN B CA 1
ATOM 6404 C C . GLN B 1 147 ? 30.039 -0.593 -7.769 1.00 58.74 127 GLN B C 1
ATOM 6405 O O . GLN B 1 147 ? 28.895 -0.638 -7.292 1.00 52.28 127 GLN B O 1
ATOM 6411 N N . PHE B 1 148 ? 30.882 0.413 -7.574 1.00 61.00 128 PHE B N 1
ATOM 6412 C CA . PHE B 1 148 ? 30.490 1.575 -6.801 1.00 62.89 128 PHE B CA 1
ATOM 6413 C C . PHE B 1 148 ? 29.146 2.073 -7.305 1.00 65.07 128 PHE B C 1
ATOM 6414 O O . PHE B 1 148 ? 28.220 2.269 -6.521 1.00 71.06 128 PHE B O 1
ATOM 6422 N N . LYS B 1 149 ? 29.045 2.232 -8.622 1.00 70.48 129 LYS B N 1
ATOM 6423 C CA . LYS B 1 149 ? 27.802 2.614 -9.301 1.00 71.49 129 LYS B CA 1
ATOM 6424 C C . LYS B 1 149 ? 26.603 1.733 -8.934 1.00 66.02 129 LYS B C 1
ATOM 6425 O O . LYS B 1 149 ? 25.477 2.217 -8.795 1.00 64.69 129 LYS B O 1
ATOM 6431 N N . TYR B 1 150 ? 26.838 0.434 -8.807 1.00 59.26 130 TYR B N 1
ATOM 6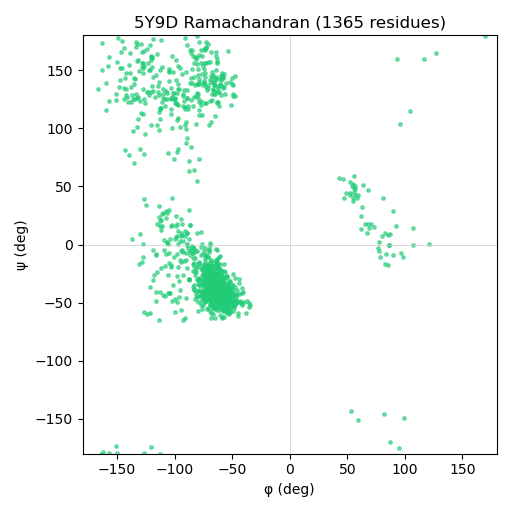432 C CA . TYR B 1 150 ? 25.760 -0.500 -8.515 1.00 54.68 130 TYR B CA 1
ATOM 6433 C C . TYR B 1 150 ? 25.217 -0.323 -7.101 1.00 53.74 130 TYR B C 1
ATOM 6434 O O . TYR B 1 150 ? 24.004 -0.305 -6.892 1.00 56.10 130 TYR B O 1
ATOM 6443 N N . TRP B 1 151 ? 26.117 -0.203 -6.131 1.00 53.33 131 TRP B N 1
ATOM 6444 C CA . TRP B 1 151 ? 25.712 -0.117 -4.741 1.00 51.72 131 TRP B CA 1
ATOM 6445 C C . TRP B 1 151 ? 24.993 1.185 -4.520 1.00 57.84 131 TRP B C 1
ATOM 6446 O O . TRP B 1 151 ? 24.017 1.219 -3.774 1.00 63.90 131 TRP B O 1
ATOM 6457 N N . VAL B 1 152 ? 25.460 2.242 -5.192 1.00 59.38 132 VAL B N 1
ATOM 6458 C CA . VAL B 1 152 ? 24.741 3.516 -5.235 1.00 60.03 132 VAL B CA 1
ATOM 6459 C C . VAL B 1 152 ? 23.293 3.328 -5.701 1.00 62.70 132 VAL B C 1
ATOM 6460 O O . VAL B 1 152 ? 22.370 3.853 -5.076 1.00 69.59 132 VAL B O 1
ATOM 6464 N N . LYS B 1 153 ? 23.093 2.584 -6.784 1.00 63.48 133 LYS B N 1
ATOM 6465 C CA . LYS B 1 153 ? 21.742 2.299 -7.289 1.00 65.45 133 LYS B CA 1
ATOM 6466 C C . LYS B 1 153 ? 20.906 1.576 -6.238 1.00 66.65 133 LYS B C 1
ATOM 6467 O O . LYS B 1 153 ? 19.687 1.751 -6.170 1.00 61.36 133 LYS B O 1
ATOM 6473 N N . LYS B 1 154 ? 21.566 0.746 -5.431 1.00 67.47 134 LYS B N 1
ATOM 6474 C CA . LYS B 1 154 ? 20.872 -0.000 -4.384 1.00 69.53 134 LYS B CA 1
ATOM 6475 C C . LYS B 1 154 ? 20.393 0.894 -3.236 1.00 64.01 134 LYS B C 1
ATOM 6476 O O . LYS B 1 154 ? 19.499 0.509 -2.491 1.00 60.46 134 LYS B O 1
ATOM 6482 N N . GLY B 1 155 ? 20.987 2.082 -3.109 1.00 62.21 135 GLY B N 1
ATOM 6483 C CA . GLY B 1 155 ? 20.667 3.023 -2.034 1.00 55.05 135 GLY B CA 1
ATOM 6484 C C . GLY B 1 155 ? 21.841 3.410 -1.148 1.00 50.15 135 GLY B C 1
ATOM 6485 O O . GLY B 1 155 ? 21.666 4.216 -0.228 1.00 47.70 135 GLY B O 1
ATOM 6486 N N . ALA B 1 156 ? 23.031 2.870 -1.424 1.00 44.22 136 ALA B N 1
ATOM 6487 C CA . ALA B 1 156 ? 24.189 3.057 -0.536 1.00 45.23 136 ALA B CA 1
ATOM 6488 C C . ALA B 1 156 ? 24.398 4.469 -0.045 1.00 45.23 136 ALA B C 1
ATOM 6489 O O . ALA B 1 156 ? 24.364 4.706 1.161 1.00 43.09 136 ALA B O 1
ATOM 6491 N N . VAL B 1 157 ? 24.636 5.397 -0.963 1.00 46.83 137 VAL B N 1
ATOM 6492 C CA . VAL B 1 157 ? 25.048 6.767 -0.584 1.00 46.40 137 VAL B CA 1
ATOM 6493 C C . VAL B 1 157 ? 23.891 7.554 0.007 1.00 47.07 137 VAL B C 1
ATOM 6494 O O . VAL B 1 157 ? 24.035 8.209 1.044 1.00 48.37 137 VAL B O 1
ATOM 6498 N N . ALA B 1 158 ? 22.746 7.464 -0.661 1.00 46.57 138 ALA B N 1
ATOM 6499 C CA . ALA B 1 158 ? 21.518 8.086 -0.206 1.00 47.63 138 ALA B CA 1
ATOM 6500 C C . ALA B 1 158 ? 21.049 7.544 1.163 1.00 49.04 138 ALA B C 1
ATOM 6501 O O . ALA B 1 158 ? 20.305 8.205 1.891 1.00 48.37 138 ALA B O 1
ATOM 6503 N N . VAL B 1 159 ? 21.458 6.323 1.486 1.00 47.88 139 VAL B N 1
ATOM 6504 C CA . VAL B 1 159 ? 21.021 5.665 2.700 1.00 46.67 139 VAL B CA 1
ATOM 6505 C C . VAL B 1 159 ? 19.514 5.455 2.627 1.00 47.33 139 VAL B C 1
ATOM 6506 O O . VAL B 1 159 ? 18.763 5.817 3.541 1.00 48.28 139 VAL B O 1
ATOM 6510 N N . LYS B 1 160 ? 19.065 4.880 1.525 1.00 47.57 140 LYS B N 1
ATOM 6511 C CA . LYS B 1 160 ? 17.678 4.488 1.414 1.00 51.47 140 LYS B CA 1
ATOM 6512 C C . LYS B 1 160 ? 17.639 2.984 1.379 1.00 48.75 140 LYS B C 1
ATOM 6513 O O . LYS B 1 160 ? 18.226 2.364 0.512 1.00 43.03 140 LYS B O 1
ATOM 6519 N N . GLN B 1 161 ? 17.011 2.392 2.378 1.00 49.23 141 GLN B N 1
ATOM 6520 C CA . GLN B 1 161 ? 16.856 0.951 2.412 1.00 44.26 141 GLN B CA 1
ATOM 6521 C C . GLN B 1 161 ? 18.243 0.316 2.471 1.00 40.45 141 GLN B C 1
ATOM 6522 O O . GLN B 1 161 ? 18.402 -0.874 2.265 1.00 46.54 141 GLN B O 1
ATOM 6528 N N . PHE B 1 162 ? 19.248 1.132 2.746 1.00 37.95 142 PHE B N 1
ATOM 6529 C CA . PHE B 1 162 ? 20.610 0.681 2.810 1.00 35.31 142 PHE B CA 1
ATOM 6530 C C . PHE B 1 162 ? 21.299 1.398 3.948 1.00 36.95 142 PHE B C 1
ATOM 6531 O O . PHE B 1 162 ? 21.267 2.613 4.030 1.00 36.43 142 PHE B O 1
ATOM 6539 N N . TYR B 1 163 ? 21.908 0.640 4.838 1.00 36.44 143 TYR B N 1
ATOM 6540 C CA . TYR B 1 163 ? 22.852 1.184 5.781 1.00 38.80 143 TYR B CA 1
ATOM 6541 C C . TYR B 1 163 ? 24.019 0.229 5.799 1.00 39.03 143 TYR B C 1
ATOM 6542 O O . TYR B 1 163 ? 23.814 -0.966 5.797 1.00 43.42 143 TYR B O 1
ATOM 6551 N N . GLY B 1 164 ? 25.240 0.738 5.817 1.00 38.72 144 GLY B N 1
ATOM 6552 C CA . GLY B 1 164 ? 26.390 -0.138 5.699 1.00 38.61 144 GLY B CA 1
ATOM 6553 C C . GLY B 1 164 ? 27.152 -0.139 6.989 1.00 37.37 144 GLY B C 1
ATOM 6554 O O . GLY B 1 164 ? 26.758 0.530 7.948 1.00 39.17 144 GLY B O 1
ATOM 6555 N N . CYS B 1 165 ? 28.232 -0.901 7.015 1.00 35.12 145 CYS B N 1
ATOM 6556 C CA . CYS B 1 165 ? 29.146 -0.911 8.147 1.00 36.28 145 CYS B CA 1
ATOM 6557 C C . CYS B 1 165 ? 30.417 -1.530 7.630 1.00 36.00 145 CYS B C 1
ATOM 6558 O O . CYS B 1 165 ? 30.476 -1.874 6.461 1.00 33.05 145 CYS B O 1
ATOM 6561 N N . PHE B 1 166 ? 31.418 -1.677 8.495 1.00 35.63 146 PHE B N 1
ATOM 6562 C CA . PHE B 1 166 ? 32.789 -1.961 8.090 1.00 33.12 146 PHE B CA 1
ATOM 6563 C C . PHE B 1 166 ? 33.265 -3.017 9.037 1.00 33.37 146 PHE B C 1
ATOM 6564 O O . PHE B 1 166 ? 33.651 -2.723 10.164 1.00 35.13 146 PHE B O 1
ATOM 6572 N N . ALA B 1 167 ? 33.196 -4.261 8.581 1.00 33.82 147 ALA B N 1
ATOM 6573 C CA . ALA B 1 167 ? 33.524 -5.418 9.399 1.00 32.12 147 ALA B CA 1
ATOM 6574 C C . ALA B 1 167 ? 34.934 -5.913 9.180 1.00 32.56 147 ALA B C 1
ATOM 6575 O O . ALA B 1 167 ? 35.152 -6.877 8.444 1.00 34.96 147 ALA B O 1
ATOM 6577 N N . MET B 1 168 ? 35.900 -5.295 9.832 1.00 32.55 148 MET B N 1
ATOM 6578 C CA . MET B 1 168 ? 37.264 -5.783 9.733 1.00 38.30 148 MET B CA 1
ATOM 6579 C C . MET B 1 168 ? 37.724 -6.587 10.943 1.00 37.67 148 MET B C 1
ATOM 6580 O O . MET B 1 168 ? 38.305 -7.660 10.809 1.00 36.34 148 MET B O 1
ATOM 6585 N N . THR B 1 169 ? 37.488 -6.037 12.128 1.00 37.83 149 THR B N 1
ATOM 6586 C CA . THR B 1 169 ? 38.098 -6.537 13.344 1.00 33.37 149 THR B CA 1
ATOM 6587 C C . THR B 1 169 ? 37.465 -7.813 13.840 1.00 34.83 149 THR B C 1
ATOM 6588 O O . THR B 1 169 ? 36.276 -8.052 13.659 1.00 34.67 149 THR B O 1
ATOM 6592 N N . GLU B 1 170 ? 38.293 -8.650 14.443 1.00 37.04 150 GLU B N 1
ATOM 6593 C CA . GLU B 1 170 ? 37.847 -9.914 14.985 1.00 40.68 150 GLU B CA 1
ATOM 6594 C C . GLU B 1 170 ? 38.189 -9.973 16.449 1.00 40.39 150 GLU B C 1
ATOM 6595 O O . GLU B 1 170 ? 39.109 -9.299 16.907 1.00 40.64 150 GLU B O 1
ATOM 6601 N N . LEU B 1 171 ? 37.439 -10.792 17.175 1.00 39.11 151 LEU B N 1
ATOM 6602 C CA . LEU B 1 171 ? 37.641 -10.951 18.600 1.00 35.16 151 LEU B CA 1
ATOM 6603 C C . LEU B 1 171 ? 39.111 -11.255 18.842 1.00 35.70 151 LEU B C 1
ATOM 6604 O O . LEU B 1 171 ? 39.712 -10.684 19.735 1.00 37.02 151 LEU B O 1
ATOM 6609 N N . GLY B 1 172 ? 39.711 -12.097 18.002 1.00 35.08 152 GLY B N 1
ATOM 6610 C CA . GLY B 1 172 ? 41.108 -12.501 18.174 1.00 34.11 152 GLY B CA 1
ATOM 6611 C C . GLY B 1 172 ? 42.149 -11.663 17.437 1.00 35.64 152 GLY B C 1
ATOM 6612 O O . GLY B 1 172 ? 43.344 -11.855 17.670 1.00 36.56 152 GLY B O 1
ATOM 6613 N N . HIS B 1 173 ? 41.735 -10.839 16.485 1.00 35.45 153 HIS B N 1
ATOM 6614 C CA . HIS B 1 173 ? 42.663 -9.987 15.751 1.00 36.38 153 HIS B CA 1
ATOM 6615 C C . HIS B 1 173 ? 42.158 -8.585 15.515 1.00 34.86 153 HIS B C 1
ATOM 6616 O O . HIS B 1 173 ? 41.137 -8.406 14.895 1.00 33.07 153 HIS B O 1
ATOM 6623 N N . GLY B 1 174 ? 42.907 -7.590 15.964 1.00 35.24 154 GLY B N 1
ATOM 6624 C CA . GLY B 1 174 ? 42.593 -6.217 15.652 1.00 34.21 154 GLY B CA 1
ATOM 6625 C C . GLY B 1 174 ? 43.701 -5.492 14.931 1.00 36.68 154 GLY B C 1
ATOM 6626 O O . GLY B 1 174 ? 43.519 -4.962 13.861 1.00 37.94 154 GLY B O 1
ATOM 6627 N N . SER B 1 175 ? 44.865 -5.439 15.575 1.00 38.12 155 SER B N 1
ATOM 6628 C CA . SER B 1 175 ? 46.059 -4.820 14.999 1.00 37.98 155 SER B CA 1
ATOM 6629 C C . SER B 1 175 ? 46.602 -5.531 13.755 1.00 40.50 155 SER B C 1
ATOM 6630 O O . SER B 1 175 ? 47.001 -4.884 12.787 1.00 41.96 155 SER B O 1
ATOM 6633 N N . ASN B 1 176 ? 46.618 -6.861 13.791 1.00 40.71 156 ASN B N 1
ATOM 6634 C CA . ASN B 1 176 ? 47.156 -7.648 12.714 1.00 39.83 156 ASN B CA 1
ATOM 6635 C C . ASN B 1 176 ? 46.141 -8.014 11.673 1.00 42.13 156 ASN B C 1
ATOM 6636 O O . ASN B 1 176 ? 45.550 -9.044 11.743 1.00 42.62 156 ASN B O 1
ATOM 6641 N N . LEU B 1 177 ? 45.948 -7.151 10.695 1.00 49.56 157 LEU B N 1
ATOM 6642 C CA . LEU B 1 177 ? 45.084 -7.458 9.544 1.00 56.28 157 LEU B CA 1
ATOM 6643 C C . LEU B 1 177 ? 45.492 -8.768 8.856 1.00 56.10 157 LEU B C 1
ATOM 6644 O O . LEU B 1 177 ? 44.635 -9.538 8.419 1.00 54.42 157 LEU B O 1
ATOM 6649 N N . LYS B 1 178 ? 46.797 -9.017 8.750 1.00 52.99 158 LYS B N 1
ATOM 6650 C CA . LYS B 1 178 ? 47.262 -10.201 8.028 1.00 55.32 158 LYS B CA 1
ATOM 6651 C C . LYS B 1 178 ? 46.851 -11.494 8.734 1.00 49.69 158 LYS B C 1
ATOM 6652 O O . LYS B 1 178 ? 46.752 -12.548 8.093 1.00 44.86 158 LYS B O 1
ATOM 6658 N N . GLY B 1 179 ? 46.577 -11.384 10.038 1.00 47.30 159 GLY B N 1
ATOM 6659 C CA . GLY B 1 179 ? 46.190 -12.511 10.891 1.00 43.10 159 GLY B CA 1
ATOM 6660 C C . GLY B 1 179 ? 44.712 -12.877 10.939 1.00 38.10 159 GLY B C 1
ATOM 6661 O O . GLY B 1 179 ? 44.362 -13.869 11.549 1.00 40.57 159 GLY B O 1
ATOM 6662 N N . LEU B 1 180 ? 43.845 -12.096 10.310 1.00 36.65 160 LEU B N 1
ATOM 6663 C CA . LEU B 1 180 ? 42.402 -12.422 10.253 1.00 36.85 160 LEU B CA 1
ATOM 6664 C C . LEU B 1 180 ? 42.086 -13.863 9.806 1.00 37.77 160 LEU B C 1
ATOM 6665 O O . LEU B 1 180 ? 42.730 -14.413 8.921 1.00 40.53 160 LEU B O 1
ATOM 6670 N N . GLU B 1 181 ? 41.059 -14.443 10.409 1.00 39.89 161 GLU B N 1
ATOM 6671 C CA . GLU B 1 181 ? 40.718 -15.850 10.224 1.00 40.42 161 GLU B CA 1
ATOM 6672 C C . GLU B 1 181 ? 39.360 -16.049 9.562 1.00 40.17 161 GLU B C 1
ATOM 6673 O O . GLU B 1 181 ? 39.011 -17.184 9.210 1.00 41.37 161 GLU B O 1
ATOM 6679 N N . THR B 1 182 ? 38.573 -14.990 9.373 1.00 37.13 162 THR B N 1
ATOM 6680 C CA . THR B 1 182 ? 37.361 -15.189 8.581 1.00 39.26 162 THR B CA 1
ATOM 6681 C C . THR B 1 182 ? 37.810 -15.666 7.192 1.00 42.64 162 THR B C 1
ATOM 6682 O O . THR B 1 182 ? 38.881 -15.252 6.713 1.00 43.07 162 THR B O 1
ATOM 6686 N N . THR B 1 183 ? 37.037 -16.553 6.563 1.00 43.34 163 THR B N 1
ATOM 6687 C CA . THR B 1 183 ? 37.369 -17.008 5.197 1.00 41.46 163 THR B CA 1
ATOM 6688 C C . THR B 1 183 ? 36.285 -16.753 4.167 1.00 40.46 163 THR B C 1
ATOM 6689 O O . THR B 1 183 ? 35.081 -16.749 4.473 1.00 37.83 163 THR B O 1
ATOM 6693 N N . ALA B 1 184 ? 36.759 -16.560 2.939 1.00 40.73 164 ALA B N 1
ATOM 6694 C CA . ALA B 1 184 ? 35.929 -16.433 1.741 1.00 48.28 164 ALA B CA 1
ATOM 6695 C C . ALA B 1 184 ? 36.470 -17.404 0.666 1.00 50.05 164 ALA B C 1
ATOM 6696 O O . ALA B 1 184 ? 37.606 -17.235 0.158 1.00 45.58 164 ALA B O 1
ATOM 6698 N N . THR B 1 185 ? 35.668 -18.422 0.350 1.00 45.38 165 THR B N 1
ATOM 6699 C CA . THR B 1 185 ? 36.145 -19.539 -0.432 1.00 47.54 165 THR B CA 1
ATOM 6700 C C . THR B 1 185 ? 35.381 -19.504 -1.737 1.00 47.64 165 THR B C 1
ATOM 6701 O O . THR B 1 185 ? 34.163 -19.265 -1.734 1.00 43.29 165 THR B O 1
ATOM 6705 N N . TYR B 1 186 ? 36.090 -19.706 -2.856 1.00 53.05 166 TYR B N 1
ATOM 6706 C CA . TYR B 1 186 ? 35.432 -19.623 -4.171 1.00 56.41 166 TYR B CA 1
ATOM 6707 C C . TYR B 1 186 ? 34.746 -20.918 -4.533 1.00 52.84 166 TYR B C 1
ATOM 6708 O O . TYR B 1 186 ? 35.373 -21.957 -4.498 1.00 49.56 166 TYR B O 1
ATOM 6717 N N . ASP B 1 187 ? 33.457 -20.831 -4.868 1.00 58.93 167 ASP B N 1
ATOM 6718 C CA . ASP B 1 187 ? 32.707 -21.964 -5.399 1.00 64.36 167 ASP B CA 1
ATOM 6719 C C . ASP B 1 187 ? 32.269 -21.691 -6.848 1.00 68.60 167 ASP B C 1
ATOM 6720 O O . ASP B 1 187 ? 31.291 -20.966 -7.114 1.00 63.83 167 ASP B O 1
ATOM 6725 N N . GLN B 1 188 ? 33.007 -22.314 -7.764 1.00 69.22 168 GLN B N 1
ATOM 6726 C CA . GLN B 1 188 ? 32.820 -22.157 -9.196 1.00 69.16 168 GLN B CA 1
ATOM 6727 C C . GLN B 1 188 ? 31.480 -22.715 -9.687 1.00 70.08 168 GLN B C 1
ATOM 6728 O O . GLN B 1 188 ? 30.831 -22.104 -10.541 1.00 73.68 168 GLN B O 1
ATOM 6734 N N . ASP B 1 189 ? 31.049 -23.850 -9.141 1.00 68.62 169 ASP B N 1
ATOM 6735 C CA . ASP B 1 189 ? 29.783 -24.455 -9.562 1.00 71.14 169 ASP B CA 1
ATOM 6736 C C . ASP B 1 189 ? 28.604 -23.493 -9.376 1.00 70.13 169 ASP B C 1
ATOM 6737 O O . ASP B 1 189 ? 27.627 -23.549 -10.118 1.00 75.36 169 ASP B O 1
ATOM 6742 N N . SER B 1 190 ? 28.692 -22.623 -8.376 1.00 71.97 170 SER B N 1
ATOM 6743 C CA . SER B 1 190 ? 27.657 -21.613 -8.118 1.00 67.91 170 SER B CA 1
ATOM 6744 C C . SER B 1 190 ? 28.079 -20.224 -8.594 1.00 59.03 170 SER B C 1
ATOM 6745 O O . SER B 1 190 ? 27.234 -19.356 -8.799 1.00 49.02 170 SER B O 1
ATOM 6748 N N . ASP B 1 191 ? 29.386 -20.033 -8.771 1.00 56.93 171 ASP B N 1
ATOM 6749 C CA . ASP B 1 191 ? 29.972 -18.721 -9.028 1.00 57.52 171 ASP B CA 1
ATOM 6750 C C . ASP B 1 191 ? 29.570 -17.774 -7.901 1.00 58.30 171 ASP B C 1
ATOM 6751 O O . ASP B 1 191 ? 28.921 -16.740 -8.118 1.00 57.46 171 ASP B O 1
ATOM 6756 N N . GLN B 1 192 ? 29.962 -18.178 -6.693 1.00 55.27 172 GLN B N 1
ATOM 6757 C CA . GLN B 1 192 ? 29.714 -17.438 -5.464 1.00 51.74 172 GLN B CA 1
ATOM 6758 C C . GLN B 1 192 ? 30.944 -17.481 -4.572 1.00 46.54 172 GLN B C 1
ATOM 6759 O O . GLN B 1 192 ? 31.840 -18.297 -4.778 1.00 51.49 172 GLN B O 1
ATOM 6765 N N . PHE B 1 193 ? 30.977 -16.608 -3.573 1.00 45.87 173 PHE B N 1
ATOM 6766 C CA . PHE B 1 193 ? 31.895 -16.777 -2.439 1.00 44.24 173 PHE B CA 1
ATOM 6767 C C . PHE B 1 193 ? 31.127 -17.346 -1.259 1.00 43.11 173 PHE B C 1
ATOM 6768 O O . PHE B 1 193 ? 29.922 -17.092 -1.118 1.00 42.08 173 PHE B O 1
ATOM 6776 N N . ILE B 1 194 ? 31.833 -18.142 -0.454 1.00 44.36 174 ILE B N 1
ATOM 6777 C CA . ILE B 1 194 ? 31.296 -18.772 0.749 1.00 43.46 174 ILE B CA 1
ATOM 6778 C C . ILE B 1 194 ? 31.997 -18.144 1.939 1.00 39.19 174 ILE B C 1
ATOM 6779 O O . ILE B 1 194 ? 33.167 -18.383 2.178 1.00 38.47 174 ILE B O 1
ATOM 6784 N N . ILE B 1 195 ? 31.278 -17.330 2.684 1.00 39.07 175 ILE B N 1
ATOM 6785 C CA . ILE B 1 195 ? 31.892 -16.587 3.794 1.00 38.70 175 ILE B CA 1
ATOM 6786 C C . ILE B 1 195 ? 31.743 -17.372 5.076 1.00 37.42 175 ILE B C 1
ATOM 6787 O O . ILE B 1 195 ? 30.651 -17.811 5.403 1.00 36.69 175 ILE B O 1
ATOM 6792 N N . ASN B 1 196 ? 32.835 -17.566 5.798 1.00 37.71 176 ASN B N 1
ATOM 6793 C CA . ASN B 1 196 ? 32.780 -18.436 6.971 1.00 38.48 176 ASN B CA 1
ATOM 6794 C C . ASN B 1 196 ? 33.660 -17.944 8.085 1.00 38.14 176 ASN B C 1
ATOM 6795 O O . ASN B 1 196 ? 34.807 -17.562 7.856 1.00 41.28 176 ASN B O 1
ATOM 6800 N N . THR B 1 197 ? 33.097 -17.960 9.287 1.00 35.72 177 THR B N 1
ATOM 6801 C CA . THR B 1 197 ? 33.840 -17.744 10.513 1.00 34.06 177 THR B CA 1
ATOM 6802 C C . THR B 1 197 ? 34.171 -19.131 11.087 1.00 34.33 177 THR B C 1
ATOM 6803 O O . THR B 1 197 ? 33.294 -19.836 11.585 1.00 35.82 177 THR B O 1
ATOM 6807 N N . PRO B 1 198 ? 35.433 -19.531 11.037 1.00 33.93 178 PRO B N 1
ATOM 6808 C CA . PRO B 1 198 ? 35.727 -20.925 11.372 1.00 35.03 178 PRO B CA 1
ATOM 6809 C C . PRO B 1 198 ? 35.477 -21.311 12.830 1.00 36.30 178 PRO B C 1
ATOM 6810 O O . PRO B 1 198 ? 35.246 -22.481 13.122 1.00 36.84 178 PRO B O 1
ATOM 6814 N N . HIS B 1 199 ? 35.545 -20.338 13.733 1.00 40.04 179 HIS B N 1
ATOM 6815 C CA . HIS B 1 199 ? 35.346 -20.561 15.187 1.00 38.63 179 HIS B CA 1
ATOM 6816 C C . HIS B 1 199 ? 35.081 -19.199 15.882 1.00 35.73 179 HIS B C 1
ATOM 6817 O O . HIS B 1 199 ? 35.074 -18.157 15.240 1.00 35.28 179 HIS B O 1
ATOM 6824 N N . ILE B 1 200 ? 34.881 -19.182 17.186 1.00 34.59 180 ILE B N 1
ATOM 6825 C CA . ILE B 1 200 ? 34.379 -17.938 17.808 1.00 36.22 180 ILE B CA 1
ATOM 6826 C C . ILE B 1 200 ? 35.432 -16.825 17.941 1.00 36.36 180 ILE B C 1
ATOM 6827 O O . ILE B 1 200 ? 35.090 -15.633 17.909 1.00 36.34 180 ILE B O 1
ATOM 6832 N N . GLY B 1 201 ? 36.696 -17.219 18.118 1.00 33.17 181 GLY B N 1
ATOM 6833 C CA . GLY B 1 201 ? 37.843 -16.343 17.873 1.00 31.71 181 GLY B CA 1
ATOM 6834 C C . GLY B 1 201 ? 37.811 -15.500 16.598 1.00 32.03 181 GLY B C 1
ATOM 6835 O O . GLY B 1 201 ? 38.378 -14.397 16.575 1.00 34.57 181 GLY B O 1
ATOM 6836 N N . ALA B 1 202 ? 37.159 -15.982 15.544 1.00 29.43 182 ALA B N 1
ATOM 6837 C CA . ALA B 1 202 ? 37.077 -15.226 14.289 1.00 30.78 182 ALA B CA 1
ATOM 6838 C C . ALA B 1 202 ? 35.854 -14.304 14.214 1.00 32.43 182 ALA B C 1
ATOM 6839 O O . ALA B 1 202 ? 35.717 -13.508 13.251 1.00 27.39 182 ALA B O 1
ATOM 6841 N N . THR B 1 203 ? 34.970 -14.421 15.215 1.00 29.95 183 THR B N 1
ATOM 6842 C CA . THR B 1 203 ? 33.770 -13.640 15.268 1.00 29.88 183 THR B CA 1
ATOM 6843 C C . THR B 1 203 ? 34.151 -12.166 15.029 1.00 30.59 183 THR B C 1
ATOM 6844 O O . THR B 1 203 ? 35.095 -11.661 15.642 1.00 32.75 183 THR B O 1
ATOM 6848 N N . LYS B 1 204 ? 33.488 -11.505 14.085 1.00 28.85 184 LYS B N 1
ATOM 6849 C CA . LYS B 1 204 ? 33.730 -10.086 13.867 1.00 29.36 184 LYS B CA 1
ATOM 6850 C C . LYS B 1 204 ? 33.308 -9.360 15.116 1.00 30.74 184 LYS B C 1
ATOM 6851 O O . LYS B 1 204 ? 32.314 -9.736 15.756 1.00 32.84 184 LYS B O 1
ATOM 6857 N N . TRP B 1 205 ? 34.035 -8.309 15.458 1.00 30.40 185 TRP B N 1
ATOM 6858 C CA . TRP B 1 205 ? 33.835 -7.656 16.739 1.00 30.41 185 TRP B CA 1
ATOM 6859 C C . TRP B 1 205 ? 34.098 -6.147 16.674 1.00 30.19 185 TRP B C 1
ATOM 6860 O O . TRP B 1 205 ? 34.927 -5.671 15.885 1.00 29.20 185 TRP B O 1
ATOM 6871 N N . TRP B 1 206 ? 33.405 -5.431 17.554 1.00 28.39 186 TRP B N 1
ATOM 6872 C CA . TRP B 1 206 ? 33.358 -3.992 17.584 1.00 27.44 186 TRP B CA 1
ATOM 6873 C C . TRP B 1 206 ? 32.771 -3.360 16.312 1.00 30.27 186 TRP B C 1
ATOM 6874 O O . TRP B 1 206 ? 33.071 -2.197 16.020 1.00 30.43 186 TRP B O 1
ATOM 6885 N N . ILE B 1 207 ? 31.929 -4.057 15.544 1.00 29.08 187 ILE B N 1
ATOM 6886 C CA . ILE B 1 207 ? 31.462 -3.439 14.282 1.00 28.12 187 ILE B CA 1
ATOM 6887 C C . ILE B 1 207 ? 30.300 -2.459 14.490 1.00 29.18 187 ILE B C 1
ATOM 6888 O O . ILE B 1 207 ? 29.149 -2.839 14.682 1.00 30.50 187 ILE B O 1
ATOM 6893 N N . GLY B 1 208 ? 30.601 -1.173 14.441 1.00 31.47 188 GLY B N 1
ATOM 6894 C CA . GLY B 1 208 ? 29.578 -0.146 14.601 1.00 32.28 188 GLY B CA 1
ATOM 6895 C C . GLY B 1 208 ? 28.454 -0.224 13.581 1.00 34.13 188 GLY B C 1
ATOM 6896 O O . GLY B 1 208 ? 28.714 -0.410 12.399 1.00 39.07 188 GLY B O 1
ATOM 6897 N N . GLY B 1 209 ? 27.211 -0.060 14.042 1.00 33.71 189 GLY B N 1
ATOM 6898 C CA . GLY B 1 209 ? 26.016 -0.196 13.204 1.00 32.31 189 GLY B CA 1
ATOM 6899 C C . GLY B 1 209 ? 25.481 -1.622 12.975 1.00 32.33 189 GLY B C 1
ATOM 6900 O O . GLY B 1 209 ? 24.341 -1.794 12.548 1.00 31.09 189 GLY B O 1
ATOM 6901 N N . ALA B 1 210 ? 26.282 -2.647 13.244 1.00 30.38 190 ALA B N 1
ATOM 6902 C CA . ALA B 1 210 ? 25.856 -4.013 12.973 1.00 30.97 190 ALA B CA 1
ATOM 6903 C C . ALA B 1 210 ? 24.787 -4.506 13.914 1.00 33.25 190 ALA B C 1
ATOM 6904 O O . ALA B 1 210 ? 23.829 -5.143 13.476 1.00 34.72 190 ALA B O 1
ATOM 6906 N N . ALA B 1 211 ? 24.891 -4.175 15.185 1.00 34.08 191 ALA B N 1
ATOM 6907 C CA . ALA B 1 211 ? 24.020 -4.785 16.144 1.00 35.29 191 ALA B CA 1
ATOM 6908 C C . ALA B 1 211 ? 22.573 -4.503 15.828 1.00 38.18 191 ALA B C 1
ATOM 6909 O O . ALA B 1 211 ? 21.753 -5.412 15.855 1.00 39.08 191 ALA B O 1
ATOM 6911 N N . HIS B 1 212 ? 22.248 -3.258 15.519 1.00 35.75 192 HIS B N 1
ATOM 6912 C CA . HIS B 1 212 ? 20.869 -2.937 15.233 1.00 34.34 192 HIS B CA 1
ATOM 6913 C C . HIS B 1 212 ? 20.590 -2.202 13.950 1.00 32.11 192 HIS B C 1
ATOM 6914 O O . HIS B 1 212 ? 19.461 -2.120 13.541 1.00 31.85 192 HIS B O 1
ATOM 6921 N N . THR B 1 213 ? 21.609 -1.636 13.334 1.00 31.74 193 THR B N 1
ATOM 6922 C CA . THR B 1 213 ? 21.365 -0.704 12.249 1.00 34.64 193 THR B CA 1
ATOM 6923 C C . THR B 1 213 ? 21.459 -1.212 10.818 1.00 32.45 193 THR B C 1
ATOM 6924 O O . THR B 1 213 ? 20.554 -1.018 10.039 1.00 27.40 193 THR B O 1
ATOM 6928 N N . SER B 1 214 ? 22.548 -1.893 10.522 1.00 31.84 194 SER B N 1
ATOM 6929 C CA . SER B 1 214 ? 23.036 -2.092 9.188 1.00 33.42 194 SER B CA 1
ATOM 6930 C C . SER B 1 214 ? 22.343 -3.186 8.402 1.00 35.74 194 SER B C 1
ATOM 6931 O O . SER B 1 214 ? 21.987 -4.231 8.922 1.00 34.23 194 SER B O 1
ATOM 6934 N N . THR B 1 215 ? 22.228 -2.962 7.109 1.00 37.78 195 THR B N 1
ATOM 6935 C CA . THR B 1 215 ? 21.742 -4.009 6.239 1.00 39.21 195 THR B CA 1
ATOM 6936 C C . THR B 1 215 ? 22.841 -4.706 5.415 1.00 38.19 195 THR B C 1
ATOM 6937 O O . THR B 1 215 ? 22.620 -5.813 4.928 1.00 39.55 195 THR B O 1
ATOM 6941 N N . HIS B 1 216 ? 24.015 -4.073 5.299 1.00 36.83 196 HIS B N 1
ATOM 6942 C CA . HIS B 1 216 ? 25.160 -4.612 4.582 1.00 36.32 196 HIS B CA 1
ATOM 6943 C C . HIS B 1 216 ? 26.427 -4.315 5.360 1.00 38.85 196 HIS B C 1
ATOM 6944 O O . HIS B 1 216 ? 26.487 -3.324 6.090 1.00 45.17 196 HIS B O 1
ATOM 6951 N N . CYS B 1 217 ? 27.451 -5.138 5.172 1.00 37.66 197 CYS B N 1
ATOM 6952 C CA . CYS B 1 217 ? 28.778 -4.815 5.659 1.00 38.61 197 CYS B CA 1
ATOM 6953 C C . CYS B 1 217 ? 29.821 -4.941 4.563 1.00 39.35 197 CYS B C 1
ATOM 6954 O O . CYS B 1 217 ? 29.559 -5.508 3.517 1.00 39.57 197 CYS B O 1
ATOM 6957 N N . VAL B 1 218 ? 30.998 -4.386 4.827 1.00 40.71 198 VAL B N 1
ATOM 6958 C CA . VAL B 1 218 ? 32.184 -4.662 4.065 1.00 43.79 198 VAL B CA 1
ATOM 6959 C C . VAL B 1 218 ? 33.018 -5.621 4.896 1.00 46.10 198 VAL B C 1
ATOM 6960 O O . VAL B 1 218 ? 33.720 -5.228 5.827 1.00 45.39 198 VAL B O 1
ATOM 6964 N N . CYS B 1 219 ? 32.943 -6.889 4.545 1.00 45.59 199 CYS B N 1
ATOM 6965 C CA . CYS B 1 219 ? 33.601 -7.912 5.306 1.00 45.91 199 CYS B CA 1
ATOM 6966 C C . CYS B 1 219 ? 35.014 -8.051 4.809 1.00 45.67 199 CYS B C 1
ATOM 6967 O O . CYS B 1 219 ? 35.248 -8.017 3.610 1.00 52.32 199 CYS B O 1
ATOM 6970 N N . PHE B 1 220 ? 35.953 -8.217 5.726 1.00 44.51 200 PHE B N 1
ATOM 6971 C CA . PHE B 1 220 ? 37.350 -8.426 5.383 1.00 43.43 200 PHE B CA 1
ATOM 6972 C C . PHE B 1 220 ? 37.649 -9.880 5.649 1.00 40.98 200 PHE B C 1
ATOM 6973 O O . PHE B 1 220 ? 37.412 -10.356 6.734 1.00 42.65 200 PHE B O 1
ATOM 6981 N N . ALA B 1 221 ? 38.150 -10.583 4.641 1.00 42.26 201 ALA B N 1
ATOM 6982 C CA . ALA B 1 221 ? 38.219 -12.038 4.662 1.00 41.20 201 ALA B CA 1
ATOM 6983 C C . ALA B 1 221 ? 39.386 -12.552 3.850 1.00 43.20 201 ALA B C 1
ATOM 6984 O O . ALA B 1 221 ? 39.884 -11.882 2.937 1.00 42.65 201 ALA B O 1
ATOM 6986 N N . LYS B 1 222 ? 39.800 -13.764 4.184 1.00 45.68 202 LYS B N 1
ATOM 6987 C CA . LYS B 1 222 ? 40.881 -14.405 3.487 1.00 46.64 202 LYS B CA 1
ATOM 6988 C C . LYS B 1 222 ? 40.317 -14.976 2.225 1.00 51.01 202 LYS B C 1
ATOM 6989 O O . LYS B 1 222 ? 39.272 -15.630 2.235 1.00 54.34 202 LYS B O 1
ATOM 6995 N N . LEU B 1 223 ? 41.007 -14.671 1.131 1.00 55.01 203 LEU B N 1
ATOM 6996 C CA . LEU B 1 223 ? 40.599 -15.065 -0.187 1.00 52.12 203 LEU B CA 1
ATOM 6997 C C . LEU B 1 223 ? 41.113 -16.472 -0.364 1.00 48.29 203 LEU B C 1
ATOM 6998 O O . LEU B 1 223 ? 42.313 -16.698 -0.270 1.00 42.73 203 LEU B O 1
ATOM 7003 N N . ILE B 1 224 ? 40.196 -17.412 -0.588 1.00 50.32 204 ILE B N 1
ATOM 7004 C CA . ILE B 1 224 ? 40.539 -18.806 -0.874 1.00 48.30 204 ILE B CA 1
ATOM 7005 C C . ILE B 1 224 ? 39.881 -19.321 -2.165 1.00 47.41 204 ILE B C 1
ATOM 7006 O O . ILE B 1 224 ? 38.661 -19.273 -2.351 1.00 44.36 204 ILE B O 1
ATOM 7011 N N . VAL B 1 225 ? 40.725 -19.826 -3.047 1.00 48.44 205 VAL B N 1
ATOM 7012 C CA . VAL B 1 225 ? 40.323 -20.309 -4.360 1.00 47.90 205 VAL B CA 1
ATOM 7013 C C . VAL B 1 225 ? 41.200 -21.513 -4.640 1.00 50.93 205 VAL B C 1
ATOM 7014 O O . VAL B 1 225 ? 42.424 -21.422 -4.538 1.00 45.48 205 VAL B O 1
ATOM 7018 N N . HIS B 1 226 ? 40.587 -22.651 -4.938 1.00 59.62 206 HIS B N 1
ATOM 7019 C CA . HIS B 1 226 ? 41.341 -23.883 -5.182 1.00 65.93 206 HIS B CA 1
ATOM 7020 C C . HIS B 1 226 ? 42.377 -24.154 -4.099 1.00 72.22 206 HIS B C 1
ATOM 7021 O O . HIS B 1 226 ? 43.517 -24.486 -4.422 1.00 78.94 206 HIS B O 1
ATOM 7028 N N . GLY B 1 227 ? 41.999 -23.988 -2.829 1.00 76.25 207 GLY B N 1
ATOM 7029 C CA . GLY B 1 227 ? 42.923 -24.218 -1.701 1.00 79.84 207 GLY B CA 1
ATOM 7030 C C . GLY B 1 227 ? 44.217 -23.397 -1.675 1.00 81.72 207 GLY B C 1
ATOM 7031 O O . GLY B 1 227 ? 45.296 -23.903 -1.328 1.00 76.13 207 GLY B O 1
ATOM 7032 N N . LYS B 1 228 ? 44.117 -22.126 -2.046 1.00 85.64 208 LYS B N 1
ATOM 7033 C CA . LYS B 1 228 ? 45.228 -21.189 -1.892 1.00 86.46 208 LYS B CA 1
ATOM 7034 C C . LYS B 1 228 ? 44.737 -19.964 -1.140 1.00 81.55 208 LYS B C 1
ATOM 7035 O O . LYS B 1 228 ? 43.573 -19.576 -1.260 1.00 77.17 208 LYS B O 1
ATOM 7041 N N . ASP B 1 229 ? 45.633 -19.374 -0.356 1.00 78.99 209 ASP B N 1
ATOM 7042 C CA . ASP B 1 229 ? 45.350 -18.129 0.351 1.00 73.52 209 ASP B CA 1
ATOM 7043 C C . ASP B 1 229 ? 46.008 -17.037 -0.461 1.00 67.89 209 ASP B C 1
ATOM 7044 O O . ASP B 1 229 ? 47.205 -17.113 -0.758 1.00 69.44 209 ASP B O 1
ATOM 7049 N N . TYR B 1 230 ? 45.222 -16.041 -0.849 1.00 61.25 210 TYR B N 1
ATOM 7050 C CA . TYR B 1 230 ? 45.737 -14.953 -1.663 1.00 58.28 210 TYR B CA 1
ATOM 7051 C C . TYR B 1 230 ? 45.747 -13.663 -0.864 1.00 56.74 210 TYR B C 1
ATOM 7052 O O . TYR B 1 230 ? 45.798 -12.581 -1.437 1.00 55.76 210 TYR B O 1
ATOM 7061 N N . GLY B 1 231 ? 45.738 -13.787 0.466 1.00 55.52 211 GLY B N 1
ATOM 7062 C CA . GLY B 1 231 ? 45.744 -12.633 1.349 1.00 50.66 211 GLY B CA 1
ATOM 7063 C C . GLY B 1 231 ? 44.339 -12.142 1.613 1.00 48.91 211 GLY B C 1
ATOM 7064 O O . GLY B 1 231 ? 43.349 -12.798 1.245 1.00 44.75 211 GLY B O 1
ATOM 7065 N N . THR B 1 232 ? 44.253 -10.973 2.240 1.00 50.84 212 THR B N 1
ATOM 7066 C CA . THR B 1 232 ? 42.966 -10.429 2.674 1.00 52.39 212 THR B CA 1
ATOM 7067 C C . THR B 1 232 ? 42.301 -9.515 1.640 1.00 52.91 212 THR B C 1
ATOM 7068 O O . THR B 1 232 ? 42.936 -8.623 1.088 1.00 54.27 212 THR B O 1
ATOM 7072 N N . ARG B 1 233 ? 41.016 -9.736 1.393 1.00 55.67 213 ARG B N 1
ATOM 7073 C CA . ARG B 1 233 ? 40.241 -8.894 0.479 1.00 59.02 213 ARG B CA 1
ATOM 7074 C C . ARG B 1 233 ? 39.003 -8.406 1.197 1.00 56.18 213 ARG B C 1
ATOM 7075 O O . ARG B 1 233 ? 38.796 -8.721 2.365 1.00 58.53 213 ARG B O 1
ATOM 7083 N N . ASN B 1 234 ? 38.190 -7.637 0.490 1.00 52.69 214 ASN B N 1
ATOM 7084 C CA . ASN B 1 234 ? 36.998 -7.017 1.037 1.00 51.28 214 ASN B CA 1
ATOM 7085 C C . ASN B 1 234 ? 35.810 -7.588 0.319 1.00 44.55 214 ASN B C 1
ATOM 7086 O O . ASN B 1 234 ? 35.911 -7.854 -0.853 1.00 49.28 214 ASN B O 1
ATOM 7091 N N . PHE B 1 235 ? 34.676 -7.751 0.983 1.00 40.70 215 PHE B N 1
ATOM 7092 C CA . PHE B 1 235 ? 33.462 -8.200 0.291 1.00 43.02 215 PHE B CA 1
ATOM 7093 C C . PHE B 1 235 ? 32.227 -7.517 0.833 1.00 41.97 215 PHE B C 1
ATOM 7094 O O . PHE B 1 235 ? 32.145 -7.222 2.012 1.00 44.49 215 PHE B O 1
ATOM 7102 N N . VAL B 1 236 ? 31.257 -7.290 -0.031 1.00 38.13 216 VAL B N 1
ATOM 7103 C CA . VAL B 1 236 ? 30.037 -6.714 0.408 1.00 37.68 216 VAL B CA 1
ATOM 7104 C C . VAL B 1 236 ? 29.135 -7.855 0.792 1.00 39.63 216 VAL B C 1
ATOM 7105 O O . VAL B 1 236 ? 28.626 -8.579 -0.067 1.00 40.10 216 VAL B O 1
ATOM 7109 N N . VAL B 1 237 ? 28.973 -8.041 2.099 1.00 40.10 217 VAL B N 1
ATOM 7110 C CA . VAL B 1 237 ? 28.058 -9.041 2.608 1.00 38.66 217 VAL B CA 1
ATOM 7111 C C . VAL B 1 237 ? 26.761 -8.378 3.117 1.00 41.54 217 VAL B C 1
ATOM 7112 O O . VAL B 1 237 ? 26.802 -7.430 3.916 1.00 42.40 217 VAL B O 1
ATOM 7116 N N . PRO B 1 238 ? 25.609 -8.845 2.618 1.00 39.86 218 PRO B N 1
ATOM 7117 C CA . PRO B 1 238 ? 24.337 -8.392 3.175 1.00 39.40 218 PRO B CA 1
ATOM 7118 C C . PRO B 1 238 ? 24.086 -9.126 4.450 1.00 37.66 218 PRO B C 1
ATOM 7119 O O . PRO B 1 238 ? 24.393 -10.311 4.513 1.00 36.74 218 PRO B O 1
ATOM 7123 N N . LEU B 1 239 ? 23.527 -8.433 5.438 1.00 35.45 219 LEU B N 1
ATOM 7124 C CA . LEU B 1 239 ? 23.291 -9.004 6.778 1.00 35.26 219 LEU B CA 1
ATOM 7125 C C . LEU B 1 239 ? 21.807 -9.205 7.032 1.00 35.24 219 LEU B C 1
ATOM 7126 O O . LEU B 1 239 ? 21.380 -10.248 7.541 1.00 33.44 219 LEU B O 1
ATOM 7131 N N . ARG B 1 240 ? 21.026 -8.197 6.651 1.00 35.65 220 ARG B N 1
ATOM 7132 C CA . ARG B 1 240 ? 19.596 -8.210 6.866 1.00 37.99 220 ARG B CA 1
ATOM 7133 C C . ARG B 1 240 ? 18.761 -8.145 5.575 1.00 39.22 220 ARG B C 1
ATOM 7134 O O . ARG B 1 240 ? 19.116 -7.469 4.590 1.00 42.59 220 ARG B O 1
ATOM 7142 N N . ASN B 1 241 ? 17.640 -8.862 5.613 1.00 38.61 221 ASN B N 1
ATOM 7143 C CA . ASN B 1 241 ? 16.556 -8.659 4.685 1.00 36.26 221 ASN B CA 1
ATOM 7144 C C . ASN B 1 241 ? 15.948 -7.318 4.998 1.00 39.39 221 ASN B C 1
ATOM 7145 O O . ASN B 1 241 ? 15.250 -7.162 6.013 1.00 41.25 221 ASN B O 1
ATOM 7150 N N . VAL B 1 242 ? 16.251 -6.355 4.131 1.00 40.29 222 VAL B N 1
ATOM 7151 C CA . VAL B 1 242 ? 15.874 -4.943 4.276 1.00 41.57 222 VAL B CA 1
ATOM 7152 C C . VAL B 1 242 ? 14.448 -4.687 4.798 1.00 41.46 222 VAL B C 1
ATOM 7153 O O . VAL B 1 242 ? 14.246 -3.845 5.662 1.00 45.57 222 VAL B O 1
ATOM 7157 N N . HIS B 1 243 ? 13.480 -5.455 4.321 1.00 44.75 223 HIS B N 1
ATOM 7158 C CA . HIS B 1 243 ? 12.064 -5.180 4.563 1.00 45.46 223 HIS B CA 1
ATOM 7159 C C . HIS B 1 243 ? 11.490 -5.575 5.905 1.00 42.80 223 HIS B C 1
ATOM 7160 O O . HIS B 1 243 ? 10.392 -5.143 6.211 1.00 39.87 223 HIS B O 1
ATOM 7167 N N . ASP B 1 244 ? 12.174 -6.417 6.682 1.00 44.15 224 ASP B N 1
ATOM 7168 C CA . ASP B 1 244 ? 11.795 -6.631 8.108 1.00 46.63 224 ASP B CA 1
ATOM 7169 C C . ASP B 1 244 ? 13.006 -6.668 9.069 1.00 45.56 224 ASP B C 1
ATOM 7170 O O . ASP B 1 244 ? 12.880 -6.939 10.264 1.00 49.59 224 ASP B O 1
ATOM 7175 N N . HIS B 1 245 ? 14.176 -6.404 8.518 1.00 42.01 225 HIS B N 1
ATOM 7176 C CA . HIS B 1 245 ? 15.378 -6.230 9.270 1.00 39.09 225 HIS B CA 1
ATOM 7177 C C . HIS B 1 245 ? 15.883 -7.502 9.933 1.00 38.73 225 HIS B C 1
ATOM 7178 O O . HIS B 1 245 ? 16.792 -7.444 10.764 1.00 36.63 225 HIS B O 1
ATOM 7185 N N . SER B 1 246 ? 15.350 -8.651 9.517 1.00 38.01 226 SER B N 1
ATOM 7186 C CA . SER B 1 246 ? 15.746 -9.923 10.101 1.00 35.62 226 SER B CA 1
ATOM 7187 C C . SER B 1 246 ? 17.024 -10.346 9.463 1.00 37.27 226 SER B C 1
ATOM 7188 O O . SER B 1 246 ? 17.346 -9.898 8.374 1.00 41.23 226 SER B O 1
ATOM 7191 N N . LEU B 1 247 ? 17.744 -11.233 10.139 1.00 39.83 227 LEU B N 1
ATOM 7192 C CA . LEU B 1 247 ? 19.038 -11.686 9.671 1.00 40.83 227 LEU B CA 1
ATOM 7193 C C . LEU B 1 247 ? 18.892 -12.658 8.490 1.00 45.54 227 LEU B C 1
ATOM 7194 O O . LEU B 1 247 ? 18.001 -13.527 8.482 1.00 44.93 227 LEU B O 1
ATOM 7199 N N . LYS B 1 248 ? 19.779 -12.490 7.506 1.00 43.20 228 LYS B N 1
ATOM 7200 C CA . LYS B 1 248 ? 19.914 -13.414 6.391 1.00 40.15 228 LYS B CA 1
ATOM 7201 C C . LYS B 1 248 ? 20.356 -14.758 6.911 1.00 39.63 228 LYS B C 1
ATOM 7202 O O . LYS B 1 248 ? 20.966 -14.854 7.980 1.00 41.16 228 LYS B O 1
ATOM 7208 N N . VAL B 1 249 ? 20.086 -15.801 6.147 1.00 38.64 229 VAL B N 1
ATOM 7209 C CA . VAL B 1 249 ? 20.471 -17.139 6.562 1.00 39.59 229 VAL B CA 1
ATOM 7210 C C . VAL B 1 249 ? 22.000 -17.212 6.725 1.00 41.31 229 VAL B C 1
ATOM 7211 O O . VAL B 1 249 ? 22.752 -16.640 5.928 1.00 42.84 229 VAL B O 1
ATOM 7215 N N . GLY B 1 250 ? 22.451 -17.872 7.794 1.00 40.18 230 GLY B N 1
ATOM 7216 C CA . GLY B 1 250 ? 23.885 -17.999 8.079 1.00 37.37 230 GLY B CA 1
ATOM 7217 C C . GLY B 1 250 ? 24.569 -16.787 8.707 1.00 38.49 230 GLY B C 1
ATOM 7218 O O . GLY B 1 250 ? 25.727 -16.893 9.095 1.00 40.16 230 GLY B O 1
ATOM 7219 N N . VAL B 1 251 ? 23.893 -15.630 8.755 1.00 37.19 231 VAL B N 1
ATOM 7220 C CA . VAL B 1 251 ? 24.372 -14.459 9.514 1.00 35.39 231 VAL B CA 1
ATOM 7221 C C . VAL B 1 251 ? 23.834 -14.448 10.951 1.00 33.44 231 VAL B C 1
ATOM 7222 O O . VAL B 1 251 ? 22.633 -14.310 11.175 1.00 30.31 231 VAL B O 1
ATOM 7226 N N . SER B 1 252 ? 24.744 -14.552 11.911 1.00 33.98 232 SER B N 1
ATOM 7227 C CA . SER B 1 252 ? 24.449 -14.321 13.316 1.00 33.34 232 SER B CA 1
ATOM 7228 C C . SER B 1 252 ? 24.986 -12.953 13.710 1.00 34.48 232 SER B C 1
ATOM 7229 O O . SER B 1 252 ? 26.133 -12.623 13.395 1.00 32.07 232 SER B O 1
ATOM 7232 N N . ILE B 1 253 ? 24.179 -12.180 14.431 1.00 35.51 233 ILE B N 1
ATOM 7233 C CA . ILE B 1 253 ? 24.636 -10.911 15.014 1.00 36.41 233 ILE B CA 1
ATOM 7234 C C . ILE B 1 253 ? 24.108 -10.706 16.427 1.00 35.40 233 ILE B C 1
ATOM 7235 O O . ILE B 1 253 ? 23.013 -11.138 16.774 1.00 34.27 233 ILE B O 1
ATOM 7240 N N . GLY B 1 254 ? 24.917 -10.041 17.244 1.00 37.35 234 GLY B N 1
ATOM 7241 C CA . GLY B 1 254 ? 24.505 -9.626 18.577 1.00 34.67 234 GLY B CA 1
ATOM 7242 C C . GLY B 1 254 ? 25.095 -8.277 18.940 1.00 31.88 234 GLY B C 1
ATOM 7243 O O . GLY B 1 254 ? 25.975 -7.772 18.248 1.00 25.99 234 GLY B O 1
ATOM 7244 N N . ASP B 1 255 ? 24.589 -7.723 20.038 1.00 31.21 235 ASP B N 1
ATOM 7245 C CA . ASP B 1 255 ? 24.972 -6.409 20.532 1.00 31.54 235 ASP B CA 1
ATOM 7246 C C . ASP B 1 255 ? 26.145 -6.651 21.454 1.00 30.96 235 ASP B C 1
ATOM 7247 O O . ASP B 1 255 ? 26.044 -7.473 22.352 1.00 33.78 235 ASP B O 1
ATOM 7252 N N . ILE B 1 256 ? 27.270 -5.966 21.228 1.00 31.56 236 ILE B N 1
ATOM 7253 C CA . ILE B 1 256 ? 28.449 -6.100 22.097 1.00 29.80 236 ILE B CA 1
ATOM 7254 C C . ILE B 1 256 ? 28.073 -5.556 23.474 1.00 28.55 236 ILE B C 1
ATOM 7255 O O . ILE B 1 256 ? 28.539 -6.054 24.486 1.00 28.38 236 ILE B O 1
ATOM 7260 N N . GLY B 1 257 ? 27.206 -4.556 23.509 1.00 29.01 237 GLY B N 1
ATOM 7261 C CA . GLY B 1 257 ? 26.641 -4.069 24.779 1.00 30.40 237 GLY B CA 1
ATOM 7262 C C . GLY B 1 257 ? 27.317 -2.813 25.325 1.00 29.51 237 GLY B C 1
ATOM 7263 O O . GLY B 1 257 ? 27.815 -1.965 24.576 1.00 27.85 237 GLY B O 1
ATOM 7264 N N . LYS B 1 258 ? 27.329 -2.712 26.645 1.00 28.28 238 LYS B N 1
ATOM 7265 C CA . LYS B 1 258 ? 27.858 -1.563 27.347 1.00 26.79 238 LYS B CA 1
ATOM 7266 C C . LYS B 1 258 ? 29.297 -1.387 26.953 1.00 28.46 238 LYS B C 1
ATOM 7267 O O . LYS B 1 258 ? 30.071 -2.353 26.950 1.00 27.01 238 LYS B O 1
ATOM 7273 N N . LYS B 1 259 ? 29.655 -0.136 26.672 1.00 27.89 239 LYS B N 1
ATOM 7274 C CA . LYS B 1 259 ? 31.032 0.244 26.490 1.00 28.51 239 LYS B CA 1
ATOM 7275 C C . LYS B 1 259 ? 31.433 1.310 27.483 1.00 28.96 239 LYS B C 1
ATOM 7276 O O . LYS B 1 259 ? 30.605 2.000 28.080 1.00 31.07 239 LYS B O 1
ATOM 7282 N N . MET B 1 260 ? 32.732 1.457 27.632 1.00 29.39 240 MET B N 1
ATOM 7283 C CA . MET B 1 260 ? 33.274 2.515 28.438 1.00 28.23 240 MET B CA 1
ATOM 7284 C C . MET B 1 260 ? 32.740 3.864 27.995 1.00 29.22 240 MET B C 1
ATOM 7285 O O . MET B 1 260 ? 32.542 4.725 28.840 1.00 29.12 240 MET B O 1
ATOM 7290 N N . GLY B 1 261 ? 32.534 4.052 26.685 1.00 30.17 241 GLY B N 1
ATOM 7291 C CA . GLY B 1 261 ? 31.906 5.271 26.151 1.00 30.59 241 GLY B CA 1
ATOM 7292 C C . GLY B 1 261 ? 31.255 5.084 24.776 1.00 31.92 241 GLY B C 1
ATOM 7293 O O . GLY B 1 261 ? 31.293 3.990 24.204 1.00 33.62 241 GLY B O 1
ATOM 7294 N N . ARG B 1 262 ? 30.676 6.164 24.241 1.00 31.00 242 ARG B N 1
ATOM 7295 C CA . ARG B 1 262 ? 29.947 6.151 22.956 1.00 30.96 242 ARG B CA 1
ATOM 7296 C C . ARG B 1 262 ? 28.823 5.139 22.949 1.00 32.74 242 ARG B C 1
ATOM 7297 O O . ARG B 1 262 ? 28.597 4.437 21.951 1.00 36.16 242 ARG B O 1
ATOM 7305 N N . ASP B 1 263 ? 28.096 5.079 24.051 1.00 32.38 243 ASP B N 1
ATOM 7306 C CA . ASP B 1 263 ? 27.054 4.079 24.200 1.00 34.15 243 ASP B CA 1
ATOM 7307 C C . ASP B 1 263 ? 25.922 4.268 23.189 1.00 34.10 243 ASP B C 1
ATOM 7308 O O . ASP B 1 263 ? 25.092 3.370 23.010 1.00 35.17 243 ASP B O 1
ATOM 7313 N N . GLY B 1 264 ? 25.888 5.421 22.529 1.00 32.24 244 GLY B N 1
ATOM 7314 C CA . GLY B 1 264 ? 24.961 5.623 21.424 1.00 31.74 244 GLY B CA 1
ATOM 7315 C C . GLY B 1 264 ? 25.246 4.872 20.144 1.00 29.75 244 GLY B C 1
ATOM 7316 O O . GLY B 1 264 ? 24.409 4.872 19.263 1.00 32.30 244 GLY B O 1
ATOM 7317 N N . VAL B 1 265 ? 26.424 4.259 20.017 1.00 30.31 245 VAL B N 1
ATOM 7318 C CA . VAL B 1 265 ? 26.788 3.475 18.819 1.00 28.33 245 VAL B CA 1
ATOM 7319 C C . VAL B 1 265 ? 26.502 2.018 19.133 1.00 30.55 245 VAL B C 1
ATOM 7320 O O . VAL B 1 265 ? 26.801 1.549 20.235 1.00 28.47 245 VAL B O 1
ATOM 7324 N N . ASP B 1 266 ? 25.924 1.312 18.162 1.00 30.79 246 ASP B N 1
ATOM 7325 C CA . ASP B 1 266 ? 25.489 -0.056 18.372 1.00 30.71 246 ASP B CA 1
ATOM 7326 C C . ASP B 1 266 ? 26.498 -1.055 17.795 1.00 31.63 246 ASP B C 1
ATOM 7327 O O . ASP B 1 266 ? 26.242 -1.697 16.773 1.00 32.77 246 ASP B O 1
ATOM 7332 N N . ASN B 1 267 ? 27.637 -1.201 18.471 1.00 29.77 247 ASN B N 1
ATOM 7333 C CA . ASN B 1 267 ? 28.641 -2.151 18.027 1.00 31.28 247 ASN B CA 1
ATOM 7334 C C . ASN B 1 267 ? 28.153 -3.570 18.290 1.00 29.76 247 ASN B C 1
ATOM 7335 O O . ASN B 1 267 ? 27.702 -3.886 19.373 1.00 28.40 247 ASN B O 1
ATOM 7340 N N . GLY B 1 268 ? 28.280 -4.415 17.292 1.00 29.38 248 GLY B N 1
ATOM 7341 C CA . GLY B 1 268 ? 27.886 -5.791 17.407 1.00 30.96 248 GLY B CA 1
ATOM 7342 C C . GLY B 1 268 ? 28.960 -6.746 16.964 1.00 30.05 248 GLY B C 1
ATOM 7343 O O . GLY B 1 268 ? 30.000 -6.367 16.448 1.00 31.82 248 GLY B O 1
ATOM 7344 N N . TRP B 1 269 ? 28.702 -8.006 17.203 1.00 31.86 249 TRP B N 1
ATOM 7345 C CA . TRP B 1 269 ? 29.560 -9.051 16.707 1.00 32.02 249 TRP B CA 1
ATOM 7346 C C . TRP B 1 269 ? 28.816 -9.670 15.555 1.00 30.93 249 TRP B C 1
ATOM 7347 O O . TRP B 1 269 ? 27.583 -9.631 15.543 1.00 30.51 249 TRP B O 1
ATOM 7358 N N . ILE B 1 270 ? 29.564 -10.180 14.572 1.00 31.50 250 ILE B N 1
ATOM 7359 C CA . ILE B 1 270 ? 29.005 -10.913 13.423 1.00 28.73 250 ILE B CA 1
ATOM 7360 C C . ILE B 1 270 ? 29.705 -12.268 13.276 1.00 29.12 250 ILE B C 1
ATOM 7361 O O . ILE B 1 270 ? 30.933 -12.377 13.326 1.00 29.63 250 ILE B O 1
ATOM 7366 N N . GLN B 1 271 ? 28.923 -13.303 13.082 1.00 29.76 251 GLN B N 1
ATOM 7367 C CA . GLN B 1 271 ? 29.459 -14.603 12.750 1.00 31.45 251 GLN B CA 1
ATOM 7368 C C . GLN B 1 271 ? 28.830 -15.078 11.416 1.00 33.63 251 GLN B C 1
ATOM 7369 O O . GLN B 1 271 ? 27.619 -15.002 11.245 1.00 33.43 251 GLN B O 1
ATOM 7375 N N . PHE B 1 272 ? 29.644 -15.545 10.475 1.00 35.17 252 PHE B N 1
ATOM 7376 C CA . PHE B 1 272 ? 29.127 -16.037 9.186 1.00 36.31 252 PHE B CA 1
ATOM 7377 C C . PHE B 1 272 ? 29.255 -17.548 9.152 1.00 37.56 252 PHE B C 1
ATOM 7378 O O . PHE B 1 272 ? 30.338 -18.049 9.370 1.00 35.91 252 PHE B O 1
ATOM 7386 N N . THR B 1 273 ? 28.160 -18.261 8.900 1.00 41.89 253 THR B N 1
ATOM 7387 C CA . THR B 1 273 ? 28.210 -19.710 8.695 1.00 45.54 253 THR B CA 1
ATOM 7388 C C . THR B 1 273 ? 27.829 -20.027 7.245 1.00 47.90 253 THR B C 1
ATOM 7389 O O . THR B 1 273 ? 26.637 -20.037 6.872 1.00 47.04 253 THR B O 1
ATOM 7393 N N . ASN B 1 274 ? 28.861 -20.232 6.424 1.00 49.48 254 ASN B N 1
ATOM 7394 C CA . ASN B 1 274 ? 28.709 -20.508 4.994 1.00 46.84 254 ASN B CA 1
ATOM 7395 C C . ASN B 1 274 ? 27.733 -19.600 4.273 1.00 46.77 254 ASN B C 1
ATOM 7396 O O . ASN B 1 274 ? 26.768 -20.057 3.658 1.00 42.68 254 ASN B O 1
ATOM 7401 N N . VAL B 1 275 ? 27.990 -18.298 4.367 1.00 49.69 255 VAL B N 1
ATOM 7402 C CA . VAL B 1 275 ? 27.142 -17.313 3.700 1.00 52.28 255 VAL B CA 1
ATOM 7403 C C . VAL B 1 275 ? 27.595 -17.225 2.265 1.00 48.11 255 VAL B C 1
ATOM 7404 O O . VAL B 1 275 ? 28.804 -17.207 1.993 1.00 43.28 255 VAL B O 1
ATOM 7408 N N . ARG B 1 276 ? 26.624 -17.182 1.357 1.00 50.33 256 ARG B N 1
ATOM 7409 C CA . ARG B 1 276 ? 26.910 -17.259 -0.086 1.00 50.21 256 ARG B CA 1
ATOM 7410 C C . ARG B 1 276 ? 26.583 -15.924 -0.697 1.00 44.08 256 ARG B C 1
ATOM 7411 O O . ARG B 1 276 ? 25.448 -15.482 -0.654 1.00 36.30 256 ARG B O 1
ATOM 7419 N N . ILE B 1 277 ? 27.596 -15.275 -1.247 1.00 45.24 257 ILE B N 1
ATOM 7420 C CA . ILE B 1 277 ? 27.388 -14.028 -1.998 1.00 45.75 257 ILE B CA 1
ATOM 7421 C C . ILE B 1 277 ? 27.867 -14.226 -3.429 1.00 46.62 257 ILE B C 1
ATOM 7422 O O . ILE B 1 277 ? 28.654 -15.140 -3.685 1.00 45.37 257 ILE B O 1
ATOM 7427 N N . PRO B 1 278 ? 27.424 -13.359 -4.351 1.00 49.97 258 PRO B N 1
ATOM 7428 C CA . PRO B 1 278 ? 27.907 -13.435 -5.717 1.00 50.76 258 PRO B CA 1
ATOM 7429 C C . PRO B 1 278 ? 29.373 -13.075 -5.799 1.00 51.40 258 PRO B C 1
ATOM 7430 O O . PRO B 1 278 ? 29.837 -12.264 -5.021 1.00 48.28 258 PRO B O 1
ATOM 7434 N N . ARG B 1 279 ? 30.096 -13.676 -6.738 1.00 53.81 259 ARG B N 1
ATOM 7435 C CA . ARG B 1 279 ? 31.512 -13.356 -6.946 1.00 55.73 259 ARG B CA 1
ATOM 7436 C C . ARG B 1 279 ? 31.673 -11.861 -7.160 1.00 55.45 259 ARG B C 1
ATOM 7437 O O . ARG B 1 279 ? 32.710 -11.277 -6.873 1.00 51.34 259 ARG B O 1
ATOM 7445 N N . GLN B 1 280 ? 30.620 -11.248 -7.678 1.00 57.66 260 GLN B N 1
ATOM 7446 C CA . GLN B 1 280 ? 30.675 -9.862 -8.124 1.00 62.10 260 GLN B CA 1
ATOM 7447 C C . GLN B 1 280 ? 30.775 -8.896 -6.908 1.00 59.29 260 GLN B C 1
ATOM 7448 O O . GLN B 1 280 ? 31.530 -7.917 -6.938 1.00 59.56 260 GLN B O 1
ATOM 7454 N N . ASN B 1 281 ? 30.047 -9.223 -5.839 1.00 53.97 261 ASN B N 1
ATOM 7455 C CA . ASN B 1 281 ? 30.134 -8.554 -4.529 1.00 46.64 261 ASN B CA 1
ATOM 7456 C C . ASN B 1 281 ? 31.530 -8.258 -4.000 1.00 41.61 261 ASN B C 1
ATOM 7457 O O . ASN B 1 281 ? 31.714 -7.266 -3.324 1.00 37.84 261 ASN B O 1
ATOM 7462 N N . MET B 1 282 ? 32.504 -9.110 -4.303 1.00 42.53 262 MET B N 1
ATOM 7463 C CA . MET B 1 282 ? 33.916 -8.799 -4.013 1.00 43.55 262 MET B CA 1
ATOM 7464 C C . MET B 1 282 ? 34.356 -7.537 -4.739 1.00 46.91 262 MET B C 1
ATOM 7465 O O . MET B 1 282 ? 33.991 -7.344 -5.901 1.00 51.78 262 MET B O 1
ATOM 7470 N N . LEU B 1 283 ? 35.170 -6.712 -4.072 1.00 48.67 263 LEU B N 1
ATOM 7471 C CA . LEU B 1 283 ? 35.664 -5.438 -4.633 1.00 48.05 263 LEU B CA 1
ATOM 7472 C C . LEU B 1 283 ? 37.013 -5.627 -5.337 1.00 53.52 263 LEU B C 1
ATOM 7473 O O . LEU B 1 283 ? 38.006 -5.993 -4.691 1.00 51.65 263 LEU B O 1
ATOM 7478 N N . MET B 1 284 ? 37.059 -5.339 -6.644 1.00 63.29 264 MET B N 1
ATOM 7479 C CA . MET B 1 284 ? 38.145 -5.828 -7.522 1.00 70.79 264 MET B CA 1
ATOM 7480 C C . MET B 1 284 ? 39.075 -4.762 -8.162 1.00 75.57 264 MET B C 1
ATOM 7481 O O . MET B 1 284 ? 39.797 -5.056 -9.111 1.00 81.07 264 MET B O 1
ATOM 7486 N N . ARG B 1 285 ? 39.088 -3.547 -7.618 1.00 80.52 265 ARG B N 1
ATOM 7487 C CA . ARG B 1 285 ? 39.985 -2.473 -8.087 1.00 74.68 265 ARG B CA 1
ATOM 7488 C C . ARG B 1 285 ? 41.461 -2.870 -8.115 1.00 72.12 265 ARG B C 1
ATOM 7489 O O . ARG B 1 285 ? 42.192 -2.426 -8.981 1.00 74.16 265 ARG B O 1
ATOM 7497 N N . TYR B 1 286 ? 41.902 -3.660 -7.142 1.00 70.48 266 TYR B N 1
ATOM 7498 C CA . TYR B 1 286 ? 43.324 -3.986 -6.987 1.00 71.60 266 TYR B CA 1
ATOM 7499 C C . TYR B 1 286 ? 43.585 -5.480 -7.125 1.00 68.52 266 TYR B C 1
ATOM 7500 O O . TYR B 1 286 ? 44.736 -5.906 -7.094 1.00 72.77 266 TYR B O 1
ATOM 7509 N N . ALA B 1 287 ? 42.527 -6.273 -7.270 1.00 64.43 267 ALA B N 1
ATOM 7510 C CA . ALA B 1 287 ? 42.661 -7.724 -7.338 1.00 63.19 267 ALA B CA 1
ATOM 7511 C C . ALA B 1 287 ? 41.359 -8.354 -7.821 1.00 63.59 267 ALA B C 1
ATOM 7512 O O . ALA B 1 287 ? 40.282 -7.998 -7.344 1.00 61.24 267 ALA B O 1
ATOM 7514 N N . LYS B 1 288 ? 41.469 -9.284 -8.773 1.00 62.77 268 LYS B N 1
ATOM 7515 C CA . LYS B 1 288 ? 40.309 -9.790 -9.510 1.00 58.68 268 LYS B CA 1
ATOM 7516 C C . LYS B 1 288 ? 40.209 -11.303 -9.484 1.00 55.24 268 LYS B C 1
ATOM 7517 O O . LYS B 1 288 ? 41.205 -12.002 -9.277 1.00 50.66 268 LYS B O 1
ATOM 7523 N N . VAL B 1 289 ? 38.978 -11.786 -9.598 1.00 51.99 269 VAL B N 1
ATOM 7524 C CA . VAL B 1 289 ? 38.687 -13.195 -9.768 1.00 52.61 269 VAL B CA 1
ATOM 7525 C C . VAL B 1 289 ? 37.726 -13.427 -10.935 1.00 56.90 269 VAL B C 1
ATOM 7526 O O . VAL B 1 289 ? 36.624 -12.903 -10.953 1.00 50.98 269 VAL B O 1
ATOM 7530 N N . SER B 1 290 ? 38.130 -14.247 -11.895 1.00 59.17 270 SER B N 1
ATOM 7531 C CA . SER B 1 290 ? 37.177 -14.872 -12.794 1.00 61.16 270 SER B CA 1
ATOM 7532 C C . SER B 1 290 ? 37.487 -16.336 -13.013 1.00 63.29 270 SER B C 1
ATOM 7533 O O . SER B 1 290 ? 38.576 -16.663 -13.454 1.00 59.37 270 SER B O 1
ATOM 7536 N N . ASP B 1 291 ? 36.525 -17.214 -12.772 1.00 67.69 271 ASP B N 1
ATOM 7537 C CA . ASP B 1 291 ? 36.686 -18.595 -13.190 1.00 65.93 271 ASP B CA 1
ATOM 7538 C C . ASP B 1 291 ? 37.987 -19.169 -12.624 1.00 71.36 271 ASP B C 1
ATOM 7539 O O . ASP B 1 291 ? 38.711 -19.890 -13.306 1.00 68.61 271 ASP B O 1
ATOM 7544 N N . THR B 1 292 ? 38.280 -18.827 -11.375 1.00 74.45 272 THR B N 1
ATOM 7545 C CA . THR B 1 292 ? 39.435 -19.344 -10.644 1.00 75.22 272 THR B CA 1
ATOM 7546 C C . THR B 1 292 ? 40.744 -18.575 -10.854 1.00 71.24 272 THR B C 1
ATOM 7547 O O . THR B 1 292 ? 41.767 -18.880 -10.264 1.00 60.82 272 THR B O 1
ATOM 7551 N N . GLY B 1 293 ? 40.673 -17.548 -11.671 1.00 75.83 273 GLY B N 1
ATOM 7552 C CA . GLY B 1 293 ? 41.810 -16.760 -12.121 1.00 78.15 273 GLY B CA 1
ATOM 7553 C C . GLY B 1 293 ? 42.064 -15.491 -11.352 1.00 75.67 273 GLY B C 1
ATOM 7554 O O . GLY B 1 293 ? 41.132 -14.748 -11.097 1.00 76.70 273 GLY B O 1
ATOM 7555 N N . VAL B 1 294 ? 43.311 -15.230 -10.973 1.00 74.23 274 VAL B N 1
ATOM 7556 C CA . VAL B 1 294 ? 43.521 -14.234 -9.903 1.00 78.63 274 VAL B CA 1
ATOM 7557 C C . VAL B 1 294 ? 44.611 -13.208 -10.276 1.00 75.53 274 VAL B C 1
ATOM 7558 O O . VAL B 1 294 ? 45.802 -13.527 -10.289 1.00 67.30 274 VAL B O 1
ATOM 7562 N N . VAL B 1 295 ? 44.195 -11.973 -10.567 1.00 79.28 275 VAL B N 1
ATOM 7563 C CA . VAL B 1 295 ? 45.053 -11.030 -11.305 1.00 87.58 275 VAL B CA 1
ATOM 7564 C C . VAL B 1 295 ? 45.243 -9.686 -10.594 1.00 95.44 275 VAL B C 1
ATOM 7565 O O . VAL B 1 295 ? 44.662 -8.663 -10.985 1.00 90.80 275 VAL B O 1
ATOM 7569 N N . THR B 1 296 ? 46.116 -9.704 -9.580 1.00 104.38 276 THR B N 1
ATOM 7570 C CA . THR B 1 296 ? 46.380 -8.549 -8.699 1.00 103.35 276 THR B CA 1
ATOM 7571 C C . THR B 1 296 ? 46.983 -7.325 -9.406 1.00 107.87 276 THR B C 1
ATOM 7572 O O . THR B 1 296 ? 47.017 -6.235 -8.823 1.00 109.38 276 THR B O 1
ATOM 7576 N N . LYS B 1 297 ? 47.453 -7.498 -10.643 1.00 108.26 277 LYS B N 1
ATOM 7577 C CA . LYS B 1 297 ? 48.221 -6.460 -11.337 1.00 112.40 277 LYS B CA 1
ATOM 7578 C C . LYS B 1 297 ? 49.415 -6.029 -10.459 1.00 121.69 277 LYS B C 1
ATOM 7579 O O . LYS B 1 297 ? 49.607 -4.830 -10.221 1.00 127.43 277 LYS B O 1
ATOM 7585 N N . PRO B 1 298 ? 50.213 -7.009 -9.965 1.00 122.73 278 PRO B N 1
ATOM 7586 C CA . PRO B 1 298 ? 51.274 -6.706 -8.985 1.00 114.98 278 PRO B CA 1
ATOM 7587 C C . PRO B 1 298 ? 52.448 -5.904 -9.558 1.00 99.31 278 PRO B C 1
ATOM 7588 O O . PRO B 1 298 ? 53.275 -6.445 -10.291 1.00 76.45 278 PRO B O 1
ATOM 7592 N N . TYR B 1 305 ? 48.011 3.513 2.224 1.00 93.27 285 TYR B N 1
ATOM 7593 C CA . TYR B 1 305 ? 47.679 4.464 1.168 1.00 98.20 285 TYR B CA 1
ATOM 7594 C C . TYR B 1 305 ? 46.883 5.650 1.703 1.00 90.05 285 TYR B C 1
ATOM 7595 O O . TYR B 1 305 ? 46.591 5.722 2.894 1.00 81.97 285 TYR B O 1
ATOM 7604 N N . GLY B 1 306 ? 46.561 6.572 0.793 1.00 91.69 286 GLY B N 1
ATOM 7605 C CA . GLY B 1 306 ? 45.804 7.800 1.070 1.00 90.36 286 GLY B CA 1
ATOM 7606 C C . GLY B 1 306 ? 44.700 7.737 2.114 1.00 92.82 286 GLY B C 1
ATOM 7607 O O . GLY B 1 306 ? 44.646 8.576 3.012 1.00 94.98 286 GLY B O 1
ATOM 7608 N N . ALA B 1 307 ? 43.813 6.752 2.000 1.00 92.16 287 ALA B N 1
ATOM 7609 C CA . ALA B 1 307 ? 42.713 6.599 2.956 1.00 88.36 287 ALA B CA 1
ATOM 7610 C C . ALA B 1 307 ? 43.229 6.543 4.403 1.00 84.59 287 ALA B C 1
ATOM 7611 O O . ALA B 1 307 ? 42.747 7.278 5.275 1.00 76.20 287 ALA B O 1
ATOM 7613 N N . LEU B 1 308 ? 44.222 5.686 4.641 1.00 80.35 288 LEU B N 1
ATOM 7614 C CA . LEU B 1 308 ? 44.726 5.452 5.985 1.00 76.23 288 LEU B CA 1
ATOM 7615 C C . LEU B 1 308 ? 45.448 6.665 6.538 1.00 72.73 288 LEU B C 1
ATOM 7616 O O . LEU B 1 308 ? 45.400 6.901 7.744 1.00 72.67 288 LEU B O 1
ATOM 7621 N N . ILE B 1 309 ? 46.100 7.438 5.669 1.00 63.98 289 ILE B N 1
ATOM 7622 C CA . ILE B 1 309 ? 46.766 8.663 6.112 1.00 61.50 289 ILE B CA 1
ATOM 7623 C C . ILE B 1 309 ? 45.790 9.822 6.238 1.00 59.26 289 ILE B C 1
ATOM 7624 O O . ILE B 1 309 ? 45.828 10.537 7.216 1.00 55.40 289 ILE B O 1
ATOM 7629 N N . ARG B 1 310 ? 44.892 9.994 5.279 1.00 65.13 290 ARG B N 1
ATOM 7630 C CA . ARG B 1 310 ? 43.814 10.979 5.437 1.00 71.03 290 ARG B CA 1
ATOM 7631 C C . ARG B 1 310 ? 42.848 10.639 6.608 1.00 68.17 290 ARG B C 1
ATOM 7632 O O . ARG B 1 310 ? 41.930 11.408 6.888 1.00 69.40 290 ARG B O 1
ATOM 7640 N N . GLY B 1 311 ? 43.049 9.491 7.268 1.00 66.35 291 GLY B N 1
ATOM 7641 C CA . GLY B 1 311 ? 42.286 9.091 8.459 1.00 59.53 291 GLY B CA 1
ATOM 7642 C C . GLY B 1 311 ? 42.997 9.452 9.750 1.00 54.53 291 GLY B C 1
ATOM 7643 O O . GLY B 1 311 ? 42.365 9.875 10.705 1.00 55.65 291 GLY B O 1
ATOM 7644 N N . ARG B 1 312 ? 44.315 9.294 9.765 1.00 49.73 292 ARG B N 1
ATOM 7645 C CA . ARG B 1 312 ? 45.151 9.712 10.885 1.00 48.81 292 ARG B CA 1
ATOM 7646 C C . ARG B 1 312 ? 45.330 11.224 10.999 1.00 51.32 292 ARG B C 1
ATOM 7647 O O . ARG B 1 312 ? 45.385 11.788 12.114 1.00 51.08 292 ARG B O 1
ATOM 7655 N N . VAL B 1 313 ? 45.458 11.879 9.854 1.00 51.47 293 VAL B N 1
ATOM 7656 C CA . VAL B 1 313 ? 45.532 13.329 9.823 1.00 51.50 293 VAL B CA 1
ATOM 7657 C C . VAL B 1 313 ? 44.179 13.873 10.310 1.00 52.91 293 VAL B C 1
ATOM 7658 O O . VAL B 1 313 ? 44.115 14.911 10.970 1.00 52.01 293 VAL B O 1
ATOM 7662 N N . SER B 1 314 ? 43.100 13.148 10.026 1.00 52.39 294 SER B N 1
ATOM 7663 C CA . SER B 1 314 ? 41.790 13.550 10.545 1.00 51.92 294 SER B CA 1
ATOM 7664 C C . SER B 1 314 ? 41.751 13.538 12.083 1.00 45.85 294 SER B C 1
ATOM 7665 O O . SER B 1 314 ? 41.099 14.364 12.694 1.00 48.35 294 SER B O 1
ATOM 7668 N N . MET B 1 315 ? 42.460 12.611 12.705 1.00 46.05 295 MET B N 1
ATOM 7669 C CA . MET B 1 315 ? 42.471 12.512 14.167 1.00 43.00 295 MET B CA 1
ATOM 7670 C C . MET B 1 315 ? 43.415 13.494 14.821 1.00 42.36 295 MET B C 1
ATOM 7671 O O . MET B 1 315 ? 43.267 13.744 16.020 1.00 40.76 295 MET B O 1
ATOM 7676 N N . ILE B 1 316 ? 44.403 14.015 14.079 1.00 42.68 296 ILE B N 1
ATOM 7677 C CA . ILE B 1 316 ? 45.261 15.055 14.656 1.00 44.58 296 ILE B CA 1
ATOM 7678 C C . ILE B 1 316 ? 44.351 16.238 14.896 1.00 39.85 296 ILE B C 1
ATOM 7679 O O . ILE B 1 316 ? 44.348 16.849 15.952 1.00 37.11 296 ILE B O 1
ATOM 7684 N N . ALA B 1 317 ? 43.572 16.551 13.886 1.00 40.96 297 ALA B N 1
ATOM 7685 C CA . ALA B 1 317 ? 42.639 17.641 13.996 1.00 43.27 297 ALA B CA 1
ATOM 7686 C C . ALA B 1 317 ? 41.565 17.330 15.064 1.00 43.05 297 ALA B C 1
ATOM 7687 O O . ALA B 1 317 ? 41.114 18.264 15.746 1.00 44.25 297 ALA B O 1
ATOM 7689 N N . ASP B 1 318 ? 41.164 16.053 15.217 1.00 39.53 298 ASP B N 1
ATOM 7690 C CA . ASP B 1 318 ? 40.214 15.675 16.299 1.00 39.82 298 ASP B CA 1
ATOM 7691 C C . ASP B 1 318 ? 40.758 16.076 17.666 1.00 36.18 298 ASP B C 1
ATOM 7692 O O . ASP B 1 318 ? 40.067 16.775 18.406 1.00 34.84 298 ASP B O 1
ATOM 7697 N N . SER B 1 319 ? 41.987 15.650 17.978 1.00 33.92 299 SER B N 1
ATOM 7698 C CA . SER B 1 319 ? 42.674 16.029 19.253 1.00 34.74 299 SER B CA 1
ATOM 7699 C C . SER B 1 319 ? 42.567 17.513 19.548 1.00 35.70 299 SER B C 1
ATOM 7700 O O . SER B 1 319 ? 42.243 17.901 20.667 1.00 35.03 299 SER B O 1
ATOM 7703 N N . PHE B 1 320 ? 42.812 18.333 18.521 1.00 36.13 300 PHE B N 1
ATOM 7704 C CA . PHE B 1 320 ? 42.636 19.789 18.617 1.00 32.85 300 PHE B CA 1
ATOM 7705 C C . PHE B 1 320 ? 41.198 20.233 18.911 1.00 29.85 300 PHE B C 1
ATOM 7706 O O . PHE B 1 320 ? 40.968 20.990 19.837 1.00 26.50 300 PHE B O 1
ATOM 7714 N N . HIS B 1 321 ? 40.230 19.790 18.112 1.00 30.92 301 HIS B N 1
ATOM 7715 C CA . HIS B 1 321 ? 38.850 20.266 18.309 1.00 29.86 301 HIS B CA 1
ATOM 7716 C C . HIS B 1 321 ? 38.308 19.964 19.720 1.00 28.10 301 HIS B C 1
ATOM 7717 O O . HIS B 1 321 ? 37.643 20.803 20.334 1.00 27.41 301 HIS B O 1
ATOM 7724 N N . VAL B 1 322 ? 38.624 18.782 20.232 1.00 26.09 302 VAL B N 1
ATOM 7725 C CA . VAL B 1 322 ? 38.119 18.342 21.535 1.00 25.51 302 VAL B CA 1
ATOM 7726 C C . VAL B 1 322 ? 38.851 18.992 22.696 1.00 26.03 302 VAL B C 1
ATOM 7727 O O . VAL B 1 322 ? 38.216 19.499 23.586 1.00 27.34 302 VAL B O 1
ATOM 7731 N N . SER B 1 323 ? 40.181 18.915 22.696 1.00 27.81 303 SER B N 1
ATOM 7732 C CA . SER B 1 323 ? 41.034 19.706 23.592 1.00 28.63 303 SER B CA 1
ATOM 7733 C C . SER B 1 323 ? 40.627 21.172 23.801 1.00 28.74 303 SER B C 1
ATOM 7734 O O . SER B 1 323 ? 40.558 21.658 24.948 1.00 29.60 303 SER B O 1
ATOM 7737 N N . LYS B 1 324 ? 40.396 21.885 22.707 1.00 26.70 304 LYS B N 1
ATOM 7738 C CA . LYS B 1 324 ? 40.104 23.288 22.832 1.00 26.89 304 LYS B CA 1
ATOM 7739 C C . LYS B 1 324 ? 38.823 23.466 23.655 1.00 25.68 304 LYS B C 1
ATOM 7740 O O . LYS B 1 324 ? 38.747 24.347 24.504 1.00 23.53 304 LYS B O 1
ATOM 7746 N N . ARG B 1 325 ? 37.841 22.587 23.448 1.00 27.76 305 ARG B N 1
ATOM 7747 C CA . ARG B 1 325 ? 36.621 22.608 24.276 1.00 28.31 305 ARG B CA 1
ATOM 7748 C C . ARG B 1 325 ? 36.945 22.552 25.769 1.00 27.51 305 ARG B C 1
ATOM 7749 O O . ARG B 1 325 ? 36.558 23.431 26.498 1.00 25.08 305 ARG B O 1
ATOM 7757 N N . PHE B 1 326 ? 37.706 21.545 26.197 1.00 27.70 306 PHE B N 1
ATOM 7758 C CA . PHE B 1 326 ? 37.985 21.330 27.611 1.00 27.10 306 PHE B CA 1
ATOM 7759 C C . PHE B 1 326 ? 38.976 22.316 28.241 1.00 29.26 306 PHE B C 1
ATOM 7760 O O . PHE B 1 326 ? 38.882 22.636 29.465 1.00 29.98 306 PHE B O 1
ATOM 7768 N N . LEU B 1 327 ? 39.886 22.849 27.430 1.00 28.30 307 LEU B N 1
ATOM 7769 C CA . LEU B 1 327 ? 40.715 23.982 27.884 1.00 27.90 307 LEU B CA 1
ATOM 7770 C C . LEU B 1 327 ? 39.870 25.258 28.102 1.00 27.51 307 LEU B C 1
ATOM 7771 O O . LEU B 1 327 ? 40.052 26.027 29.070 1.00 24.83 307 LEU B O 1
ATOM 7776 N N . THR B 1 328 ? 38.929 25.471 27.199 1.00 27.35 308 THR B N 1
ATOM 7777 C CA . THR B 1 328 ? 38.117 26.637 27.267 1.00 27.40 308 THR B CA 1
ATOM 7778 C C . THR B 1 328 ? 37.330 26.570 28.552 1.00 27.12 308 THR B C 1
ATOM 7779 O O . THR B 1 328 ? 37.210 27.564 29.256 1.00 27.11 308 THR B O 1
ATOM 7783 N N . ILE B 1 329 ? 36.870 25.378 28.905 1.00 27.25 309 ILE B N 1
ATOM 7784 C CA . ILE B 1 329 ? 36.039 25.212 30.077 1.00 26.43 309 ILE B CA 1
ATOM 7785 C C . ILE B 1 329 ? 36.899 25.514 31.258 1.00 25.92 309 ILE B C 1
ATOM 7786 O O . ILE B 1 329 ? 36.605 26.418 32.000 1.00 27.82 309 ILE B O 1
ATOM 7791 N N . ALA B 1 330 ? 37.971 24.752 31.404 1.00 25.66 310 ALA B N 1
ATOM 7792 C CA . ALA B 1 330 ? 38.879 24.864 32.540 1.00 25.63 310 ALA B CA 1
ATOM 7793 C C . ALA B 1 330 ? 39.475 26.262 32.711 1.00 26.76 310 ALA B C 1
ATOM 7794 O O . ALA B 1 330 ? 39.614 26.766 33.859 1.00 29.22 310 ALA B O 1
ATOM 7796 N N . LEU B 1 331 ? 39.874 26.885 31.606 1.00 25.23 311 LEU B N 1
ATOM 7797 C CA . LEU B 1 331 ? 40.528 28.194 31.728 1.00 25.15 311 LEU B CA 1
ATOM 7798 C C . LEU B 1 331 ? 39.520 29.299 32.036 1.00 24.08 311 LEU B C 1
ATOM 7799 O O . LEU B 1 331 ? 39.822 30.212 32.805 1.00 26.10 311 LEU B O 1
ATOM 7804 N N . ARG B 1 332 ? 38.306 29.181 31.511 1.00 23.95 312 ARG B N 1
ATOM 7805 C CA . ARG B 1 332 ? 37.259 30.128 31.872 1.00 24.04 312 ARG B CA 1
ATOM 7806 C C . ARG B 1 332 ? 37.007 30.003 33.347 1.00 25.43 312 ARG B C 1
ATOM 7807 O O . ARG B 1 332 ? 36.990 31.018 34.069 1.00 28.46 312 ARG B O 1
ATOM 7815 N N . TYR B 1 333 ? 36.896 28.770 33.815 1.00 23.37 313 TYR B N 1
ATOM 7816 C CA . TYR B 1 333 ? 36.619 28.539 35.212 1.00 23.23 313 TYR B CA 1
ATOM 7817 C C . TYR B 1 333 ? 37.665 29.130 36.069 1.00 22.66 313 TYR B C 1
ATOM 7818 O O . TYR B 1 333 ? 37.359 29.701 37.081 1.00 22.89 313 TYR B O 1
ATOM 7827 N N . ALA B 1 334 ? 38.915 28.955 35.673 1.00 25.13 314 ALA B N 1
ATOM 7828 C CA . ALA B 1 334 ? 40.056 29.473 36.427 1.00 25.62 314 ALA B CA 1
ATOM 7829 C C . ALA B 1 334 ? 40.041 30.996 36.522 1.00 26.55 314 ALA B C 1
ATOM 7830 O O . ALA B 1 334 ? 40.626 31.580 37.441 1.00 24.59 314 ALA B O 1
ATOM 7832 N N . CYS B 1 335 ? 39.432 31.652 35.545 1.00 29.40 315 CYS B N 1
ATOM 7833 C CA . CYS B 1 335 ? 39.447 33.111 35.568 1.00 31.81 315 CYS B CA 1
ATOM 7834 C C . CYS B 1 335 ? 38.464 33.645 36.581 1.00 31.90 315 CYS B C 1
ATOM 7835 O O . CYS B 1 335 ? 38.606 34.800 36.998 1.00 37.36 315 CYS B O 1
ATOM 7838 N N . VAL B 1 336 ? 37.511 32.804 37.004 1.00 29.38 316 VAL B N 1
ATOM 7839 C CA . VAL B 1 336 ? 36.495 33.194 37.992 1.00 28.68 316 VAL B CA 1
ATOM 7840 C C . VAL B 1 336 ? 36.539 32.444 39.319 1.00 27.66 316 VAL B C 1
ATOM 7841 O O . VAL B 1 336 ? 36.054 32.939 40.285 1.00 25.25 316 VAL B O 1
ATOM 7845 N N . ARG B 1 337 ? 37.090 31.238 39.367 1.00 28.29 317 ARG B N 1
ATOM 7846 C CA . ARG B 1 337 ? 37.152 30.523 40.623 1.00 26.77 317 ARG B CA 1
ATOM 7847 C C . ARG B 1 337 ? 38.165 31.203 41.530 1.00 26.71 317 ARG B C 1
ATOM 7848 O O . ARG B 1 337 ? 39.262 31.530 41.083 1.00 27.19 317 ARG B O 1
ATOM 7856 N N . ARG B 1 338 ? 37.798 31.393 42.787 1.00 26.41 318 ARG B N 1
ATOM 7857 C CA . ARG B 1 338 ? 38.681 31.935 43.797 1.00 26.41 318 ARG B CA 1
ATOM 7858 C C . ARG B 1 338 ? 38.808 30.917 44.905 1.00 25.36 318 ARG B C 1
ATOM 7859 O O . ARG B 1 338 ? 37.836 30.366 45.335 1.00 27.52 318 ARG B O 1
ATOM 7867 N N . GLN B 1 339 ? 40.021 30.622 45.317 1.00 26.43 319 GLN B N 1
ATOM 7868 C CA . GLN B 1 339 ? 40.267 29.815 46.487 1.00 24.85 319 GLN B CA 1
ATOM 7869 C C . GLN B 1 339 ? 41.586 30.220 47.105 1.00 25.68 319 GLN B C 1
ATOM 7870 O O . GLN B 1 339 ? 42.589 30.224 46.427 1.00 24.65 319 GLN B O 1
ATOM 7876 N N . PHE B 1 340 ? 41.589 30.485 48.406 1.00 24.93 320 PHE B N 1
ATOM 7877 C CA . PHE B 1 340 ? 42.793 30.526 49.235 1.00 23.80 320 PHE B CA 1
ATOM 7878 C C . PHE B 1 340 ? 43.704 31.739 49.396 1.00 28.44 320 PHE B C 1
ATOM 7879 O O . PHE B 1 340 ? 44.740 31.585 50.021 1.00 26.03 320 PHE B O 1
ATOM 7887 N N . GLY B 1 341 ? 43.380 32.924 48.913 1.00 35.84 321 GLY B N 1
ATOM 7888 C CA . GLY B 1 341 ? 44.391 33.973 48.808 1.00 39.93 321 GLY B CA 1
ATOM 7889 C C . GLY B 1 341 ? 45.172 34.498 50.019 1.00 42.82 321 GLY B C 1
ATOM 7890 O O . GLY B 1 341 ? 44.702 34.469 51.128 1.00 47.74 321 GLY B O 1
ATOM 7891 N N . THR B 1 342 ? 46.422 34.898 49.791 1.00 49.70 322 THR B N 1
ATOM 7892 C CA . THR B 1 342 ? 47.322 35.430 50.834 1.00 50.96 322 THR B CA 1
ATOM 7893 C C . THR B 1 342 ? 47.623 36.937 50.851 1.00 53.65 322 THR B C 1
ATOM 7894 O O . THR B 1 342 ? 48.390 37.398 51.679 1.00 52.11 322 THR B O 1
ATOM 7898 N N . SER B 1 343 ? 47.031 37.694 49.944 1.00 60.20 323 SER B N 1
ATOM 7899 C CA . SER B 1 343 ? 47.468 39.055 49.653 1.00 65.63 323 SER B CA 1
ATOM 7900 C C . SER B 1 343 ? 46.863 40.158 50.517 1.00 72.40 323 SER B C 1
ATOM 7901 O O . SER B 1 343 ? 47.072 41.336 50.263 1.00 71.44 323 SER B O 1
ATOM 7904 N N . GLY B 1 344 ? 46.071 39.770 51.502 1.00 74.96 324 GLY B N 1
ATOM 7905 C CA . GLY B 1 344 ? 45.479 40.697 52.445 1.00 72.58 324 GLY B CA 1
ATOM 7906 C C . GLY B 1 344 ? 44.305 41.409 51.819 1.00 69.08 324 GLY B C 1
ATOM 7907 O O . GLY B 1 344 ? 43.571 42.108 52.483 1.00 59.19 324 GLY B O 1
ATOM 7908 N N . ASP B 1 345 ? 44.104 41.171 50.534 1.00 72.58 325 ASP B N 1
ATOM 7909 C CA . ASP B 1 345 ? 42.998 41.747 49.809 1.00 72.32 325 ASP B CA 1
ATOM 7910 C C . ASP B 1 345 ? 41.751 41.067 50.300 1.00 69.47 325 ASP B C 1
ATOM 7911 O O . ASP B 1 345 ? 41.810 39.985 50.852 1.00 69.69 325 ASP B O 1
ATOM 7916 N N . THR B 1 346 ? 40.622 41.729 50.147 1.00 70.02 326 THR B N 1
ATOM 7917 C CA . THR B 1 346 ? 39.356 41.234 50.663 1.00 68.93 326 THR B CA 1
ATOM 7918 C C . THR B 1 346 ? 38.870 39.918 50.052 1.00 64.93 326 THR B C 1
ATOM 7919 O O . THR B 1 346 ? 38.257 39.112 50.731 1.00 62.29 326 THR B O 1
ATOM 7923 N N . LYS B 1 347 ? 39.109 39.727 48.762 1.00 60.35 327 LYS B N 1
ATOM 7924 C CA . LYS B 1 347 ? 38.695 38.513 48.073 1.00 49.18 327 LYS B CA 1
ATOM 7925 C C . LYS B 1 347 ? 39.869 37.593 47.801 1.00 42.32 327 LYS B C 1
ATOM 7926 O O . LYS B 1 347 ? 40.953 38.049 47.497 1.00 47.17 327 LYS B O 1
ATOM 7932 N N . GLU B 1 348 ? 39.645 36.298 47.952 1.00 32.98 328 GLU B N 1
ATOM 7933 C CA . GLU B 1 348 ? 40.617 35.282 47.626 1.00 29.99 328 GLU B CA 1
ATOM 7934 C C . GLU B 1 348 ? 41.125 35.435 46.185 1.00 29.16 328 GLU B C 1
ATOM 7935 O O . GLU B 1 348 ? 40.575 36.194 45.382 1.00 26.53 328 GLU B O 1
ATOM 7941 N N . THR B 1 349 ? 42.205 34.732 45.874 1.00 28.17 329 THR B N 1
ATOM 7942 C CA . THR B 1 349 ? 42.909 34.914 44.626 1.00 27.61 329 THR B CA 1
ATOM 7943 C C . THR B 1 349 ? 42.189 34.056 43.618 1.00 28.09 329 THR B C 1
ATOM 7944 O O . THR B 1 349 ? 41.762 32.966 43.962 1.00 26.60 329 THR B O 1
ATOM 7948 N N . LYS B 1 350 ? 42.006 34.577 42.400 1.00 29.70 330 LYS B N 1
ATOM 7949 C CA . LYS B 1 350 ? 41.532 33.788 41.264 1.00 29.79 330 LYS B CA 1
ATOM 7950 C C . LYS B 1 350 ? 42.599 32.734 40.906 1.00 30.18 330 LYS B C 1
ATOM 7951 O O . LYS B 1 350 ? 43.769 33.060 40.698 1.00 27.83 330 LYS B O 1
ATOM 7957 N N . ILE B 1 351 ? 42.194 31.481 40.783 1.00 30.28 331 ILE B N 1
ATOM 7958 C CA . ILE B 1 351 ? 43.164 30.399 40.638 1.00 29.13 331 ILE B CA 1
ATOM 7959 C C . ILE B 1 351 ? 44.029 30.511 39.384 1.00 31.08 331 ILE B C 1
ATOM 7960 O O . ILE B 1 351 ? 45.170 30.057 39.394 1.00 36.47 331 ILE B O 1
ATOM 7965 N N . ILE B 1 352 ? 43.532 31.170 38.339 1.00 31.86 332 ILE B N 1
ATOM 7966 C CA . ILE B 1 352 ? 44.350 31.497 37.167 1.00 30.99 332 ILE B CA 1
ATOM 7967 C C . ILE B 1 352 ? 45.538 32.398 37.516 1.00 31.73 332 ILE B C 1
ATOM 7968 O O . ILE B 1 352 ? 46.488 32.454 36.777 1.00 33.72 332 ILE B O 1
ATOM 7973 N N . ASP B 1 353 ? 45.486 33.105 38.643 1.00 32.17 333 ASP B N 1
ATOM 7974 C CA . ASP B 1 353 ? 46.575 33.979 39.050 1.00 29.07 333 ASP B CA 1
ATOM 7975 C C . ASP B 1 353 ? 47.604 33.264 39.893 1.00 27.36 333 ASP B C 1
ATOM 7976 O O . ASP B 1 353 ? 48.580 33.859 40.289 1.00 26.88 333 ASP B O 1
ATOM 7981 N N . TYR B 1 354 ? 47.405 31.984 40.162 1.00 28.70 334 TYR B N 1
ATOM 7982 C CA . TYR B 1 354 ? 48.435 31.176 40.810 1.00 27.39 334 TYR B CA 1
ATOM 7983 C C . TYR B 1 354 ? 49.359 30.573 39.772 1.00 27.54 334 TYR B C 1
ATOM 7984 O O . TYR B 1 354 ? 48.886 29.803 38.916 1.00 32.05 334 TYR B O 1
ATOM 7993 N N . PRO B 1 355 ? 50.669 30.908 39.819 1.00 26.94 335 PRO B N 1
ATOM 7994 C CA . PRO B 1 355 ? 51.625 30.330 38.854 1.00 24.90 335 PRO B CA 1
ATOM 7995 C C . PRO B 1 355 ? 51.577 28.801 38.756 1.00 25.16 335 PRO B C 1
ATOM 7996 O O . PRO B 1 355 ? 51.651 28.265 37.646 1.00 25.28 335 PRO B O 1
ATOM 8000 N N . TYR B 1 356 ? 51.434 28.118 39.891 1.00 24.38 336 TYR B N 1
ATOM 8001 C CA . TYR B 1 356 ? 51.177 26.676 39.936 1.00 25.77 336 TYR B CA 1
ATOM 8002 C C . TYR B 1 356 ? 50.029 26.253 38.995 1.00 28.44 336 TYR B C 1
ATOM 8003 O O . TYR B 1 356 ? 50.166 25.340 38.177 1.00 31.29 336 TYR B O 1
ATOM 8012 N N . HIS B 1 357 ? 48.908 26.937 39.059 1.00 29.30 337 HIS B N 1
ATOM 8013 C CA . HIS B 1 357 ? 47.789 26.603 38.156 1.00 29.68 337 HIS B CA 1
ATOM 8014 C C . HIS B 1 357 ? 48.097 26.911 36.671 1.00 31.34 337 HIS B C 1
ATOM 8015 O O . HIS B 1 357 ? 47.686 26.165 35.775 1.00 31.09 337 HIS B O 1
ATOM 8022 N N . GLN B 1 358 ? 48.819 28.006 36.417 1.00 30.91 338 GLN B N 1
ATOM 8023 C CA . GLN B 1 358 ? 49.201 28.401 35.043 1.00 30.29 338 GLN B CA 1
ATOM 8024 C C . GLN B 1 358 ? 50.067 27.350 34.433 1.00 31.70 338 GLN B C 1
ATOM 8025 O O . GLN B 1 358 ? 49.956 27.060 33.256 1.00 33.95 338 GLN B O 1
ATOM 8031 N N . ARG B 1 359 ? 50.931 26.770 35.256 1.00 34.22 339 ARG B N 1
ATOM 8032 C CA . ARG B 1 359 ? 51.801 25.676 34.858 1.00 36.26 339 ARG B CA 1
ATOM 8033 C C . ARG B 1 359 ? 51.025 24.446 34.464 1.00 33.59 339 ARG B C 1
ATOM 8034 O O . ARG B 1 359 ? 51.386 23.755 33.532 1.00 30.40 339 ARG B O 1
ATOM 8042 N N . ARG B 1 360 ? 49.961 24.160 35.192 1.00 34.13 340 ARG B N 1
ATOM 8043 C CA . ARG B 1 360 ? 49.158 22.984 34.865 1.00 31.18 340 ARG B CA 1
ATOM 8044 C C . ARG B 1 360 ? 48.337 23.140 33.597 1.00 31.26 340 ARG B C 1
ATOM 8045 O O . ARG B 1 360 ? 48.039 22.134 32.978 1.00 34.12 340 ARG B O 1
ATOM 8053 N N . LEU B 1 361 ? 47.947 24.356 33.201 1.00 30.30 341 LEU B N 1
ATOM 8054 C CA . LEU B 1 361 ? 47.061 24.490 32.025 1.00 30.30 341 LEU B CA 1
ATOM 8055 C C . LEU B 1 361 ? 47.583 25.281 30.798 1.00 29.54 341 LEU B C 1
ATOM 8056 O O . LEU B 1 361 ? 47.181 25.002 29.674 1.00 28.78 341 LEU B O 1
ATOM 8061 N N . LEU B 1 362 ? 48.434 26.282 30.998 1.00 29.36 342 LEU B N 1
ATOM 8062 C CA . LEU B 1 362 ? 48.783 27.174 29.889 1.00 28.42 342 LEU B CA 1
ATOM 8063 C C . LEU B 1 362 ? 49.745 26.507 28.857 1.00 28.15 342 LEU B C 1
ATOM 8064 O O . LEU B 1 362 ? 49.658 26.771 27.654 1.00 25.82 342 LEU B O 1
ATOM 8069 N N . PRO B 1 363 ? 50.642 25.628 29.321 1.00 28.14 343 PRO B N 1
ATOM 8070 C CA . PRO B 1 363 ? 51.378 24.871 28.339 1.00 29.03 343 PRO B CA 1
ATOM 8071 C C . PRO B 1 363 ? 50.469 23.899 27.592 1.00 28.95 343 PRO B C 1
ATOM 8072 O O . PRO B 1 363 ? 50.747 23.585 26.428 1.00 27.62 343 PRO B O 1
ATOM 8076 N N . LEU B 1 364 ? 49.375 23.470 28.231 1.00 27.97 344 LEU B N 1
ATOM 8077 C CA . LEU B 1 364 ? 48.385 22.621 27.556 1.00 27.62 344 LEU B CA 1
ATOM 8078 C C . LEU B 1 364 ? 47.641 23.400 26.468 1.00 29.70 344 LEU B C 1
ATOM 8079 O O . LEU B 1 364 ? 47.357 22.869 25.392 1.00 29.35 344 LEU B O 1
ATOM 8084 N N . LEU B 1 365 ? 47.351 24.674 26.742 1.00 32.38 345 LEU B N 1
ATOM 8085 C CA . LEU B 1 365 ? 46.781 25.586 25.737 1.00 31.55 345 LEU B CA 1
ATOM 8086 C C . LEU B 1 365 ? 47.724 25.769 24.556 1.00 30.77 345 LEU B C 1
ATOM 8087 O O . LEU B 1 365 ? 47.310 25.707 23.402 1.00 33.14 345 LEU B O 1
ATOM 8092 N N . ALA B 1 366 ? 48.998 25.997 24.839 1.00 30.83 346 ALA B N 1
ATOM 8093 C CA . ALA B 1 366 ? 50.011 26.055 23.778 1.00 32.20 346 ALA B CA 1
ATOM 8094 C C . ALA B 1 366 ? 50.060 24.754 22.930 1.00 31.76 346 ALA B C 1
ATOM 8095 O O . ALA B 1 366 ? 49.961 24.795 21.699 1.00 29.43 346 ALA B O 1
ATOM 8097 N N . TYR B 1 367 ? 50.181 23.612 23.600 1.00 32.08 347 TYR B N 1
ATOM 8098 C CA . TYR B 1 367 ? 50.103 22.312 22.938 1.00 33.84 347 TYR B CA 1
ATOM 8099 C C . TYR B 1 367 ? 48.872 22.204 22.033 1.00 34.40 347 TYR B C 1
ATOM 8100 O O . TYR B 1 367 ? 48.984 21.788 20.872 1.00 33.52 347 TYR B O 1
ATOM 8109 N N . CYS B 1 368 ? 47.698 22.556 22.560 1.00 33.38 348 CYS B N 1
ATOM 8110 C CA . CYS B 1 368 ? 46.475 22.475 21.773 1.00 33.65 348 CYS B CA 1
ATOM 8111 C C . CYS B 1 368 ? 46.585 23.340 20.519 1.00 35.15 348 CYS B C 1
ATOM 8112 O O . CYS B 1 368 ? 46.060 22.976 19.479 1.00 35.94 348 CYS B O 1
ATOM 8115 N N . TYR B 1 369 ? 47.239 24.499 20.603 1.00 37.17 349 TYR B N 1
ATOM 8116 C CA . TYR B 1 369 ? 47.436 25.303 19.387 1.00 37.01 349 TYR B CA 1
ATOM 8117 C C . TYR B 1 369 ? 48.268 24.517 18.378 1.00 35.71 349 TYR B C 1
ATOM 8118 O O . TYR B 1 369 ? 47.862 24.374 17.236 1.00 39.29 349 TYR B O 1
ATOM 8127 N N . ALA B 1 370 ? 49.397 23.974 18.818 1.00 35.56 350 ALA B N 1
ATOM 8128 C CA . ALA B 1 370 ? 50.327 23.232 17.945 1.00 36.17 350 ALA B CA 1
ATOM 8129 C C . ALA B 1 370 ? 49.789 21.952 17.338 1.00 37.82 350 ALA B C 1
ATOM 8130 O O . ALA B 1 370 ? 50.390 21.409 16.413 1.00 41.69 350 ALA B O 1
ATOM 8132 N N . MET B 1 371 ? 48.709 21.410 17.867 1.00 38.61 351 MET B N 1
ATOM 8133 C CA . MET B 1 371 ? 48.150 20.220 17.244 1.00 37.97 351 MET B CA 1
ATOM 8134 C C . MET B 1 371 ? 47.512 20.639 15.954 1.00 37.12 351 MET B C 1
ATOM 8135 O O . MET B 1 371 ? 47.519 19.904 14.978 1.00 38.87 351 MET B O 1
ATOM 8140 N N . LYS B 1 372 ? 46.922 21.824 15.960 1.00 38.52 352 LYS B N 1
ATOM 8141 C CA . LYS B 1 372 ? 46.190 22.289 14.799 1.00 40.06 352 LYS B CA 1
ATOM 8142 C C . LYS B 1 372 ? 47.169 22.550 13.679 1.00 41.25 352 LYS B C 1
ATOM 8143 O O . LYS B 1 372 ? 46.952 22.124 12.540 1.00 44.91 352 LYS B O 1
ATOM 8149 N N . MET B 1 373 ? 48.260 23.220 14.028 1.00 41.23 353 MET B N 1
ATOM 8150 C CA . MET B 1 373 ? 49.354 23.487 13.098 1.00 41.85 353 MET B CA 1
ATOM 8151 C C . MET B 1 373 ? 49.804 22.168 12.497 1.00 43.70 353 MET B C 1
ATOM 8152 O O . MET B 1 373 ? 49.801 21.996 11.276 1.00 43.83 353 MET B O 1
ATOM 8157 N N . GLY B 1 374 ? 50.152 21.238 13.384 1.00 41.76 354 GLY B N 1
ATOM 8158 C CA . GLY B 1 374 ? 50.590 19.899 13.028 1.00 39.27 354 GLY B CA 1
ATOM 8159 C C . GLY B 1 374 ? 49.614 19.208 12.145 1.00 39.19 354 GLY B C 1
ATOM 8160 O O . GLY B 1 374 ? 49.983 18.659 11.134 1.00 41.18 354 GLY B O 1
ATOM 8161 N N . ALA B 1 375 ? 48.349 19.243 12.500 1.00 40.75 355 ALA B N 1
ATOM 8162 C CA . ALA B 1 375 ? 47.375 18.589 11.656 1.00 44.02 355 ALA B CA 1
ATOM 8163 C C . ALA B 1 375 ? 47.404 19.230 10.277 1.00 46.16 355 ALA B C 1
ATOM 8164 O O . ALA B 1 375 ? 47.444 18.519 9.279 1.00 47.01 355 ALA B O 1
ATOM 8166 N N . ASP B 1 376 ? 47.389 20.570 10.239 1.00 51.98 356 ASP B N 1
ATOM 8167 C CA . ASP B 1 376 ? 47.323 21.343 8.977 1.00 53.50 356 ASP B CA 1
ATOM 8168 C C . ASP B 1 376 ? 48.498 21.071 8.049 1.00 48.83 356 ASP B C 1
ATOM 8169 O O . ASP B 1 376 ? 48.300 20.858 6.858 1.00 45.59 356 ASP B O 1
ATOM 8174 N N . GLU B 1 377 ? 49.697 21.046 8.614 1.00 48.93 357 GLU B N 1
ATOM 8175 C CA . GLU B 1 377 ? 50.932 20.804 7.862 1.00 53.14 357 GLU B CA 1
ATOM 8176 C C . GLU B 1 377 ? 51.030 19.392 7.287 1.00 53.01 357 GLU B C 1
ATOM 8177 O O . GLU B 1 377 ? 51.685 19.189 6.272 1.00 55.51 357 GLU B O 1
ATOM 8183 N N . ALA B 1 378 ? 50.384 18.427 7.931 1.00 52.88 358 ALA B N 1
ATOM 8184 C CA . ALA B 1 378 ? 50.431 17.036 7.498 1.00 53.99 358 ALA B CA 1
ATOM 8185 C C . ALA B 1 378 ? 49.475 16.815 6.342 1.00 58.59 358 ALA B C 1
ATOM 8186 O O . ALA B 1 378 ? 49.718 15.962 5.492 1.00 60.29 358 ALA B O 1
ATOM 8188 N N . GLN B 1 379 ? 48.382 17.573 6.314 1.00 64.41 359 GLN B N 1
ATOM 8189 C CA . GLN B 1 379 ? 47.484 17.575 5.152 1.00 67.46 359 GLN B CA 1
ATOM 8190 C C . GLN B 1 379 ? 48.233 18.181 3.964 1.00 64.43 359 GLN B C 1
ATOM 8191 O O . GLN B 1 379 ? 48.208 17.625 2.874 1.00 61.42 359 GLN B O 1
ATOM 8197 N N . LYS B 1 380 ? 48.911 19.310 4.188 1.00 64.34 360 LYS B N 1
ATOM 8198 C CA . LYS B 1 380 ? 49.575 20.034 3.103 1.00 64.59 360 LYS B CA 1
ATOM 8199 C C . LYS B 1 380 ? 50.721 19.186 2.539 1.00 62.62 360 LYS B C 1
ATOM 8200 O O . LYS B 1 380 ? 50.734 18.890 1.339 1.00 64.27 360 LYS B O 1
ATOM 8206 N N . THR B 1 381 ? 51.651 18.759 3.392 1.00 58.24 361 THR B N 1
ATOM 8207 C CA . THR B 1 381 ? 52.743 17.909 2.921 1.00 62.83 361 THR B CA 1
ATOM 8208 C C . THR B 1 381 ? 52.229 16.613 2.293 1.00 60.28 361 THR B C 1
ATOM 8209 O O . THR B 1 381 ? 52.892 16.055 1.427 1.00 56.97 361 THR B O 1
ATOM 8213 N N . TRP B 1 382 ? 51.062 16.131 2.717 1.00 63.36 362 TRP B N 1
ATOM 8214 C CA . TRP B 1 382 ? 50.493 14.936 2.093 1.00 66.24 362 TRP B CA 1
ATOM 8215 C C . TRP B 1 382 ? 50.050 15.175 0.645 1.00 68.65 362 TRP B C 1
ATOM 8216 O O . TRP B 1 382 ? 50.303 14.350 -0.223 1.00 64.76 362 TRP B O 1
ATOM 8227 N N . ILE B 1 383 ? 49.378 16.293 0.389 1.00 75.79 363 ILE B N 1
ATOM 8228 C CA . ILE B 1 383 ? 48.912 16.600 -0.964 1.00 79.14 363 ILE B CA 1
ATOM 8229 C C . ILE B 1 383 ? 50.089 16.989 -1.878 1.00 76.30 363 ILE B C 1
ATOM 8230 O O . ILE B 1 383 ? 50.123 16.592 -3.040 1.00 72.51 363 ILE B O 1
ATOM 8235 N N . GLU B 1 384 ? 51.064 17.724 -1.347 1.00 77.24 364 GLU B N 1
ATOM 8236 C CA . GLU B 1 384 ? 52.266 18.099 -2.119 1.00 84.21 364 GLU B CA 1
ATOM 8237 C C . GLU B 1 384 ? 53.212 16.928 -2.434 1.00 84.42 364 GLU B C 1
ATOM 8238 O O . GLU B 1 384 ? 54.272 17.137 -3.015 1.00 82.65 364 GLU B O 1
ATOM 8244 N N . THR B 1 385 ? 52.856 15.715 -2.024 1.00 84.95 365 THR B N 1
ATOM 8245 C CA . THR B 1 385 ? 53.666 14.541 -2.333 1.00 81.68 365 THR B CA 1
ATOM 8246 C C . THR B 1 385 ? 52.901 13.563 -3.219 1.00 79.98 365 THR B C 1
ATOM 8247 O O . THR B 1 385 ? 53.481 13.013 -4.147 1.00 81.09 365 THR B O 1
ATOM 8251 N N . THR B 1 386 ? 51.608 13.356 -2.964 1.00 79.82 366 THR B N 1
ATOM 8252 C CA . THR B 1 386 ? 50.786 12.567 -3.895 1.00 81.04 366 THR B CA 1
ATOM 8253 C C . THR B 1 386 ? 50.627 13.281 -5.245 1.00 80.95 366 THR B C 1
ATOM 8254 O O . THR B 1 386 ? 50.347 12.637 -6.249 1.00 73.44 366 THR B O 1
ATOM 8258 N N . ASP B 1 387 ? 50.802 14.604 -5.250 1.00 87.31 367 ASP B N 1
ATOM 8259 C CA . ASP B 1 387 ? 50.980 15.376 -6.486 1.00 91.83 367 ASP B CA 1
ATOM 8260 C C . ASP B 1 387 ? 52.356 15.139 -7.097 1.00 92.50 367 ASP B C 1
ATOM 8261 O O . ASP B 1 387 ? 52.509 15.132 -8.310 1.00 89.69 367 ASP B O 1
ATOM 8266 N N . ARG B 1 388 ? 53.362 14.975 -6.248 1.00 97.55 368 ARG B N 1
ATOM 8267 C CA . ARG B 1 388 ? 54.735 14.763 -6.709 1.00 100.77 368 ARG B CA 1
ATOM 8268 C C . ARG B 1 388 ? 54.865 13.409 -7.432 1.00 101.99 368 ARG B C 1
ATOM 8269 O O . ARG B 1 388 ? 55.525 13.324 -8.469 1.00 100.50 368 ARG B O 1
ATOM 8277 N N . ILE B 1 389 ? 54.228 12.365 -6.894 1.00 97.98 369 ILE B N 1
ATOM 8278 C CA . ILE B 1 389 ? 54.255 11.038 -7.514 1.00 93.25 369 ILE B CA 1
ATOM 8279 C C . ILE B 1 389 ? 53.474 11.019 -8.823 1.00 97.60 369 ILE B C 1
ATOM 8280 O O . ILE B 1 389 ? 53.965 10.508 -9.830 1.00 109.09 369 ILE B O 1
ATOM 8285 N N . LEU B 1 390 ? 52.257 11.558 -8.798 1.00 97.33 370 LEU B N 1
ATOM 8286 C CA . LEU B 1 390 ? 51.352 11.493 -9.958 1.00 98.07 370 LEU B CA 1
ATOM 8287 C C . LEU B 1 390 ? 51.800 12.385 -11.121 1.00 97.02 370 LEU B C 1
ATOM 8288 O O . LEU B 1 390 ? 51.569 12.034 -12.279 1.00 93.89 370 LEU B O 1
ATOM 8293 N N . ALA B 1 391 ? 52.429 13.525 -10.811 1.00 97.76 371 ALA B N 1
ATOM 8294 C CA . ALA B 1 391 ? 52.977 14.439 -11.836 1.00 97.66 371 ALA B CA 1
ATOM 8295 C C . ALA B 1 391 ? 54.197 13.841 -12.523 1.00 97.63 371 ALA B C 1
ATOM 8296 O O . ALA B 1 391 ? 54.609 14.310 -13.589 1.00 102.12 371 ALA B O 1
ATOM 8298 N N . LEU B 1 392 ? 54.788 12.830 -11.891 1.00 90.23 372 LEU B N 1
ATOM 8299 C CA . LEU B 1 392 ? 55.861 12.065 -12.495 1.00 86.53 372 LEU B CA 1
ATOM 8300 C C . LEU B 1 392 ? 55.283 10.881 -13.258 1.00 88.17 372 LEU B C 1
ATOM 8301 O O . LEU B 1 392 ? 54.228 10.348 -12.898 1.00 76.22 372 LEU B O 1
ATOM 8306 N N . ASN B 1 393 ? 55.976 10.497 -14.328 1.00 94.24 373 ASN B N 1
ATOM 8307 C CA . ASN B 1 393 ? 55.669 9.271 -15.051 1.00 101.81 373 ASN B CA 1
ATOM 8308 C C . ASN B 1 393 ? 56.449 8.085 -14.479 1.00 108.64 373 ASN B C 1
ATOM 8309 O O . ASN B 1 393 ? 57.656 7.958 -14.724 1.00 104.26 373 ASN B O 1
ATOM 8314 N N . PRO B 1 394 ? 55.817 7.273 -13.647 1.00 113.58 374 PRO B N 1
ATOM 8315 C CA . PRO B 1 394 ? 56.512 6.099 -13.153 1.00 115.09 374 PRO B CA 1
ATOM 8316 C C . PRO B 1 394 ? 56.742 5.156 -14.303 1.00 111.21 374 PRO B C 1
ATOM 8317 O O . PRO B 1 394 ? 57.833 4.647 -14.511 1.00 109.02 374 PRO B O 1
ATOM 8321 N N . ASN B 1 395 ? 55.671 4.946 -15.052 1.00 107.98 375 ASN B N 1
ATOM 8322 C CA . ASN B 1 395 ? 55.667 4.144 -16.257 1.00 108.45 375 ASN B CA 1
ATOM 8323 C C . ASN B 1 395 ? 56.452 4.838 -17.338 1.00 108.51 375 ASN B C 1
ATOM 8324 O O . ASN B 1 395 ? 57.075 4.210 -18.176 1.00 109.40 375 ASN B O 1
ATOM 8329 N N . ASP B 1 396 ? 56.306 6.154 -17.349 1.00 103.48 376 ASP B N 1
ATOM 8330 C CA . ASP B 1 396 ? 56.967 7.035 -18.288 1.00 106.06 376 ASP B CA 1
ATOM 8331 C C . ASP B 1 396 ? 58.335 7.423 -17.728 1.00 106.86 376 ASP B C 1
ATOM 8332 O O . ASP B 1 396 ? 58.494 8.567 -17.264 1.00 112.32 376 ASP B O 1
ATOM 8337 N N . PRO B 1 397 ? 59.296 6.510 -17.696 1.00 103.05 377 PRO B N 1
ATOM 8338 C CA . PRO B 1 397 ? 60.628 6.887 -17.223 1.00 100.07 377 PRO B CA 1
ATOM 8339 C C . PRO B 1 397 ? 61.219 7.890 -18.202 1.00 97.74 377 PRO B C 1
ATOM 8340 O O . PRO B 1 397 ? 61.024 7.717 -19.389 1.00 88.59 377 PRO B O 1
ATOM 8344 N N . ALA B 1 398 ? 61.910 8.925 -17.745 1.00 95.48 378 ALA B N 1
ATOM 8345 C CA . ALA B 1 398 ? 62.547 9.809 -18.709 1.00 98.79 378 ALA B CA 1
ATOM 8346 C C . ALA B 1 398 ? 63.793 9.047 -19.052 1.00 100.99 378 ALA B C 1
ATOM 8347 O O . ALA B 1 398 ? 64.901 9.547 -18.938 1.00 98.55 378 ALA B O 1
ATOM 8349 N N . GLN B 1 399 ? 63.567 7.813 -19.476 1.00 97.57 379 GLN B N 1
ATOM 8350 C CA . GLN B 1 399 ? 64.597 6.815 -19.638 1.00 93.98 379 GLN B CA 1
ATOM 8351 C C . GLN B 1 399 ? 64.975 6.256 -18.263 1.00 97.98 379 GLN B C 1
ATOM 8352 O O . GLN B 1 399 ? 65.847 5.407 -18.149 1.00 95.58 379 GLN B O 1
ATOM 8358 N N . LYS B 1 400 ? 64.291 6.730 -17.228 1.00 105.76 380 LYS B N 1
ATOM 8359 C CA . LYS B 1 400 ? 64.597 6.373 -15.855 1.00 111.34 380 LYS B CA 1
ATOM 8360 C C . LYS B 1 400 ? 63.382 6.599 -14.973 1.00 116.19 380 LYS B C 1
ATOM 8361 O O . LYS B 1 400 ? 62.500 7.372 -15.332 1.00 127.92 380 LYS B O 1
ATOM 8367 N N . ASN B 1 401 ? 63.353 5.831 -13.887 1.00 118.32 381 ASN B N 1
ATOM 8368 C CA . ASN B 1 401 ? 62.340 5.850 -12.845 1.00 111.65 381 ASN B CA 1
ATOM 8369 C C . ASN B 1 401 ? 62.969 6.371 -11.575 1.00 106.16 381 ASN B C 1
ATOM 8370 O O . ASN B 1 401 ? 62.458 6.148 -10.486 1.00 97.84 381 ASN B O 1
ATOM 8375 N N . ASP B 1 402 ? 64.080 7.075 -11.719 1.00 104.27 382 ASP B N 1
ATOM 8376 C CA . ASP B 1 402 ? 65.113 7.185 -10.706 1.00 101.65 382 ASP B CA 1
ATOM 8377 C C . ASP B 1 402 ? 64.570 7.855 -9.471 1.00 99.69 382 ASP B C 1
ATOM 8378 O O . ASP B 1 402 ? 65.211 7.853 -8.424 1.00 90.88 382 ASP B O 1
ATOM 8383 N N . LEU B 1 403 ? 63.380 8.415 -9.688 1.00 98.93 383 LEU B N 1
ATOM 8384 C CA . LEU B 1 403 ? 62.579 9.086 -8.688 1.00 97.85 383 LEU B CA 1
ATOM 8385 C C . LEU B 1 403 ? 61.647 8.165 -7.907 1.00 94.12 383 LEU B C 1
ATOM 8386 O O . LEU B 1 403 ? 60.434 8.321 -7.925 1.00 79.58 383 LEU B O 1
ATOM 8391 N N . GLU B 1 404 ? 62.233 7.234 -7.179 1.00 100.52 384 GLU B N 1
ATOM 8392 C CA . GLU B 1 404 ? 61.543 6.611 -6.071 1.00 102.00 384 GLU B CA 1
ATOM 8393 C C . GLU B 1 404 ? 61.705 7.499 -4.831 1.00 100.35 384 GLU B C 1
ATOM 8394 O O . GLU B 1 404 ? 61.153 7.201 -3.780 1.00 98.25 384 GLU B O 1
ATOM 8400 N N . LYS B 1 405 ? 62.478 8.576 -4.980 1.00 97.76 385 LYS B N 1
ATOM 8401 C CA . LYS B 1 405 ? 62.707 9.590 -3.980 1.00 96.91 385 LYS B CA 1
ATOM 8402 C C . LYS B 1 405 ? 61.419 10.300 -3.638 1.00 96.49 385 LYS B C 1
ATOM 8403 O O . LYS B 1 405 ? 61.197 10.669 -2.494 1.00 95.17 385 LYS B O 1
ATOM 8409 N N . ALA B 1 406 ? 60.592 10.551 -4.637 1.00 95.68 386 ALA B N 1
ATOM 8410 C CA . ALA B 1 406 ? 59.258 11.045 -4.361 1.00 97.22 386 ALA B CA 1
ATOM 8411 C C . ALA B 1 406 ? 58.505 9.962 -3.614 1.00 94.94 386 ALA B C 1
ATOM 8412 O O . ALA B 1 406 ? 57.794 10.233 -2.657 1.00 98.56 386 ALA B O 1
ATOM 8414 N N . VAL B 1 407 ? 58.682 8.726 -4.058 1.00 87.68 387 VAL B N 1
ATOM 8415 C CA . VAL B 1 407 ? 58.056 7.587 -3.418 1.00 86.19 387 VAL B CA 1
ATOM 8416 C C . VAL B 1 407 ? 58.577 7.427 -2.002 1.00 87.78 387 VAL B C 1
ATOM 8417 O O . VAL B 1 407 ? 57.814 7.104 -1.098 1.00 82.70 387 VAL B O 1
ATOM 8421 N N . THR B 1 408 ? 59.873 7.625 -1.797 1.00 84.95 388 THR B N 1
ATOM 8422 C CA . THR B 1 408 ? 60.359 7.442 -0.434 1.00 83.24 388 THR B CA 1
ATOM 8423 C C . THR B 1 408 ? 59.877 8.513 0.519 1.00 83.34 388 THR B C 1
ATOM 8424 O O . THR B 1 408 ? 59.598 8.254 1.677 1.00 87.52 388 THR B O 1
ATOM 8428 N N . ASP B 1 409 ? 59.822 9.737 0.038 1.00 74.26 389 ASP B N 1
ATOM 8429 C CA . ASP B 1 409 ? 59.368 10.825 0.885 1.00 73.10 389 ASP B CA 1
ATOM 8430 C C . ASP B 1 409 ? 57.964 10.536 1.433 1.00 70.18 389 ASP B C 1
ATOM 8431 O O . ASP B 1 409 ? 57.648 10.844 2.570 1.00 64.51 389 ASP B O 1
ATOM 8436 N N . THR B 1 410 ? 57.132 9.944 0.595 1.00 70.59 390 THR B N 1
ATOM 8437 C CA . THR B 1 410 ? 55.751 9.561 0.927 1.00 73.35 390 THR B CA 1
ATOM 8438 C C . THR B 1 410 ? 55.729 8.565 2.088 1.00 71.41 390 THR B C 1
ATOM 8439 O O . THR B 1 410 ? 54.985 8.762 3.046 1.00 71.47 390 THR B O 1
ATOM 8443 N N . LYS B 1 411 ? 56.539 7.508 2.005 1.00 70.45 391 LYS B N 1
ATOM 8444 C CA . LYS B 1 411 ? 56.582 6.507 3.074 1.00 68.64 391 LYS B CA 1
ATOM 8445 C C . LYS B 1 411 ? 57.018 7.116 4.387 1.00 66.72 391 LYS B C 1
ATOM 8446 O O . LYS B 1 411 ? 56.506 6.749 5.431 1.00 61.36 391 LYS B O 1
ATOM 8452 N N . GLU B 1 412 ? 57.976 8.036 4.333 1.00 72.97 392 GLU B N 1
ATOM 8453 C CA . GLU B 1 412 ? 58.458 8.688 5.533 1.00 69.95 392 GLU B CA 1
ATOM 8454 C C . GLU B 1 412 ? 57.376 9.571 6.127 1.00 73.37 392 GLU B C 1
ATOM 8455 O O . GLU B 1 412 ? 57.224 9.620 7.348 1.00 78.56 392 GLU B O 1
ATOM 8461 N N . LEU B 1 413 ? 56.628 10.268 5.272 1.00 69.50 393 LEU B N 1
ATOM 8462 C CA . LEU B 1 413 ? 55.473 11.045 5.736 1.00 67.52 393 LEU B CA 1
ATOM 8463 C C . LEU B 1 413 ? 54.449 10.160 6.437 1.00 61.81 393 LEU B C 1
ATOM 8464 O O . LEU B 1 413 ? 53.898 10.546 7.455 1.00 61.99 393 LEU B O 1
ATOM 8469 N N . PHE B 1 414 ? 54.204 8.980 5.876 1.00 61.12 394 PHE B N 1
ATOM 8470 C CA . PHE B 1 414 ? 53.303 7.991 6.468 1.00 59.49 394 PHE B CA 1
ATOM 8471 C C . PHE B 1 414 ? 53.810 7.486 7.816 1.00 55.93 394 PHE B C 1
ATOM 8472 O O . PHE B 1 414 ? 53.019 7.187 8.686 1.00 55.34 394 PHE B O 1
ATOM 8480 N N . ALA B 1 415 ? 55.123 7.390 7.986 1.00 54.62 395 ALA B N 1
ATOM 8481 C CA . ALA B 1 415 ? 55.691 7.052 9.293 1.00 54.14 395 ALA B CA 1
ATOM 8482 C C . ALA B 1 415 ? 55.400 8.186 10.253 1.00 52.01 395 ALA B C 1
ATOM 8483 O O . ALA B 1 415 ? 54.868 7.966 11.331 1.00 55.49 395 ALA B O 1
ATOM 8485 N N . ALA B 1 416 ? 55.748 9.403 9.864 1.00 52.20 396 ALA B N 1
ATOM 8486 C CA . ALA B 1 416 ? 55.598 10.549 10.771 1.00 53.08 396 ALA B CA 1
ATOM 8487 C C . ALA B 1 416 ? 54.145 10.739 11.225 1.00 49.38 396 ALA B C 1
ATOM 8488 O O . ALA B 1 416 ? 53.909 11.062 12.397 1.00 48.81 396 ALA B O 1
ATOM 8490 N N . SER B 1 417 ? 53.188 10.502 10.318 1.00 42.88 397 SER B N 1
ATOM 8491 C CA . SER B 1 417 ? 51.774 10.602 10.650 1.00 45.59 397 SER B CA 1
ATOM 8492 C C . SER B 1 417 ? 51.326 9.604 11.741 1.00 46.92 397 SER B C 1
ATOM 8493 O O . SER B 1 417 ? 50.251 9.752 12.347 1.00 46.51 397 SER B O 1
ATOM 8496 N N . ALA B 1 418 ? 52.143 8.589 11.976 1.00 46.19 398 ALA B N 1
ATOM 8497 C CA . ALA B 1 418 ? 51.804 7.537 12.919 1.00 47.90 398 ALA B CA 1
ATOM 8498 C C . ALA B 1 418 ? 52.075 7.989 14.350 1.00 45.72 398 ALA B C 1
ATOM 8499 O O . ALA B 1 418 ? 51.231 7.833 15.235 1.00 40.66 398 ALA B O 1
ATOM 8501 N N . GLY B 1 419 ? 53.271 8.531 14.560 1.00 46.16 399 GLY B N 1
ATOM 8502 C CA . GLY B 1 419 ? 53.618 9.195 15.811 1.00 46.80 399 GLY B CA 1
ATOM 8503 C C . GLY B 1 419 ? 52.730 10.388 16.098 1.00 42.79 399 GLY B C 1
ATOM 8504 O O . GLY B 1 419 ? 52.418 10.665 17.229 1.00 43.33 399 GLY B O 1
ATOM 8505 N N . MET B 1 420 ? 52.318 11.095 15.068 1.00 43.50 400 MET B N 1
ATOM 8506 C CA . MET B 1 420 ? 51.523 12.278 15.275 1.00 47.75 400 MET B CA 1
ATOM 8507 C C . MET B 1 420 ? 50.148 11.879 15.783 1.00 43.96 400 MET B C 1
ATOM 8508 O O . MET B 1 420 ? 49.621 12.466 16.741 1.00 42.88 400 MET B O 1
ATOM 8513 N N . LYS B 1 421 ? 49.566 10.878 15.144 1.00 38.60 401 LYS B N 1
ATOM 8514 C CA . LYS B 1 421 ? 48.311 10.319 15.634 1.00 37.25 401 LYS B CA 1
ATOM 8515 C C . LYS B 1 421 ? 48.432 9.883 17.098 1.00 34.19 401 LYS B C 1
ATOM 8516 O O . LYS B 1 421 ? 47.577 10.196 17.903 1.00 32.78 401 LYS B O 1
ATOM 8522 N N . ALA B 1 422 ? 49.502 9.175 17.436 1.00 33.39 402 ALA B N 1
ATOM 8523 C CA . ALA B 1 422 ? 49.592 8.556 18.731 1.00 33.17 402 ALA B CA 1
ATOM 8524 C C . ALA B 1 422 ? 49.729 9.618 19.789 1.00 36.15 402 ALA B C 1
ATOM 8525 O O . ALA B 1 422 ? 48.871 9.720 20.663 1.00 39.85 402 ALA B O 1
ATOM 8527 N N . PHE B 1 423 ? 50.767 10.443 19.697 1.00 36.11 403 PHE B N 1
ATOM 8528 C CA . PHE B 1 423 ? 51.042 11.408 20.757 1.00 37.80 403 PHE B CA 1
ATOM 8529 C C . PHE B 1 423 ? 50.016 12.551 20.906 1.00 36.96 403 PHE B C 1
ATOM 8530 O O . PHE B 1 423 ? 49.827 13.060 22.022 1.00 38.75 403 PHE B O 1
ATOM 8538 N N . THR B 1 424 ? 49.359 12.957 19.823 1.00 33.53 404 THR B N 1
ATOM 8539 C CA . THR B 1 424 ? 48.328 13.976 19.954 1.00 34.01 404 THR B CA 1
ATOM 8540 C C . THR B 1 424 ? 47.022 13.372 20.517 1.00 34.04 404 THR B C 1
ATOM 8541 O O . THR B 1 424 ? 46.323 14.059 21.275 1.00 33.45 404 THR B O 1
ATOM 8545 N N . THR B 1 425 ? 46.680 12.123 20.180 1.00 30.46 405 THR B N 1
ATOM 8546 C CA . THR B 1 425 ? 45.487 11.524 20.791 1.00 28.47 405 THR B CA 1
ATOM 8547 C C . THR B 1 425 ? 45.750 11.251 22.254 1.00 27.51 405 THR B C 1
ATOM 8548 O O . THR B 1 425 ? 44.914 11.501 23.077 1.00 27.87 405 THR B O 1
ATOM 8552 N N . TRP B 1 426 ? 46.950 10.848 22.595 1.00 28.31 406 TRP B N 1
ATOM 8553 C CA . TRP B 1 426 ? 47.314 10.771 23.990 1.00 30.57 406 TRP B CA 1
ATOM 8554 C C . TRP B 1 426 ? 47.312 12.107 24.695 1.00 30.11 406 TRP B C 1
ATOM 8555 O O . TRP B 1 426 ? 47.069 12.152 25.909 1.00 28.02 406 TRP B O 1
ATOM 8566 N N . GLY B 1 427 ? 47.655 13.171 23.962 1.00 27.78 407 GLY B N 1
ATOM 8567 C CA . GLY B 1 427 ? 47.783 14.489 24.545 1.00 25.85 407 GLY B CA 1
ATOM 8568 C C . GLY B 1 427 ? 46.414 15.064 24.838 1.00 26.28 407 GLY B C 1
ATOM 8569 O O . GLY B 1 427 ? 46.195 15.640 25.912 1.00 24.83 407 GLY B O 1
ATOM 8570 N N . CYS B 1 428 ? 45.495 14.893 23.889 1.00 25.21 408 CYS B N 1
ATOM 8571 C CA . CYS B 1 428 ? 44.118 15.252 24.102 1.00 27.11 408 CYS B CA 1
ATOM 8572 C C . CYS B 1 428 ? 43.577 14.529 25.309 1.00 27.81 408 CYS B C 1
ATOM 8573 O O . CYS B 1 428 ? 42.936 15.131 26.142 1.00 29.38 408 CYS B O 1
ATOM 8576 N N . ALA B 1 429 ? 43.835 13.236 25.392 1.00 26.46 409 ALA B N 1
ATOM 8577 C CA . ALA B 1 429 ? 43.354 12.460 26.491 1.00 27.63 409 ALA B CA 1
ATOM 8578 C C . ALA B 1 429 ? 43.841 13.028 27.793 1.00 28.59 409 ALA B C 1
ATOM 8579 O O . ALA B 1 429 ? 43.071 13.125 28.735 1.00 32.85 409 ALA B O 1
ATOM 8581 N N . LYS B 1 430 ? 45.102 13.434 27.816 1.00 29.95 410 LYS B N 1
ATOM 8582 C CA . LYS B 1 430 ? 45.793 14.008 28.977 1.00 31.25 410 LYS B CA 1
ATOM 8583 C C . LYS B 1 430 ? 45.289 15.422 29.336 1.00 30.43 410 LYS B C 1
ATOM 8584 O O . LYS B 1 430 ? 45.212 15.809 30.504 1.00 30.34 410 LYS B O 1
ATOM 8590 N N . ILE B 1 431 ? 44.966 16.194 28.319 1.00 28.01 411 ILE B N 1
ATOM 8591 C CA . ILE B 1 431 ? 44.346 17.471 28.521 1.00 29.51 411 ILE B CA 1
ATOM 8592 C C . ILE B 1 431 ? 42.917 17.372 29.112 1.00 30.42 411 ILE B C 1
ATOM 8593 O O . ILE B 1 431 ? 42.573 18.147 30.013 1.00 28.57 411 ILE B O 1
ATOM 8598 N N . ILE B 1 432 ? 42.094 16.440 28.625 1.00 31.33 412 ILE B N 1
ATOM 8599 C CA . ILE B 1 432 ? 40.742 16.261 29.189 1.00 31.88 412 ILE B CA 1
ATOM 8600 C C . ILE B 1 432 ? 40.903 16.065 30.700 1.00 32.31 412 ILE B C 1
ATOM 8601 O O . ILE B 1 432 ? 40.200 16.675 31.483 1.00 33.14 412 ILE B O 1
ATOM 8606 N N . ASP B 1 433 ? 41.847 15.214 31.082 1.00 34.08 413 ASP B N 1
ATOM 8607 C CA . ASP B 1 433 ? 42.018 14.762 32.470 1.00 36.68 413 ASP B CA 1
ATOM 8608 C C . ASP B 1 433 ? 42.558 15.866 33.375 1.00 37.45 413 ASP B C 1
ATOM 8609 O O . ASP B 1 433 ? 42.072 16.064 34.493 1.00 40.68 413 ASP B O 1
ATOM 8614 N N . GLU B 1 434 ? 43.580 16.570 32.900 1.00 38.31 414 GLU B N 1
ATOM 8615 C CA . GLU B 1 434 ? 44.093 17.742 33.600 1.00 39.41 414 GLU B CA 1
ATOM 8616 C C . GLU B 1 434 ? 43.060 18.853 33.738 1.00 37.60 414 GLU B C 1
ATOM 8617 O O . GLU B 1 434 ? 42.981 19.505 34.790 1.00 39.13 414 GLU B O 1
ATOM 8623 N N . CYS B 1 435 ? 42.277 19.088 32.696 1.00 33.33 415 CYS B N 1
ATOM 8624 C CA . CYS B 1 435 ? 41.302 20.158 32.764 1.00 34.19 415 CYS B CA 1
ATOM 8625 C C . CYS B 1 435 ? 40.191 19.832 33.759 1.00 34.12 415 CYS B C 1
ATOM 8626 O O . CYS B 1 435 ? 39.712 20.711 34.507 1.00 32.78 415 CYS B O 1
ATOM 8629 N N . ARG B 1 436 ? 39.816 18.556 33.805 1.00 32.37 416 ARG B N 1
ATOM 8630 C CA . ARG B 1 436 ? 38.831 18.093 34.765 1.00 29.92 416 ARG B CA 1
ATOM 8631 C C . ARG B 1 436 ? 39.321 18.339 36.167 1.00 29.11 416 ARG B C 1
ATOM 8632 O O . ARG B 1 436 ? 38.580 18.847 36.996 1.00 26.67 416 ARG B O 1
ATOM 8640 N N . GLN B 1 437 ? 40.563 17.922 36.442 1.00 29.54 417 GLN B N 1
ATOM 8641 C CA . GLN B 1 437 ? 41.125 18.018 37.783 1.00 27.90 417 GLN B CA 1
ATOM 8642 C C . GLN B 1 437 ? 41.256 19.464 38.144 1.00 27.58 417 GLN B C 1
ATOM 8643 O O . GLN B 1 437 ? 41.084 19.858 39.303 1.00 30.07 417 GLN B O 1
ATOM 8649 N N . ALA B 1 438 ? 41.539 20.274 37.146 1.00 27.32 418 ALA B N 1
ATOM 8650 C CA . ALA B 1 438 ? 41.676 21.702 37.376 1.00 29.51 418 ALA B CA 1
ATOM 8651 C C . ALA B 1 438 ? 40.361 22.390 37.781 1.00 29.67 418 ALA B C 1
ATOM 8652 O O . ALA B 1 438 ? 40.412 23.508 38.266 1.00 30.83 418 ALA B O 1
ATOM 8654 N N . CYS B 1 439 ? 39.210 21.746 37.572 1.00 27.60 419 CYS B N 1
ATOM 8655 C CA . CYS B 1 439 ? 37.936 22.293 38.020 1.00 28.14 419 CYS B CA 1
ATOM 8656 C C . CYS B 1 439 ? 37.474 21.694 39.339 1.00 28.11 419 CYS B C 1
ATOM 8657 O O . CYS B 1 439 ? 36.302 21.818 39.689 1.00 28.13 419 CYS B O 1
ATOM 8660 N N . GLY B 1 440 ? 38.395 21.073 40.071 1.00 26.71 420 GLY B N 1
ATOM 8661 C CA . GLY B 1 440 ? 38.071 20.400 41.309 1.00 27.13 420 GLY B CA 1
ATOM 8662 C C . GLY B 1 440 ? 36.945 19.374 41.191 1.00 27.56 420 GLY B C 1
ATOM 8663 O O . GLY B 1 440 ? 36.808 18.673 40.183 1.00 23.22 420 GLY B O 1
ATOM 8664 N N . GLY B 1 441 ? 36.134 19.326 42.251 1.00 29.22 421 GLY B N 1
ATOM 8665 C CA . GLY B 1 441 ? 34.996 18.440 42.359 1.00 29.48 421 GLY B CA 1
ATOM 8666 C C . GLY B 1 441 ? 34.007 18.738 41.261 1.00 29.61 421 GLY B C 1
ATOM 8667 O O . GLY B 1 441 ? 33.325 17.837 40.761 1.00 30.21 421 GLY B O 1
ATOM 8668 N N . HIS B 1 442 ? 33.961 19.993 40.829 1.00 28.87 422 HIS B N 1
ATOM 8669 C CA . HIS B 1 442 ? 33.007 20.356 39.782 1.00 28.40 422 HIS B CA 1
ATOM 8670 C C . HIS B 1 442 ? 33.342 19.775 38.434 1.00 26.66 422 HIS B C 1
ATOM 8671 O O . HIS B 1 442 ? 32.466 19.687 37.587 1.00 26.00 422 HIS B O 1
ATOM 8678 N N . GLY B 1 443 ? 34.607 19.371 38.268 1.00 26.19 423 GLY B N 1
ATOM 8679 C CA . GLY B 1 443 ? 35.049 18.574 37.150 1.00 26.55 423 GLY B CA 1
ATOM 8680 C C . GLY B 1 443 ? 34.415 17.183 37.070 1.00 26.43 423 GLY B C 1
ATOM 8681 O O . GLY B 1 443 ? 34.446 16.576 35.997 1.00 26.75 423 GLY B O 1
ATOM 8682 N N . TYR B 1 444 ? 33.821 16.712 38.171 1.00 23.54 424 TYR B N 1
ATOM 8683 C CA . TYR B 1 444 ? 33.211 15.391 38.256 1.00 24.78 424 TYR B CA 1
ATOM 8684 C C . TYR B 1 444 ? 31.704 15.427 37.969 1.00 25.51 424 TYR B C 1
ATOM 8685 O O . TYR B 1 444 ? 31.099 14.375 37.722 1.00 23.82 424 TYR B O 1
ATOM 8694 N N . SER B 1 445 ? 31.096 16.613 37.993 1.00 25.29 425 SER B N 1
ATOM 8695 C CA . SER B 1 445 ? 29.698 16.736 37.615 1.00 25.50 425 SER B CA 1
ATOM 8696 C C . SER B 1 445 ? 29.560 16.380 36.143 1.00 25.84 425 SER B C 1
ATOM 8697 O O . SER B 1 445 ? 30.303 16.885 35.317 1.00 25.39 425 SER B O 1
ATOM 8700 N N . GLY B 1 446 ? 28.615 15.489 35.823 1.00 25.79 426 GLY B N 1
ATOM 8701 C CA . GLY B 1 446 ? 28.345 15.123 34.443 1.00 24.70 426 GLY B CA 1
ATOM 8702 C C . GLY B 1 446 ? 27.988 16.290 33.529 1.00 25.43 426 GLY B C 1
ATOM 8703 O O . GLY B 1 446 ? 28.156 16.192 32.321 1.00 25.69 426 GLY B O 1
ATOM 8704 N N . TYR B 1 447 ? 27.508 17.393 34.101 1.00 25.67 427 TYR B N 1
ATOM 8705 C CA . TYR B 1 447 ? 26.997 18.509 33.319 1.00 26.96 427 TYR B CA 1
ATOM 8706 C C . TYR B 1 447 ? 28.104 19.392 32.835 1.00 27.15 427 TYR B C 1
ATOM 8707 O O . TYR B 1 447 ? 27.863 20.239 31.972 1.00 32.31 427 TYR B O 1
ATOM 8716 N N . ASN B 1 448 ? 29.306 19.177 33.362 1.00 26.02 428 ASN B N 1
ATOM 8717 C CA . ASN B 1 448 ? 30.480 19.901 32.896 1.00 26.41 428 ASN B CA 1
ATOM 8718 C C . ASN B 1 448 ? 31.291 19.187 31.794 1.00 26.34 428 ASN B C 1
ATOM 8719 O O . ASN B 1 448 ? 32.225 19.762 31.202 1.00 24.21 428 ASN B O 1
ATOM 8724 N N . GLY B 1 449 ? 30.871 17.959 31.492 1.00 26.06 429 GLY B N 1
ATOM 8725 C CA . GLY B 1 449 ? 31.259 17.251 30.286 1.00 24.90 429 GLY B CA 1
ATOM 8726 C C . GLY B 1 449 ? 32.521 16.393 30.375 1.00 25.16 429 GLY B C 1
ATOM 8727 O O . GLY B 1 449 ? 32.808 15.680 29.448 1.00 26.06 429 GLY B O 1
ATOM 8728 N N . PHE B 1 450 ? 33.289 16.462 31.458 1.00 26.04 430 PHE B N 1
ATOM 8729 C CA . PHE B 1 450 ? 34.605 15.817 31.463 1.00 26.52 430 PHE B CA 1
ATOM 8730 C C . PHE B 1 450 ? 34.526 14.313 31.408 1.00 25.19 430 PHE B C 1
ATOM 8731 O O . PHE B 1 450 ? 35.277 13.674 30.643 1.00 28.35 430 PHE B O 1
ATOM 8739 N N . GLY B 1 451 ? 33.594 13.761 32.167 1.00 23.85 431 GLY B N 1
ATOM 8740 C CA . GLY B 1 451 ? 33.372 12.304 32.221 1.00 22.57 431 GLY B CA 1
ATOM 8741 C C . GLY B 1 451 ? 33.036 11.710 30.876 1.00 22.33 431 GLY B C 1
ATOM 8742 O O . GLY B 1 451 ? 33.730 10.839 30.417 1.00 21.30 431 GLY B O 1
ATOM 8743 N N . GLN B 1 452 ? 32.001 12.232 30.231 1.00 24.89 432 GLN B N 1
ATOM 8744 C CA . GLN B 1 452 ? 31.520 11.735 28.926 1.00 27.66 432 GLN B CA 1
ATOM 8745 C C . GLN B 1 452 ? 32.581 11.884 27.873 1.00 28.41 432 GLN B C 1
ATOM 8746 O O . GLN B 1 452 ? 32.783 10.972 27.069 1.00 30.22 432 GLN B O 1
ATOM 8752 N N . GLY B 1 453 ? 33.276 13.016 27.916 1.00 26.58 433 GLY B N 1
ATOM 8753 C CA . GLY B 1 453 ? 34.285 13.359 26.927 1.00 26.60 433 GLY B CA 1
ATOM 8754 C C . GLY B 1 453 ? 35.557 12.533 27.042 1.00 26.52 433 GLY B C 1
ATOM 8755 O O . GLY B 1 453 ? 36.068 12.094 26.039 1.00 26.46 433 GLY B O 1
ATOM 8756 N N . TYR B 1 454 ? 36.016 12.201 28.232 1.00 25.47 434 TYR B N 1
ATOM 8757 C CA . TYR B 1 454 ? 37.189 11.341 28.313 1.00 24.01 434 TYR B CA 1
ATOM 8758 C C . TYR B 1 454 ? 37.010 9.926 27.687 1.00 26.29 434 TYR B C 1
ATOM 8759 O O . TYR B 1 454 ? 37.893 9.436 26.991 1.00 24.25 434 TYR B O 1
ATOM 8768 N N . ALA B 1 455 ? 35.869 9.286 27.909 1.00 26.08 435 ALA B N 1
ATOM 8769 C CA . ALA B 1 455 ? 35.644 7.905 27.451 1.00 26.90 435 ALA B CA 1
ATOM 8770 C C . ALA B 1 455 ? 35.649 7.645 25.922 1.00 27.60 435 ALA B C 1
ATOM 8771 O O . ALA B 1 455 ? 36.319 6.711 25.377 1.00 27.06 435 ALA B O 1
ATOM 8773 N N . ASP B 1 456 ? 34.941 8.523 25.228 1.00 29.37 436 ASP B N 1
ATOM 8774 C CA . ASP B 1 456 ? 34.837 8.487 23.783 1.00 26.88 436 ASP B CA 1
ATOM 8775 C C . ASP B 1 456 ? 36.209 8.738 23.149 1.00 25.76 436 ASP B C 1
ATOM 8776 O O . ASP B 1 456 ? 36.673 8.068 22.179 1.00 27.12 436 ASP B O 1
ATOM 8781 N N . TRP B 1 457 ? 36.902 9.686 23.755 1.00 26.10 437 TRP B N 1
ATOM 8782 C CA . TRP B 1 457 ? 38.256 10.002 23.354 1.00 26.11 437 TRP B CA 1
ATOM 8783 C C . TRP B 1 457 ? 39.253 8.848 23.554 1.00 26.89 437 TRP B C 1
ATOM 8784 O O . TRP B 1 457 ? 40.241 8.713 22.828 1.00 25.73 437 TRP B O 1
ATOM 8795 N N . VAL B 1 458 ? 39.046 8.076 24.606 1.00 29.40 438 VAL B N 1
ATOM 8796 C CA . VAL B 1 458 ? 39.925 6.955 24.810 1.00 30.25 438 VAL B CA 1
ATOM 8797 C C . VAL B 1 458 ? 39.740 5.966 23.693 1.00 30.20 438 VAL B C 1
ATOM 8798 O O . VAL B 1 458 ? 40.708 5.431 23.213 1.00 31.52 438 VAL B O 1
ATOM 8802 N N . VAL B 1 459 ? 38.510 5.747 23.243 1.00 28.57 439 VAL B N 1
ATOM 8803 C CA . VAL B 1 459 ? 38.398 4.933 22.023 1.00 30.12 439 VAL B CA 1
ATOM 8804 C C . VAL B 1 459 ? 39.210 5.503 20.859 1.00 31.33 439 VAL B C 1
ATOM 8805 O O . VAL B 1 459 ? 39.791 4.765 20.089 1.00 29.97 439 VAL B O 1
ATOM 8809 N N . GLN B 1 460 ? 39.250 6.820 20.744 1.00 31.49 440 GLN B N 1
ATOM 8810 C CA . GLN B 1 460 ? 40.144 7.453 19.744 1.00 33.78 440 GLN B CA 1
ATOM 8811 C C . GLN B 1 460 ? 41.607 7.053 19.900 1.00 34.52 440 GLN B C 1
ATOM 8812 O O . GLN B 1 460 ? 42.337 6.941 18.923 1.00 33.25 440 GLN B O 1
ATOM 8818 N N . CYS B 1 461 ? 42.087 6.721 21.089 1.00 33.21 441 CYS B N 1
ATOM 8819 C CA . CYS B 1 461 ? 43.450 6.149 21.230 1.00 34.89 441 CYS B CA 1
ATOM 8820 C C . CYS B 1 461 ? 43.711 4.688 20.794 1.00 34.23 441 CYS B C 1
ATOM 8821 O O . CYS B 1 461 ? 44.849 4.271 20.695 1.00 31.75 441 CYS B O 1
ATOM 8824 N N . THR B 1 462 ? 42.673 3.879 20.659 1.00 34.65 442 THR B N 1
ATOM 8825 C CA . THR B 1 462 ? 42.863 2.468 20.342 1.00 38.42 442 THR B CA 1
ATOM 8826 C C . THR B 1 462 ? 42.665 2.110 18.876 1.00 38.45 442 THR B C 1
ATOM 8827 O O . THR B 1 462 ? 43.453 1.395 18.299 1.00 39.11 442 THR B O 1
ATOM 8831 N N . TRP B 1 463 ? 41.589 2.610 18.297 1.00 38.35 443 TRP B N 1
ATOM 8832 C CA . TRP B 1 463 ? 41.245 2.340 16.921 1.00 38.53 443 TRP B CA 1
ATOM 8833 C C . TRP B 1 463 ? 42.041 3.172 15.937 1.00 43.62 443 TRP B C 1
ATOM 8834 O O . TRP B 1 463 ? 42.660 4.154 16.300 1.00 43.65 443 TRP B O 1
ATOM 8845 N N . GLU B 1 464 ? 42.045 2.746 14.687 1.00 45.93 444 GLU B N 1
ATOM 8846 C CA . GLU B 1 464 ? 42.870 3.377 13.661 1.00 46.45 444 GLU B CA 1
ATOM 8847 C C . GLU B 1 464 ? 44.362 3.390 14.039 1.00 41.60 444 GLU B C 1
ATOM 8848 O O . GLU B 1 464 ? 45.040 4.410 13.938 1.00 38.72 444 GLU B O 1
ATOM 8854 N N . GLY B 1 465 ? 44.844 2.234 14.479 1.00 36.51 445 GLY B N 1
ATOM 8855 C CA . GLY B 1 465 ? 46.226 2.058 14.876 1.00 37.76 445 GLY B CA 1
ATOM 8856 C C . GLY B 1 465 ? 46.442 2.220 16.375 1.00 35.77 445 GLY B C 1
ATOM 8857 O O . GLY B 1 465 ? 46.456 3.324 16.858 1.00 35.36 445 GLY B O 1
ATOM 8858 N N . ASP B 1 466 ? 46.625 1.110 17.091 1.00 36.11 446 ASP B N 1
ATOM 8859 C CA . ASP B 1 466 ? 46.936 1.113 18.527 1.00 36.84 446 ASP B CA 1
ATOM 8860 C C . ASP B 1 466 ? 48.105 2.044 18.715 1.00 37.20 446 ASP B C 1
ATOM 8861 O O . ASP B 1 466 ? 49.174 1.831 18.129 1.00 35.81 446 ASP B O 1
ATOM 8866 N N . ASN B 1 467 ? 47.913 3.094 19.513 1.00 34.85 447 ASN B N 1
ATOM 8867 C CA . ASN B 1 467 ? 48.963 4.091 19.646 1.00 33.84 447 ASN B CA 1
ATOM 8868 C C . ASN B 1 467 ? 50.341 3.479 19.944 1.00 32.64 447 ASN B C 1
ATOM 8869 O O . ASN B 1 467 ? 51.335 3.939 19.402 1.00 29.46 447 ASN B O 1
ATOM 8874 N N . ASN B 1 468 ? 50.397 2.446 20.784 1.00 32.93 448 ASN B N 1
ATOM 8875 C CA . ASN B 1 468 ? 51.695 1.843 21.146 1.00 34.02 448 ASN B CA 1
ATOM 8876 C C . ASN B 1 468 ? 52.360 1.017 20.023 1.00 37.49 448 ASN B C 1
ATOM 8877 O O . ASN B 1 468 ? 53.583 1.008 19.893 1.00 37.86 448 ASN B O 1
ATOM 8882 N N . VAL B 1 469 ? 51.548 0.352 19.208 1.00 37.76 449 VAL B N 1
ATOM 8883 C CA . VAL B 1 469 ? 52.036 -0.325 18.015 1.00 38.27 449 VAL B CA 1
ATOM 8884 C C . VAL B 1 469 ? 52.595 0.722 17.046 1.00 38.55 449 VAL B C 1
ATOM 8885 O O . VAL B 1 469 ? 53.738 0.603 16.599 1.00 37.39 449 VAL B O 1
ATOM 8889 N N . LEU B 1 470 ? 51.802 1.761 16.772 1.00 38.11 450 LEU B N 1
ATOM 8890 C CA . LEU B 1 470 ? 52.211 2.875 15.923 1.00 35.53 450 LEU B CA 1
ATOM 8891 C C . LEU B 1 470 ? 53.551 3.475 16.268 1.00 35.58 450 LEU B C 1
ATOM 8892 O O . LEU B 1 470 ? 54.406 3.621 15.410 1.00 36.52 450 LEU B O 1
ATOM 8897 N N . CYS B 1 471 ? 53.730 3.842 17.517 1.00 36.08 451 CYS B N 1
ATOM 8898 C CA . CYS B 1 471 ? 54.992 4.392 17.962 1.00 36.31 451 CYS B CA 1
ATOM 8899 C C . CYS B 1 471 ? 56.160 3.421 17.814 1.00 37.76 451 CYS B C 1
ATOM 8900 O O . CYS B 1 471 ? 57.289 3.845 17.643 1.00 36.39 451 CYS B O 1
ATOM 8903 N N . LEU B 1 472 ? 55.906 2.124 17.926 1.00 40.91 452 LEU B N 1
ATOM 8904 C CA . LEU B 1 472 ? 56.996 1.159 17.868 1.00 42.28 452 LEU B CA 1
ATOM 8905 C C . LEU B 1 472 ? 57.410 0.992 16.425 1.00 41.02 452 LEU B C 1
ATOM 8906 O O . LEU B 1 472 ? 58.586 1.029 16.122 1.00 44.24 452 LEU B O 1
ATOM 8911 N N . SER B 1 473 ? 56.430 0.868 15.542 1.00 40.87 453 SER B N 1
ATOM 8912 C CA . SER B 1 473 ? 56.654 0.892 14.099 1.00 43.88 453 SER B CA 1
ATOM 8913 C C . SER B 1 473 ? 57.416 2.129 13.627 1.00 44.88 453 SER B C 1
ATOM 8914 O O . SER B 1 473 ? 58.382 2.030 12.878 1.00 44.32 453 SER B O 1
ATOM 8917 N N . MET B 1 474 ? 56.982 3.294 14.071 1.00 43.90 454 MET B N 1
ATOM 8918 C CA . MET B 1 474 ? 57.622 4.508 13.642 1.00 46.31 454 MET B CA 1
ATOM 8919 C C . MET B 1 474 ? 59.078 4.476 14.095 1.00 44.75 454 MET B C 1
ATOM 8920 O O . MET B 1 474 ? 59.963 4.693 13.292 1.00 42.72 454 MET B O 1
ATOM 8925 N N . GLY B 1 475 ? 59.318 4.169 15.365 1.00 44.02 455 GLY B N 1
ATOM 8926 C CA . GLY B 1 475 ? 60.685 4.096 15.899 1.00 43.33 455 GLY B CA 1
ATOM 8927 C C . GLY B 1 475 ? 61.606 3.184 15.092 1.00 44.35 455 GLY B C 1
ATOM 8928 O O . GLY B 1 475 ? 62.749 3.525 14.827 1.00 44.62 455 GLY B O 1
ATOM 8929 N N . ARG B 1 476 ? 61.098 2.016 14.709 1.00 41.20 456 ARG B N 1
ATOM 8930 C CA . ARG B 1 476 ? 61.843 1.075 13.918 1.00 38.51 456 ARG B CA 1
ATOM 8931 C C . ARG B 1 476 ? 62.146 1.736 12.546 1.00 37.95 456 ARG B C 1
ATOM 8932 O O . ARG B 1 476 ? 63.264 1.663 12.040 1.00 34.27 456 ARG B O 1
ATOM 8940 N N . GLY B 1 477 ? 61.144 2.390 11.969 1.00 36.83 457 GLY B N 1
ATOM 8941 C CA . GLY B 1 477 ? 61.276 3.036 10.677 1.00 37.83 457 GLY B CA 1
ATOM 8942 C C . GLY B 1 477 ? 62.356 4.103 10.720 1.00 39.79 457 GLY B C 1
ATOM 8943 O O . GLY B 1 477 ? 63.131 4.277 9.763 1.00 44.31 457 GLY B O 1
ATOM 8944 N N . LEU B 1 478 ? 62.401 4.805 11.844 1.00 38.61 458 LEU B N 1
ATOM 8945 C CA . LEU B 1 478 ? 63.388 5.804 12.094 1.00 37.79 458 LEU B CA 1
ATOM 8946 C C . LEU B 1 478 ? 64.771 5.183 12.151 1.00 38.59 458 LEU B C 1
ATOM 8947 O O . LEU B 1 478 ? 65.682 5.708 11.556 1.00 40.73 458 LEU B O 1
ATOM 8952 N N . VAL B 1 479 ? 64.946 4.078 12.856 1.00 42.28 459 VAL B N 1
ATOM 8953 C CA . VAL B 1 479 ? 66.252 3.414 12.849 1.00 46.23 459 VAL B CA 1
ATOM 8954 C C . VAL B 1 479 ? 66.662 3.037 11.419 1.00 45.20 459 VAL B C 1
ATOM 8955 O O . VAL B 1 479 ? 67.807 3.269 11.011 1.00 43.99 459 VAL B O 1
ATOM 8959 N N . GLN B 1 480 ? 65.709 2.481 10.670 1.00 47.33 460 GLN B N 1
ATOM 8960 C CA . GLN B 1 480 ? 65.920 2.059 9.273 1.00 46.09 460 GLN B CA 1
ATOM 8961 C C . GLN B 1 480 ? 66.427 3.211 8.458 1.00 43.80 460 GLN B C 1
ATOM 8962 O O . GLN B 1 480 ? 67.376 3.071 7.688 1.00 40.26 460 GLN B O 1
ATOM 8968 N N . SER B 1 481 ? 65.782 4.356 8.661 1.00 43.21 461 SER B N 1
ATOM 8969 C CA . SER B 1 481 ? 66.047 5.543 7.885 1.00 40.61 461 SER B CA 1
ATOM 8970 C C . SER B 1 481 ? 67.434 6.091 8.179 1.00 40.17 461 SER B C 1
ATOM 8971 O O . SER B 1 481 ? 68.092 6.604 7.280 1.00 39.53 461 SER B O 1
ATOM 8974 N N . ALA B 1 482 ? 67.898 5.948 9.408 1.00 37.75 462 ALA B N 1
ATOM 8975 C CA . ALA B 1 482 ? 69.220 6.445 9.770 1.00 39.77 462 ALA B CA 1
ATOM 8976 C C . ALA B 1 482 ? 70.309 5.558 9.186 1.00 45.81 462 ALA B C 1
ATOM 8977 O O . ALA B 1 482 ? 71.408 6.040 8.904 1.00 48.71 462 ALA B O 1
ATOM 8979 N N . LEU B 1 483 ? 70.013 4.265 9.021 1.00 48.88 463 LEU B N 1
ATOM 8980 C CA . LEU B 1 483 ? 70.943 3.340 8.374 1.00 49.87 463 LEU B CA 1
ATOM 8981 C C . LEU B 1 483 ? 71.057 3.653 6.892 1.00 51.66 463 LEU B C 1
ATOM 8982 O O . LEU B 1 483 ? 72.104 3.431 6.298 1.00 59.10 463 LEU B O 1
ATOM 8987 N N . GLN B 1 484 ? 69.967 4.132 6.303 1.00 50.28 464 GLN B N 1
ATOM 8988 C CA . GLN B 1 484 ? 69.982 4.679 4.961 1.00 50.57 464 GLN B CA 1
ATOM 8989 C C . GLN B 1 484 ? 70.853 5.939 4.863 1.00 55.42 464 GLN B C 1
ATOM 8990 O O . GLN B 1 484 ? 71.536 6.147 3.863 1.00 64.01 464 GLN B O 1
ATOM 8996 N N . ILE B 1 485 ? 70.824 6.788 5.887 1.00 55.24 465 ILE B N 1
ATOM 8997 C CA . ILE B 1 485 ? 71.692 7.974 5.921 1.00 54.59 465 ILE B CA 1
ATOM 8998 C C . ILE B 1 485 ? 73.147 7.568 6.103 1.00 50.20 465 ILE B C 1
ATOM 8999 O O . ILE B 1 485 ? 74.015 8.057 5.407 1.00 52.42 465 ILE B O 1
ATOM 9004 N N . LEU B 1 486 ? 73.390 6.638 7.001 1.00 49.79 466 LEU B N 1
ATOM 9005 C CA . LEU B 1 486 ? 74.729 6.174 7.272 1.00 53.90 466 LEU B CA 1
ATOM 9006 C C . LEU B 1 486 ? 75.313 5.515 6.031 1.00 54.77 466 LEU B C 1
ATOM 9007 O O . LEU B 1 486 ? 76.521 5.445 5.860 1.00 50.58 466 LEU B O 1
ATOM 9012 N N . ALA B 1 487 ? 74.430 5.012 5.183 1.00 56.30 467 ALA B N 1
ATOM 9013 C CA . ALA B 1 487 ? 74.802 4.425 3.910 1.00 51.82 467 ALA B CA 1
ATOM 9014 C C . ALA B 1 487 ? 74.705 5.457 2.799 1.00 54.22 467 ALA B C 1
ATOM 9015 O O . ALA B 1 487 ? 74.787 5.125 1.625 1.00 56.03 467 ALA B O 1
ATOM 9017 N N . GLY B 1 488 ? 74.518 6.715 3.166 1.00 55.57 468 GLY B N 1
ATOM 9018 C CA . GLY B 1 488 ? 74.474 7.766 2.170 1.00 60.08 468 GLY B CA 1
ATOM 9019 C C . GLY B 1 488 ? 73.455 7.645 1.054 1.00 60.39 468 GLY B C 1
ATOM 9020 O O . GLY B 1 488 ? 73.791 7.763 -0.115 1.00 60.53 468 GLY B O 1
ATOM 9021 N N . LYS B 1 489 ? 72.206 7.396 1.417 1.00 59.81 469 LYS B N 1
ATOM 9022 C CA . LYS B 1 489 ? 71.119 7.351 0.452 1.00 62.68 469 LYS B CA 1
ATOM 9023 C C . LYS B 1 489 ? 70.047 8.384 0.791 1.00 63.22 469 LYS B C 1
ATOM 9024 O O . LYS B 1 489 ? 70.017 8.907 1.891 1.00 57.27 469 LYS B O 1
ATOM 9030 N N . HIS B 1 490 ? 69.208 8.718 -0.181 1.00 64.60 470 HIS B N 1
ATOM 9031 C CA . HIS B 1 490 ? 68.124 9.666 0.036 1.00 67.81 470 HIS B CA 1
ATOM 9032 C C . HIS B 1 490 ? 67.121 9.135 1.064 1.00 70.19 470 HIS B C 1
ATOM 9033 O O . HIS B 1 490 ? 66.815 7.936 1.086 1.00 71.65 470 HIS B O 1
ATOM 9040 N N . VAL B 1 491 ? 66.608 10.045 1.891 1.00 65.05 471 VAL B N 1
ATOM 9041 C CA . VAL B 1 491 ? 65.565 9.742 2.875 1.00 60.25 471 VAL B CA 1
ATOM 9042 C C . VAL B 1 491 ? 64.475 10.815 2.797 1.00 58.74 471 VAL B C 1
ATOM 9043 O O . VAL B 1 491 ? 64.616 11.788 2.065 1.00 57.03 471 VAL B O 1
ATOM 9047 N N . GLY B 1 492 ? 63.381 10.646 3.534 1.00 61.09 472 GLY B N 1
ATOM 9048 C CA . GLY B 1 492 ? 62.316 11.658 3.534 1.00 58.67 472 GLY B CA 1
ATOM 9049 C C . GLY B 1 492 ? 62.822 13.036 3.944 1.00 56.91 472 GLY B C 1
ATOM 9050 O O . GLY B 1 492 ? 63.723 13.138 4.768 1.00 54.24 472 GLY B O 1
ATOM 9051 N N . ALA B 1 493 ? 62.246 14.099 3.383 1.00 54.60 473 ALA B N 1
ATOM 9052 C CA . ALA B 1 493 ? 62.570 15.473 3.829 1.00 55.62 473 ALA B CA 1
ATOM 9053 C C . ALA B 1 493 ? 62.464 15.632 5.347 1.00 52.56 473 ALA B C 1
ATOM 9054 O O . ALA B 1 493 ? 63.238 16.356 5.968 1.00 51.68 473 ALA B O 1
ATOM 9056 N N . SER B 1 494 ? 61.488 14.945 5.924 1.00 50.97 474 SER B N 1
ATOM 9057 C CA . SER B 1 494 ? 61.086 15.137 7.311 1.00 50.76 474 SER B CA 1
ATOM 9058 C C . SER B 1 494 ? 62.088 14.558 8.311 1.00 51.45 474 SER B C 1
ATOM 9059 O O . SER B 1 494 ? 62.017 14.865 9.500 1.00 47.43 474 SER B O 1
ATOM 9062 N N . ILE B 1 495 ? 63.010 13.718 7.831 1.00 48.91 475 ILE B N 1
ATOM 9063 C CA . ILE B 1 495 ? 64.018 13.101 8.695 1.00 47.21 475 ILE B CA 1
ATOM 9064 C C . ILE B 1 495 ? 65.465 13.245 8.166 1.00 46.22 475 ILE B C 1
ATOM 9065 O O . ILE B 1 495 ? 66.402 12.656 8.705 1.00 44.67 475 ILE B O 1
ATOM 9070 N N . GLN B 1 496 ? 65.628 14.054 7.119 1.00 47.93 476 GLN B N 1
ATOM 9071 C CA . GLN B 1 496 ? 66.940 14.475 6.604 1.00 48.86 476 GLN B CA 1
ATOM 9072 C C . GLN B 1 496 ? 67.830 14.985 7.713 1.00 47.25 476 GLN B C 1
ATOM 9073 O O . GLN B 1 496 ? 69.031 14.811 7.675 1.00 53.21 476 GLN B O 1
ATOM 9079 N N . TYR B 1 497 ? 67.220 15.640 8.688 1.00 45.74 477 TYR B N 1
ATOM 9080 C CA . TYR B 1 497 ? 67.944 16.324 9.751 1.00 45.38 477 TYR B CA 1
ATOM 9081 C C . TYR B 1 497 ? 68.843 15.438 10.613 1.00 41.65 477 TYR B C 1
ATOM 9082 O O . TYR B 1 497 ? 69.685 15.973 11.342 1.00 36.95 477 TYR B O 1
ATOM 9091 N N . VAL B 1 498 ? 68.631 14.116 10.560 1.00 38.64 478 VAL B N 1
ATOM 9092 C CA . VAL B 1 498 ? 69.440 13.153 11.315 1.00 38.42 478 VAL B CA 1
ATOM 9093 C C . VAL B 1 498 ? 70.810 13.008 10.681 1.00 37.86 478 VAL B C 1
ATOM 9094 O O . VAL B 1 498 ? 71.771 12.484 11.303 1.00 35.96 478 VAL B O 1
ATOM 9098 N N . GLY B 1 499 ? 70.900 13.464 9.436 1.00 37.78 479 GLY B N 1
ATOM 9099 C CA . GLY B 1 499 ? 72.164 13.480 8.724 1.00 39.26 479 GLY B CA 1
ATOM 9100 C C . GLY B 1 499 ? 72.964 14.717 9.044 1.00 41.30 479 GLY B C 1
ATOM 9101 O O . GLY B 1 499 ? 74.060 14.867 8.545 1.00 46.14 479 GLY B O 1
ATOM 9102 N N . ASP B 1 500 ? 72.418 15.610 9.866 1.00 41.79 480 ASP B N 1
ATOM 9103 C CA . ASP B 1 500 ? 73.042 16.894 10.114 1.00 42.30 480 ASP B CA 1
ATOM 9104 C C . ASP B 1 500 ? 74.077 16.870 11.233 1.00 44.35 480 ASP B C 1
ATOM 9105 O O . ASP B 1 500 ? 74.193 15.920 12.027 1.00 40.03 480 ASP B O 1
ATOM 9110 N N . LYS B 1 501 ? 74.821 17.970 11.264 1.00 46.81 481 LYS B N 1
ATOM 9111 C CA . LYS B 1 501 ? 75.674 18.334 12.360 1.00 47.55 481 LYS B CA 1
ATOM 9112 C C . LYS B 1 501 ? 74.952 19.461 13.078 1.00 48.32 481 LYS B C 1
ATOM 9113 O O . LYS B 1 501 ? 74.224 20.260 12.456 1.00 43.01 481 LYS B O 1
ATOM 9119 N N . SER B 1 502 ? 75.166 19.497 14.389 1.00 47.41 482 SER B N 1
ATOM 9120 C CA . SER B 1 502 ? 74.541 20.451 15.268 1.00 54.86 482 SER B CA 1
ATOM 9121 C C . SER B 1 502 ? 75.258 21.810 15.231 1.00 58.85 482 SER B C 1
ATOM 9122 O O . SER B 1 502 ? 76.492 21.880 15.231 1.00 58.15 482 SER B O 1
ATOM 9125 N N . LYS B 1 503 ? 74.461 22.863 15.222 1.00 64.81 483 LYS B N 1
ATOM 9126 C CA . LYS B 1 503 ? 74.912 24.223 15.447 1.00 65.78 483 LYS B CA 1
ATOM 9127 C C . LYS B 1 503 ? 75.371 24.420 16.888 1.00 64.55 483 LYS B C 1
ATOM 9128 O O . LYS B 1 503 ? 76.136 25.322 17.181 1.00 57.55 483 LYS B O 1
ATOM 9134 N N . ILE B 1 504 ? 74.868 23.576 17.782 1.00 65.94 484 ILE B N 1
ATOM 9135 C CA . ILE B 1 504 ? 75.055 23.732 19.219 1.00 69.36 484 ILE B CA 1
ATOM 9136 C C . ILE B 1 504 ? 76.121 22.857 19.867 1.00 70.07 484 ILE B C 1
ATOM 9137 O O . ILE B 1 504 ? 76.158 21.661 19.641 1.00 70.69 484 ILE B O 1
ATOM 9142 N N . SER B 1 505 ? 77.000 23.462 20.659 1.00 69.13 485 SER B N 1
ATOM 9143 C CA . SER B 1 505 ? 77.877 22.718 21.559 1.00 70.46 485 SER B CA 1
ATOM 9144 C C . SER B 1 505 ? 77.935 23.322 22.957 1.00 74.71 485 SER B C 1
ATOM 9145 O O . SER B 1 505 ? 78.312 24.474 23.120 1.00 76.64 485 SER B O 1
ATOM 9148 N N . GLN B 1 506 ? 77.642 22.532 23.978 1.00 74.31 486 GLN B N 1
ATOM 9149 C CA . GLN B 1 506 ? 77.711 23.044 25.334 1.00 74.63 486 GLN B CA 1
ATOM 9150 C C . GLN B 1 506 ? 79.026 22.605 25.955 1.00 75.97 486 GLN B C 1
ATOM 9151 O O . GLN B 1 506 ? 79.330 21.419 26.045 1.00 74.31 486 GLN B O 1
ATOM 9157 N N . ASN B 1 507 ? 79.807 23.583 26.375 1.00 73.34 487 ASN B N 1
ATOM 9158 C CA . ASN B 1 507 ? 81.117 23.331 26.941 1.00 77.79 487 ASN B CA 1
ATOM 9159 C C . ASN B 1 507 ? 81.059 23.340 28.462 1.00 77.89 487 ASN B C 1
ATOM 9160 O O . ASN B 1 507 ? 82.073 23.294 29.141 1.00 75.12 487 ASN B O 1
ATOM 9165 N N . GLY B 1 508 ? 79.847 23.410 28.982 1.00 79.36 488 GLY B N 1
ATOM 9166 C CA . GLY B 1 508 ? 79.597 23.706 30.394 1.00 75.33 488 GLY B CA 1
ATOM 9167 C C . GLY B 1 508 ? 79.297 25.181 30.632 1.00 73.69 488 GLY B C 1
ATOM 9168 O O . GLY B 1 508 ? 78.878 25.555 31.732 1.00 60.04 488 GLY B O 1
ATOM 9169 N N . GLN B 1 509 ? 79.446 26.008 29.608 1.00 77.20 489 GLN B N 1
ATOM 9170 C CA . GLN B 1 509 ? 79.166 27.430 29.778 1.00 83.35 489 GLN B CA 1
ATOM 9171 C C . GLN B 1 509 ? 77.733 27.756 29.346 1.00 78.62 489 GLN B C 1
ATOM 9172 O O . GLN B 1 509 ? 77.446 27.937 28.175 1.00 68.64 489 GLN B O 1
ATOM 9178 N N . GLY B 1 510 ? 76.860 27.895 30.336 1.00 75.49 490 GLY B N 1
ATOM 9179 C CA . GLY B 1 510 ? 75.432 27.725 30.192 1.00 71.74 490 GLY B CA 1
ATOM 9180 C C . GLY B 1 510 ? 74.770 28.722 29.282 1.00 73.89 490 GLY B C 1
ATOM 9181 O O . GLY B 1 510 ? 75.237 29.837 29.140 1.00 74.33 490 GLY B O 1
ATOM 9182 N N . THR B 1 511 ? 73.690 28.301 28.645 1.00 71.09 491 THR B N 1
ATOM 9183 C CA . THR B 1 511 ? 73.025 29.101 27.632 1.00 70.46 491 THR B CA 1
ATOM 9184 C C . THR B 1 511 ? 72.350 30.386 28.108 1.00 72.05 491 THR B C 1
ATOM 9185 O O . THR B 1 511 ? 71.623 30.409 29.091 1.00 68.08 491 THR B O 1
ATOM 9189 N N . PRO B 1 512 ? 72.595 31.475 27.402 1.00 74.33 492 PRO B N 1
ATOM 9190 C CA . PRO B 1 512 ? 72.005 32.782 27.716 1.00 73.72 492 PRO B CA 1
ATOM 9191 C C . PRO B 1 512 ? 70.527 32.955 27.344 1.00 69.08 492 PRO B C 1
ATOM 9192 O O . PRO B 1 512 ? 70.052 32.316 26.416 1.00 59.33 492 PRO B O 1
ATOM 9196 N N . ARG B 1 513 ? 69.826 33.836 28.056 1.00 68.10 493 ARG B N 1
ATOM 9197 C CA . ARG B 1 513 ? 68.396 34.057 27.823 1.00 71.31 493 ARG B CA 1
ATOM 9198 C C . ARG B 1 513 ? 68.022 34.263 26.373 1.00 73.99 493 ARG B C 1
ATOM 9199 O O . ARG B 1 513 ? 67.014 33.719 25.927 1.00 82.14 493 ARG B O 1
ATOM 9207 N N . GLU B 1 514 ? 68.805 35.044 25.630 1.00 72.57 494 GLU B N 1
ATOM 9208 C CA . GLU B 1 514 ? 68.394 35.383 24.260 1.00 75.43 494 GLU B CA 1
ATOM 9209 C C . GLU B 1 514 ? 68.550 34.186 23.322 1.00 67.46 494 GLU B C 1
ATOM 9210 O O . GLU B 1 514 ? 68.067 34.215 22.194 1.00 67.84 494 GLU B O 1
ATOM 9216 N N . GLN B 1 515 ? 69.233 33.148 23.796 1.00 64.84 495 GLN B N 1
ATOM 9217 C CA . GLN B 1 515 ? 69.272 31.854 23.116 1.00 62.98 495 GLN B CA 1
ATOM 9218 C C . GLN B 1 515 ? 67.997 31.100 23.431 1.00 55.95 495 GLN B C 1
ATOM 9219 O O . GLN B 1 515 ? 67.234 30.752 22.534 1.00 51.83 495 GLN B O 1
ATOM 9225 N N . LEU B 1 516 ? 67.758 30.910 24.727 1.00 52.88 496 LEU B N 1
ATOM 9226 C CA . LEU B 1 516 ? 66.577 30.206 25.233 1.00 50.18 496 LEU B CA 1
ATOM 9227 C C . LEU B 1 516 ? 65.221 30.837 24.874 1.00 47.00 496 LEU B C 1
ATOM 9228 O O . LEU B 1 516 ? 64.189 30.242 25.107 1.00 43.18 496 LEU B O 1
ATOM 9233 N N . LEU B 1 517 ? 65.194 32.040 24.333 1.00 46.41 497 LEU B N 1
ATOM 9234 C CA . LEU B 1 517 ? 63.930 32.569 23.865 1.00 48.34 497 LEU B CA 1
ATOM 9235 C C . LEU B 1 517 ? 63.945 32.667 22.362 1.00 50.89 497 LEU B C 1
ATOM 9236 O O . LEU B 1 517 ? 63.041 33.256 21.767 1.00 60.61 497 LEU B O 1
ATOM 9241 N N . SER B 1 518 ? 64.941 32.043 21.736 1.00 47.38 498 SER B N 1
ATOM 9242 C CA . SER B 1 518 ? 65.003 32.024 20.284 1.00 49.30 498 SER B CA 1
ATOM 9243 C C . SER B 1 518 ? 64.325 30.775 19.719 1.00 51.51 498 SER B C 1
ATOM 9244 O O . SER B 1 518 ? 64.640 29.664 20.138 1.00 54.68 498 SER B O 1
ATOM 9247 N N . PRO B 1 519 ? 63.394 30.955 18.770 1.00 51.17 499 PRO B N 1
ATOM 9248 C CA . PRO B 1 519 ? 62.816 29.844 18.010 1.00 52.39 499 PRO B CA 1
ATOM 9249 C C . PRO B 1 519 ? 63.831 29.070 17.184 1.00 54.65 499 PRO B C 1
ATOM 9250 O O . PRO B 1 519 ? 63.734 27.851 17.073 1.00 56.16 499 PRO B O 1
ATOM 9254 N N . GLU B 1 520 ? 64.772 29.790 16.580 1.00 56.03 500 GLU B N 1
ATOM 9255 C CA . GLU B 1 520 ? 65.793 29.187 15.732 1.00 54.57 500 GLU B CA 1
ATOM 9256 C C . GLU B 1 520 ? 66.660 28.287 16.614 1.00 50.52 500 GLU B C 1
ATOM 9257 O O . GLU B 1 520 ? 66.910 27.134 16.281 1.00 48.69 500 GLU B O 1
ATOM 9263 N N . PHE B 1 521 ? 67.082 28.811 17.762 1.00 49.22 501 PHE B N 1
ATOM 9264 C CA . PHE B 1 521 ? 67.870 28.045 18.713 1.00 45.15 501 PHE B CA 1
ATOM 9265 C C . PHE B 1 521 ? 67.083 26.864 19.246 1.00 48.54 501 PHE B C 1
ATOM 9266 O O . PHE B 1 521 ? 67.588 25.731 19.298 1.00 44.34 501 PHE B O 1
ATOM 9274 N N . LEU B 1 522 ? 65.855 27.152 19.688 1.00 48.90 502 LEU B N 1
ATOM 9275 C CA . LEU B 1 522 ? 65.017 26.140 20.314 1.00 45.29 502 LEU B CA 1
ATOM 9276 C C . LEU B 1 522 ? 64.742 25.002 19.336 1.00 41.88 502 LEU B C 1
ATOM 9277 O O . LEU B 1 522 ? 64.814 23.840 19.722 1.00 37.37 502 LEU B O 1
ATOM 9282 N N . VAL B 1 523 ? 64.453 25.333 18.080 1.00 39.17 503 VAL B N 1
ATOM 9283 C CA . VAL B 1 523 ? 64.252 24.299 17.055 1.00 41.95 503 VAL B CA 1
ATOM 9284 C C . VAL B 1 523 ? 65.503 23.437 16.895 1.00 41.25 503 VAL B C 1
ATOM 9285 O O . VAL B 1 523 ? 65.406 22.225 16.690 1.00 46.15 503 VAL B O 1
ATOM 9289 N N . GLU B 1 524 ? 66.673 24.045 17.011 1.00 42.64 504 GLU B N 1
ATOM 9290 C CA . GLU B 1 524 ? 67.907 23.291 16.843 1.00 45.12 504 GLU B CA 1
ATOM 9291 C C . GLU B 1 524 ? 68.067 22.295 17.999 1.00 43.42 504 GLU B C 1
ATOM 9292 O O . GLU B 1 524 ? 68.357 21.115 17.787 1.00 42.04 504 GLU B O 1
ATOM 9298 N N . ALA B 1 525 ? 67.825 22.770 19.214 1.00 41.65 505 ALA B N 1
ATOM 9299 C CA . ALA B 1 525 ? 68.012 21.955 20.404 1.00 42.28 505 ALA B CA 1
ATOM 9300 C C . ALA B 1 525 ? 67.236 20.649 20.340 1.00 40.90 505 ALA B C 1
ATOM 9301 O O . ALA B 1 525 ? 67.720 19.601 20.705 1.00 38.13 505 ALA B O 1
ATOM 9303 N N . PHE B 1 526 ? 66.021 20.730 19.845 1.00 45.61 506 PHE B N 1
ATOM 9304 C CA . PHE B 1 526 ? 65.168 19.579 19.803 1.00 48.92 506 PHE B CA 1
ATOM 9305 C C . PHE B 1 526 ? 65.570 18.618 18.688 1.00 46.37 506 PHE B C 1
ATOM 9306 O O . PHE B 1 526 ? 65.650 17.432 18.915 1.00 43.80 506 PHE B O 1
ATOM 9314 N N . ARG B 1 527 ? 65.822 19.146 17.497 1.00 48.51 507 ARG B N 1
ATOM 9315 C CA . ARG B 1 527 ? 66.357 18.360 16.400 1.00 44.01 507 ARG B CA 1
ATOM 9316 C C . ARG B 1 527 ? 67.619 17.691 16.854 1.00 41.04 507 ARG B C 1
ATOM 9317 O O . ARG B 1 527 ? 67.870 16.551 16.504 1.00 43.16 507 ARG B O 1
ATOM 9325 N N . THR B 1 528 ? 68.421 18.401 17.630 1.00 38.85 508 THR B N 1
ATOM 9326 C CA . THR B 1 528 ? 69.682 17.851 18.087 1.00 39.58 508 THR B CA 1
ATOM 9327 C C . THR B 1 528 ? 69.422 16.713 19.029 1.00 36.47 508 THR B C 1
ATOM 9328 O O . THR B 1 528 ? 69.988 15.641 18.860 1.00 35.14 508 THR B O 1
ATOM 9332 N N . ALA B 1 529 ? 68.561 16.930 20.021 1.00 35.68 509 ALA B N 1
ATOM 9333 C CA . ALA B 1 529 ? 68.250 15.855 20.972 1.00 32.90 509 ALA B CA 1
ATOM 9334 C C . ALA B 1 529 ? 67.646 14.676 20.240 1.00 34.34 509 ALA B C 1
ATOM 9335 O O . ALA B 1 529 ? 67.955 13.531 20.559 1.00 40.26 509 ALA B O 1
ATOM 9337 N N . SER B 1 530 ? 66.793 14.946 19.256 1.00 33.07 510 SER B N 1
ATOM 9338 C CA . SER B 1 530 ? 66.154 13.880 18.500 1.00 34.30 510 SER B CA 1
ATOM 9339 C C . SER B 1 530 ? 67.148 13.084 17.634 1.00 38.49 510 SER B C 1
ATOM 9340 O O . SER B 1 530 ? 67.071 11.852 17.592 1.00 35.75 510 SER B O 1
ATOM 9343 N N . ARG B 1 531 ? 68.054 13.795 16.952 1.00 40.81 511 ARG B N 1
ATOM 9344 C CA . ARG B 1 531 ? 69.167 13.177 16.179 1.00 42.71 511 ARG B CA 1
ATOM 9345 C C . ARG B 1 531 ? 70.092 12.306 17.046 1.00 41.06 511 ARG B C 1
ATOM 9346 O O . ARG B 1 531 ? 70.375 11.156 16.722 1.00 39.70 511 ARG B O 1
ATOM 9354 N N . ASN B 1 532 ? 70.570 12.877 18.141 1.00 41.44 512 ASN B N 1
ATOM 9355 C CA . ASN B 1 532 ? 71.384 12.147 19.078 1.00 40.62 512 ASN B CA 1
ATOM 9356 C C . ASN B 1 532 ? 70.724 10.850 19.504 1.00 44.44 512 ASN B C 1
ATOM 9357 O O . ASN B 1 532 ? 71.347 9.780 19.465 1.00 46.28 512 ASN B O 1
ATOM 9362 N N . ASN B 1 533 ? 69.461 10.932 19.910 1.00 44.64 513 ASN B N 1
ATOM 9363 C CA . ASN B 1 533 ? 68.774 9.725 20.363 1.00 46.96 513 ASN B CA 1
ATOM 9364 C C . ASN B 1 533 ? 68.758 8.655 19.274 1.00 43.08 513 ASN B C 1
ATOM 9365 O O . ASN B 1 533 ? 69.132 7.504 19.510 1.00 42.01 513 ASN B O 1
ATOM 9370 N N . ILE B 1 534 ? 68.325 9.065 18.088 1.00 38.85 514 ILE B N 1
ATOM 9371 C CA . ILE B 1 534 ? 68.172 8.174 16.980 1.00 37.09 514 ILE B CA 1
ATOM 9372 C C . ILE B 1 534 ? 69.537 7.554 16.690 1.00 39.45 514 ILE B C 1
ATOM 9373 O O . ILE B 1 534 ? 69.662 6.326 16.667 1.00 40.00 514 ILE B O 1
ATOM 9378 N N . LEU B 1 535 ? 70.560 8.403 16.540 1.00 42.20 515 LEU B N 1
ATOM 9379 C CA . LEU B 1 535 ? 71.926 7.948 16.228 1.00 41.58 515 LEU B CA 1
ATOM 9380 C C . LEU B 1 535 ? 72.483 7.034 17.303 1.00 40.56 515 LEU B C 1
ATOM 9381 O O . LEU B 1 535 ? 73.213 6.106 16.986 1.00 35.97 515 LEU B O 1
ATOM 9386 N N . ARG B 1 536 ? 72.171 7.319 18.568 1.00 40.25 516 ARG B N 1
ATOM 9387 C CA . ARG B 1 536 ? 72.567 6.432 19.653 1.00 41.22 516 ARG B CA 1
ATOM 9388 C C . ARG B 1 536 ? 71.849 5.076 19.568 1.00 42.88 516 ARG B C 1
ATOM 9389 O O . ARG B 1 536 ? 72.465 4.003 19.715 1.00 40.33 516 ARG B O 1
ATOM 9397 N N . THR B 1 537 ? 70.541 5.127 19.347 1.00 41.53 517 THR B N 1
ATOM 9398 C CA . THR B 1 537 ? 69.792 3.902 19.136 1.00 45.34 517 THR B CA 1
ATOM 9399 C C . THR B 1 537 ? 70.475 3.150 18.002 1.00 45.58 517 THR B C 1
ATOM 9400 O O . THR B 1 537 ? 70.957 2.040 18.202 1.00 46.54 517 THR B O 1
ATOM 9404 N N . THR B 1 538 ? 70.563 3.804 16.838 1.00 43.55 518 THR B N 1
ATOM 9405 C CA . THR B 1 538 ? 71.091 3.195 15.611 1.00 42.94 518 THR B CA 1
ATOM 9406 C C . THR B 1 538 ? 72.427 2.509 15.822 1.00 43.77 518 THR B C 1
ATOM 9407 O O . THR B 1 538 ? 72.669 1.450 15.258 1.00 46.39 518 THR B O 1
ATOM 9411 N N . ASP B 1 539 ? 73.297 3.140 16.593 1.00 49.13 519 ASP B N 1
ATOM 9412 C CA . ASP B 1 539 ? 74.567 2.546 16.947 1.00 55.09 519 ASP B CA 1
ATOM 9413 C C . ASP B 1 539 ? 74.380 1.303 17.791 1.00 58.19 519 ASP B C 1
ATOM 9414 O O . ASP B 1 539 ? 75.031 0.294 17.575 1.00 62.73 519 ASP B O 1
ATOM 9419 N N . LYS B 1 540 ? 73.467 1.372 18.745 1.00 54.47 520 LYS B N 1
ATOM 9420 C CA . LYS B 1 540 ? 73.262 0.263 19.642 1.00 54.25 520 LYS B CA 1
ATOM 9421 C C . LYS B 1 540 ? 72.817 -0.913 18.813 1.00 50.65 520 LYS B C 1
ATOM 9422 O O . LYS B 1 540 ? 73.262 -2.031 19.005 1.00 45.67 520 LYS B O 1
ATOM 9428 N N . TYR B 1 541 ? 71.932 -0.637 17.873 1.00 45.54 521 TYR B N 1
ATOM 9429 C CA . TYR B 1 541 ? 71.335 -1.674 17.073 1.00 48.65 521 TYR B CA 1
ATOM 9430 C C . TYR B 1 541 ? 72.371 -2.414 16.232 1.00 50.71 521 TYR B C 1
ATOM 9431 O O . TYR B 1 541 ? 72.354 -3.630 16.158 1.00 48.27 521 TYR B O 1
ATOM 9440 N N . GLN B 1 542 ? 73.259 -1.673 15.591 1.00 57.65 522 GLN B N 1
ATOM 9441 C CA . GLN B 1 542 ? 74.246 -2.293 14.735 1.00 60.40 522 GLN B CA 1
ATOM 9442 C C . GLN B 1 542 ? 75.158 -3.162 15.566 1.00 58.28 522 GLN B C 1
ATOM 9443 O O . GLN B 1 542 ? 75.496 -4.270 15.180 1.00 55.25 522 GLN B O 1
ATOM 9449 N N . GLU B 1 543 ? 75.542 -2.645 16.721 1.00 58.74 523 GLU B N 1
ATOM 9450 C CA . GLU B 1 543 ? 76.398 -3.371 17.638 1.00 63.88 523 GLU B CA 1
ATOM 9451 C C . GLU B 1 543 ? 75.712 -4.623 18.156 1.00 62.98 523 GLU B C 1
ATOM 9452 O O . GLU B 1 543 ? 76.345 -5.646 18.347 1.00 59.92 523 GLU B O 1
ATOM 9458 N N . LEU B 1 544 ? 74.414 -4.523 18.410 1.00 65.49 524 LEU B N 1
ATOM 9459 C CA . LEU B 1 544 ? 73.613 -5.675 18.804 1.00 64.33 524 LEU B CA 1
ATOM 9460 C C . LEU B 1 544 ? 73.557 -6.724 17.703 1.00 65.91 524 LEU B C 1
ATOM 9461 O O . LEU B 1 544 ? 73.656 -7.913 17.959 1.00 72.13 524 LEU B O 1
ATOM 9466 N N . VAL B 1 545 ? 73.442 -6.263 16.470 1.00 62.08 525 VAL B N 1
ATOM 9467 C CA . VAL B 1 545 ? 73.181 -7.121 15.326 1.00 59.93 525 VAL B CA 1
ATOM 9468 C C . VAL B 1 545 ? 74.338 -8.094 15.176 1.00 59.67 525 VAL B C 1
ATOM 9469 O O . VAL B 1 545 ? 74.210 -9.137 14.551 1.00 64.94 525 VAL B O 1
ATOM 9473 N N . LYS B 1 546 ? 75.467 -7.738 15.757 1.00 62.04 526 LYS B N 1
ATOM 9474 C CA . LYS B 1 546 ? 76.630 -8.590 15.719 1.00 69.26 526 LYS B CA 1
ATOM 9475 C C . LYS B 1 546 ? 76.326 -9.925 16.380 1.00 73.23 526 LYS B C 1
ATOM 9476 O O . LYS B 1 546 ? 76.820 -10.953 15.937 1.00 68.21 526 LYS B O 1
ATOM 9482 N N . THR B 1 547 ? 75.554 -9.915 17.462 1.00 78.34 527 THR B N 1
ATOM 9483 C CA . THR B 1 547 ? 75.156 -11.169 18.104 1.00 77.28 527 THR B CA 1
ATOM 9484 C C . THR B 1 547 ? 73.707 -11.650 17.920 1.00 72.83 527 THR B C 1
ATOM 9485 O O . THR B 1 547 ? 73.348 -12.692 18.439 1.00 76.30 527 THR B O 1
ATOM 9489 N N . LEU B 1 548 ? 72.884 -10.916 17.182 1.00 74.34 528 LEU B N 1
ATOM 9490 C CA . LEU B 1 548 ? 71.424 -11.163 17.144 1.00 70.65 528 LEU B CA 1
ATOM 9491 C C . LEU B 1 548 ? 70.782 -10.865 15.783 1.00 68.36 528 LEU B C 1
ATOM 9492 O O . LEU B 1 548 ? 71.358 -10.200 14.925 1.00 67.76 528 LEU B O 1
ATOM 9497 N N . ASN B 1 549 ? 69.558 -11.337 15.617 1.00 68.42 529 ASN B N 1
ATOM 9498 C CA . ASN B 1 549 ? 68.818 -11.152 14.380 1.00 77.87 529 ASN B CA 1
ATOM 9499 C C . ASN B 1 549 ? 68.122 -9.795 14.331 1.00 81.16 529 ASN B C 1
ATOM 9500 O O . ASN B 1 549 ? 67.832 -9.208 15.372 1.00 77.38 529 ASN B O 1
ATOM 9505 N N . PRO B 1 550 ? 67.839 -9.292 13.115 1.00 83.73 530 PRO B N 1
ATOM 9506 C CA . PRO B 1 550 ? 67.361 -7.927 13.037 1.00 83.33 530 PRO B CA 1
ATOM 9507 C C . PRO B 1 550 ? 66.071 -7.733 13.823 1.00 83.03 530 PRO B C 1
ATOM 9508 O O . PRO B 1 550 ? 65.968 -6.763 14.574 1.00 84.22 530 PRO B O 1
ATOM 9512 N N . ASP B 1 551 ? 65.117 -8.656 13.687 1.00 78.38 531 ASP B N 1
ATOM 9513 C CA . ASP B 1 551 ? 63.854 -8.529 14.397 1.00 72.15 531 ASP B CA 1
ATOM 9514 C C . ASP B 1 551 ? 64.095 -8.589 15.920 1.00 69.26 531 ASP B C 1
ATOM 9515 O O . ASP B 1 551 ? 63.408 -7.916 16.685 1.00 71.45 531 ASP B O 1
ATOM 9520 N N . GLN B 1 552 ? 65.087 -9.367 16.343 1.00 62.23 532 GLN B N 1
ATOM 9521 C CA . GLN B 1 552 ? 65.410 -9.506 17.764 1.00 62.63 532 GLN B CA 1
ATOM 9522 C C . GLN B 1 552 ? 65.994 -8.233 18.338 1.00 56.01 532 GLN B C 1
ATOM 9523 O O . GLN B 1 552 ? 65.693 -7.871 19.468 1.00 57.08 532 GLN B O 1
ATOM 9529 N N . ALA B 1 553 ? 66.883 -7.601 17.573 1.00 52.01 533 ALA B N 1
ATOM 9530 C CA . ALA B 1 553 ? 67.615 -6.417 18.027 1.00 49.20 533 ALA B CA 1
ATOM 9531 C C . ALA B 1 553 ? 66.694 -5.216 18.273 1.00 49.26 533 ALA B C 1
ATOM 9532 O O . ALA B 1 553 ? 66.943 -4.415 19.174 1.00 41.40 533 ALA B O 1
ATOM 9534 N N . PHE B 1 554 ? 65.631 -5.111 17.479 1.00 53.80 534 PHE B N 1
ATOM 9535 C CA . PHE B 1 554 ? 64.628 -4.073 17.673 1.00 59.89 534 PHE B CA 1
ATOM 9536 C C . PHE B 1 554 ? 63.846 -4.309 18.973 1.00 63.09 534 PHE B C 1
ATOM 9537 O O . PHE B 1 554 ? 63.553 -3.355 19.703 1.00 59.21 534 PHE B O 1
ATOM 9545 N N . GLU B 1 555 ? 63.523 -5.575 19.259 1.00 65.10 535 GLU B N 1
ATOM 9546 C CA . GLU B 1 555 ? 62.814 -5.949 20.498 1.00 64.15 535 GLU B CA 1
ATOM 9547 C C . GLU B 1 555 ? 63.624 -5.508 21.740 1.00 58.62 535 GLU B C 1
ATOM 9548 O O . GLU B 1 555 ? 63.057 -4.940 22.674 1.00 54.35 535 GLU B O 1
ATOM 9554 N N . GLU B 1 556 ? 64.937 -5.738 21.708 1.00 52.00 536 GLU B N 1
ATOM 9555 C CA . GLU B 1 556 ? 65.883 -5.255 22.730 1.00 51.97 536 GLU B CA 1
ATOM 9556 C C . GLU B 1 556 ? 66.029 -3.719 22.858 1.00 46.79 536 GLU B C 1
ATOM 9557 O O . GLU B 1 556 ? 66.482 -3.212 23.897 1.00 46.47 536 GLU B O 1
ATOM 9563 N N . LEU B 1 557 ? 65.686 -2.994 21.802 1.00 41.20 537 LEU B N 1
ATOM 9564 C CA . LEU B 1 557 ? 65.762 -1.531 21.777 1.00 40.41 537 LEU B CA 1
ATOM 9565 C C . LEU B 1 557 ? 64.380 -0.840 21.670 1.00 40.29 537 LEU B C 1
ATOM 9566 O O . LEU B 1 557 ? 64.230 0.254 21.094 1.00 40.36 537 LEU B O 1
ATOM 9571 N N . SER B 1 558 ? 63.370 -1.461 22.261 1.00 37.65 538 SER B N 1
ATOM 9572 C CA . SER B 1 558 ? 62.004 -1.036 22.028 1.00 36.37 538 SER B CA 1
ATOM 9573 C C . SER B 1 558 ? 61.699 0.229 22.848 1.00 31.95 538 SER B C 1
ATOM 9574 O O . SER B 1 558 ? 61.097 1.153 22.344 1.00 32.16 538 SER B O 1
ATOM 9577 N N . GLN B 1 559 ? 62.181 0.303 24.073 1.00 30.93 539 GLN B N 1
ATOM 9578 C CA . GLN B 1 559 ? 62.120 1.543 24.825 1.00 35.57 539 GLN B CA 1
ATOM 9579 C C . GLN B 1 559 ? 62.792 2.682 24.037 1.00 35.81 539 GLN B C 1
ATOM 9580 O O . GLN B 1 559 ? 62.149 3.691 23.727 1.00 39.61 539 GLN B O 1
ATOM 9586 N N . GLN B 1 560 ? 64.059 2.507 23.677 1.00 35.97 540 GLN B N 1
ATOM 9587 C CA . GLN B 1 560 ? 64.757 3.466 22.798 1.00 36.11 540 GLN B CA 1
ATOM 9588 C C . GLN B 1 560 ? 63.928 3.774 21.541 1.00 38.17 540 GLN B C 1
ATOM 9589 O O . GLN B 1 560 ? 63.806 4.935 21.149 1.00 40.58 540 GLN B O 1
ATOM 9595 N N . ARG B 1 561 ? 63.339 2.761 20.910 1.00 35.48 541 ARG B N 1
ATOM 9596 C CA . ARG B 1 561 ? 62.504 3.044 19.733 1.00 35.85 541 ARG B CA 1
ATOM 9597 C C . ARG B 1 561 ? 61.291 3.946 20.025 1.00 33.29 541 ARG B C 1
ATOM 9598 O O . ARG B 1 561 ? 60.891 4.756 19.172 1.00 27.44 541 ARG B O 1
ATOM 9606 N N . PHE B 1 562 ? 60.734 3.801 21.232 1.00 32.69 542 PHE B N 1
ATOM 9607 C CA . PHE B 1 562 ? 59.545 4.545 21.634 1.00 34.54 542 PHE B CA 1
ATOM 9608 C C . PHE B 1 562 ? 59.936 5.986 21.938 1.00 33.84 542 PHE B C 1
ATOM 9609 O O . PHE B 1 562 ? 59.312 6.899 21.416 1.00 32.69 542 PHE B O 1
ATOM 9617 N N . GLN B 1 563 ? 60.942 6.185 22.791 1.00 33.90 543 GLN B N 1
ATOM 9618 C CA . GLN B 1 563 ? 61.597 7.497 22.918 1.00 35.43 543 GLN B CA 1
ATOM 9619 C C . GLN B 1 563 ? 61.827 8.194 21.554 1.00 35.19 543 GLN B C 1
ATOM 9620 O O . GLN B 1 563 ? 61.461 9.358 21.372 1.00 34.36 543 GLN B O 1
ATOM 9626 N N . CYS B 1 564 ? 62.437 7.513 20.600 1.00 31.50 544 CYS B N 1
ATOM 9627 C CA . CYS B 1 564 ? 62.744 8.193 19.340 1.00 35.91 544 CYS B CA 1
ATOM 9628 C C . CYS B 1 564 ? 61.457 8.681 18.624 1.00 34.21 544 CYS B C 1
ATOM 9629 O O . CYS B 1 564 ? 61.398 9.782 18.088 1.00 32.56 544 CYS B O 1
ATOM 9632 N N . ALA B 1 565 ? 60.415 7.869 18.636 1.00 32.48 545 ALA B N 1
ATOM 9633 C CA . ALA B 1 565 ? 59.131 8.328 18.126 1.00 31.61 545 ALA B CA 1
ATOM 9634 C C . ALA B 1 565 ? 58.647 9.569 18.898 1.00 30.31 545 ALA B C 1
ATOM 9635 O O . ALA B 1 565 ? 58.074 10.500 18.316 1.00 29.16 545 ALA B O 1
ATOM 9637 N N . ARG B 1 566 ? 58.868 9.573 20.210 1.00 29.41 546 ARG B N 1
ATOM 9638 C CA . ARG B 1 566 ? 58.415 10.659 21.039 1.00 32.95 546 ARG B CA 1
ATOM 9639 C C . ARG B 1 566 ? 59.156 11.915 20.628 1.00 31.94 546 ARG B C 1
ATOM 9640 O O . ARG B 1 566 ? 58.545 12.850 20.103 1.00 33.49 546 ARG B O 1
ATOM 9648 N N . ILE B 1 567 ? 60.472 11.922 20.791 1.00 34.06 547 ILE B N 1
ATOM 9649 C CA . ILE B 1 567 ? 61.228 13.160 20.541 1.00 36.26 547 ILE B CA 1
ATOM 9650 C C . ILE B 1 567 ? 61.040 13.672 19.119 1.00 33.67 547 ILE B C 1
ATOM 9651 O O . ILE B 1 567 ? 60.798 14.866 18.945 1.00 32.16 547 ILE B O 1
ATOM 9656 N N . HIS B 1 568 ? 61.101 12.776 18.139 1.00 30.24 548 HIS B N 1
ATOM 9657 C CA . HIS B 1 568 ? 60.966 13.147 16.718 1.00 31.96 548 HIS B CA 1
ATOM 9658 C C . HIS B 1 568 ? 59.627 13.806 16.401 1.00 34.16 548 HIS B C 1
ATOM 9659 O O . HIS B 1 568 ? 59.567 14.734 15.576 1.00 36.58 548 HIS B O 1
ATOM 9666 N N . THR B 1 569 ? 58.546 13.315 17.016 1.00 34.27 549 THR B N 1
ATOM 9667 C CA . THR B 1 569 ? 57.217 13.923 16.803 1.00 32.08 549 THR B CA 1
ATOM 9668 C C . THR B 1 569 ? 57.122 15.274 17.488 1.00 29.48 549 THR B C 1
ATOM 9669 O O . THR B 1 569 ? 56.624 16.216 16.924 1.00 31.27 549 THR B O 1
ATOM 9673 N N . ARG B 1 570 ? 57.584 15.374 18.713 1.00 28.98 550 ARG B N 1
ATOM 9674 C CA . ARG B 1 570 ? 57.555 16.670 19.370 1.00 34.29 550 ARG B CA 1
ATOM 9675 C C . ARG B 1 570 ? 58.312 17.757 18.563 1.00 34.85 550 ARG B C 1
ATOM 9676 O O . ARG B 1 570 ? 57.717 18.775 18.236 1.00 35.21 550 ARG B O 1
ATOM 9684 N N . GLN B 1 571 ? 59.590 17.524 18.233 1.00 33.99 551 GLN B N 1
ATOM 9685 C CA . GLN B 1 571 ? 60.391 18.469 17.444 1.00 34.62 551 GLN B CA 1
ATOM 9686 C C . GLN B 1 571 ? 59.683 18.839 16.162 1.00 34.14 551 GLN B C 1
ATOM 9687 O O . GLN B 1 571 ? 59.611 19.999 15.777 1.00 34.39 551 GLN B O 1
ATOM 9693 N N . HIS B 1 572 ? 59.110 17.869 15.496 1.00 37.90 552 HIS B N 1
ATOM 9694 C CA . HIS B 1 572 ? 58.363 18.217 14.293 1.00 41.38 552 HIS B CA 1
ATOM 9695 C C . HIS B 1 572 ? 57.225 19.187 14.643 1.00 39.65 552 HIS B C 1
ATOM 9696 O O . HIS B 1 572 ? 56.906 20.093 13.866 1.00 40.21 552 HIS B O 1
ATOM 9703 N N . LEU B 1 573 ? 56.639 19.009 15.823 1.00 37.83 553 LEU B N 1
ATOM 9704 C CA . LEU B 1 573 ? 55.519 19.857 16.244 1.00 39.49 553 LEU B CA 1
ATOM 9705 C C . LEU B 1 573 ? 55.964 21.252 16.624 1.00 37.57 553 LEU B C 1
ATOM 9706 O O . LEU B 1 573 ? 55.256 22.224 16.401 1.00 35.81 553 LEU B O 1
ATOM 9711 N N . ILE B 1 574 ? 57.146 21.331 17.208 1.00 37.60 554 ILE B N 1
ATOM 9712 C CA . ILE B 1 574 ? 57.687 22.591 17.619 1.00 40.14 554 ILE B CA 1
ATOM 9713 C C . ILE B 1 574 ? 57.983 23.405 16.355 1.00 42.54 554 ILE B C 1
ATOM 9714 O O . ILE B 1 574 ? 57.497 24.525 16.212 1.00 47.18 554 ILE B O 1
ATOM 9719 N N . SER B 1 575 ? 58.719 22.823 15.423 1.00 42.84 555 SER B N 1
ATOM 9720 C CA . SER B 1 575 ? 59.037 23.506 14.182 1.00 44.47 555 SER B CA 1
ATOM 9721 C C . SER B 1 575 ? 57.786 23.997 13.480 1.00 46.28 555 SER B C 1
ATOM 9722 O O . SER B 1 575 ? 57.698 25.171 13.109 1.00 51.82 555 SER B O 1
ATOM 9725 N N . SER B 1 576 ? 56.826 23.097 13.290 1.00 44.71 556 SER B N 1
ATOM 9726 C CA . SER B 1 576 ? 55.623 23.418 12.545 1.00 42.15 556 SER B CA 1
ATOM 9727 C C . SER B 1 576 ? 54.843 24.612 13.130 1.00 41.65 556 SER B C 1
ATOM 9728 O O . SER B 1 576 ? 54.177 25.346 12.398 1.00 44.52 556 SER B O 1
ATOM 9731 N N . PHE B 1 577 ? 54.944 24.818 14.441 1.00 40.12 557 PHE B N 1
ATOM 9732 C CA . PHE B 1 577 ? 54.272 25.937 15.096 1.00 39.54 557 PHE B CA 1
ATOM 9733 C C . PHE B 1 577 ? 55.012 27.236 14.755 1.00 37.38 557 PHE B C 1
ATOM 9734 O O . PHE B 1 577 ? 54.388 28.242 14.440 1.00 35.00 557 PHE B O 1
ATOM 9742 N N . TYR B 1 578 ? 56.339 27.220 14.814 1.00 38.84 558 TYR B N 1
ATOM 9743 C CA . TYR B 1 578 ? 57.125 28.422 14.458 1.00 38.69 558 TYR B CA 1
ATOM 9744 C C . TYR B 1 578 ? 57.015 28.752 13.010 1.00 39.32 558 TYR B C 1
ATOM 9745 O O . TYR B 1 578 ? 56.794 29.902 12.644 1.00 44.08 558 TYR B O 1
ATOM 9754 N N . ALA B 1 579 ? 57.106 27.731 12.177 1.00 41.50 559 ALA B N 1
ATOM 9755 C CA . ALA B 1 579 ? 56.962 27.934 10.738 1.00 43.49 559 ALA B CA 1
ATOM 9756 C C . ALA B 1 579 ? 55.662 28.648 10.367 1.00 46.57 559 ALA B C 1
ATOM 9757 O O . ALA B 1 579 ? 55.601 29.307 9.326 1.00 49.57 559 ALA B O 1
ATOM 9759 N N . ARG B 1 580 ? 54.627 28.509 11.197 1.00 46.75 560 ARG B N 1
ATOM 9760 C CA . ARG B 1 580 ? 53.342 29.159 10.922 1.00 47.77 560 ARG B CA 1
ATOM 9761 C C . ARG B 1 580 ? 53.227 30.594 11.470 1.00 48.60 560 ARG B C 1
ATOM 9762 O O . ARG B 1 580 ? 52.526 31.415 10.882 1.00 47.78 560 ARG B O 1
ATOM 9770 N N . ILE B 1 581 ? 53.903 30.876 12.568 1.00 46.87 561 ILE B N 1
ATOM 9771 C CA . ILE B 1 581 ? 53.865 32.182 13.182 1.00 49.89 561 ILE B CA 1
ATOM 9772 C C . ILE B 1 581 ? 54.425 33.196 12.205 1.00 48.86 561 ILE B C 1
ATOM 9773 O O . ILE B 1 581 ? 53.949 34.307 12.086 1.00 43.40 561 ILE B O 1
ATOM 9778 N N . ALA B 1 582 ? 55.443 32.772 11.488 1.00 52.46 562 ALA B N 1
ATOM 9779 C CA . ALA B 1 582 ? 56.165 33.621 10.568 1.00 55.37 562 ALA B CA 1
ATOM 9780 C C . ALA B 1 582 ? 55.228 34.154 9.489 1.00 53.04 562 ALA B C 1
ATOM 9781 O O . ALA B 1 582 ? 55.385 35.253 9.003 1.00 53.18 562 ALA B O 1
ATOM 9783 N N . THR B 1 583 ? 54.275 33.340 9.090 1.00 54.42 563 THR B N 1
ATOM 9784 C CA . THR B 1 583 ? 53.297 33.728 8.093 1.00 52.42 563 THR B CA 1
ATOM 9785 C C . THR B 1 583 ? 52.053 34.403 8.703 1.00 51.64 563 THR B C 1
ATOM 9786 O O . THR B 1 583 ? 51.124 34.742 7.996 1.00 48.64 563 THR B O 1
ATOM 9790 N N . ALA B 1 584 ? 52.026 34.561 10.016 1.00 54.14 564 ALA B N 1
ATOM 9791 C CA . ALA B 1 584 ? 50.875 35.154 10.697 1.00 57.20 564 ALA B CA 1
ATOM 9792 C C . ALA B 1 584 ? 50.743 36.678 10.608 1.00 58.43 564 ALA B C 1
ATOM 9793 O O . ALA B 1 584 ? 51.726 37.384 10.430 1.00 56.90 564 ALA B O 1
ATOM 9795 N N . LYS B 1 585 ? 49.515 37.164 10.766 1.00 56.69 565 LYS B N 1
ATOM 9796 C CA . LYS B 1 585 ? 49.214 38.580 10.785 1.00 59.44 565 LYS B CA 1
ATOM 9797 C C . LYS B 1 585 ? 50.003 39.174 11.924 1.00 58.53 565 LYS B C 1
ATOM 9798 O O . LYS B 1 585 ? 50.172 38.552 12.956 1.00 64.44 565 LYS B O 1
ATOM 9804 N N . ASP B 1 586 ? 50.515 40.372 11.724 1.00 57.42 566 ASP B N 1
ATOM 9805 C CA . ASP B 1 586 ? 51.405 40.974 12.692 1.00 55.22 566 ASP B CA 1
ATOM 9806 C C . ASP B 1 586 ? 50.789 41.265 14.045 1.00 58.82 566 ASP B C 1
ATOM 9807 O O . ASP B 1 586 ? 51.459 41.165 15.061 1.00 64.46 566 ASP B O 1
ATOM 9812 N N . ASP B 1 587 ? 49.528 41.662 14.058 1.00 59.29 567 ASP B N 1
ATOM 9813 C CA . ASP B 1 587 ? 48.876 42.022 15.301 1.00 59.27 567 ASP B CA 1
ATOM 9814 C C . ASP B 1 587 ? 48.814 40.857 16.298 1.00 55.89 567 ASP B C 1
ATOM 9815 O O . ASP B 1 587 ? 49.082 41.058 17.475 1.00 49.91 567 ASP B O 1
ATOM 9820 N N . ILE B 1 588 ? 48.439 39.686 15.803 1.00 50.92 568 ILE B N 1
ATOM 9821 C CA . ILE B 1 588 ? 48.485 38.437 16.552 1.00 49.39 568 ILE B CA 1
ATOM 9822 C C . ILE B 1 588 ? 49.865 37.885 16.863 1.00 47.40 568 ILE B C 1
ATOM 9823 O O . ILE B 1 588 ? 50.044 37.247 17.868 1.00 47.09 568 ILE B O 1
ATOM 9828 N N . LYS B 1 589 ? 50.846 38.177 16.029 1.00 48.19 569 LYS B N 1
ATOM 9829 C CA . LYS B 1 589 ? 52.065 37.394 15.993 1.00 49.32 569 LYS B CA 1
ATOM 9830 C C . LYS B 1 589 ? 52.837 37.337 17.309 1.00 48.63 569 LYS B C 1
ATOM 9831 O O . LYS B 1 589 ? 53.330 36.293 17.679 1.00 53.50 569 LYS B O 1
ATOM 9837 N N . PRO B 1 590 ? 52.948 38.441 18.021 1.00 45.40 570 PRO B N 1
ATOM 9838 C CA . PRO B 1 590 ? 53.693 38.434 19.280 1.00 43.92 570 PRO B CA 1
ATOM 9839 C C . PRO B 1 590 ? 53.088 37.500 20.308 1.00 42.55 570 PRO B C 1
ATOM 9840 O O . PRO B 1 590 ? 53.816 36.902 21.068 1.00 40.91 570 PRO B O 1
ATOM 9844 N N . HIS B 1 591 ? 51.765 37.434 20.344 1.00 41.71 571 HIS B N 1
ATOM 9845 C CA . HIS B 1 591 ? 51.036 36.495 21.174 1.00 39.48 571 HIS B CA 1
ATOM 9846 C C . HIS B 1 591 ? 51.192 35.025 20.801 1.00 39.09 571 HIS B C 1
ATOM 9847 O O . HIS B 1 591 ? 51.352 34.188 21.660 1.00 37.15 571 HIS B O 1
ATOM 9854 N N . LEU B 1 592 ? 51.141 34.712 19.520 1.00 37.20 572 LEU B N 1
ATOM 9855 C CA . LEU B 1 592 ? 51.335 33.350 19.086 1.00 39.09 572 LEU B CA 1
ATOM 9856 C C . LEU B 1 592 ? 52.734 32.916 19.421 1.00 40.94 572 LEU B C 1
ATOM 9857 O O . LEU B 1 592 ? 52.976 31.766 19.738 1.00 40.40 572 LEU B O 1
ATOM 9862 N N . LEU B 1 593 ? 53.667 33.847 19.279 1.00 44.98 573 LEU B N 1
ATOM 9863 C CA . LEU B 1 593 ? 55.051 33.574 19.608 1.00 45.05 573 LEU B CA 1
ATOM 9864 C C . LEU B 1 593 ? 55.193 33.270 21.072 1.00 38.91 573 LEU B C 1
ATOM 9865 O O . LEU B 1 593 ? 55.954 32.403 21.453 1.00 39.94 573 LEU B O 1
ATOM 9870 N N . LYS B 1 594 ? 54.466 33.998 21.899 1.00 39.01 574 LYS B N 1
ATOM 9871 C CA . LYS B 1 594 ? 54.467 33.681 23.313 1.00 41.01 574 LYS B CA 1
ATOM 9872 C C . LYS B 1 594 ? 53.910 32.279 23.561 1.00 39.18 574 LYS B C 1
ATOM 9873 O O . LYS B 1 594 ? 54.453 31.528 24.354 1.00 37.96 574 LYS B O 1
ATOM 9879 N N . LEU B 1 595 ? 52.840 31.916 22.869 1.00 36.20 575 LEU B N 1
ATOM 9880 C CA . LEU B 1 595 ? 52.348 30.542 22.963 1.00 37.67 575 LEU B CA 1
ATOM 9881 C C . LEU B 1 595 ? 53.331 29.482 22.450 1.00 37.31 575 LEU B C 1
ATOM 9882 O O . LEU B 1 595 ? 53.495 28.438 23.059 1.00 33.92 575 LEU B O 1
ATOM 9887 N N . ALA B 1 596 ? 53.976 29.756 21.326 1.00 35.42 576 ALA B N 1
ATOM 9888 C CA . ALA B 1 596 ? 54.925 28.827 20.741 1.00 35.51 576 ALA B CA 1
ATOM 9889 C C . ALA B 1 596 ? 56.146 28.627 21.622 1.00 34.08 576 ALA B C 1
ATOM 9890 O O . ALA B 1 596 ? 56.674 27.535 21.711 1.00 36.22 576 ALA B O 1
ATOM 9892 N N . ASN B 1 597 ? 56.621 29.700 22.234 1.00 33.71 577 ASN B N 1
ATOM 9893 C CA . ASN B 1 597 ? 57.770 29.601 23.110 1.00 34.14 577 ASN B CA 1
ATOM 9894 C C . ASN B 1 597 ? 57.473 28.781 24.351 1.00 34.77 577 ASN B C 1
ATOM 9895 O O . ASN B 1 597 ? 58.302 28.019 24.817 1.00 33.87 577 ASN B O 1
ATOM 9900 N N . LEU B 1 598 ? 56.271 28.956 24.878 1.00 33.82 578 LEU B N 1
ATOM 9901 C CA . LEU B 1 598 ? 55.821 28.236 26.058 1.00 33.92 578 LEU B CA 1
ATOM 9902 C C . LEU B 1 598 ? 55.815 26.745 25.757 1.00 32.97 578 LEU B C 1
ATOM 9903 O O . LEU B 1 598 ? 56.186 25.930 26.595 1.00 30.64 578 LEU B O 1
ATOM 9908 N N . PHE B 1 599 ? 55.408 26.402 24.540 1.00 33.65 579 PHE B N 1
ATOM 9909 C CA . PHE B 1 599 ? 55.273 25.002 24.132 1.00 36.30 579 PHE B CA 1
ATOM 9910 C C . PHE B 1 599 ? 56.642 24.392 23.986 1.00 35.02 579 PHE B C 1
ATOM 9911 O O . PHE B 1 599 ? 56.883 23.311 24.496 1.00 37.89 579 PHE B O 1
ATOM 9919 N N . ALA B 1 600 ? 57.548 25.120 23.344 1.00 36.51 580 ALA B N 1
ATOM 9920 C CA . ALA B 1 600 ? 58.929 24.643 23.150 1.00 36.25 580 ALA B CA 1
ATOM 9921 C C . ALA B 1 600 ? 59.720 24.558 24.454 1.00 33.43 580 ALA B C 1
ATOM 9922 O O . ALA B 1 600 ? 60.388 23.568 24.688 1.00 35.64 580 ALA B O 1
ATOM 9924 N N . LEU B 1 601 ? 59.630 25.557 25.318 1.00 33.28 581 LEU B N 1
ATOM 9925 C CA . LEU B 1 601 ? 60.409 25.526 26.553 1.00 32.59 581 LEU B CA 1
ATOM 9926 C C . LEU B 1 601 ? 59.804 24.551 27.530 1.00 33.18 581 LEU B C 1
ATOM 9927 O O . LEU B 1 601 ? 60.522 23.779 28.165 1.00 32.01 581 LEU B O 1
ATOM 9932 N N . TRP B 1 602 ? 58.477 24.564 27.639 1.00 34.63 582 TRP B N 1
ATOM 9933 C CA . TRP B 1 602 ? 57.782 23.594 28.487 1.00 34.89 582 TRP B CA 1
ATOM 9934 C C . TRP B 1 602 ? 58.194 22.180 28.118 1.00 34.66 582 TRP B C 1
ATOM 9935 O O . TRP B 1 602 ? 58.513 21.363 28.977 1.00 34.42 582 TRP B O 1
ATOM 9946 N N . SER B 1 603 ? 58.196 21.908 26.824 1.00 35.72 583 SER B N 1
ATOM 9947 C CA . SER B 1 603 ? 58.662 20.628 26.312 1.00 37.28 583 SER B CA 1
ATOM 9948 C C . SER B 1 603 ? 60.056 20.252 26.793 1.00 37.19 583 SER B C 1
ATOM 9949 O O . SER B 1 603 ? 60.302 19.087 27.058 1.00 38.51 583 SER B O 1
ATOM 9952 N N . ILE B 1 604 ? 60.965 21.215 26.932 1.00 41.82 584 ILE B N 1
ATOM 9953 C CA . ILE B 1 604 ? 62.257 20.913 27.568 1.00 44.81 584 ILE B CA 1
ATOM 9954 C C . ILE B 1 604 ? 62.016 20.411 28.988 1.00 45.25 584 ILE B C 1
ATOM 9955 O O . ILE B 1 604 ? 62.543 19.392 29.363 1.00 49.77 584 ILE B O 1
ATOM 9960 N N . GLU B 1 605 ? 61.184 21.096 29.761 1.00 49.43 585 GLU B N 1
ATOM 9961 C CA . GLU B 1 605 ? 61.003 20.787 31.183 1.00 52.84 585 GLU B CA 1
ATOM 9962 C C . GLU B 1 605 ? 60.475 19.379 31.453 1.00 48.75 585 GLU B C 1
ATOM 9963 O O . GLU B 1 605 ? 60.914 18.710 32.373 1.00 43.61 585 GLU B O 1
ATOM 9969 N N . GLU B 1 606 ? 59.522 18.949 30.644 1.00 48.37 586 GLU B N 1
ATOM 9970 C CA . GLU B 1 606 ? 59.033 17.561 30.614 1.00 49.69 586 GLU B CA 1
ATOM 9971 C C . GLU B 1 606 ? 60.131 16.570 30.213 1.00 49.23 586 GLU B C 1
ATOM 9972 O O . GLU B 1 606 ? 59.998 15.382 30.464 1.00 50.93 586 GLU B O 1
ATOM 9978 N N . ASP B 1 607 ? 61.191 17.048 29.563 1.00 46.05 587 ASP B N 1
ATOM 9979 C CA . ASP B 1 607 ? 62.287 16.178 29.150 1.00 45.87 587 ASP B CA 1
ATOM 9980 C C . ASP B 1 607 ? 63.669 16.635 29.613 1.00 41.10 587 ASP B C 1
ATOM 9981 O O . ASP B 1 607 ? 64.643 16.512 28.886 1.00 40.94 587 ASP B O 1
ATOM 9986 N N . THR B 1 608 ? 63.748 17.136 30.837 1.00 37.43 588 THR B N 1
ATOM 9987 C CA . THR B 1 608 ? 64.998 17.657 31.380 1.00 37.71 588 THR B CA 1
ATOM 9988 C C . THR B 1 608 ? 66.140 16.625 31.296 1.00 36.51 588 THR B C 1
ATOM 9989 O O . THR B 1 608 ? 67.258 16.969 30.977 1.00 38.40 588 THR B O 1
ATOM 9993 N N . GLY B 1 609 ? 65.822 15.366 31.560 1.00 38.30 589 GLY B N 1
ATOM 9994 C CA . GLY B 1 609 ? 66.776 14.281 31.594 1.00 35.68 589 GLY B CA 1
ATOM 9995 C C . GLY B 1 609 ? 67.350 14.040 30.245 1.00 38.69 589 GLY B C 1
ATOM 9996 O O . GLY B 1 609 ? 68.544 13.774 30.108 1.00 40.59 589 GLY B O 1
ATOM 9997 N N . ILE B 1 610 ? 66.503 14.159 29.233 1.00 43.31 590 ILE B N 1
ATOM 9998 C CA . ILE B 1 610 ? 66.939 13.971 27.856 1.00 45.56 590 ILE B CA 1
ATOM 9999 C C . ILE B 1 610 ? 67.954 15.018 27.452 1.00 42.85 590 ILE B C 1
ATOM 10000 O O . ILE B 1 610 ? 68.999 14.688 26.918 1.00 45.44 590 ILE B O 1
ATOM 10005 N N . PHE B 1 611 ? 67.664 16.279 27.713 1.00 40.45 591 PHE B N 1
ATOM 10006 C CA . PHE B 1 611 ? 68.589 17.321 27.281 1.00 40.78 591 PHE B CA 1
ATOM 10007 C C . PHE B 1 611 ? 69.867 17.292 28.082 1.00 41.12 591 PHE B C 1
ATOM 10008 O O . PHE B 1 611 ? 70.934 17.561 27.538 1.00 42.82 591 PHE B O 1
ATOM 10016 N N . LEU B 1 612 ? 69.767 16.948 29.363 1.00 36.79 592 LEU B N 1
ATOM 10017 C CA . LEU B 1 612 ? 70.946 16.756 30.146 1.00 35.83 592 LEU B CA 1
ATOM 10018 C C . LEU B 1 612 ? 71.795 15.557 29.635 1.00 38.85 592 LEU B C 1
ATOM 10019 O O . LEU B 1 612 ? 73.025 15.648 29.647 1.00 38.02 592 LEU B O 1
ATOM 10024 N N . ARG B 1 613 ? 71.185 14.460 29.171 1.00 39.40 593 ARG B N 1
ATOM 10025 C CA . ARG B 1 613 ? 71.999 13.294 28.794 1.00 49.06 593 ARG B CA 1
ATOM 10026 C C . ARG B 1 613 ? 72.930 13.606 27.595 1.00 51.53 593 ARG B C 1
ATOM 10027 O O . ARG B 1 613 ? 74.087 13.175 27.568 1.00 44.20 593 ARG B O 1
ATOM 10035 N N . GLU B 1 614 ? 72.427 14.375 26.633 1.00 51.71 594 GLU B N 1
ATOM 10036 C CA . GLU B 1 614 ? 73.243 14.835 25.506 1.00 52.42 594 GLU B CA 1
ATOM 10037 C C . GLU B 1 614 ? 74.097 16.055 25.894 1.00 54.89 594 GLU B C 1
ATOM 10038 O O . GLU B 1 614 ? 74.910 16.534 25.098 1.00 59.10 594 GLU B O 1
ATOM 10044 N N . ASN B 1 615 ? 73.891 16.573 27.101 1.00 53.87 595 ASN B N 1
ATOM 10045 C CA . ASN B 1 615 ? 74.529 17.800 27.536 1.00 54.60 595 ASN B CA 1
ATOM 10046 C C . ASN B 1 615 ? 74.239 18.929 26.555 1.00 52.97 595 ASN B C 1
ATOM 10047 O O . ASN B 1 615 ? 75.103 19.746 26.274 1.00 57.99 595 ASN B O 1
ATOM 10052 N N . ILE B 1 616 ? 73.026 18.951 26.013 1.00 47.02 596 ILE B N 1
ATOM 10053 C CA . ILE B 1 616 ? 72.575 20.076 25.235 1.00 45.78 596 ILE B CA 1
ATOM 10054 C C . ILE B 1 616 ? 72.463 21.267 26.171 1.00 50.47 596 ILE B C 1
ATOM 10055 O O . ILE B 1 616 ? 72.889 22.358 25.828 1.00 51.22 596 ILE B O 1
ATOM 10060 N N . LEU B 1 617 ? 71.889 21.045 27.352 1.00 51.59 597 LEU B N 1
ATOM 10061 C CA . LEU B 1 617 ? 71.769 22.085 28.364 1.00 55.98 597 LEU B CA 1
ATOM 10062 C C . LEU B 1 617 ? 72.478 21.646 29.641 1.00 54.10 597 LEU B C 1
ATOM 10063 O O . LEU B 1 617 ? 72.895 20.503 29.765 1.00 57.27 597 LEU B O 1
ATOM 10068 N N . THR B 1 618 ? 72.582 22.575 30.585 1.00 54.95 598 THR B N 1
ATOM 10069 C CA . THR B 1 618 ? 73.217 22.360 31.886 1.00 56.43 598 THR B CA 1
ATOM 10070 C C . THR B 1 618 ? 72.176 22.486 32.991 1.00 53.43 598 THR B C 1
ATOM 10071 O O . THR B 1 618 ? 71.104 23.004 32.757 1.00 51.21 598 THR B O 1
ATOM 10075 N N . PRO B 1 619 ? 72.481 22.009 34.204 1.00 58.49 599 PRO B N 1
ATOM 10076 C CA . PRO B 1 619 ? 71.631 22.295 35.375 1.00 58.41 599 PRO B CA 1
ATOM 10077 C C . PRO B 1 619 ? 71.280 23.770 35.551 1.00 58.64 599 PRO B C 1
ATOM 10078 O O . PRO B 1 619 ? 70.096 24.099 35.650 1.00 58.80 599 PRO B O 1
ATOM 10082 N N . GLY B 1 620 ? 72.290 24.644 35.575 1.00 55.96 600 GLY B N 1
ATOM 10083 C CA . GLY B 1 620 ? 72.060 26.075 35.725 1.00 54.73 600 GLY B CA 1
ATOM 10084 C C . GLY B 1 620 ? 70.994 26.486 34.734 1.00 59.84 600 GLY B C 1
ATOM 10085 O O . GLY B 1 620 ? 69.980 27.107 35.077 1.00 58.11 600 GLY B O 1
ATOM 10086 N N . ASP B 1 621 ? 71.232 26.092 33.495 1.00 61.09 601 ASP B N 1
ATOM 10087 C CA . ASP B 1 621 ? 70.312 26.300 32.404 1.00 64.55 601 ASP B CA 1
ATOM 10088 C C . ASP B 1 621 ? 68.830 25.941 32.713 1.00 63.98 601 ASP B C 1
ATOM 10089 O O . ASP B 1 621 ? 67.940 26.688 32.330 1.00 62.60 601 ASP B O 1
ATOM 10094 N N . ILE B 1 622 ? 68.547 24.827 33.391 1.00 62.13 602 ILE B N 1
ATOM 10095 C CA . ILE B 1 622 ? 67.144 24.415 33.572 1.00 64.63 602 ILE B CA 1
ATOM 10096 C C . ILE B 1 622 ? 66.430 25.258 34.617 1.00 64.09 602 ILE B C 1
ATOM 10097 O O . ILE B 1 622 ? 65.217 25.453 34.531 1.00 60.90 602 ILE B O 1
ATOM 10102 N N . ASP B 1 623 ? 67.176 25.750 35.603 1.00 67.65 603 ASP B N 1
ATOM 10103 C CA . ASP B 1 623 ? 66.638 26.730 36.556 1.00 71.23 603 ASP B CA 1
ATOM 10104 C C . ASP B 1 623 ? 66.274 28.040 35.835 1.00 66.20 603 ASP B C 1
ATOM 10105 O O . ASP B 1 623 ? 65.433 28.800 36.307 1.00 68.71 603 ASP B O 1
ATOM 10110 N N . LEU B 1 624 ? 66.930 28.300 34.707 1.00 57.65 604 LEU B N 1
ATOM 10111 C CA . LEU B 1 624 ? 66.594 29.422 33.849 1.00 57.13 604 LEU B CA 1
ATOM 10112 C C . LEU B 1 624 ? 65.398 29.099 32.938 1.00 56.85 604 LEU B C 1
ATOM 10113 O O . LEU B 1 624 ? 64.537 29.956 32.711 1.00 57.99 604 LEU B O 1
ATOM 10118 N N . ILE B 1 625 ? 65.357 27.879 32.403 1.00 56.77 605 ILE B N 1
ATOM 10119 C CA . ILE B 1 625 ? 64.166 27.381 31.708 1.00 53.50 605 ILE B CA 1
ATOM 10120 C C . ILE B 1 625 ? 62.967 27.508 32.654 1.00 51.37 605 ILE B C 1
ATOM 10121 O O . ILE B 1 625 ? 61.922 27.992 32.252 1.00 46.48 605 ILE B O 1
ATOM 10126 N N . ASN B 1 626 ? 63.135 27.057 33.903 1.00 49.45 606 ASN B N 1
ATOM 10127 C CA . ASN B 1 626 ? 62.086 27.139 34.903 1.00 51.32 606 ASN B CA 1
ATOM 10128 C C . ASN B 1 626 ? 61.477 28.544 34.957 1.00 52.03 606 ASN B C 1
ATOM 10129 O O . ASN B 1 626 ? 60.244 28.706 34.867 1.00 52.14 606 ASN B O 1
ATOM 10134 N N . SER B 1 627 ? 62.341 29.552 35.094 1.00 47.28 607 SER B N 1
ATOM 10135 C CA . SER B 1 627 ? 61.898 30.945 35.175 1.00 46.40 607 SER B CA 1
ATOM 10136 C C . SER B 1 627 ? 61.316 31.465 33.872 1.00 45.80 607 SER B C 1
ATOM 10137 O O . SER B 1 627 ? 60.430 32.318 33.892 1.00 50.84 607 SER B O 1
ATOM 10140 N N . LEU B 1 628 ? 61.782 30.941 32.749 1.00 41.92 608 LEU B N 1
ATOM 10141 C CA . LEU B 1 628 ? 61.252 31.365 31.458 1.00 42.18 608 LEU B CA 1
ATOM 10142 C C . LEU B 1 628 ? 59.838 30.895 31.221 1.00 39.13 608 LEU B C 1
ATOM 10143 O O . LEU B 1 628 ? 59.058 31.626 30.639 1.00 34.43 608 LEU B O 1
ATOM 10148 N N . VAL B 1 629 ? 59.488 29.701 31.692 1.00 42.33 609 VAL B N 1
ATOM 10149 C CA . VAL B 1 629 ? 58.094 29.264 31.569 1.00 48.76 609 VAL B CA 1
ATOM 10150 C C . VAL B 1 629 ? 57.218 30.028 32.565 1.00 47.00 609 VAL B C 1
ATOM 10151 O O . VAL B 1 629 ? 56.209 30.566 32.179 1.00 46.81 609 VAL B O 1
ATOM 10155 N N . ASP B 1 630 ? 57.636 30.135 33.817 1.00 49.08 610 ASP B N 1
ATOM 10156 C CA . ASP B 1 630 ? 56.999 31.080 34.735 1.00 53.34 610 ASP B CA 1
ATOM 10157 C C . ASP B 1 630 ? 56.632 32.377 34.013 1.00 51.04 610 ASP B C 1
ATOM 10158 O O . ASP B 1 630 ? 55.476 32.772 33.982 1.00 52.76 610 ASP B O 1
ATOM 10163 N N . GLU B 1 631 ? 57.638 33.026 33.443 1.00 48.94 611 GLU B N 1
ATOM 10164 C CA . GLU B 1 631 ? 57.512 34.363 32.880 1.00 46.84 611 GLU B CA 1
ATOM 10165 C C . GLU B 1 631 ? 56.571 34.314 31.675 1.00 44.79 611 GLU B C 1
ATOM 10166 O O . GLU B 1 631 ? 55.723 35.201 31.492 1.00 46.41 611 GLU B O 1
ATOM 10172 N N . LEU B 1 632 ? 56.701 33.269 30.864 1.00 41.60 612 LEU B N 1
ATOM 10173 C CA . LEU B 1 632 ? 55.780 33.061 29.716 1.00 41.62 612 LEU B CA 1
ATOM 10174 C C . LEU B 1 632 ? 54.364 32.625 30.138 1.00 38.39 612 LEU B C 1
ATOM 10175 O O . LEU B 1 632 ? 53.397 32.781 29.383 1.00 36.13 612 LEU B O 1
ATOM 10180 N N . CYS B 1 633 ? 54.237 32.100 31.346 1.00 36.79 613 CYS B N 1
ATOM 10181 C CA . CYS B 1 633 ? 52.917 31.814 31.881 1.00 40.01 613 CYS B CA 1
ATOM 10182 C C . CYS B 1 633 ? 52.145 33.090 32.184 1.00 38.15 613 CYS B C 1
ATOM 10183 O O . CYS B 1 633 ? 51.058 33.289 31.687 1.00 42.98 613 CYS B O 1
ATOM 10186 N N . VAL B 1 634 ? 52.751 33.983 32.938 1.00 38.31 614 VAL B N 1
ATOM 10187 C CA . VAL B 1 634 ? 52.179 35.295 33.184 1.00 36.34 614 VAL B CA 1
ATOM 10188 C C . VAL B 1 634 ? 51.804 36.038 31.917 1.00 32.57 614 VAL B C 1
ATOM 10189 O O . VAL B 1 634 ? 50.754 36.659 31.868 1.00 32.93 614 VAL B O 1
ATOM 10193 N N . ALA B 1 635 ? 52.625 35.972 30.885 1.00 31.63 615 ALA B N 1
ATOM 10194 C CA . ALA B 1 635 ? 52.260 36.653 29.624 1.00 32.34 615 ALA B CA 1
ATOM 10195 C C . ALA B 1 635 ? 51.012 36.032 28.969 1.00 31.39 615 ALA B C 1
ATOM 10196 O O . ALA B 1 635 ? 50.025 36.716 28.682 1.00 31.49 615 ALA B O 1
ATOM 10198 N N . VAL B 1 636 ? 51.050 34.731 28.729 1.00 30.92 616 VAL B N 1
ATOM 10199 C CA . VAL B 1 636 ? 49.900 34.068 28.120 1.00 32.35 616 VAL B CA 1
ATOM 10200 C C . VAL B 1 636 ? 48.657 34.263 28.998 1.00 34.13 616 VAL B C 1
ATOM 10201 O O . VAL B 1 636 ? 47.565 34.577 28.491 1.00 34.71 616 VAL B O 1
ATOM 10205 N N . ARG B 1 637 ? 48.850 34.090 30.307 1.00 33.09 617 ARG B N 1
ATOM 10206 C CA . ARG B 1 637 ? 47.810 34.268 31.275 1.00 36.54 617 ARG B CA 1
ATOM 10207 C C . ARG B 1 637 ? 47.032 35.542 31.036 1.00 38.98 617 ARG B C 1
ATOM 10208 O O . ARG B 1 637 ? 45.814 35.523 30.999 1.00 37.98 617 ARG B O 1
ATOM 10216 N N . ASP B 1 638 ? 47.737 36.648 30.860 1.00 42.64 618 ASP B N 1
ATOM 10217 C CA . ASP B 1 638 ? 47.092 37.933 30.565 1.00 45.38 618 ASP B CA 1
ATOM 10218 C C . ASP B 1 638 ? 46.031 37.874 29.446 1.00 44.59 618 ASP B C 1
ATOM 10219 O O . ASP B 1 638 ? 44.998 38.541 29.541 1.00 44.91 618 ASP B O 1
ATOM 10224 N N . GLN B 1 639 ? 46.283 37.059 28.417 1.00 43.82 619 GLN B N 1
ATOM 10225 C CA . GLN B 1 639 ? 45.451 36.988 27.211 1.00 39.97 619 GLN B CA 1
ATOM 10226 C C . GLN B 1 639 ? 44.641 35.685 27.056 1.00 39.29 619 GLN B C 1
ATOM 10227 O O . GLN B 1 639 ? 44.285 35.306 25.944 1.00 40.32 619 GLN B O 1
ATOM 10233 N N . VAL B 1 640 ? 44.301 35.015 28.147 1.00 37.59 620 VAL B N 1
ATOM 10234 C CA . VAL B 1 640 ? 43.696 33.689 28.008 1.00 35.06 620 VAL B CA 1
ATOM 10235 C C . VAL B 1 640 ? 42.310 33.745 27.455 1.00 32.72 620 VAL B C 1
ATOM 10236 O O . VAL B 1 640 ? 41.914 32.867 26.689 1.00 32.59 620 VAL B O 1
ATOM 10240 N N . ILE B 1 641 ? 41.535 34.737 27.861 1.00 31.65 621 ILE B N 1
ATOM 10241 C CA . ILE B 1 641 ? 40.140 34.764 27.396 1.00 31.09 621 ILE B CA 1
ATOM 10242 C C . ILE B 1 641 ? 40.140 34.981 25.901 1.00 32.32 621 ILE B C 1
ATOM 10243 O O . ILE B 1 641 ? 39.369 34.349 25.160 1.00 33.66 621 ILE B O 1
ATOM 10248 N N . GLY B 1 642 ? 41.043 35.849 25.462 1.00 32.18 622 GLY B N 1
ATOM 10249 C CA . GLY B 1 642 ? 41.214 36.085 24.063 1.00 31.56 622 GLY B CA 1
ATOM 10250 C C . GLY B 1 642 ? 41.636 34.819 23.369 1.00 28.99 622 GLY B C 1
ATOM 10251 O O . GLY B 1 642 ? 40.985 34.407 22.408 1.00 28.44 622 GLY B O 1
ATOM 10252 N N . LEU B 1 643 ? 42.696 34.185 23.870 1.00 27.44 623 LEU B N 1
ATOM 10253 C CA . LEU B 1 643 ? 43.260 33.010 23.192 1.00 28.10 623 LEU B CA 1
ATOM 10254 C C . LEU B 1 643 ? 42.390 31.767 23.285 1.00 28.09 623 LEU B C 1
ATOM 10255 O O . LEU B 1 643 ? 42.644 30.790 22.589 1.00 30.36 623 LEU B O 1
ATOM 10260 N N . THR B 1 644 ? 41.365 31.796 24.126 1.00 30.88 624 THR B N 1
ATOM 10261 C CA . THR B 1 644 ? 40.366 30.723 24.177 1.00 29.97 624 THR B CA 1
ATOM 10262 C C . THR B 1 644 ? 39.123 31.146 23.460 1.00 31.19 624 THR B C 1
ATOM 10263 O O . THR B 1 644 ? 38.482 30.317 22.867 1.00 33.69 624 THR B O 1
ATOM 10267 N N . ASP B 1 645 ? 38.751 32.423 23.506 1.00 33.46 625 ASP B N 1
ATOM 10268 C CA . ASP B 1 645 ? 37.645 32.874 22.652 1.00 36.29 625 ASP B CA 1
ATOM 10269 C C . ASP B 1 645 ? 38.034 32.641 21.178 1.00 35.44 625 ASP B C 1
ATOM 10270 O O . ASP B 1 645 ? 37.164 32.437 20.323 1.00 35.51 625 ASP B O 1
ATOM 10275 N N . ALA B 1 646 ? 39.337 32.638 20.887 1.00 33.71 626 ALA B N 1
ATOM 10276 C CA . ALA B 1 646 ? 39.819 32.379 19.521 1.00 35.03 626 ALA B CA 1
ATOM 10277 C C . ALA B 1 646 ? 39.265 31.102 18.921 1.00 34.51 626 ALA B C 1
ATOM 10278 O O . ALA B 1 646 ? 39.040 31.054 17.716 1.00 34.91 626 ALA B O 1
ATOM 10280 N N . PHE B 1 647 ? 38.989 30.088 19.750 1.00 31.14 627 PHE B N 1
ATOM 10281 C CA . PHE B 1 647 ? 38.544 28.805 19.212 1.00 30.07 627 PHE B CA 1
ATOM 10282 C C . PHE B 1 647 ? 37.174 28.907 18.564 1.00 32.20 627 PHE B C 1
ATOM 10283 O O . PHE B 1 647 ? 36.763 28.026 17.795 1.00 31.40 627 PHE B O 1
ATOM 10291 N N . GLY B 1 648 ? 36.458 29.970 18.917 1.00 34.01 628 GLY B N 1
ATOM 10292 C CA . GLY B 1 648 ? 35.194 30.301 18.291 1.00 32.69 628 GLY B CA 1
ATOM 10293 C C . GLY B 1 648 ? 34.109 29.320 18.592 1.00 31.01 628 GLY B C 1
ATOM 10294 O O . GLY B 1 648 ? 33.425 28.906 17.677 1.00 31.50 628 GLY B O 1
ATOM 10295 N N . LEU B 1 649 ? 33.959 28.945 19.868 1.00 33.44 629 LEU B N 1
ATOM 10296 C CA . LEU B 1 649 ? 32.888 28.003 20.316 1.00 32.43 629 LEU B CA 1
ATOM 10297 C C . LEU B 1 649 ? 31.693 28.648 21.005 1.00 34.38 629 LEU B C 1
ATOM 10298 O O . LEU B 1 649 ? 31.863 29.367 21.982 1.00 38.60 629 LEU B O 1
ATOM 10303 N N . SER B 1 650 ? 30.476 28.372 20.535 1.00 35.59 630 SER B N 1
ATOM 10304 C CA . SER B 1 650 ? 29.285 28.853 21.242 1.00 32.62 630 SER B CA 1
ATOM 10305 C C . SER B 1 650 ? 29.103 28.009 22.508 1.00 35.04 630 SER B C 1
ATOM 10306 O O . SER B 1 650 ? 29.713 26.950 22.625 1.00 35.52 630 SER B O 1
ATOM 10309 N N . ASP B 1 651 ? 28.239 28.445 23.432 1.00 34.34 631 ASP B N 1
ATOM 10310 C CA . ASP B 1 651 ? 27.993 27.690 24.664 1.00 33.65 631 ASP B CA 1
ATOM 10311 C C . ASP B 1 651 ? 27.371 26.300 24.391 1.00 31.92 631 ASP B C 1
ATOM 10312 O O . ASP B 1 651 ? 27.510 25.368 25.201 1.00 31.07 631 ASP B O 1
ATOM 10317 N N . PHE B 1 652 ? 26.691 26.166 23.263 1.00 30.04 632 PHE B N 1
ATOM 10318 C CA . PHE B 1 652 ? 26.227 24.868 22.789 1.00 28.95 632 PHE B CA 1
ATOM 10319 C C . PHE B 1 652 ? 27.365 23.856 22.608 1.00 29.85 632 PHE B C 1
ATOM 10320 O O . PHE B 1 652 ? 27.224 22.660 22.929 1.00 27.09 632 PHE B O 1
ATOM 10328 N N . PHE B 1 653 ? 28.476 24.320 22.056 1.00 29.21 633 PHE B N 1
ATOM 10329 C CA . PHE B 1 653 ? 29.598 23.436 21.828 1.00 30.25 633 PHE B CA 1
ATOM 10330 C C . PHE B 1 653 ? 30.446 23.257 23.086 1.00 28.10 633 PHE B C 1
ATOM 10331 O O . PHE B 1 653 ? 31.057 22.222 23.277 1.00 27.39 633 PHE B O 1
ATOM 10339 N N . ILE B 1 654 ? 30.422 24.231 23.975 1.00 27.79 634 ILE B N 1
ATOM 10340 C CA . ILE B 1 654 ? 31.037 24.059 25.282 1.00 26.39 634 ILE B CA 1
ATOM 10341 C C . ILE B 1 654 ? 30.273 22.948 25.964 1.00 26.85 634 ILE B C 1
ATOM 10342 O O . ILE B 1 654 ? 30.838 21.923 26.313 1.00 28.10 634 ILE B O 1
ATOM 10347 N N . ASN B 1 655 ? 28.960 23.141 26.062 1.00 26.56 635 ASN B N 1
ATOM 10348 C CA . ASN B 1 655 ? 28.052 22.217 26.700 1.00 25.22 635 ASN B CA 1
ATOM 10349 C C . ASN B 1 655 ? 28.476 21.941 28.128 1.00 25.86 635 ASN B C 1
ATOM 10350 O O . ASN B 1 655 ? 28.498 20.803 28.574 1.00 27.53 635 ASN B O 1
ATOM 10355 N N . ALA B 1 656 ? 28.820 23.003 28.839 1.00 26.84 636 ALA B N 1
ATOM 10356 C CA . ALA B 1 656 ? 29.142 22.921 30.255 1.00 28.22 636 ALA B CA 1
ATOM 10357 C C . ALA B 1 656 ? 28.915 24.292 30.849 1.00 27.95 636 ALA B C 1
ATOM 10358 O O . ALA B 1 656 ? 29.527 25.243 30.386 1.00 25.28 636 ALA B O 1
ATOM 10360 N N . PRO B 1 657 ? 28.055 24.398 31.890 1.00 28.22 637 PRO B N 1
ATOM 10361 C CA . PRO B 1 657 ? 27.781 25.715 32.459 1.00 27.76 637 PRO B CA 1
ATOM 10362 C C . PRO B 1 657 ? 29.012 26.455 33.027 1.00 27.48 637 PRO B C 1
ATOM 10363 O O . PRO B 1 657 ? 29.039 27.693 32.995 1.00 25.60 637 PRO B O 1
ATOM 10367 N N . ILE B 1 658 ? 30.008 25.738 33.550 1.00 26.46 638 ILE B N 1
ATOM 10368 C CA . ILE B 1 658 ? 31.201 26.413 34.075 1.00 26.06 638 ILE B CA 1
ATOM 10369 C C . ILE B 1 658 ? 32.144 26.950 32.963 1.00 26.46 638 ILE B C 1
ATOM 10370 O O .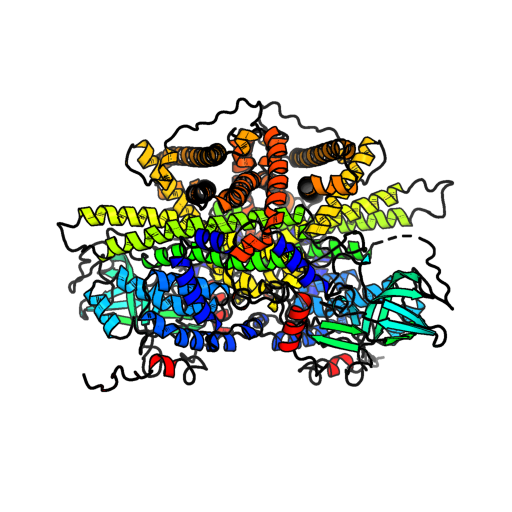 ILE B 1 658 ? 33.129 27.643 33.232 1.00 26.50 638 ILE B O 1
ATOM 10375 N N . GLY B 1 659 ? 31.837 26.656 31.711 1.00 27.34 639 GLY B N 1
ATOM 10376 C CA . GLY B 1 659 ? 32.599 27.214 30.613 1.00 28.86 639 GLY B CA 1
ATOM 10377 C C . GLY B 1 659 ? 31.789 28.172 29.773 1.00 30.43 639 GLY B C 1
ATOM 10378 O O . GLY B 1 659 ? 32.102 28.396 28.605 1.00 35.52 639 GLY B O 1
ATOM 10379 N N . SER B 1 660 ? 30.744 28.744 30.348 1.00 30.66 640 SER B N 1
ATOM 10380 C CA . SER B 1 660 ? 29.937 29.738 29.630 1.00 32.30 640 SER B CA 1
ATOM 10381 C C . SER B 1 660 ? 30.780 30.957 29.282 1.00 31.58 640 SER B C 1
ATOM 10382 O O . SER B 1 660 ? 31.575 31.447 30.090 1.00 28.85 640 SER B O 1
ATOM 10385 N N . TYR B 1 661 ? 30.630 31.396 28.045 1.00 31.61 641 TYR B N 1
ATOM 10386 C CA . TYR B 1 661 ? 31.217 32.649 27.574 1.00 31.23 641 TYR B CA 1
ATOM 10387 C C . TYR B 1 661 ? 31.059 33.780 28.581 1.00 30.01 641 TYR B C 1
ATOM 10388 O O . TYR B 1 661 ? 31.991 34.519 28.808 1.00 30.08 641 TYR B O 1
ATOM 10397 N N . ASP B 1 662 ? 29.831 33.929 29.078 1.00 29.94 642 ASP B N 1
ATOM 10398 C CA . ASP B 1 662 ? 29.407 34.794 30.191 1.00 32.89 642 ASP B CA 1
ATOM 10399 C C . ASP B 1 662 ? 30.296 34.871 31.447 1.00 29.25 642 ASP B C 1
ATOM 10400 O O . ASP B 1 662 ? 30.322 35.863 32.140 1.00 30.22 642 ASP B O 1
ATOM 10405 N N . GLY B 1 663 ? 30.877 33.752 31.825 1.00 28.67 643 GLY B N 1
ATOM 10406 C CA . GLY B 1 663 ? 31.569 33.603 33.104 1.00 28.55 643 GLY B CA 1
ATOM 10407 C C . GLY B 1 663 ? 30.659 33.434 34.308 1.00 27.83 643 GLY B C 1
ATOM 10408 O O . GLY B 1 663 ? 31.133 33.223 35.406 1.00 29.41 643 GLY B O 1
ATOM 10409 N N . ASN B 1 664 ? 29.349 33.499 34.100 1.00 29.14 644 ASN B N 1
ATOM 10410 C CA . ASN B 1 664 ? 28.346 33.477 35.183 1.00 27.96 644 ASN B CA 1
ATOM 10411 C C . ASN B 1 664 ? 28.135 32.019 35.692 1.00 27.60 644 ASN B C 1
ATOM 10412 O O . ASN B 1 664 ? 27.119 31.366 35.481 1.00 24.49 644 ASN B O 1
ATOM 10417 N N . VAL B 1 665 ? 29.125 31.560 36.427 1.00 27.40 645 VAL B N 1
ATOM 10418 C CA . VAL B 1 665 ? 29.410 30.156 36.500 1.00 27.46 645 VAL B CA 1
ATOM 10419 C C . VAL B 1 665 ? 28.523 29.437 37.499 1.00 26.52 645 VAL B C 1
ATOM 10420 O O . VAL B 1 665 ? 27.969 28.401 37.179 1.00 26.43 645 VAL B O 1
ATOM 10424 N N . TYR B 1 666 ? 28.377 29.997 38.693 1.00 25.99 646 TYR B N 1
ATOM 10425 C CA . TYR B 1 666 ? 27.675 29.308 39.759 1.00 26.65 646 TYR B CA 1
ATOM 10426 C C . TYR B 1 666 ? 26.186 29.350 39.483 1.00 30.70 646 TYR B C 1
ATOM 10427 O O . TYR B 1 666 ? 25.484 28.338 39.662 1.00 31.09 646 TYR B O 1
ATOM 10436 N N . GLU B 1 667 ? 25.703 30.511 39.042 1.00 31.14 647 GLU B N 1
ATOM 10437 C CA . GLU B 1 667 ? 24.307 30.652 38.658 1.00 32.89 647 GLU B CA 1
ATOM 10438 C C . GLU B 1 667 ? 23.864 29.606 37.615 1.00 31.61 647 GLU B C 1
ATOM 10439 O O . GLU B 1 667 ? 22.864 28.897 37.796 1.00 29.00 647 GLU B O 1
ATOM 10445 N N . LYS B 1 668 ? 24.611 29.507 36.524 1.00 29.49 648 LYS B N 1
ATOM 10446 C CA . LYS B 1 668 ? 24.225 28.594 35.435 1.00 30.43 648 LYS B CA 1
ATOM 10447 C C . LYS B 1 668 ? 24.350 27.116 35.824 1.00 27.15 648 LYS B C 1
ATOM 10448 O O . LYS B 1 668 ? 23.596 26.303 35.370 1.00 27.57 648 LYS B O 1
ATOM 10454 N N . TYR B 1 669 ? 25.328 26.797 36.650 1.00 25.07 649 TYR B N 1
ATOM 10455 C CA . TYR B 1 669 ? 25.569 25.445 37.115 1.00 25.35 649 TYR B CA 1
ATOM 10456 C C . TYR B 1 669 ? 24.457 24.952 38.036 1.00 24.90 649 TYR B C 1
ATOM 10457 O O . TYR B 1 669 ? 23.997 23.826 37.922 1.00 26.40 649 TYR B O 1
ATOM 10466 N N . PHE B 1 670 ? 23.996 25.811 38.923 1.00 24.40 650 PHE B N 1
ATOM 10467 C CA . PHE B 1 670 ? 22.855 25.516 39.779 1.00 24.84 650 PHE B CA 1
ATOM 10468 C C . PHE B 1 670 ? 21.578 25.339 38.931 1.00 24.98 650 PHE B C 1
ATOM 10469 O O . PHE B 1 670 ? 20.846 24.353 39.063 1.00 25.13 650 PHE B O 1
ATOM 10477 N N . ALA B 1 671 ? 21.324 26.291 38.045 1.00 24.78 651 ALA B N 1
ATOM 10478 C CA . ALA B 1 671 ? 20.200 26.211 37.108 1.00 24.13 651 ALA B CA 1
ATOM 10479 C C . ALA B 1 671 ? 20.207 24.908 36.363 1.00 25.35 651 ALA B C 1
ATOM 10480 O O . ALA B 1 671 ? 19.169 24.284 36.260 1.00 23.48 651 ALA B O 1
ATOM 10482 N N . LYS B 1 672 ? 21.376 24.495 35.861 1.00 26.68 652 LYS B N 1
ATOM 10483 C CA . LYS B 1 672 ? 21.510 23.215 35.173 1.00 29.06 652 LYS B CA 1
ATOM 10484 C C . LYS B 1 672 ? 21.169 22.029 36.037 1.00 27.85 652 LYS B C 1
ATOM 10485 O O . LYS B 1 672 ? 20.450 21.124 35.617 1.00 28.90 652 LYS B O 1
ATOM 10491 N N . VAL B 1 673 ? 21.733 22.018 37.229 1.00 25.01 653 VAL B N 1
ATOM 10492 C CA . VAL B 1 673 ? 21.517 20.932 38.145 1.00 24.65 653 VAL B CA 1
ATOM 10493 C C . VAL B 1 673 ? 20.012 20.848 38.469 1.00 25.76 653 VAL B C 1
ATOM 10494 O O . VAL B 1 673 ? 19.454 19.756 38.480 1.00 22.92 653 VAL B O 1
ATOM 10498 N N . ASN B 1 674 ? 19.356 21.995 38.682 1.00 26.95 654 ASN B N 1
ATOM 10499 C CA . ASN B 1 674 ? 17.926 22.007 38.997 1.00 28.84 654 ASN B CA 1
ATOM 10500 C C . ASN B 1 674 ? 17.040 21.688 37.765 1.00 29.74 654 ASN B C 1
ATOM 10501 O O . ASN B 1 674 ? 16.000 21.069 37.909 1.00 31.33 654 ASN B O 1
ATOM 10506 N N . GLN B 1 675 ? 17.467 22.054 36.557 1.00 30.08 655 GLN B N 1
ATOM 10507 C CA . GLN B 1 675 ? 16.641 21.833 35.386 1.00 29.25 655 GLN B CA 1
ATOM 10508 C C . GLN B 1 675 ? 16.545 20.328 35.146 1.00 28.71 655 GLN B C 1
ATOM 10509 O O . GLN B 1 675 ? 15.450 19.803 34.950 1.00 27.39 655 GLN B O 1
ATOM 10515 N N . GLN B 1 676 ? 17.689 19.643 35.166 1.00 27.31 656 GLN B N 1
ATOM 10516 C CA . GLN B 1 676 ? 17.741 18.196 34.930 1.00 27.26 656 GLN B CA 1
ATOM 10517 C C . GLN B 1 676 ? 17.267 17.346 36.096 1.00 27.80 656 GLN B C 1
ATOM 10518 O O . GLN B 1 676 ? 16.869 16.221 35.903 1.00 28.46 656 GLN B O 1
ATOM 10524 N N . ASN B 1 677 ? 17.285 17.897 37.302 1.00 29.81 657 ASN B N 1
ATOM 10525 C CA . ASN B 1 677 ? 16.846 17.190 38.494 1.00 28.42 657 ASN B CA 1
ATOM 10526 C C . ASN B 1 677 ? 15.852 18.010 39.308 1.00 28.62 657 ASN B C 1
ATOM 10527 O O . ASN B 1 677 ? 16.229 18.675 40.253 1.00 29.99 657 ASN B O 1
ATOM 10532 N N . PRO B 1 678 ? 14.573 17.993 38.943 1.00 30.07 658 PRO B N 1
ATOM 10533 C CA . PRO B 1 678 ? 13.595 18.712 39.806 1.00 31.93 658 PRO B CA 1
ATOM 10534 C C . PRO B 1 678 ? 13.459 18.159 41.257 1.00 33.33 658 PRO B C 1
ATOM 10535 O O . PRO B 1 678 ? 13.133 16.986 41.446 1.00 34.43 658 PRO B O 1
ATOM 10539 N N . ALA B 1 679 ? 13.689 19.015 42.258 1.00 33.60 659 ALA B N 1
ATOM 10540 C CA . ALA B 1 679 ? 13.834 18.603 43.672 1.00 35.49 659 ALA B CA 1
ATOM 10541 C C . ALA B 1 679 ? 12.574 18.649 44.551 1.00 39.22 659 ALA B C 1
ATOM 10542 O O . ALA B 1 679 ? 12.662 18.454 45.767 1.00 42.56 659 ALA B O 1
ATOM 10544 N N . THR B 1 680 ? 11.418 18.916 43.960 1.00 39.26 660 THR B N 1
ATOM 10545 C CA . THR B 1 680 ? 10.174 18.943 44.692 1.00 41.00 660 THR B CA 1
ATOM 10546 C C . THR B 1 680 ? 10.079 17.812 45.753 1.00 40.41 660 THR B C 1
ATOM 10547 O O . THR B 1 680 ? 9.798 18.076 46.919 1.00 44.94 660 THR B O 1
ATOM 10551 N N . ASN B 1 681 ? 10.366 16.571 45.376 1.00 36.65 661 ASN B N 1
ATOM 10552 C CA . ASN B 1 681 ? 10.220 15.433 46.297 1.00 35.39 661 ASN B CA 1
ATOM 10553 C C . ASN B 1 681 ? 11.486 15.095 47.123 1.00 31.19 661 ASN B C 1
ATOM 10554 O O . ASN B 1 681 ? 12.524 14.716 46.564 1.00 28.49 661 ASN B O 1
ATOM 10559 N N . PRO B 1 682 ? 11.407 15.185 48.455 1.00 28.48 662 PRO B N 1
ATOM 10560 C CA . PRO B 1 682 ? 12.579 14.822 49.293 1.00 28.36 662 PRO B CA 1
ATOM 10561 C C . PRO B 1 682 ? 12.894 13.311 49.403 1.00 27.37 662 PRO B C 1
ATOM 10562 O O . PRO B 1 682 ? 13.934 12.927 49.938 1.00 26.43 662 PRO B O 1
ATOM 10566 N N . ARG B 1 683 ? 12.007 12.458 48.930 1.00 27.33 663 ARG B N 1
ATOM 10567 C CA . ARG B 1 683 ? 12.260 11.041 49.043 1.00 28.96 663 ARG B CA 1
ATOM 10568 C C . ARG B 1 683 ? 12.676 10.357 47.723 1.00 29.05 663 ARG B C 1
ATOM 10569 O O . ARG B 1 683 ? 12.336 10.817 46.613 1.00 27.24 663 ARG B O 1
ATOM 10577 N N . PRO B 1 684 ? 13.475 9.280 47.860 1.00 25.65 664 PRO B N 1
ATOM 10578 C CA . PRO B 1 684 ? 13.792 8.485 46.699 1.00 25.02 664 PRO B CA 1
ATOM 10579 C C . PRO B 1 684 ? 12.570 7.758 46.194 1.00 23.14 664 PRO B C 1
ATOM 10580 O O . PRO B 1 684 ? 11.785 7.318 47.003 1.00 24.27 664 PRO B O 1
ATOM 10584 N N . PRO B 1 685 ? 12.438 7.578 44.868 1.00 22.64 665 PRO B N 1
ATOM 10585 C CA . PRO B 1 685 ? 11.418 6.583 44.391 1.00 21.94 665 PRO B CA 1
ATOM 10586 C C . PRO B 1 685 ? 11.437 5.202 45.101 1.00 20.76 665 PRO B C 1
ATOM 10587 O O . PRO B 1 685 ? 10.422 4.520 45.158 1.00 20.01 665 PRO B O 1
ATOM 10591 N N . TYR B 1 686 ? 12.580 4.764 45.589 1.00 20.63 666 TYR B N 1
ATOM 10592 C CA . TYR B 1 686 ? 12.647 3.509 46.352 1.00 21.57 666 TYR B CA 1
ATOM 10593 C C . TYR B 1 686 ? 12.350 3.697 47.840 1.00 22.25 666 TYR B C 1
ATOM 10594 O O . TYR B 1 686 ? 12.673 2.825 48.642 1.00 25.63 666 TYR B O 1
ATOM 10603 N N . TYR B 1 687 ? 11.746 4.823 48.221 1.00 22.78 667 TYR B N 1
ATOM 10604 C CA . TYR B 1 687 ? 11.526 5.146 49.634 1.00 22.78 667 TYR B CA 1
ATOM 10605 C C . TYR B 1 687 ? 10.740 4.059 50.330 1.00 23.69 667 TYR B C 1
ATOM 10606 O O . TYR B 1 687 ? 11.180 3.540 51.322 1.00 24.78 667 TYR B O 1
ATOM 10615 N N . GLU B 1 688 ? 9.559 3.754 49.838 1.00 27.62 668 GLU B N 1
ATOM 10616 C CA . GLU B 1 688 ? 8.767 2.683 50.408 1.00 30.67 668 GLU B CA 1
ATOM 10617 C C . GLU B 1 688 ? 9.329 1.282 50.271 1.00 31.49 668 GLU B C 1
ATOM 10618 O O . GLU B 1 688 ? 9.253 0.520 51.195 1.00 33.87 668 GLU B O 1
ATOM 10624 N N . SER B 1 689 ? 9.864 0.932 49.116 1.00 33.59 669 SER B N 1
ATOM 10625 C CA . SER B 1 689 ? 10.446 -0.383 48.942 1.00 33.04 669 SER B CA 1
ATOM 10626 C C . SER B 1 689 ? 11.698 -0.657 49.751 1.00 33.57 669 SER B C 1
ATOM 10627 O O . SER B 1 689 ? 11.888 -1.752 50.225 1.00 31.36 669 SER B O 1
ATOM 10630 N N . THR B 1 690 ? 12.567 0.334 49.848 1.00 32.18 670 THR B N 1
ATOM 10631 C CA . THR B 1 690 ? 13.910 0.120 50.334 1.00 32.37 670 THR B CA 1
ATOM 10632 C C . THR B 1 690 ? 14.386 0.943 51.525 1.00 29.88 670 THR B C 1
ATOM 10633 O O . THR B 1 690 ? 14.777 0.390 52.516 1.00 27.71 670 THR B O 1
ATOM 10637 N N . LEU B 1 691 ? 14.401 2.259 51.395 1.00 28.15 671 LEU B N 1
ATOM 10638 C CA . LEU B 1 691 ? 14.891 3.122 52.457 1.00 25.67 671 LEU B CA 1
ATOM 10639 C C . LEU B 1 691 ? 14.100 3.158 53.746 1.00 24.52 671 LEU B C 1
ATOM 10640 O O . LEU B 1 691 ? 14.664 3.019 54.802 1.00 23.91 671 LEU B O 1
ATOM 10645 N N . LYS B 1 692 ? 12.791 3.296 53.650 1.00 24.37 672 LYS B N 1
ATOM 10646 C CA . LYS B 1 692 ? 11.953 3.317 54.826 1.00 28.29 672 LYS B CA 1
ATOM 10647 C C . LYS B 1 692 ? 11.974 2.012 55.606 1.00 28.85 672 LYS B C 1
ATOM 10648 O O . LYS B 1 692 ? 12.205 2.038 56.834 1.00 28.43 672 LYS B O 1
ATOM 10654 N N . PRO B 1 693 ? 11.759 0.868 54.923 1.00 29.10 673 PRO B N 1
ATOM 10655 C CA . PRO B 1 693 ? 11.837 -0.425 55.633 1.00 30.61 673 PRO B CA 1
ATOM 10656 C C . PRO B 1 693 ? 13.209 -0.757 56.195 1.00 31.38 673 PRO B C 1
ATOM 10657 O O . PRO B 1 693 ? 13.302 -1.584 57.090 1.00 38.60 673 PRO B O 1
ATOM 10661 N N . PHE B 1 694 ? 14.272 -0.151 55.682 1.00 30.19 674 PHE B N 1
ATOM 10662 C CA . PHE B 1 694 ? 15.587 -0.328 56.304 1.00 29.95 674 PHE B CA 1
ATOM 10663 C C . PHE B 1 694 ? 15.752 0.578 57.535 1.00 27.91 674 PHE B C 1
ATOM 10664 O O . PHE B 1 694 ? 16.198 0.123 58.552 1.00 34.20 674 PHE B O 1
ATOM 10672 N N . LEU B 1 695 ? 15.384 1.844 57.465 1.00 25.91 675 LEU B N 1
ATOM 10673 C CA . LEU B 1 695 ? 15.545 2.721 58.625 1.00 25.99 675 LEU B CA 1
ATOM 10674 C C . LEU B 1 695 ? 14.647 2.333 59.810 1.00 25.40 675 LEU B C 1
ATOM 10675 O O . LEU B 1 695 ? 15.014 2.576 60.960 1.00 24.25 675 LEU B O 1
ATOM 10680 N N . PHE B 1 696 ? 13.464 1.786 59.507 1.00 25.72 676 PHE B N 1
ATOM 10681 C CA . PHE B 1 696 ? 12.442 1.436 60.499 1.00 25.79 676 PHE B CA 1
ATOM 10682 C C . PHE B 1 696 ? 12.346 -0.051 60.831 1.00 26.53 676 PHE B C 1
ATOM 10683 O O . PHE B 1 696 ? 11.369 -0.490 61.435 1.00 25.49 676 PHE B O 1
ATOM 10691 N N . ARG B 1 697 ? 13.369 -0.817 60.462 1.00 30.04 677 ARG B N 1
ATOM 10692 C CA . ARG B 1 697 ? 13.372 -2.264 60.698 1.00 34.51 677 ARG B CA 1
ATOM 10693 C C . ARG B 1 697 ? 13.246 -2.611 62.176 1.00 38.72 677 ARG B C 1
ATOM 10694 O O . ARG B 1 697 ? 13.756 -1.894 63.040 1.00 35.04 677 ARG B O 1
ATOM 10702 N N . GLU B 1 698 ? 12.552 -3.718 62.441 1.00 47.32 678 GLU B N 1
ATOM 10703 C CA . GLU B 1 698 ? 12.333 -4.219 63.797 1.00 54.16 678 GLU B CA 1
ATOM 10704 C C . GLU B 1 698 ? 13.578 -4.972 64.234 1.00 59.00 678 GLU B C 1
ATOM 10705 O O . GLU B 1 698 ? 14.550 -5.068 63.498 1.00 57.07 678 GLU B O 1
ATOM 10711 N N . GLU B 1 699 ? 13.568 -5.495 65.446 1.00 73.73 679 GLU B N 1
ATOM 10712 C CA . GLU B 1 699 ? 14.661 -6.357 65.890 1.00 81.87 679 GLU B CA 1
ATOM 10713 C C . GLU B 1 699 ? 14.097 -7.743 66.088 1.00 80.77 679 GLU B C 1
ATOM 10714 O O . GLU B 1 699 ? 13.073 -7.906 66.746 1.00 79.31 679 GLU B O 1
ATOM 10720 N N . GLU B 1 700 ? 14.740 -8.742 65.496 1.00 85.73 680 GLU B N 1
ATOM 10721 C CA . GLU B 1 700 ? 14.386 -10.120 65.800 1.00 84.16 680 GLU B CA 1
ATOM 10722 C C . GLU B 1 700 ? 15.080 -10.457 67.107 1.00 85.68 680 GLU B C 1
ATOM 10723 O O . GLU B 1 700 ? 16.098 -9.834 67.461 1.00 78.98 680 GLU B O 1
ATOM 10729 N N . ASP B 1 701 ? 14.522 -11.439 67.815 1.00 89.79 681 ASP B N 1
ATOM 10730 C CA . ASP B 1 701 ? 14.804 -11.621 69.241 1.00 93.01 681 ASP B CA 1
ATOM 10731 C C . ASP B 1 701 ? 16.206 -12.187 69.485 1.00 90.10 681 ASP B C 1
ATOM 10732 O O . ASP B 1 701 ? 16.732 -12.943 68.671 1.00 81.19 681 ASP B O 1
ATOM 10737 N N . ASP B 1 702 ? 16.805 -11.791 70.606 1.00 90.30 682 ASP B N 1
ATOM 10738 C CA . ASP B 1 702 ? 18.104 -12.318 71.022 1.00 89.09 682 ASP B CA 1
ATOM 10739 C C . ASP B 1 702 ? 17.873 -13.406 72.053 1.00 83.13 682 ASP B C 1
ATOM 10740 O O . ASP B 1 702 ? 18.800 -13.782 72.769 1.00 86.06 682 ASP B O 1
ATOM 10745 N N . GLU B 1 703 ? 16.636 -13.899 72.139 1.00 72.80 683 GLU B N 1
ATOM 10746 C CA . GLU B 1 703 ? 16.310 -14.955 73.077 1.00 70.53 683 GLU B CA 1
ATOM 10747 C C . GLU B 1 703 ? 17.031 -16.238 72.675 1.00 66.18 683 GLU B C 1
ATOM 10748 O O . GLU B 1 703 ? 17.239 -16.498 71.489 1.00 65.73 683 GLU B O 1
ATOM 10754 N N . ILE B 1 704 ? 17.423 -17.021 73.679 1.00 62.28 684 ILE B N 1
ATOM 10755 C CA . ILE B 1 704 ? 18.210 -18.235 73.475 1.00 54.37 684 ILE B CA 1
ATOM 10756 C C . ILE B 1 704 ? 17.447 -19.444 73.970 1.00 49.44 684 ILE B C 1
ATOM 10757 O O . ILE B 1 704 ? 16.936 -19.442 75.090 1.00 39.94 684 ILE B O 1
ATOM 10762 N N . CYS B 1 705 ? 17.413 -20.479 73.131 1.00 49.55 685 CYS B N 1
ATOM 10763 C CA . CYS B 1 705 ? 16.651 -21.723 73.387 1.00 53.84 685 CYS B CA 1
ATOM 10764 C C . CYS B 1 705 ? 16.857 -22.400 74.761 1.00 52.27 685 CYS B C 1
ATOM 10765 O O . CYS B 1 705 ? 17.997 -22.490 75.250 1.00 47.80 685 CYS B O 1
ATOM 10768 N N . ASP B 1 706 ? 15.778 -22.881 75.367 1.00 51.10 686 ASP B N 1
ATOM 10769 C CA . ASP B 1 706 ? 15.863 -23.527 76.674 1.00 55.21 686 ASP B CA 1
ATOM 10770 C C . ASP B 1 706 ? 16.650 -24.829 76.633 1.00 57.07 686 ASP B C 1
ATOM 10771 O O . ASP B 1 706 ? 16.492 -25.624 75.723 1.00 54.27 686 ASP B O 1
ATOM 10776 N N . LEU B 1 707 ? 17.499 -25.047 77.623 1.00 55.54 687 LEU B N 1
ATOM 10777 C CA . LEU B 1 707 ? 18.146 -26.328 77.776 1.00 57.25 687 LEU B CA 1
ATOM 10778 C C . LEU B 1 707 ? 18.415 -26.673 79.230 1.00 61.52 687 LEU B C 1
ATOM 10779 O O . LEU B 1 707 ? 18.923 -25.856 79.980 1.00 62.31 687 LEU B O 1
ATOM 10784 N N . ASP B 1 708 ? 18.119 -27.906 79.607 1.00 63.04 688 ASP B N 1
ATOM 10785 C CA . ASP B 1 708 ? 18.427 -28.405 80.931 1.00 68.01 688 ASP B CA 1
ATOM 10786 C C . ASP B 1 708 ? 19.916 -28.695 81.098 1.00 75.26 688 ASP B C 1
ATOM 10787 O O . ASP B 1 708 ? 20.621 -28.908 80.123 1.00 75.29 688 ASP B O 1
ATOM 10792 N N . GLU B 1 709 ? 20.406 -28.681 82.332 1.00 79.07 689 GLU B N 1
ATOM 10793 C CA . GLU B 1 709 ? 21.859 -28.797 82.574 1.00 80.63 689 GLU B CA 1
ATOM 10794 C C . GLU B 1 709 ? 22.613 -27.625 81.946 1.00 80.24 689 GLU B C 1
ATOM 10795 O O . GLU B 1 709 ? 22.796 -27.569 80.727 1.00 87.37 689 GLU B O 1
#

Sequence (1369 aa):
TTNTFTDPPVEMAKERGKTQFTVRDVTNFLNGGEEETQIVEKIMSSIERDPVLSVTADYDCNLQQARKQTMERVAALSPYLVTDTEKLSLWRAQLHGMVDMSTRTRLSIHNNLFIGSIRGSGTPEQFKYWVKKGAVAVKQFYGCFAMTELGHGSNLKGLETTATYDQDSDQFIINTPHIGATKWWIGGAAHTSTHCVCFAKLIVHGKDYGTRNFVVPLRNVHDHSLKVGVSIGDIGKKMGRDGVDNGWIQFTNVRIPRQNMLMRYAKVSDTGVVTKPALDQLTYGALIRGRVSMIADSFHVSKRFLTIALRYACVRRQFGTSGDTKETKIIDYPYHQRRLLPLLAYCYAMKMGADEAQKTWIETTDRILALNPNDPAQKNDLEKAVTDTKELFAASAGMKAFTTWGCAKIIDECRQACGGHGYSGYNGFGQGYADWVVQCTWEGDNNVLCLSMGRGLVQSALQILAGKHVGASIQYVGDKSKISQNGQGTPREQLLSPEFLVEAFRTASRNNILRTTDKYQELVKTLNPDQAFEELSQQRFQCARIHTRQHLISSFYARIATAKDDIKPHLLKLANLFALWSIEEDTGIFLRENILTPGDIDLINSLVDELCVAVRDQVIGLTDAFGLSDFFINAPIGSYDGNVYEKYFAKVNQQNPATNPRPPYYESTLKPFLFREEEDDEICDLDTTNTFTDPPVEMAKERGKTQFTVRDVTNFLNGGEEETQIVEKIMSSIERDPVLSVTADYDCNLQQARKQTMERVAALSPYLVTDTEKLSLWRAQLHGMVDMSTRTRLSIHNNLFIGSIRGSGTPEQFKYWVKKGAVAVKQFYGCFAMTELGHGSNLKGLETTATYDQDSDQFIINTPHIGATKWWIGGAAHTSTHCVCFAKLIVHGKDYGTRNFVVPLRNVHDHSLKVGVSIGDIGKKMGRDGVDNGWIQFTNVRIPRQNMLMRYAKVSDTGVVTKPYGALIRGRVSMIADSFHVSKRFLTIALRYACVRRQFGTSGDTKETKIIDYPYHQRRLLPLLAYCYAMKMGADEAQKTWIETTDRILALNPNDPAQKNDLEKAVTDTKELFAASAGMKAFTTWGCAKIIDECRQACGGHGYSGYNGFGQGYADWVVQCTWEGDNNVLCLSMGRGLVQSALQILAGKHVGASIQYVGDKSKISQNGQGTPREQLLSPEFLVEAFRTASRNNILRTTDKYQELVKTLNPDQAFEELSQQRFQCARIHTRQHLISSFYARIATAKDDIKPHLLKLANLFALWSIEEDTGIFLRENILTPGDIDLINSLVDELCVAVRDQVIGLTDAFGLSDFFINAPIGSYDGNVYEKYFAKVNQQNPATNPRPPYYESTLKPFLFREEEDDEICDLDE

Radius of gyration: 32.05 Å; Cα contacts (8 Å, |Δi|>4): 2367; chains: 2; bounding box: 78×74×104 Å

Nearest PDB structures (foldseek):
  5y9d-assembly1_B  TM=1.001E+00  e=4.075E-100  Yarrowia lipolytica CLIB122
  5y9d-assembly1_A  TM=9.625E-01  e=3.842E-88  Yarrowia lipolytica CLIB122
  1w07-assembly1_B  TM=9.297E-01  e=7.221E-44  Arabidopsis thaliana
  1w07-assembly1_A  TM=9.129E-01  e=1.306E-43  Arabidopsis thaliana
  2fon-assembly1_A  TM=9.068E-01  e=6.892E-41  Solanum lycopersicum

Secondary structure (DSSP, 8-state):
---TTTHHHHHHHHHHHT--S-HHHHHHHHHTSHHHHHHHHHHHHHHHH-GGG--TTGGG--HHHHHHHHHHHHHHHTTHHHH--HHHHHHHHHHHHTT-HHHHHHHHIIIIIIHHHHHHHS-HHHHHHHHHTTTTTTSS----EE--BSS-SS-GGG---EEEEETTTTEEEEE--SGGG-EEEETTTTTT-SEEEEEEEEEETTEEEEEEEEEEE-B-TTT-PBPTTEEEEE---BSS-TTS--EEEEESSEEEEGGGB--SSSB--TTS---B--SS-TTSHHHHHHHHHHHHHHHHHHHHHHHHHHHHHTT-B-S---TTSPPPBGGGSHHHHHHHHHHHHHHHHHHHHHHHHHHHHHHHHHHHHH--TT-STTHHHHHHHHHHHHHHHHHHHHHHHHHHHHHHHHHHHHHHTTGGGGGBGGGSHHHHHHHHGGGGTSSS-HHHHHHHHHHHHHHHHHHHHTT----GGGGGGGSPPS----SS---HHHHT-HHHHHHHHHHHHHHHHHHHHHHHHHHTTTS-HHHHHHHTHHHHHHHHHHHHHHHHHHHHHHHHTTS-TTTHHHHHHHHHHHHHHHHHHSHHHHHHTTSS-HHHHHHHHHHHHHHHHHHHTTHHHHHHHT---HHHH--GGG-TT--HHHHHHHHHHHHS--S--S-TTIIIIIHHHHTPPPP--PPPP--/---TTTHHHHHHHHHHTT--S-HHHHHHHHHTSHHHHHHHHHHHHHHHH-STT--TTGGG--HHHHHHHHHHHHHHHTTHHHH--HHHHHHHHHHHTTT-HHHHHHHHIIIIIIHHHHHHSS-HHHHHHHHHHTTTTTSS----EE--BTTBSS-GGG---EEEEETTTTEEEEE--SGGG-EEEETTTTTT-SEEEEEEEEEETTEEEEEEEEEEE-EETTTTEEPTTEEEEE---BSS-TTS--EEEEESSEEEEGGGB--SS--EETTEE-----HHHHHHHHHHHHHHHHHHHHHHHHHHHHHHH-B----SS-SSPPBGGGSHHHHHHHHHHHHHHHHHHHHHHHHHHHHHHHHHHHHTS-SSS-SS-----HHHHHHHHHHHHHHHHHHHHHHHHHHHHHHHHHHTGGGGGBGGGSHHHHHHHHHHHHHSSS-HHHHHHHHHHHHHHHHHHHHTT----GGGGGGG---S---SS-PPPHHHHT-HHHHHHHHHHHHHHHHHHHHHHHHHHHTTS-HHHHHHHTHHHHHHHHHHHHHHHHHHHHHHHHTTS-TTTHHHHHHHHHHHHHHHHHHTHHHHHHTTSS-HHHHHHHHHHHHHHHHHHHHTHHHHHHTT---HHHH--GGG-TT--HHHHHHHHHHHHS--S--S-TTIIIIIHHHHT-------------

CATH classification: 2.40.110.10

B-factor: mean 43.4, std 18.24, range [17.05, 133.02]

InterPro domains:
  IPR002655 Acyl-CoA oxidase, C-terminal [PF01756] (499-675)
  IPR006091 Acyl-CoA dehydrogenase/oxidase, middle domain [PF02770] (145-255)
  IPR009100 Acyl-CoA dehydrogenase/oxidase, N-terminal and middle domain superfamily [SSF56645] (14-269)
  IPR012258 Acyl-CoA oxidase [PIRSF000168] (13-677)
  IPR012258 Acyl-CoA oxidase [PTHR10909] (11-674)
  IPR029320 Acyl-coenzyme A oxidase, N-terminal [PF14749] (24-134)
  IPR036250 Acyl-CoA dehydrogenase-like, C-terminal [SSF47203] (283-480)
  IPR036250 Acyl-CoA dehydrogenase-like, C-terminal [SSF47203] (495-676)
  IPR037069 Acyl-CoA dehydrogenase/oxidase, N-terminal domain superfamily [G3DSA:1.10.540.10] (23-136)
  IPR046373 Acyl-CoA oxidase/dehydrogenase, middle domain superfamily [G3DSA:2.40.110.10] (144-282)
  IPR055060 Acyl-CoA oxidase, C-alpha1 domain [PF22924] (285-459)